Protein 6ITX (pdb70)

Nearest PDB structures (foldseek):
  6itx-assembly1_B  TM=1.005E+00  e=8.987E-48  Duck adenovirus 1
  6itx-assembly1_A  TM=9.969E-01  e=3.088E-44  Duck adenovirus 1
  6itx-assembly2_D  TM=9.999E-01  e=7.670E-43  Duck adenovirus 1
  2iun-assembly2_F  TM=9.722E-01  e=3.012E-24  Fowl aviadenovirus 1
  7x5t-assembly1_A  TM=8.815E-01  e=7.245E-15  Fowl adenovirus

B-factor: mean 46.61, std 16.12, range [13.64, 122.8]

InterPro domains:
  IPR000931 Adenovirus fibre protein [PR00307] (5-15)
  IPR000931 Adenovirus fibre protein [PR00307] (51-65)
  IPR000931 Adenovirus fibre protein [PR00307] (102-112)
  IPR000931 Adenovirus fibre protein [PR00307] (339-353)
  IPR000939 Adenoviral fibre protein, repeat/shaft region [PF00608] (43-71)
  IPR000939 Adenoviral fibre protein, repeat/shaft region [PF00608] (135-154)
  IPR000939 Adenoviral fibre protein, repeat/shaft region [PF00608] (253-282)
  IPR000939 Adenoviral fibre protein, repeat/shaft region [PF00608] (323-348)
  IPR000939 Adenoviral fibre protein, repeat/shaft region [PF00608] (381-411)
  IPR009013 Attachment protein shaft domain superfamily [SSF51225] (39-122)
  IPR009013 Attachment protein shaft domain superfamily [SSF51225] (127-189)
  IPR009013 Attachment protein shaft domain superfamily [SSF51225] (222-297)
  IPR031822 Fiber protein 1, C-terminal [PF16812] (441-636)
  IPR038486 Fiber protein, C-terminal domain superfamily [G3DSA:2.60.90.30] (437-644)

CATH classification: 2.60.90.30

Radius of gyration: 35.15 Å; Cα contacts (8 Å, |Δi|>4): 3673; chains: 6; bounding box: 73×70×126 Å

Foldseek 3Di:
DQDPHGPVVADDKWKKKWFDVVPPPDFQFWWADPPLFIFTWGKMKIWIADPQKIKIWIKIKGWLLRGAADDFLQVPDKIKHWAQQPCVVKVLRNLGDIPHMDIPDDDVCVSQQAFFDCVVQVQQAEEAESDRNRDDDLVRGSDWDKFKFAKAWDPQQAWDIKIKTKTWYDYDDIDDPTIIIMIMMRTHHPPRGDGSRHPPDDGRTMIMTDTTIDMGGTD/DPPPPPWDKWKKKWFDPVLPPPFQFWWADPPLFIFTKGKMKIWIATPQKIKIWMKIKGWLLRGAADDFCAVAPGKIKAWAQQPCVQKVLRRLRPIPHMDIPGDDPCVSQQAFFDCVVCVQQAEEAESDRNRDDDLVPGSDWDKFKFAKDWDPQAAWDIKIKTKTWYHYDVIPDPTTIIMIMMTIHHDPRHDRSNHPPDDGRTMIMTDTTIDMGRTD/DQDPPQHDVDRCPDDDKWKKKWFDPVCPPDFQFWKADPPRFIFTWGKMKIWIAHPQKIKIWMKIKGWLQRGAADDFCQVAPGKIKAWAQQVCVVWVLRRLRPIPHIDIPDDPPCSQFAFADCVVCVQQAEAAESPGNRDDDLVRGSDWDKFKFAWDWDDQQAWDIKIKTKTWYDHVPIPDPTTIIMIMMTIHHDDRGDGSRHPPDDGRTMIMTDTTIDMGRTD/DDDPVVAWDKWKKKWFDPVCPPDFQWWWFFPPLFIFTWGKMKIWIQTPQKIKIWIKIKGFLLRGAADDFCAVPNGKTKAWADQPCVQWVLRRVGDIDHMDIPGDDPVCSQQAFFDCVVCVQQAEAADSDGGGDDDLVPGSDWDKFKFAWAWDDAAAWDIKIKTKTWYDHVVIPDPTIIIMIMMTIHHDPRGDGSRHPPDDRRTMIMTDTTIDMGGTD/DDDCPVPWDKWKKKWFDPPCPPDFAWWKADPPRFTFTWGKMKIWIADPQKIKIWIKIKGWLQRGAADDFCAVPPGKIKAKAQQVCVQWVLSRQTDIPHMDIPDDDPPCSQQAFFDCVVCVQQAAEAESHDNRDDDLVPGSDWDKFKFAWDWDPQQAWDIKIKTKTWYDYPPTPDRTIIIMIMMTIHHDPRGDGSRHPPDPGRTMIMTDTTIDMGGTD/DQQDPHGCVVVWDKWKKKWFDVPCPPDQAWWKADPPRFIFTWGKMKIWIATPQKIKIWIKIKGWLLRGAADDFCAVVPDKIKAWAQQVCPLPVLSRLRDIDHIDIPGDDPCCSLQAFFDCPVCVQQAAEAESPSNRDDDPVPGSDWDKFKFAWDWDDQQAWDIKIKTKTWYDYPGPRDPTIIIMIMMTIHHDPRGDGSRHPPPPRRTMIITDTTIDMGGTD

Organism: Duck adenovirus 1 (NCBI:txid130329)

Sequence (1313 aa):
LALKVSPTQTPLTRIISMGNNLFDSGYEIFASCPQNKAAKVAGYVYLTSVGGLVHGTIQIKATAGYWFTGGNSVQEIRFGLVLCPFSARDPTANLSGWPAPVVWSGDSNTPLYFAANAISYTNNRVNLAVTGNFYKEETELPGYTRHSFCPTGTTGMNFTGGNLYVCPCTVNTGATTLNAIYMVFVITQSALGTNFFASNTPPNTFFLTPPIPFTYVGAVSPTQTPLTRIISMGNNLFDSGYEIFASCPQNKAAKVAGYVYLTSVGGLVHGTIQIKATAGYWFTGGNSVQESIRFGLVLCPFSARDPTANLSGWPAPVVWSGDSNTPLYFAANAISYTNNRVNLAVTGNFYKEETELPGYTRHSFCPTGTTGMNFTGGNLYVCPCTVNTGATTLNAIYMVFVITQSALGTNFFASNTPPNTFFLTPPIPFTYVGATENGLALKVSPTQTPLTRIISMGNNLFDSGYEIFASCPQNKAAKVAGYVYLTSVGGLVHGTIQIKATAGYWFTGGNSVQESIRFGLVLCPFSARDPTANLSGWPAPVVWGDSNTPLYFAANAISYTNNRVNLAVTGNFYKEETELPGYTRHSFCPTGTTGMNFTGGNLYVCPCTVNTGATTLNAIYMVFVITQSALGTNFFASNTPPNTFFLTPPIPFTYVGAKVSPTQTPLTRIISMGNNLFDSGYEIFASCPQNKAAKVAGYVYLTSVGGLVHGTIQIKATAGYWFTGGNSVQESIRFGLVLCPFSARDPTANLSGWPAPVVWSGDSNTPLYFAANAISYTNNRVNLAVTGNFYKEETELPGYTRHSFCPTGTTGMNFTGGNLYVCPCTVNTGATTLNAIYMVFVITQSALGTNFFASNTPPNTFFLTPPIPFTYVGAKVSPTQTPLTRIISMGNNLFDSGYEIFASCPQNKAAKVAGYVYLTSVGGLVHGTIQIKATAGYWFTGGNSVQESIRFGLVLCPFSARDPTANLSGWPAPVVWSGDSNTPLYFAANAISYTNNRVNLAVTGNFYKEETELPGYTRHSFCPTGTTGMNFTGGNLYVCPCTVNTGATTLNAIYMVFVITQSALGTNFFASNTPPNTFFLTPPIPFTYVGAGLALKVSPTQTPLTRIISMGNNLFDSGYEIFASCPQNKAAKVAGYVYLTSVGGLVHGTIQIKATAGYWFTGGNSVQESIRFGLVLCPFSARDPTANLSGWPAPVVWSGDSNTPLYFAANAISYTNNRVNLAVTGNFYKEETELPGYTRHSFCPTGTTGMNFTGGNLYVCPCTVNTGATTLNAIYMVFVITQSALGTNFFASNTPPNTFFLTPPIPFTYVGA

Secondary structure (DSSP, 8-state):
---SS-TTSSPPPEEEEEE-TT--S---EEEEETTTEEEEEEEEEEEEEETTEEEEEEEEEEESTTS--SS-TTT--EEEEEE-TTTTT-GGG-TT-PPPPEEEES-TTGGGGGSPPHHHHTTS-EEE-SSTT----GGGSSSEEEEEEE-EESGGG-EEEEEEEEEEEEETT-SSS--EEEEEEEEEE-TTS--TT-TTS-TT-EEE--PEEEEEE--/---SS----EEEEEE-TT--S---EEEEETTTEEEEEEEEEEEEEETTEEEEEEEEEEEGGGB--SS-TTTS-EEEEEEE-TTTTT-GGG-TT-PPPPEEEES-SSGGGGGSB-HHHHTTS-EEEPSSTT----GGGSSSEEEEEEE-EESGGG-EEEEEEEEEEEEETT-SSS--EEEEEEEEEE-TT---TT-SSS-TT-EEE---EEEEEEB-/---SSSS---EEEEEE-TT--S---EEEE-STT-EEEEEEEEEEEEETTEEEEEEEEEEESTTS--SS-TTTS-EEEEEEE-TTTTT-GGG-TT-PPPPEEEES-TTGGGGGS--HHHHTTS-EE--SSS-----GGGSSSEEEEEEE-EESTT--EEEEEEEEEEEE-TT-SS---EEEEEEEEEE-TT---TT-TTS-TT-EEE---EEEEEE--/---SSS-SSS-S-S---EEEEEE-TT--S-S-EEEEETTTEEEEEEEEEEEEEETTEEEEEEEEEEESTTS--SS-TTTS-EEEEEEE-TTTTT-GGG-TT-PPPPEE---TTGGGGGSBPTTTTTTS-EEEPSSS-----GGGSSSEEEEEEE-EESGGG-EEEEEEEEEEEEETT-SS--BEEEEEEEEEE-TTS--TT-TTS-TT-EEE--PEEEEEEB-/---SSSSPPPEEEEEE-TT--S-S-EEEEEGGGEEEEEEEEEEEEEETTEEEEEEEEEEEGGGS--SS-TTTS-EEEEEEE-TTTTT-GGG-TT-PPPPEEEES-TTGGGGGS--TGGGTTS-EEE-SSS-----GGGSSSEEEEEEE-EESGGG-EEEEEEEEEEEEETTSSS-PPEEEEEEEEEE-TT---TT-TTS-TT-EEE---EEEEEE--/----TT-SSSS---EEEEEE-TT--S---EEEE-GGG-EEEEEEEEEEEEETTEEEEEEEEEEEGGGB--SS-TTTS-EEEEEEE-TTTTT-GGG-TT-PPPPEEEES-TTGGGGGS--TTTTTTS-EEE-TTS-----GGGSS-EEEEEEE-EESGGG-EEEEEEEEEEEEE--SS----EEEEEEEEEE-TT---TT-TTS-TT-EEEPPPEEEEEE--

Structure (mmCIF, N/CA/C/O backbone):
data_6ITX
#
_entry.id   6ITX
#
_cell.length_a   105.515
_cell.length_b   63.236
_cell.length_c   165.806
_cell.angle_alpha   90.000
_cell.angle_beta   93.540
_cell.angle_gamma   90.000
#
_symmetry.space_group_name_H-M   'P 1 21 1'
#
loop_
_entity.id
_entity.type
_entity.pdbx_description
1 polymer 'Fiber protein'
2 non-polymer GLUTAMINE
3 non-polymer 'SULFATE ION'
4 water water
#
loop_
_atom_site.group_PDB
_atom_site.id
_atom_site.type_symbol
_atom_site.label_atom_id
_atom_site.label_alt_id
_atom_site.label_comp_id
_atom_site.label_asym_id
_atom_site.label_entity_id
_atom_site.label_seq_id
_atom_site.pdbx_PDB_ins_code
_atom_site.Cartn_x
_atom_site.Cartn_y
_atom_site.Cartn_z
_atom_site.occupancy
_atom_site.B_iso_or_equiv
_atom_site.auth_seq_id
_atom_site.auth_comp_id
_atom_site.auth_asym_id
_atom_site.auth_atom_id
_atom_site.pdbx_PDB_model_num
ATOM 1 N N . LEU A 1 82 ? -29.874 -7.437 -50.154 1.00 91.61 82 LEU A N 1
ATOM 2 C CA . LEU A 1 82 ? -29.955 -8.750 -49.522 1.00 87.55 82 LEU A CA 1
ATOM 3 C C . LEU A 1 82 ? -28.582 -9.183 -48.983 1.00 88.17 82 LEU A C 1
ATOM 4 O O . LEU A 1 82 ? -27.611 -8.408 -49.006 1.00 79.29 82 LEU A O 1
ATOM 9 N N . ALA A 1 83 ? -28.519 -10.446 -48.552 1.00 92.65 83 ALA A N 1
ATOM 10 C CA . ALA A 1 83 ? -27.475 -11.010 -47.702 1.00 92.44 83 ALA A CA 1
ATOM 11 C C . ALA A 1 83 ? -26.148 -11.191 -48.443 1.00 89.84 83 ALA A C 1
ATOM 12 O O . ALA A 1 83 ? -26.064 -11.118 -49.671 1.00 93.10 83 ALA A O 1
ATOM 14 N N . LEU A 1 84 ? -25.100 -11.455 -47.652 1.00 91.58 84 LEU A N 1
ATOM 15 C CA . LEU A 1 84 ? -23.745 -11.743 -48.121 1.00 90.20 84 LEU A CA 1
ATOM 16 C C . LEU A 1 84 ? -23.302 -13.103 -47.604 1.00 86.11 84 LEU A C 1
ATOM 17 O O . LEU A 1 84 ? -24.115 -14.026 -47.490 1.00 88.86 84 LEU A O 1
ATOM 22 N N . LYS A 1 85 ? -22.010 -13.223 -47.271 1.00 87.59 85 LYS A N 1
ATOM 23 C CA . LYS A 1 85 ? -21.524 -14.352 -46.481 1.00 92.99 85 LYS A CA 1
ATOM 24 C C . LYS A 1 85 ? -22.073 -14.327 -45.055 1.00 85.76 85 LYS A C 1
ATOM 25 O O . LYS A 1 85 ? -21.864 -15.288 -44.304 1.00 76.88 85 LYS A O 1
ATOM 31 N N . VAL A 1 86 ? -22.767 -13.245 -44.682 1.00 92.27 86 VAL A N 1
ATOM 32 C CA . VAL A 1 86 ? -23.491 -13.080 -43.423 1.00 85.72 86 VAL A CA 1
ATOM 33 C C . VAL A 1 86 ? -24.520 -11.961 -43.625 1.00 80.63 86 VAL A C 1
ATOM 34 O O . VAL A 1 86 ? -24.183 -10.859 -44.076 1.00 78.77 86 VAL A O 1
ATOM 38 N N . SER A 1 87 ? -25.788 -12.249 -43.335 1.00 78.79 87 SER A N 1
ATOM 39 C CA . SER A 1 87 ? -26.871 -11.349 -43.717 1.00 79.71 87 SER A CA 1
ATOM 40 C C . SER A 1 87 ? -26.865 -10.076 -42.867 1.00 83.02 87 SER A C 1
ATOM 41 O O . SER A 1 87 ? -26.546 -10.117 -41.675 1.00 85.82 87 SER A O 1
ATOM 44 N N . PRO A 1 88 ? -27.242 -8.935 -43.449 1.00 86.47 88 PRO A N 1
ATOM 45 C CA . PRO A 1 88 ? -27.216 -7.667 -42.706 1.00 82.19 88 PRO A CA 1
ATOM 46 C C . PRO A 1 88 ? -28.312 -7.506 -41.660 1.00 81.83 88 PRO A C 1
ATOM 47 O O . PRO A 1 88 ? -28.478 -6.396 -41.145 1.00 76.53 88 PRO A O 1
ATOM 51 N N . THR A 1 89 ? -29.079 -8.554 -41.322 1.00 82.13 89 THR A N 1
ATOM 52 C CA . THR A 1 89 ? -29.857 -8.533 -40.086 1.00 90.77 89 THR A CA 1
ATOM 53 C C . THR A 1 89 ? -29.647 -9.784 -39.235 1.00 87.53 89 THR A C 1
ATOM 54 O O . THR A 1 89 ? -30.228 -9.886 -38.147 1.00 91.59 89 THR A O 1
ATOM 58 N N . GLN A 1 90 ? -28.832 -10.730 -39.693 1.00 79.93 90 GLN A N 1
ATOM 59 C CA . GLN A 1 90 ? -28.063 -11.548 -38.764 1.00 81.72 90 GLN A CA 1
ATOM 60 C C . GLN A 1 90 ? -26.947 -10.722 -38.107 1.00 79.91 90 GLN A C 1
ATOM 61 O O . GLN A 1 90 ? -26.187 -11.251 -37.281 1.00 73.70 90 GLN A O 1
ATOM 67 N N . THR A 1 91 ? -26.837 -9.437 -38.463 1.00 73.41 91 THR A N 1
ATOM 68 C CA . THR A 1 91 ? -25.891 -8.506 -37.854 1.00 68.31 91 THR A CA 1
ATOM 69 C C . THR A 1 91 ? -26.656 -7.353 -37.207 1.00 65.60 91 THR A C 1
ATOM 70 O O . THR A 1 91 ? -27.360 -6.606 -37.913 1.00 62.90 91 THR A O 1
ATOM 74 N N . PRO A 1 92 ? -26.571 -7.174 -35.887 1.00 53.02 92 PRO A N 1
ATOM 75 C CA . PRO A 1 92 ? -27.263 -6.047 -35.245 1.00 42.60 92 PRO A CA 1
ATOM 76 C C . PRO A 1 92 ? -26.589 -4.717 -35.556 1.00 47.02 92 PRO A C 1
ATOM 77 O O . PRO A 1 92 ? -25.364 -4.585 -35.482 1.00 42.88 92 PRO A O 1
ATOM 81 N N . LEU A 1 93 ? -27.409 -3.724 -35.895 1.00 53.54 93 LEU A N 1
ATOM 82 C CA . LEU A 1 93 ? -26.930 -2.404 -36.283 1.00 47.53 93 LEU A CA 1
ATOM 83 C C . LEU A 1 93 ? -26.841 -1.491 -35.065 1.00 43.65 93 LEU A C 1
ATOM 84 O O . LEU A 1 93 ? -27.825 -1.299 -34.344 1.00 45.70 93 LEU A O 1
ATOM 89 N N . THR A 1 94 ? -25.670 -0.917 -34.841 1.00 42.39 94 THR A N 1
ATOM 90 C CA . THR A 1 94 ? -25.558 0.087 -33.791 1.00 43.45 94 THR A CA 1
ATOM 91 C C . THR A 1 94 ? -26.349 1.329 -34.192 1.00 41.72 94 THR A C 1
ATOM 92 O O . THR A 1 94 ? -26.059 1.946 -35.219 1.00 46.10 94 THR A O 1
ATOM 96 N N . ARG A 1 95 ? -27.355 1.688 -33.400 1.00 41.43 95 ARG A N 1
ATOM 97 C CA . ARG A 1 95 ? -28.181 2.858 -33.661 1.00 42.22 95 ARG A CA 1
ATOM 98 C C . ARG A 1 95 ? -27.863 3.952 -32.654 1.00 44.37 95 ARG A C 1
ATOM 99 O O . ARG A 1 95 ? -27.426 3.678 -31.531 1.00 40.86 95 ARG A O 1
ATOM 107 N N . ILE A 1 96 ? -28.087 5.197 -33.066 1.00 41.08 96 ILE A N 1
ATOM 108 C CA . ILE A 1 96 ? -27.701 6.355 -32.277 1.00 37.34 96 ILE A CA 1
ATOM 109 C C . ILE A 1 96 ? -28.815 7.388 -32.325 1.00 41.24 96 ILE A C 1
ATOM 110 O O . ILE A 1 96 ? -29.329 7.702 -33.403 1.00 42.92 96 ILE A O 1
ATOM 115 N N . ILE A 1 97 ? -29.199 7.907 -31.157 1.00 39.94 97 ILE A N 1
ATOM 116 C CA . ILE A 1 97 ? -30.045 9.087 -31.056 1.00 39.46 97 ILE A CA 1
ATOM 117 C C . ILE A 1 97 ? -29.459 9.966 -29.969 1.00 38.97 97 ILE A C 1
ATOM 118 O O . ILE A 1 97 ? -28.683 9.517 -29.126 1.00 40.76 97 ILE A O 1
ATOM 123 N N . SER A 1 98 ? -29.862 11.227 -29.983 1.00 39.56 98 SER A N 1
ATOM 124 C CA . SER A 1 98 ? -29.466 12.164 -28.952 1.00 38.86 98 SER A CA 1
ATOM 125 C C . SER A 1 98 ? -30.615 13.127 -28.680 1.00 41.81 98 SER A C 1
ATOM 126 O O . SER A 1 98 ? -31.481 13.350 -29.531 1.00 38.13 98 SER A O 1
ATOM 129 N N . MET A 1 99 ? -30.634 13.678 -27.468 1.00 41.80 99 MET A N 1
ATOM 130 C CA . MET A 1 99 ? -31.654 14.647 -27.098 1.00 40.08 99 MET A CA 1
ATOM 131 C C . MET A 1 99 ? -31.018 15.805 -26.350 1.00 36.25 99 MET A C 1
ATOM 132 O O . MET A 1 99 ? -30.016 15.639 -25.653 1.00 40.84 99 MET A O 1
ATOM 137 N N . GLY A 1 100 ? -31.606 16.980 -26.501 1.00 35.81 100 GLY A N 1
ATOM 138 C CA . GLY A 1 100 ? -31.044 18.149 -25.881 1.00 36.66 100 GLY A CA 1
ATOM 139 C C . GLY A 1 100 ? -29.923 18.730 -26.719 1.00 37.94 100 GLY A C 1
ATOM 140 O O . GLY A 1 100 ? -29.742 18.400 -27.895 1.00 39.27 100 GLY A O 1
ATOM 141 N N . ASN A 1 101 ? -29.144 19.600 -26.081 1.00 40.60 101 ASN A N 1
ATOM 142 C CA . ASN A 1 101 ? -28.190 20.470 -26.761 1.00 34.45 101 ASN A CA 1
ATOM 143 C C . ASN A 1 101 ? -26.847 20.345 -26.061 1.00 37.33 101 ASN A C 1
ATOM 144 O O . ASN A 1 101 ? -26.677 20.858 -24.946 1.00 36.12 101 ASN A O 1
ATOM 149 N N . ASN A 1 102 ? -25.884 19.692 -26.719 1.00 33.94 102 ASN A N 1
ATOM 150 C CA . ASN A 1 102 ? -24.591 19.507 -26.068 1.00 36.60 102 ASN A CA 1
ATOM 151 C C . ASN A 1 102 ? -23.810 20.805 -25.894 1.00 40.73 102 ASN A C 1
ATOM 152 O O . ASN A 1 102 ? -22.765 20.788 -25.239 1.00 44.20 102 ASN A O 1
ATOM 157 N N . LEU A 1 103 ? -24.273 21.927 -26.432 1.00 38.40 103 LEU A N 1
ATOM 158 C CA . LEU A 1 103 ? -23.492 23.141 -26.263 1.00 42.18 103 LEU A CA 1
ATOM 159 C C . LEU A 1 103 ? -23.903 23.972 -25.059 1.00 43.99 103 LEU A C 1
ATOM 160 O O . LEU A 1 103 ? -23.185 24.917 -24.724 1.00 45.27 103 LEU A O 1
ATOM 165 N N . PHE A 1 104 ? -25.014 23.630 -24.397 1.00 44.13 104 PHE A N 1
ATOM 166 C CA . PHE A 1 104 ? -25.516 24.366 -23.232 1.00 41.11 104 PHE A CA 1
ATOM 167 C C . PHE A 1 104 ? -25.468 25.873 -23.463 1.00 41.78 104 PHE A C 1
ATOM 168 O O . PHE A 1 104 ? -25.091 26.651 -22.583 1.00 52.48 104 PHE A O 1
ATOM 176 N N . ASP A 1 105 ? -25.841 26.287 -24.673 1.00 41.07 105 ASP A N 1
ATOM 177 C CA . ASP A 1 105 ? -25.934 27.696 -25.038 1.00 47.78 105 ASP A CA 1
ATOM 178 C C . ASP A 1 105 ? -27.364 28.103 -25.374 1.00 45.33 105 ASP A C 1
ATOM 179 O O . ASP A 1 105 ? -27.573 29.173 -25.947 1.00 51.29 105 ASP A O 1
ATOM 184 N N . SER A 1 106 ? -28.345 27.264 -25.044 1.00 44.93 106 SER A N 1
ATOM 185 C CA . SER A 1 106 ? -29.738 27.418 -25.443 1.00 33.28 106 SER A CA 1
ATOM 186 C C . SER A 1 106 ? -30.671 27.578 -24.244 1.00 38.08 106 SER A C 1
ATOM 187 O O . SER A 1 106 ? -31.871 27.313 -24.352 1.00 39.66 106 SER A O 1
ATOM 190 N N . GLY A 1 107 ? -30.152 28.010 -23.095 1.00 42.46 107 GLY A N 1
ATOM 191 C CA . GLY A 1 107 ? -30.993 28.253 -21.940 1.00 38.15 107 GLY A CA 1
ATOM 192 C C . GLY A 1 107 ? -31.281 26.987 -21.161 1.00 38.41 107 GLY A C 1
ATOM 193 O O . GLY A 1 107 ? -30.743 25.909 -21.425 1.00 36.24 107 GLY A O 1
ATOM 194 N N . TYR A 1 108 ? -32.168 27.131 -20.180 1.00 40.38 108 TYR A N 1
ATOM 195 C CA . TYR A 1 108 ? -32.540 26.055 -19.262 1.00 38.06 108 TYR A CA 1
ATOM 196 C C . TYR A 1 108 ? -34.047 25.844 -19.391 1.00 42.81 108 TYR A C 1
ATOM 197 O O . TYR A 1 108 ? -34.849 26.441 -18.665 1.00 41.97 108 TYR A O 1
ATOM 206 N N . GLU A 1 109 ? -34.433 24.974 -20.325 1.00 50.56 109 GLU A N 1
ATOM 207 C CA . GLU A 1 109 ? -35.836 24.749 -20.660 1.00 48.13 109 GLU A CA 1
ATOM 208 C C . GLU A 1 109 ? -36.273 23.296 -20.442 1.00 49.89 109 GLU A C 1
ATOM 209 O O . GLU A 1 109 ? -37.321 22.873 -20.958 1.00 52.06 109 GLU A O 1
ATOM 215 N N . ILE A 1 110 ? -35.491 22.526 -19.683 1.00 46.11 110 ILE A N 1
ATOM 216 C CA . ILE A 1 110 ? -35.777 21.129 -19.378 1.00 39.02 110 ILE A CA 1
ATOM 217 C C . ILE A 1 110 ? -36.335 21.079 -17.967 1.00 39.53 110 ILE A C 1
ATOM 218 O O . ILE A 1 110 ? -35.789 21.725 -17.065 1.00 39.07 110 ILE A O 1
ATOM 223 N N . PHE A 1 111 ? -37.439 20.344 -17.772 1.00 40.02 111 PHE A N 1
ATOM 224 C CA . PHE A 1 111 ? -38.177 20.389 -16.511 1.00 36.86 111 PHE A CA 1
ATOM 225 C C . PHE A 1 111 ? -37.740 19.259 -15.592 1.00 37.32 111 PHE A C 1
ATOM 226 O O . PHE A 1 111 ? -37.784 18.092 -15.981 1.00 35.72 111 PHE A O 1
ATOM 234 N N . ALA A 1 112 ? -37.344 19.611 -14.370 1.00 34.73 112 ALA A N 1
ATOM 235 C CA . ALA A 1 112 ? -36.964 18.650 -13.343 1.00 31.80 112 ALA A CA 1
ATOM 236 C C . ALA A 1 112 ? -37.889 18.811 -12.155 1.00 37.01 112 ALA A C 1
ATOM 237 O O . ALA A 1 112 ? -38.060 19.925 -11.648 1.00 38.86 112 ALA A O 1
ATOM 239 N N . SER A 1 113 ? -38.471 17.705 -11.699 1.00 39.37 113 SER A N 1
ATOM 240 C CA . SER A 1 113 ? -39.297 17.739 -10.502 1.00 41.67 113 SER A CA 1
ATOM 241 C C . SER A 1 113 ? -38.432 17.451 -9.276 1.00 34.24 113 SER A C 1
ATOM 242 O O . SER A 1 113 ? -37.519 16.625 -9.327 1.00 32.71 113 SER A O 1
ATOM 245 N N . CYS A 1 114 ? -38.715 18.147 -8.184 1.00 32.18 114 CYS A N 1
ATOM 246 C CA . CYS A 1 114 ? -37.891 18.145 -6.988 1.00 36.62 114 CYS A CA 1
ATOM 247 C C . CYS A 1 114 ? -38.711 17.773 -5.758 1.00 41.10 114 CYS A C 1
ATOM 248 O O . CYS A 1 114 ? -39.947 17.780 -5.782 1.00 38.83 114 CYS A O 1
ATOM 251 N N . PRO A 1 115 ? -38.049 17.438 -4.652 1.00 49.14 115 PRO A N 1
ATOM 252 C CA . PRO A 1 115 ? -38.783 17.034 -3.444 1.00 46.26 115 PRO A CA 1
ATOM 253 C C . PRO A 1 115 ? -39.803 18.076 -2.996 1.00 46.86 115 PRO A C 1
ATOM 254 O O . PRO A 1 115 ? -39.660 19.271 -3.241 1.00 41.72 115 PRO A O 1
ATOM 258 N N . GLN A 1 116 ? -40.834 17.602 -2.300 1.00 48.35 116 GLN A N 1
ATOM 259 C CA . GLN A 1 116 ? -41.810 18.473 -1.640 1.00 46.26 116 GLN A CA 1
ATOM 260 C C . GLN A 1 116 ? -42.428 19.474 -2.608 1.00 43.52 116 GLN A C 1
ATOM 261 O O . GLN A 1 116 ? -42.569 20.664 -2.305 1.00 36.03 116 GLN A O 1
ATOM 267 N N . ASN A 1 117 ? -42.791 18.970 -3.789 1.00 49.27 117 ASN A N 1
ATOM 268 C CA . ASN A 1 117 ? -43.616 19.711 -4.747 1.00 48.68 117 ASN A CA 1
ATOM 269 C C . ASN A 1 117 ? -42.926 20.998 -5.215 1.00 43.75 117 ASN A C 1
ATOM 270 O O . ASN A 1 117 ? -43.569 22.016 -5.471 1.00 44.70 117 ASN A O 1
ATOM 275 N N . LYS A 1 118 ? -41.598 20.957 -5.347 1.00 45.75 118 LYS A N 1
ATOM 276 C CA . LYS A 1 118 ? -40.858 22.017 -6.019 1.00 36.62 118 LYS A CA 1
ATOM 277 C C . LYS A 1 118 ? -40.353 21.514 -7.364 1.00 38.77 118 LYS A C 1
ATOM 278 O O . LYS A 1 118 ? -40.488 20.333 -7.714 1.00 38.77 118 LYS A O 1
ATOM 284 N N . ALA A 1 119 ? -39.794 22.437 -8.142 1.00 37.97 119 ALA A N 1
ATOM 285 C CA . ALA A 1 119 ? -39.341 22.099 -9.483 1.00 36.49 119 ALA A CA 1
ATOM 286 C C . ALA A 1 119 ? -38.138 22.950 -9.853 1.00 34.46 119 ALA A C 1
ATOM 287 O O . ALA A 1 119 ? -37.769 23.902 -9.154 1.00 37.78 119 ALA A O 1
ATOM 289 N N . ALA A 1 120 ? -37.532 22.593 -10.981 1.00 34.09 120 ALA A N 1
ATOM 290 C CA . ALA A 1 120 ? -36.395 23.325 -11.506 1.00 34.44 120 ALA A CA 1
ATOM 291 C C . ALA A 1 120 ? -36.396 23.205 -13.019 1.00 38.05 120 ALA A C 1
ATOM 292 O O . ALA A 1 120 ? -36.936 22.250 -13.594 1.00 39.94 120 ALA A O 1
ATOM 294 N N . LYS A 1 121 ? -35.799 24.192 -13.668 1.00 32.55 121 LYS A N 1
ATOM 295 C CA . LYS A 1 121 ? -35.548 24.090 -15.092 1.00 39.70 121 LYS A CA 1
ATOM 296 C C . LYS A 1 121 ? -34.047 24.071 -15.309 1.00 36.57 121 LYS A C 1
ATOM 297 O O . LYS A 1 121 ? -33.315 24.862 -14.704 1.00 43.18 121 LYS A O 1
ATOM 303 N N . VAL A 1 122 ? -33.594 23.118 -16.113 1.00 34.37 122 VAL A N 1
ATOM 304 C CA . VAL A 1 122 ? -32.184 22.796 -16.249 1.00 32.83 122 VAL A CA 1
ATOM 305 C C . VAL A 1 122 ? -31.877 22.595 -17.730 1.00 39.41 122 VAL A C 1
ATOM 306 O O . VAL A 1 122 ? -32.764 22.660 -18.582 1.00 38.72 122 VAL A O 1
ATOM 310 N N . ALA A 1 123 ? -30.597 22.377 -18.030 1.00 35.60 123 ALA A N 1
ATOM 311 C CA . ALA A 1 123 ? -30.147 22.108 -19.384 1.00 32.67 123 ALA A CA 1
ATOM 312 C C . ALA A 1 123 ? -29.510 20.727 -19.436 1.00 36.18 123 ALA A C 1
ATOM 313 O O . ALA A 1 123 ? -28.911 20.267 -18.455 1.00 37.34 123 ALA A O 1
ATOM 315 N N . GLY A 1 124 ? -29.645 20.057 -20.580 1.00 31.94 124 GLY A N 1
ATOM 316 C CA . GLY A 1 124 ? -29.200 18.683 -20.669 1.00 32.55 124 GLY A CA 1
ATOM 317 C C . GLY A 1 124 ? -28.827 18.245 -22.068 1.00 35.36 124 GLY A C 1
ATOM 318 O O . GLY A 1 124 ? -29.273 18.813 -23.071 1.00 33.08 124 GLY A O 1
ATOM 319 N N . TYR A 1 125 ? -28.010 17.194 -22.113 1.00 35.55 125 TYR A N 1
ATOM 320 C CA . TYR A 1 125 ? -27.644 16.507 -23.343 1.00 35.89 125 TYR A CA 1
ATOM 321 C C . TYR A 1 125 ? -27.618 15.010 -23.082 1.00 35.37 125 TYR A C 1
ATOM 322 O O . TYR A 1 125 ? -26.943 14.554 -22.158 1.00 40.66 125 TYR A O 1
ATOM 331 N N . VAL A 1 126 ? -28.332 14.241 -23.895 1.00 39.28 126 VAL A N 1
ATOM 332 C CA . VAL A 1 126 ? -28.435 12.796 -23.727 1.00 36.06 126 VAL A CA 1
ATOM 333 C C . VAL A 1 126 ? -27.981 12.121 -25.013 1.00 35.54 126 VAL A C 1
ATOM 334 O O . VAL A 1 126 ? -28.531 12.388 -26.086 1.00 34.79 126 VAL A O 1
ATOM 338 N N . TYR A 1 127 ? -27.005 11.231 -24.898 1.00 30.70 127 TYR A N 1
ATOM 339 C CA . TYR A 1 127 ? -26.470 10.483 -26.021 1.00 33.36 127 TYR A CA 1
ATOM 340 C C . TYR A 1 127 ? -26.767 9.017 -25.776 1.00 35.95 127 TYR A C 1
ATOM 341 O O . TYR A 1 127 ? -26.256 8.441 -24.815 1.00 37.92 127 TYR A O 1
ATOM 350 N N . LEU A 1 128 ? -27.581 8.413 -26.637 1.00 37.87 128 LEU A N 1
ATOM 351 C CA . LEU A 1 128 ? -27.968 7.021 -26.486 1.00 36.97 128 LEU A CA 1
ATOM 352 C C . LEU A 1 128 ? -27.540 6.216 -27.703 1.00 38.41 128 LEU A C 1
ATOM 353 O O . LEU A 1 128 ? -27.825 6.604 -28.844 1.00 36.27 128 LEU A O 1
ATOM 358 N N . THR A 1 129 ? -26.865 5.094 -27.448 1.00 32.60 129 THR A N 1
ATOM 359 C CA . THR A 1 129 ? -26.591 4.081 -28.451 1.00 33.52 129 THR A CA 1
ATOM 360 C C . THR A 1 129 ? -27.337 2.801 -28.108 1.00 33.46 129 THR A C 1
ATOM 361 O O . THR A 1 129 ? -27.399 2.396 -26.948 1.00 37.52 129 THR A O 1
ATOM 365 N N . SER A 1 130 ? -27.901 2.168 -29.117 1.00 36.95 130 SER A N 1
ATOM 366 C CA . SER A 1 130 ? -28.544 0.876 -28.968 1.00 36.09 130 SER A CA 1
ATOM 367 C C . SER A 1 130 ? -27.660 -0.143 -29.662 1.00 38.41 130 SER A C 1
ATOM 368 O O . SER A 1 130 ? -27.465 -0.062 -30.878 1.00 40.50 130 SER A O 1
ATOM 371 N N . VAL A 1 131 ? -27.119 -1.089 -28.897 1.00 31.43 131 VAL A N 1
ATOM 372 C CA . VAL A 1 131 ? -26.254 -2.113 -29.461 1.00 33.48 131 VAL A CA 1
ATOM 373 C C . VAL A 1 131 ? -26.652 -3.454 -28.872 1.00 32.53 131 VAL A C 1
ATOM 374 O O . VAL A 1 131 ? -26.596 -3.642 -27.656 1.00 41.60 131 VAL A O 1
ATOM 378 N N . GLY A 1 132 ? -27.086 -4.372 -29.734 1.00 35.39 132 GLY A N 1
ATOM 379 C CA . GLY A 1 132 ? -27.427 -5.725 -29.344 1.00 25.38 132 GLY A CA 1
ATOM 380 C C . GLY A 1 132 ? -28.644 -5.816 -28.461 1.00 35.50 132 GLY A C 1
ATOM 381 O O . GLY A 1 132 ? -28.812 -6.808 -27.745 1.00 41.03 132 GLY A O 1
ATOM 382 N N . GLY A 1 133 ? -29.506 -4.807 -28.490 1.00 34.83 133 GLY A N 1
ATOM 383 C CA . GLY A 1 133 ? -30.689 -4.804 -27.667 1.00 32.08 133 GLY A CA 1
ATOM 384 C C . GLY A 1 133 ? -30.505 -4.147 -26.327 1.00 37.62 133 GLY A C 1
ATOM 385 O O . GLY A 1 133 ? -31.488 -3.992 -25.590 1.00 40.82 133 GLY A O 1
ATOM 386 N N . LEU A 1 134 ? -29.276 -3.789 -25.974 1.00 36.17 134 LEU A N 1
ATOM 387 C CA . LEU A 1 134 ? -28.995 -3.002 -24.788 1.00 33.28 134 LEU A CA 1
ATOM 388 C C . LEU A 1 134 ? -28.816 -1.564 -25.222 1.00 33.20 134 LEU A C 1
ATOM 389 O O . LEU A 1 134 ? -28.241 -1.300 -26.280 1.00 36.50 134 LEU A O 1
ATOM 394 N N . VAL A 1 135 ? -29.319 -0.641 -24.424 1.00 34.22 135 VAL A N 1
ATOM 395 C CA . VAL A 1 135 ? -29.040 0.773 -24.632 1.00 36.10 135 VAL A CA 1
ATOM 396 C C . VAL A 1 135 ? -27.864 1.142 -23.741 1.00 33.30 135 VAL A C 1
ATOM 397 O O . VAL A 1 135 ? -27.861 0.837 -22.542 1.00 31.56 135 VAL A O 1
ATOM 401 N N . HIS A 1 136 ? -26.848 1.752 -24.329 1.00 31.03 136 HIS A N 1
ATOM 402 C CA . HIS A 1 136 ? -25.760 2.353 -23.574 1.00 34.87 136 HIS A CA 1
ATOM 403 C C . HIS A 1 136 ? -25.793 3.842 -23.868 1.00 38.78 136 HIS A C 1
ATOM 404 O O . HIS A 1 136 ? -25.686 4.251 -25.030 1.00 36.91 136 HIS A O 1
ATOM 411 N N . GLY A 1 137 ? -25.964 4.651 -22.825 1.00 34.84 137 GLY A N 1
ATOM 412 C CA . GLY A 1 137 ? -26.074 6.080 -23.005 1.00 35.96 137 GLY A CA 1
ATOM 413 C C . GLY A 1 137 ? -25.272 6.845 -21.970 1.00 40.49 137 GLY A C 1
ATOM 414 O O . GLY A 1 137 ? -24.733 6.273 -21.011 1.00 38.71 137 GLY A O 1
ATOM 415 N N . THR A 1 138 ? -25.181 8.159 -22.197 1.00 34.21 138 THR A N 1
ATOM 416 C CA . THR A 1 138 ? -24.711 9.101 -21.193 1.00 34.38 138 THR A CA 1
ATOM 417 C C . THR A 1 138 ? -25.749 10.203 -21.040 1.00 37.10 138 THR A C 1
ATOM 418 O O . THR A 1 138 ? -26.453 10.547 -21.993 1.00 40.65 138 THR A O 1
ATOM 422 N N . ILE A 1 139 ? -25.853 10.748 -19.831 1.00 33.76 139 ILE A N 1
ATOM 423 C CA . ILE A 1 139 ? -26.664 11.932 -19.581 1.00 33.42 139 ILE A CA 1
ATOM 424 C C . ILE A 1 139 ? -25.781 12.993 -18.930 1.00 30.13 139 ILE A C 1
ATOM 425 O O . ILE A 1 139 ? -24.926 12.681 -18.089 1.00 28.69 139 ILE A O 1
ATOM 430 N N . GLN A 1 140 ? -25.963 14.243 -19.353 1.00 27.26 140 GLN A N 1
ATOM 431 C CA . GLN A 1 140 ? -25.191 15.370 -18.843 1.00 29.54 140 GLN A CA 1
ATOM 432 C C . GLN A 1 140 ? -26.163 16.500 -18.563 1.00 31.35 140 GLN A C 1
ATOM 433 O O . GLN A 1 140 ? -26.923 16.889 -19.456 1.00 30.01 140 GLN A O 1
ATOM 439 N N . ILE A 1 141 ? -26.144 17.015 -17.326 1.00 28.44 141 ILE A N 1
ATOM 440 C CA . ILE A 1 141 ? -27.094 18.022 -16.861 1.00 28.03 141 ILE A CA 1
ATOM 441 C C . ILE A 1 141 ? -26.331 19.244 -16.376 1.00 34.28 141 ILE A C 1
ATOM 442 O O . ILE A 1 141 ? -25.327 19.111 -15.667 1.00 35.45 141 ILE A O 1
ATOM 447 N N . LYS A 1 142 ? -26.809 20.436 -16.752 1.00 34.95 142 LYS A N 1
ATOM 448 C CA . LYS A 1 142 ? -26.265 21.696 -16.255 1.00 34.59 142 LYS A CA 1
ATOM 449 C C . LYS A 1 142 ? -27.385 22.514 -15.636 1.00 35.37 142 LYS A C 1
ATOM 450 O O . LYS A 1 142 ? -28.459 22.637 -16.231 1.00 35.78 142 LYS A O 1
ATOM 456 N N . ALA A 1 143 ? -27.133 23.091 -14.463 1.00 30.51 143 ALA A N 1
ATOM 457 C CA . ALA A 1 143 ? -28.175 23.835 -13.772 1.00 30.19 143 ALA A CA 1
ATOM 458 C C . ALA A 1 143 ? -27.632 25.125 -13.156 1.00 34.73 143 ALA A C 1
ATOM 459 O O . ALA A 1 143 ? -26.437 25.262 -12.873 1.00 34.51 143 ALA A O 1
ATOM 461 N N . THR A 1 144 ? -28.539 26.084 -12.949 1.00 32.39 144 THR A N 1
ATOM 462 C CA . THR A 1 144 ? -28.228 27.321 -12.246 1.00 32.93 144 THR A CA 1
ATOM 463 C C . THR A 1 144 ? -29.202 27.523 -11.095 1.00 30.71 144 THR A C 1
ATOM 464 O O . THR A 1 144 ? -30.364 27.112 -11.157 1.00 33.42 144 THR A O 1
ATOM 468 N N . ALA A 1 145 ? -28.723 28.177 -10.041 1.00 32.90 145 ALA A N 1
ATOM 469 C CA . ALA A 1 145 ? -29.607 28.471 -8.916 1.00 31.97 145 ALA A CA 1
ATOM 470 C C . ALA A 1 145 ? -30.738 29.398 -9.337 1.00 33.82 145 ALA A C 1
ATOM 471 O O . ALA A 1 145 ? -31.862 29.293 -8.814 1.00 34.23 145 ALA A O 1
ATOM 473 N N . GLY A 1 146 ? -30.465 30.289 -10.297 1.00 32.82 146 GLY A N 1
ATOM 474 C CA . GLY A 1 146 ? -31.489 31.221 -10.745 1.00 33.92 146 GLY A CA 1
ATOM 475 C C . GLY A 1 146 ? -32.704 30.504 -11.285 1.00 37.76 146 GLY A C 1
ATOM 476 O O . GLY A 1 146 ? -33.842 30.906 -11.030 1.00 32.61 146 GLY A O 1
ATOM 477 N N . TYR A 1 147 ? -32.476 29.405 -12.004 1.00 39.77 147 TYR A N 1
ATOM 478 C CA . TYR A 1 147 ? -33.550 28.586 -12.527 1.00 36.80 147 TYR A CA 1
ATOM 479 C C . TYR A 1 147 ? -33.877 27.410 -11.621 1.00 35.07 147 TYR A C 1
ATOM 480 O O . TYR A 1 147 ? -34.544 26.461 -12.056 1.00 36.83 147 TYR A O 1
ATOM 489 N N . TRP A 1 148 ? -33.414 27.446 -10.385 1.00 28.66 148 TRP A N 1
ATOM 490 C CA . TRP A 1 148 ? -33.777 26.457 -9.390 1.00 32.01 148 TRP A CA 1
ATOM 491 C C . TRP A 1 148 ? -34.760 27.093 -8.429 1.00 34.75 148 TRP A C 1
ATOM 492 O O . TRP A 1 148 ? -34.871 28.315 -8.347 1.00 38.32 148 TRP A O 1
ATOM 503 N N . PHE A 1 149 ? -35.482 26.257 -7.695 1.00 35.75 149 PHE A N 1
ATOM 504 C CA . PHE A 1 149 ? -36.432 26.814 -6.758 1.00 33.41 149 PHE A CA 1
ATOM 505 C C . PHE A 1 149 ? -35.664 27.571 -5.690 1.00 32.88 149 PHE A C 1
ATOM 506 O O . PHE A 1 149 ? -34.429 27.599 -5.689 1.00 35.01 149 PHE A O 1
ATOM 514 N N . THR A 1 150 ? -36.401 28.192 -4.767 1.00 37.83 150 THR A N 1
ATOM 515 C CA . THR A 1 150 ? -35.803 28.977 -3.692 1.00 38.20 150 THR A CA 1
ATOM 516 C C . THR A 1 150 ? -36.403 28.557 -2.362 1.00 31.26 150 THR A C 1
ATOM 517 O O . THR A 1 150 ? -37.607 28.329 -2.273 1.00 38.13 150 THR A O 1
ATOM 521 N N . GLY A 1 151 ? -35.559 28.439 -1.348 1.00 33.18 151 GLY A N 1
ATOM 522 C CA . GLY A 1 151 ? -35.876 28.038 0.011 1.00 29.91 151 GLY A CA 1
ATOM 523 C C . GLY A 1 151 ? -35.349 26.641 0.335 1.00 36.05 151 GLY A C 1
ATOM 524 O O . GLY A 1 151 ? -35.218 25.772 -0.541 1.00 36.25 151 GLY A O 1
ATOM 525 N N . GLY A 1 152 ? -35.089 26.406 1.625 1.00 32.19 152 GLY A N 1
ATOM 526 C CA . GLY A 1 152 ? -34.437 25.183 2.045 1.00 29.98 152 GLY A CA 1
ATOM 527 C C . GLY A 1 152 ? -32.931 25.302 1.932 1.00 38.49 152 GLY A C 1
ATOM 528 O O . GLY A 1 152 ? -32.378 26.356 1.590 1.00 42.08 152 GLY A O 1
ATOM 529 N N . ASN A 1 153 ? -32.245 24.198 2.231 1.00 39.26 153 ASN A N 1
ATOM 530 C CA . ASN A 1 153 ? -30.783 24.188 2.249 1.00 38.43 153 ASN A CA 1
ATOM 531 C C . ASN A 1 153 ? -30.289 22.988 1.458 1.00 35.94 153 ASN A C 1
ATOM 532 O O . ASN A 1 153 ? -30.580 21.848 1.822 1.00 32.72 153 ASN A O 1
ATOM 537 N N . SER A 1 154 ? -29.544 23.250 0.378 1.00 34.39 154 SER A N 1
ATOM 538 C CA . SER A 1 154 ? -29.036 22.159 -0.452 1.00 33.31 154 SER A CA 1
ATOM 539 C C . SER A 1 154 ? -28.053 21.290 0.315 1.00 34.37 154 SER A C 1
ATOM 540 O O . SER A 1 154 ? -28.060 20.054 0.180 1.00 38.20 154 SER A O 1
ATOM 543 N N . VAL A 1 155 ? -27.200 21.923 1.115 1.00 31.15 155 VAL A N 1
ATOM 544 C CA . VAL A 1 155 ? -26.178 21.188 1.840 1.00 36.24 155 VAL A CA 1
ATOM 545 C C . VAL A 1 155 ? -26.820 20.167 2.766 1.00 39.75 155 VAL A C 1
ATOM 546 O O . VAL A 1 155 ? -26.393 19.006 2.826 1.00 37.42 155 VAL A O 1
ATOM 550 N N . GLN A 1 156 ? -27.874 20.575 3.483 1.00 38.47 156 GLN A N 1
ATOM 551 C CA . GLN A 1 156 ? -28.539 19.635 4.377 1.00 39.01 156 GLN A CA 1
ATOM 552 C C . GLN A 1 156 ? -29.486 18.727 3.613 1.00 37.01 156 GLN A C 1
ATOM 553 O O . GLN A 1 156 ? -29.553 17.524 3.883 1.00 42.57 156 GLN A O 1
ATOM 559 N N . GLU A 1 157 ? -30.202 19.279 2.646 1.00 39.75 157 GLU A N 1
ATOM 560 C CA . GLU A 1 157 ? -31.123 18.507 1.826 1.00 35.98 157 GLU A CA 1
ATOM 561 C C . GLU A 1 157 ? -30.366 17.889 0.635 1.00 37.13 157 GLU A C 1
ATOM 562 O O . GLU A 1 157 ? -30.738 16.834 0.130 1.00 39.20 157 GLU A O 1
ATOM 568 N N . ILE A 1 159 ? -29.425 18.261 -2.732 1.00 25.42 159 ILE A N 1
ATOM 569 C CA . ILE A 1 159 ? -29.847 18.583 -4.124 1.00 29.17 159 ILE A CA 1
ATOM 570 C C . ILE A 1 159 ? -30.334 17.378 -4.917 1.00 26.13 159 ILE A C 1
ATOM 571 O O . ILE A 1 159 ? -29.528 16.606 -5.424 1.00 26.87 159 ILE A O 1
ATOM 576 N N . ARG A 1 160 ? -31.652 17.246 -5.063 1.00 31.10 160 ARG A N 1
ATOM 577 C CA . ARG A 1 160 ? -32.282 16.061 -5.631 1.00 30.46 160 ARG A CA 1
ATOM 578 C C . ARG A 1 160 ? -33.273 16.481 -6.692 1.00 30.09 160 ARG A C 1
ATOM 579 O O . ARG A 1 160 ? -34.029 17.430 -6.487 1.00 38.54 160 ARG A O 1
ATOM 587 N N . PHE A 1 161 ? -33.272 15.788 -7.825 1.00 31.46 161 PHE A N 1
ATOM 588 C CA . PHE A 1 161 ? -34.221 16.139 -8.872 1.00 31.59 161 PHE A CA 1
ATOM 589 C C . PHE A 1 161 ? -34.470 14.940 -9.782 1.00 33.39 161 PHE A C 1
ATOM 590 O O . PHE A 1 161 ? -33.612 14.064 -9.937 1.00 33.54 161 PHE A O 1
ATOM 598 N N . GLY A 1 162 ? -35.665 14.901 -10.357 1.00 32.79 162 GLY A N 1
ATOM 599 C CA . GLY A 1 162 ? -36.093 13.806 -11.218 1.00 32.57 162 GLY A CA 1
ATOM 600 C C . GLY A 1 162 ? -36.355 14.305 -12.629 1.00 35.83 162 GLY A C 1
ATOM 601 O O . GLY A 1 162 ? -36.897 15.396 -12.823 1.00 39.79 162 GLY A O 1
ATOM 602 N N . LEU A 1 163 ? -35.972 13.497 -13.605 1.00 35.19 163 LEU A N 1
ATOM 603 C CA . LEU A 1 163 ? -36.143 13.816 -15.013 1.00 30.97 163 LEU A CA 1
ATOM 604 C C . LEU A 1 163 ? -36.748 12.613 -15.700 1.00 32.52 163 LEU A C 1
ATOM 605 O O . LEU A 1 163 ? -36.604 11.480 -15.247 1.00 36.02 163 LEU A O 1
ATOM 610 N N . VAL A 1 164 ? -37.402 12.849 -16.818 1.00 31.65 164 VAL A N 1
ATOM 611 C CA . VAL A 1 164 ? -37.867 11.755 -17.646 1.00 28.49 164 VAL A CA 1
ATOM 612 C C . VAL A 1 164 ? -37.226 11.906 -19.006 1.00 30.69 164 VAL A C 1
ATOM 613 O O . VAL A 1 164 ? -37.109 13.022 -19.526 1.00 31.34 164 VAL A O 1
ATOM 617 N N . LEU A 1 165 ? -36.767 10.786 -19.551 1.00 34.50 165 LEU A N 1
ATOM 618 C CA . LEU A 1 165 ? -36.318 10.695 -20.931 1.00 35.43 165 LEU A CA 1
ATOM 619 C C . LEU A 1 165 ? -37.423 10.023 -21.713 1.00 34.72 165 LEU A C 1
ATOM 620 O O . LEU A 1 165 ? -37.815 8.905 -21.379 1.00 42.47 165 LEU A O 1
ATOM 625 N N . CYS A 1 166 ? -37.908 10.682 -22.760 1.00 41.56 166 CYS A N 1
ATOM 626 C CA . CYS A 1 166 ? -38.946 10.126 -23.623 1.00 42.61 166 CYS A CA 1
ATOM 627 C C . CYS A 1 166 ? -38.435 10.098 -25.055 1.00 41.26 166 CYS A C 1
ATOM 628 O O . CYS A 1 166 ? -38.780 10.969 -25.866 1.00 42.92 166 CYS A O 1
ATOM 631 N N . PRO A 1 167 ? -37.618 9.109 -25.405 1.00 45.08 167 PRO A N 1
ATOM 632 C CA . PRO A 1 167 ? -37.123 9.026 -26.792 1.00 44.76 167 PRO A CA 1
ATOM 633 C C . PRO A 1 167 ? -38.227 8.860 -27.824 1.00 40.27 167 PRO A C 1
ATOM 634 O O . PRO A 1 167 ? -37.987 9.106 -29.012 1.00 41.38 167 PRO A O 1
ATOM 638 N N . PHE A 1 168 ? -39.429 8.459 -27.408 1.00 43.51 168 PHE A N 1
ATOM 639 C CA . PHE A 1 168 ? -40.579 8.307 -28.293 1.00 47.12 168 PHE A CA 1
ATOM 640 C C . PHE A 1 168 ? -41.601 9.424 -28.079 1.00 46.05 168 PHE A C 1
ATOM 641 O O . PHE A 1 168 ? -42.802 9.231 -28.288 1.00 49.15 168 PHE A O 1
ATOM 649 N N . SER A 1 169 ? -41.136 10.599 -27.649 1.00 42.15 169 SER A N 1
ATOM 650 C CA . SER A 1 169 ? -42.033 11.723 -27.409 1.00 44.70 169 SER A CA 1
ATOM 651 C C . SER A 1 169 ? -42.762 12.194 -28.665 1.00 48.99 169 SER A C 1
ATOM 652 O O . SER A 1 169 ? -43.740 12.941 -28.541 1.00 50.11 169 SER A O 1
ATOM 655 N N . ALA A 1 170 ? -42.316 11.805 -29.866 1.00 45.09 170 ALA A N 1
ATOM 656 C CA . ALA A 1 170 ? -43.012 12.266 -31.066 1.00 45.79 170 ALA A CA 1
ATOM 657 C C . ALA A 1 170 ? -44.345 11.540 -31.229 1.00 50.99 170 ALA A C 1
ATOM 658 O O . ALA A 1 170 ? -45.361 12.159 -31.581 1.00 51.21 170 ALA A O 1
ATOM 660 N N . ARG A 1 171 ? -44.362 10.232 -30.938 1.00 45.78 171 ARG A N 1
ATOM 661 C CA . ARG A 1 171 ? -45.588 9.441 -30.929 1.00 47.63 171 ARG A CA 1
ATOM 662 C C . ARG A 1 171 ? -46.367 9.607 -29.629 1.00 54.97 171 ARG A C 1
ATOM 663 O O . ARG A 1 171 ? -47.585 9.416 -29.609 1.00 61.43 171 ARG A O 1
ATOM 671 N N . ASP A 1 172 ? -45.702 9.971 -28.539 1.00 52.56 172 ASP A N 1
ATOM 672 C CA . ASP A 1 172 ? -46.322 9.989 -27.213 1.00 52.28 172 ASP A CA 1
ATOM 673 C C . ASP A 1 172 ? -45.973 11.279 -26.465 1.00 52.88 172 ASP A C 1
ATOM 674 O O . ASP A 1 172 ? -45.389 11.252 -25.372 1.00 47.20 172 ASP A O 1
ATOM 679 N N . PRO A 1 173 ? -46.363 12.435 -27.015 1.00 51.18 173 PRO A N 1
ATOM 680 C CA . PRO A 1 173 ? -45.967 13.718 -26.411 1.00 42.24 173 PRO A CA 1
ATOM 681 C C . PRO A 1 173 ? -46.288 13.853 -24.935 1.00 41.09 173 PRO A C 1
ATOM 682 O O . PRO A 1 173 ? -45.577 14.582 -24.240 1.00 42.97 173 PRO A O 1
ATOM 686 N N . THR A 1 174 ? -47.344 13.223 -24.424 1.00 43.29 174 THR A N 1
ATOM 687 C CA . THR A 1 174 ? -47.706 13.507 -23.038 1.00 39.73 174 THR A CA 1
ATOM 688 C C . THR A 1 174 ? -46.777 12.837 -22.040 1.00 40.22 174 THR A C 1
ATOM 689 O O . THR A 1 174 ? -46.835 13.157 -20.848 1.00 37.14 174 THR A O 1
ATOM 693 N N . ALA A 1 175 ? -45.931 11.920 -22.492 1.00 40.05 175 ALA A N 1
ATOM 694 C CA . ALA A 1 175 ? -44.953 11.317 -21.610 1.00 37.47 175 ALA A CA 1
ATOM 695 C C . ALA A 1 175 ? -43.685 12.145 -21.508 1.00 39.82 175 ALA A C 1
ATOM 696 O O . ALA A 1 175 ? -42.895 11.925 -20.588 1.00 42.42 175 ALA A O 1
ATOM 698 N N . ASN A 1 176 ? -43.482 13.101 -22.415 1.00 39.55 176 ASN A N 1
ATOM 699 C CA . ASN A 1 176 ? -42.310 13.963 -22.384 1.00 33.33 176 ASN A CA 1
ATOM 700 C C . ASN A 1 176 ? -42.411 14.936 -21.219 1.00 38.13 176 ASN A C 1
ATOM 701 O O . ASN A 1 176 ? -42.396 16.159 -21.418 1.00 36.34 176 ASN A O 1
ATOM 706 N N . LEU A 1 177 ? -42.506 14.395 -19.997 1.00 34.63 177 LEU A N 1
ATOM 707 C CA . LEU A 1 177 ? -42.715 15.230 -18.817 1.00 35.99 177 LEU A CA 1
ATOM 708 C C . LEU A 1 177 ? -41.614 16.259 -18.619 1.00 35.53 177 LEU A C 1
ATOM 709 O O . LEU A 1 177 ? -41.867 17.318 -18.041 1.00 41.71 177 LEU A O 1
ATOM 714 N N . SER A 1 178 ? -40.390 15.977 -19.059 1.00 39.97 178 SER A N 1
ATOM 715 C CA . SER A 1 178 ? -39.314 16.941 -18.852 1.00 39.66 178 SER A CA 1
ATOM 716 C C . SER A 1 178 ? -39.191 17.925 -20.000 1.00 38.31 178 SER A C 1
ATOM 717 O O . SER A 1 178 ? -38.410 18.875 -19.902 1.00 40.11 178 SER A O 1
ATOM 720 N N . GLY A 1 179 ? -39.944 17.716 -21.073 1.00 41.34 179 GLY A N 1
ATOM 721 C CA . GLY A 1 179 ? -39.963 18.620 -22.207 1.00 39.25 179 GLY A CA 1
ATOM 722 C C . GLY A 1 179 ? -38.724 18.599 -23.069 1.00 35.85 179 GLY A C 1
ATOM 723 O O . GLY A 1 179 ? -38.295 19.652 -23.536 1.00 41.20 179 GLY A O 1
ATOM 724 N N . TRP A 1 180 ? -38.124 17.435 -23.284 1.00 43.44 180 TRP A N 1
ATOM 725 C CA . TRP A 1 180 ? -36.958 17.387 -24.155 1.00 40.75 180 TRP A CA 1
ATOM 726 C C . TRP A 1 180 ? -37.400 17.707 -25.575 1.00 36.45 180 TRP A C 1
ATOM 727 O O . TRP A 1 180 ? -38.571 17.544 -25.913 1.00 37.40 180 TRP A O 1
ATOM 738 N N . PRO A 1 181 ? -36.506 18.230 -26.406 1.00 45.69 181 PRO A N 1
ATOM 739 C CA . PRO A 1 181 ? -36.819 18.340 -27.838 1.00 39.37 181 PRO A CA 1
ATOM 740 C C . PRO A 1 181 ? -36.983 16.956 -28.444 1.00 35.94 181 PRO A C 1
ATOM 741 O O . PRO A 1 181 ? -36.770 15.929 -27.794 1.00 44.74 181 PRO A O 1
ATOM 745 N N . ALA A 1 182 ? -37.392 16.930 -29.706 1.00 35.77 182 ALA A N 1
ATOM 746 C CA . ALA A 1 182 ? -37.406 15.676 -30.436 1.00 34.86 182 ALA A CA 1
ATOM 747 C C . ALA A 1 182 ? -36.014 15.050 -30.376 1.00 37.45 182 ALA A C 1
ATOM 748 O O . ALA A 1 182 ? -35.010 15.755 -30.275 1.00 38.46 182 ALA A O 1
ATOM 750 N N . PRO A 1 183 ? -35.913 13.731 -30.410 1.00 36.83 183 PRO A N 1
ATOM 751 C CA . PRO A 1 183 ? -34.589 13.137 -30.584 1.00 40.28 183 PRO A CA 1
ATOM 752 C C . PRO A 1 183 ? -34.053 13.500 -31.962 1.00 39.98 183 PRO A C 1
ATOM 753 O O . PRO A 1 183 ? -34.780 13.977 -32.837 1.00 42.75 183 PRO A O 1
ATOM 757 N N . VAL A 1 184 ? -32.753 13.304 -32.136 1.00 37.49 184 VAL A N 1
ATOM 758 C CA . VAL A 1 184 ? -32.077 13.515 -33.408 1.00 35.91 184 VAL A CA 1
ATOM 759 C C . VAL A 1 184 ? -31.421 12.188 -33.723 1.00 37.90 184 VAL A C 1
ATOM 760 O O . VAL A 1 184 ? -30.531 11.742 -32.988 1.00 40.18 184 VAL A O 1
ATOM 764 N N . VAL A 1 185 ? -31.865 11.542 -34.789 1.00 38.21 185 VAL A N 1
ATOM 765 C CA . VAL A 1 185 ? -31.361 10.220 -35.118 1.00 35.69 185 VAL A CA 1
ATOM 766 C C . VAL A 1 185 ? -30.069 10.371 -35.903 1.00 38.95 185 VAL A C 1
ATOM 767 O O . VAL A 1 185 ? -30.078 10.926 -37.005 1.00 39.62 185 VAL A O 1
ATOM 771 N N . TRP A 1 186 ? -28.956 9.877 -35.331 1.00 41.23 186 TRP A N 1
ATOM 772 C CA . TRP A 1 186 ? -27.655 9.819 -35.996 1.00 38.51 186 TRP A CA 1
ATOM 773 C C . TRP A 1 186 ? -27.348 8.472 -36.633 1.00 39.78 186 TRP A C 1
ATOM 774 O O . TRP A 1 186 ? -26.420 8.393 -37.440 1.00 44.06 186 TRP A O 1
ATOM 785 N N . SER A 1 187 ? -28.070 7.413 -36.290 1.00 41.50 187 SER A N 1
ATOM 786 C CA . SER A 1 187 ? -27.945 6.165 -37.039 1.00 40.75 187 SER A CA 1
ATOM 787 C C . SER A 1 187 ? -29.265 5.414 -36.979 1.00 45.86 187 SER A C 1
ATOM 788 O O . SER A 1 187 ? -29.755 5.129 -35.881 1.00 50.39 187 SER A O 1
ATOM 791 N N . GLY A 1 188 ? -29.842 5.122 -38.147 1.00 46.23 188 GLY A N 1
ATOM 792 C CA . GLY A 1 188 ? -31.052 4.326 -38.262 1.00 51.04 188 GLY A CA 1
ATOM 793 C C . GLY A 1 188 ? -32.204 5.085 -38.911 1.00 49.52 188 GLY A C 1
ATOM 794 O O . GLY A 1 188 ? -32.126 6.281 -39.191 1.00 45.96 188 GLY A O 1
ATOM 795 N N . ASP A 1 189 ? -33.304 4.345 -39.135 1.00 52.70 189 ASP A N 1
ATOM 796 C CA . ASP A 1 189 ? -34.541 4.857 -39.720 1.00 44.93 189 ASP A CA 1
ATOM 797 C C . ASP A 1 189 ? -35.086 6.037 -38.949 1.00 49.41 189 ASP A C 1
ATOM 798 O O . ASP A 1 189 ? -34.552 6.405 -37.901 1.00 50.45 189 ASP A O 1
ATOM 803 N N . SER A 1 190 ? -36.175 6.616 -39.450 1.00 51.28 190 SER A N 1
ATOM 804 C CA . SER A 1 190 ? -36.986 7.471 -38.599 1.00 54.13 190 SER A CA 1
ATOM 805 C C . SER A 1 190 ? -37.718 6.667 -37.532 1.00 54.33 190 SER A C 1
ATOM 806 O O . SER A 1 190 ? -38.272 7.262 -36.602 1.00 57.94 190 SER A O 1
ATOM 809 N N . ASN A 1 191 ? -37.723 5.337 -37.642 1.00 50.57 191 ASN A N 1
ATOM 810 C CA . ASN A 1 191 ? -38.273 4.478 -36.605 1.00 53.21 191 ASN A CA 1
ATOM 811 C C . ASN A 1 191 ? -37.358 4.351 -35.393 1.00 54.63 191 ASN A C 1
ATOM 812 O O . ASN A 1 191 ? -37.814 3.891 -34.336 1.00 53.52 191 ASN A O 1
ATOM 817 N N . THR A 1 192 ? -36.096 4.763 -35.522 1.00 51.13 192 THR A N 1
ATOM 818 C CA . THR A 1 192 ? -35.084 4.428 -34.524 1.00 46.87 192 THR A CA 1
ATOM 819 C C . THR A 1 192 ? -35.427 4.844 -33.098 1.00 46.81 192 THR A C 1
ATOM 820 O O . THR A 1 192 ? -35.114 4.068 -32.181 1.00 46.68 192 THR A O 1
ATOM 824 N N . PRO A 1 193 ? -36.047 6.005 -32.828 1.00 47.59 193 PRO A N 1
ATOM 825 C CA . PRO A 1 193 ? -36.390 6.324 -31.432 1.00 44.96 193 PRO A CA 1
ATOM 826 C C . PRO A 1 193 ? -37.081 5.196 -30.679 1.00 47.89 193 PRO A C 1
ATOM 827 O O . PRO A 1 193 ? -36.812 5.007 -29.482 1.00 48.90 193 PRO A O 1
ATOM 831 N N . LEU A 1 194 ? -37.933 4.419 -31.353 1.00 47.56 194 LEU A N 1
ATOM 832 C CA . LEU A 1 194 ? -38.688 3.372 -30.675 1.00 45.26 194 LEU A CA 1
ATOM 833 C C . LEU A 1 194 ? -37.794 2.273 -30.116 1.00 45.57 194 LEU A C 1
ATOM 834 O O . LEU A 1 194 ? -38.220 1.543 -29.213 1.00 46.88 194 LEU A O 1
ATOM 839 N N . TYR A 1 195 ? -36.567 2.136 -30.617 1.00 44.98 195 TYR A N 1
ATOM 840 C CA . TYR A 1 195 ? -35.681 1.099 -30.101 1.00 46.77 195 TYR A CA 1
ATOM 841 C C . TYR A 1 195 ? -35.144 1.440 -28.726 1.00 45.37 195 TYR A C 1
ATOM 842 O O . TYR A 1 195 ? -34.530 0.575 -28.088 1.00 43.41 195 TYR A O 1
ATOM 851 N N . PHE A 1 196 ? -35.363 2.673 -28.270 1.00 43.36 196 PHE A N 1
ATOM 852 C CA . PHE A 1 196 ? -34.820 3.182 -27.023 1.00 41.11 196 PHE A CA 1
ATOM 853 C C . PHE A 1 196 ? -35.893 3.373 -25.955 1.00 41.42 196 PHE A C 1
ATOM 854 O O . PHE A 1 196 ? -35.647 4.047 -24.947 1.00 39.99 196 PHE A O 1
ATOM 862 N N . ALA A 1 197 ? -37.083 2.833 -26.153 1.00 40.38 197 ALA A N 1
ATOM 863 C CA . ALA A 1 197 ? -37.961 2.640 -25.017 1.00 39.69 197 ALA A CA 1
ATOM 864 C C . ALA A 1 197 ? -37.467 1.443 -24.209 1.00 39.29 197 ALA A C 1
ATOM 865 O O . ALA A 1 197 ? -36.848 0.518 -24.747 1.00 37.96 197 ALA A O 1
ATOM 867 N N . ALA A 1 198 ? -37.730 1.465 -22.909 1.00 38.57 198 ALA A N 1
ATOM 868 C CA . ALA A 1 198 ? -37.235 0.389 -22.058 1.00 38.97 198 ALA A CA 1
ATOM 869 C C . ALA A 1 198 ? -38.007 -0.906 -22.319 1.00 37.18 198 ALA A C 1
ATOM 870 O O . ALA A 1 198 ? -39.233 -0.896 -22.473 1.00 35.85 198 ALA A O 1
ATOM 872 N N . ASN A 1 199 ? -37.277 -2.026 -22.355 1.00 35.96 199 ASN A N 1
ATOM 873 C CA . ASN A 1 199 ? -37.854 -3.310 -22.754 1.00 39.77 199 ASN A CA 1
ATOM 874 C C . ASN A 1 199 ? -39.157 -3.602 -22.022 1.00 34.92 199 ASN A C 1
ATOM 875 O O . ASN A 1 199 ? -39.249 -3.438 -20.805 1.00 35.50 199 ASN A O 1
ATOM 880 N N . ALA A 1 200 ? -40.161 -4.063 -22.769 1.00 35.82 200 ALA A N 1
ATOM 881 C CA . ALA A 1 200 ? -41.475 -4.284 -22.161 1.00 38.57 200 ALA A CA 1
ATOM 882 C C . ALA A 1 200 ? -41.477 -5.498 -21.232 1.00 36.15 200 ALA A C 1
ATOM 883 O O . ALA A 1 200 ? -41.988 -5.418 -20.109 1.00 34.29 200 ALA A O 1
ATOM 885 N N . ILE A 1 201 ? -40.912 -6.630 -21.669 1.00 37.51 201 ILE A N 1
ATOM 886 C CA . ILE A 1 201 ? -40.942 -7.820 -20.819 1.00 35.07 201 ILE A CA 1
ATOM 887 C C . ILE A 1 201 ? -40.184 -7.557 -19.521 1.00 36.68 201 ILE A C 1
ATOM 888 O O . ILE A 1 201 ? -40.721 -7.711 -18.420 1.00 34.28 201 ILE A O 1
ATOM 893 N N . SER A 1 202 ? -38.928 -7.127 -19.630 1.00 36.31 202 SER A N 1
ATOM 894 C CA . SER A 1 202 ? -38.070 -7.126 -18.448 1.00 36.01 202 SER A CA 1
ATOM 895 C C . SER A 1 202 ? -38.371 -6.008 -17.448 1.00 40.21 202 SER A C 1
ATOM 896 O O . SER A 1 202 ? -37.883 -6.086 -16.309 1.00 36.52 202 SER A O 1
ATOM 899 N N . TYR A 1 203 ? -39.167 -4.997 -17.814 1.00 32.70 203 TYR A N 1
ATOM 900 C CA . TYR A 1 203 ? -39.487 -3.915 -16.896 1.00 31.88 203 TYR A CA 1
ATOM 901 C C . TYR A 1 203 ? -40.947 -3.913 -16.463 1.00 35.40 203 TYR A C 1
ATOM 902 O O . TYR A 1 203 ? -41.355 -3.003 -15.728 1.00 32.81 203 TYR A O 1
ATOM 911 N N . THR A 1 204 ? -41.735 -4.910 -16.893 1.00 30.24 204 THR A N 1
ATOM 912 C CA . THR A 1 204 ? -43.156 -4.951 -16.549 1.00 39.45 204 THR A CA 1
ATOM 913 C C . THR A 1 204 ? -43.376 -4.671 -15.071 1.00 40.09 204 THR A C 1
ATOM 914 O O . THR A 1 204 ? -44.315 -3.958 -14.694 1.00 44.11 204 THR A O 1
ATOM 918 N N . ASN A 1 205 ? -42.524 -5.228 -14.214 1.00 34.09 205 ASN A N 1
ATOM 919 C CA . ASN A 1 205 ? -42.693 -5.075 -12.782 1.00 34.75 205 ASN A CA 1
ATOM 920 C C . ASN A 1 205 ? -41.558 -4.291 -12.125 1.00 37.99 205 ASN A C 1
ATOM 921 O O . ASN A 1 205 ? -41.430 -4.319 -10.898 1.00 45.96 205 ASN A O 1
ATOM 926 N N . ASN A 1 206 ? -40.755 -3.565 -12.909 1.00 35.64 206 ASN A N 1
ATOM 927 C CA . ASN A 1 206 ? -39.704 -2.666 -12.419 1.00 31.71 206 ASN A CA 1
ATOM 928 C C . ASN A 1 206 ? -39.825 -1.308 -13.094 1.00 34.43 206 ASN A C 1
ATOM 929 O O . ASN A 1 206 ? -38.862 -0.781 -13.655 1.00 39.22 206 ASN A O 1
ATOM 934 N N . ARG A 1 207 ? -41.019 -0.734 -13.092 1.00 32.28 207 ARG A N 1
ATOM 935 C CA . ARG A 1 207 ? -41.217 0.581 -13.675 1.00 33.14 207 ARG A CA 1
ATOM 936 C C . ARG A 1 207 ? -42.207 1.341 -12.815 1.00 32.94 207 ARG A C 1
ATOM 937 O O . ARG A 1 207 ? -43.191 0.770 -12.343 1.00 36.06 207 ARG A O 1
ATOM 945 N N . VAL A 1 208 ? -41.956 2.614 -12.625 1.00 33.50 208 VAL A N 1
ATOM 946 C CA . VAL A 1 208 ? -42.799 3.432 -11.769 1.00 34.91 208 VAL A CA 1
ATOM 947 C C . VAL A 1 208 ? -43.836 4.158 -12.628 1.00 42.54 208 VAL A C 1
ATOM 948 O O . VAL A 1 208 ? -43.550 4.590 -13.752 1.00 36.92 208 VAL A O 1
ATOM 952 N N . ASN A 1 209 ? -45.065 4.238 -12.117 1.00 49.60 209 ASN A N 1
ATOM 953 C CA . ASN A 1 209 ? -46.102 5.089 -12.686 1.00 47.08 209 ASN A CA 1
ATOM 954 C C . ASN A 1 209 ? -45.895 6.513 -12.177 1.00 44.81 209 ASN A C 1
ATOM 955 O O . ASN A 1 209 ? -45.731 6.719 -10.970 1.00 48.28 209 ASN A O 1
ATOM 960 N N . LEU A 1 210 ? -45.891 7.493 -13.077 1.00 42.36 210 LEU A N 1
ATOM 961 C CA . LEU A 1 210 ? -45.654 8.887 -12.701 1.00 44.39 210 LEU A CA 1
ATOM 962 C C . LEU A 1 210 ? -46.906 9.734 -12.880 1.00 45.84 210 LEU A C 1
ATOM 963 O O . LEU A 1 210 ? -47.672 9.549 -13.832 1.00 49.38 210 LEU A O 1
ATOM 968 N N . ALA A 1 211 ? -47.085 10.693 -11.980 1.00 50.59 211 ALA A N 1
ATOM 969 C CA . ALA A 1 211 ? -48.137 11.681 -12.150 1.00 52.64 211 ALA A CA 1
ATOM 970 C C . ALA A 1 211 ? -47.835 12.566 -13.361 1.00 50.84 211 ALA A C 1
ATOM 971 O O . ALA A 1 211 ? -46.678 12.754 -13.756 1.00 46.90 211 ALA A O 1
ATOM 973 N N . VAL A 1 212 ? -48.895 13.125 -13.956 1.00 56.45 212 VAL A N 1
ATOM 974 C CA . VAL A 1 212 ? -48.709 14.070 -15.066 1.00 58.79 212 VAL A CA 1
ATOM 975 C C . VAL A 1 212 ? -48.460 15.505 -14.598 1.00 54.69 212 VAL A C 1
ATOM 976 O O . VAL A 1 212 ? -48.102 16.364 -15.420 1.00 53.79 212 VAL A O 1
ATOM 980 N N . THR A 1 213 ? -48.593 15.785 -13.301 1.00 53.94 213 THR A N 1
ATOM 981 C CA . THR A 1 213 ? -48.391 17.123 -12.769 1.00 52.28 213 THR A CA 1
ATOM 982 C C . THR A 1 213 ? -46.945 17.338 -12.308 1.00 55.05 213 THR A C 1
ATOM 983 O O . THR A 1 213 ? -46.096 16.435 -12.322 1.00 47.10 213 THR A O 1
ATOM 987 N N . GLY A 1 214 ? -46.673 18.566 -11.860 1.00 52.72 214 GLY A N 1
ATOM 988 C CA . GLY A 1 214 ? -45.320 19.004 -11.576 1.00 52.83 214 GLY A CA 1
ATOM 989 C C . GLY A 1 214 ? -44.686 18.417 -10.338 1.00 53.34 214 GLY A C 1
ATOM 990 O O . GLY A 1 214 ? -43.525 18.725 -10.056 1.00 54.85 214 GLY A O 1
ATOM 991 N N . ASN A 1 215 ? -45.405 17.610 -9.567 1.00 48.72 215 ASN A N 1
ATOM 992 C CA . ASN A 1 215 ? -44.799 16.916 -8.444 1.00 49.34 215 ASN A CA 1
ATOM 993 C C . ASN A 1 215 ? -44.613 15.432 -8.756 1.00 46.50 215 ASN A C 1
ATOM 994 O O . ASN A 1 215 ? -44.745 14.581 -7.877 1.00 52.93 215 ASN A O 1
ATOM 999 N N . PHE A 1 216 ? -44.288 15.112 -9.991 1.00 40.93 216 PHE A N 1
ATOM 1000 C CA . PHE A 1 216 ? -44.041 13.703 -10.282 1.00 46.67 216 PHE A CA 1
ATOM 1001 C C . PHE A 1 216 ? -42.736 13.189 -9.691 1.00 45.73 216 PHE A C 1
ATOM 1002 O O . PHE A 1 216 ? -42.304 12.066 -10.008 1.00 43.04 216 PHE A O 1
ATOM 1010 N N . TYR A 1 217 ? -42.062 13.981 -8.873 1.00 42.68 217 TYR A N 1
ATOM 1011 C CA . TYR A 1 217 ? -40.790 13.553 -8.329 1.00 43.31 217 TYR A CA 1
ATOM 1012 C C . TYR A 1 217 ? -40.987 12.298 -7.483 1.00 41.38 217 TYR A C 1
ATOM 1013 O O . TYR A 1 217 ? -41.901 12.236 -6.659 1.00 37.75 217 TYR A O 1
ATOM 1022 N N . LYS A 1 218 ? -40.136 11.294 -7.710 1.00 38.86 218 LYS A N 1
ATOM 1023 C CA . LYS A 1 218 ? -40.112 10.057 -6.934 1.00 39.04 218 LYS A CA 1
ATOM 1024 C C . LYS A 1 218 ? -38.715 9.897 -6.347 1.00 38.44 218 LYS A C 1
ATOM 1025 O O . LYS A 1 218 ? -37.735 9.873 -7.096 1.00 34.51 218 LYS A O 1
ATOM 1031 N N . GLU A 1 219 ? -38.624 9.822 -5.015 1.00 41.54 219 GLU A N 1
ATOM 1032 C CA . GLU A 1 219 ? -37.351 9.535 -4.365 1.00 37.92 219 GLU A CA 1
ATOM 1033 C C . GLU A 1 219 ? -36.912 8.130 -4.758 1.00 35.15 219 GLU A C 1
ATOM 1034 O O . GLU A 1 219 ? -37.734 7.255 -5.019 1.00 39.46 219 GLU A O 1
ATOM 1040 N N . GLU A 1 220 ? -35.602 7.916 -4.835 1.00 37.33 220 GLU A N 1
ATOM 1041 C CA . GLU A 1 220 ? -35.123 6.609 -5.278 1.00 39.59 220 GLU A CA 1
ATOM 1042 C C . GLU A 1 220 ? -35.551 5.461 -4.357 1.00 38.60 220 GLU A C 1
ATOM 1043 O O . GLU A 1 220 ? -35.546 4.305 -4.795 1.00 39.03 220 GLU A O 1
ATOM 1049 N N . THR A 1 221 ? -35.950 5.739 -3.116 1.00 37.68 221 THR A N 1
ATOM 1050 C CA . THR A 1 221 ? -36.458 4.677 -2.257 1.00 35.12 221 THR A CA 1
ATOM 1051 C C . THR A 1 221 ? -37.883 4.278 -2.586 1.00 37.63 221 THR A C 1
ATOM 1052 O O . THR A 1 221 ? -38.411 3.356 -1.950 1.00 43.59 221 THR A O 1
ATOM 1056 N N . GLU A 1 222 ? -38.523 4.954 -3.533 1.00 40.31 222 GLU A N 1
ATOM 1057 C CA . GLU A 1 222 ? -39.890 4.649 -3.930 1.00 37.04 222 GLU A CA 1
ATOM 1058 C C . GLU A 1 222 ? -39.938 3.997 -5.297 1.00 41.69 222 GLU A C 1
ATOM 1059 O O . GLU A 1 222 ? -41.021 3.614 -5.760 1.00 43.96 222 GLU A O 1
ATOM 1065 N N . LEU A 1 223 ? -38.796 3.863 -5.954 1.00 40.13 223 LEU A N 1
ATOM 1066 C CA . LEU A 1 223 ? -38.770 3.221 -7.255 1.00 40.84 223 LEU A CA 1
ATOM 1067 C C . LEU A 1 223 ? -38.918 1.706 -7.105 1.00 39.06 223 LEU A C 1
ATOM 1068 O O . LEU A 1 223 ? -38.413 1.117 -6.140 1.00 41.71 223 LEU A O 1
ATOM 1073 N N . PRO A 1 224 ? -39.609 1.052 -8.018 1.00 36.95 224 PRO A N 1
ATOM 1074 C CA . PRO A 1 224 ? -39.646 -0.424 -8.009 1.00 37.35 224 PRO A CA 1
ATOM 1075 C C . PRO A 1 224 ? -38.358 -1.032 -8.554 1.00 30.87 224 PRO A C 1
ATOM 1076 O O . PRO A 1 224 ? -38.358 -1.816 -9.494 1.00 36.07 224 PRO A O 1
ATOM 1080 N N . GLY A 1 225 ? -37.244 -0.666 -7.960 1.00 28.68 225 GLY A N 1
ATOM 1081 C CA . GLY A 1 225 ? -36.002 -1.169 -8.505 1.00 33.88 225 GLY A CA 1
ATOM 1082 C C . GLY A 1 225 ? -35.287 -0.066 -9.261 1.00 33.20 225 GLY A C 1
ATOM 1083 O O . GLY A 1 225 ? -35.915 0.810 -9.869 1.00 32.14 225 GLY A O 1
ATOM 1084 N N . TYR A 1 226 ? -33.959 -0.099 -9.209 1.00 29.34 226 TYR A N 1
ATOM 1085 C CA . TYR A 1 226 ? -33.144 0.860 -9.935 1.00 29.83 226 TYR A CA 1
ATOM 1086 C C . TYR A 1 226 ? -31.734 0.313 -10.026 1.00 29.44 226 TYR A C 1
ATOM 1087 O O . TYR A 1 226 ? -31.340 -0.583 -9.275 1.00 30.70 226 TYR A O 1
ATOM 1096 N N . THR A 1 227 ? -30.985 0.879 -10.953 1.00 30.05 227 THR A N 1
ATOM 1097 C CA . THR A 1 227 ? -29.547 0.728 -11.037 1.00 27.10 227 THR A CA 1
ATOM 1098 C C . THR A 1 227 ? -28.937 2.056 -10.639 1.00 32.15 227 THR A C 1
ATOM 1099 O O . THR A 1 227 ? -29.557 3.114 -10.814 1.00 34.27 227 THR A O 1
ATOM 1103 N N . ARG A 1 228 ? -27.748 2.009 -10.063 1.00 30.28 228 ARG A N 1
ATOM 1104 C CA . ARG A 1 228 ? -27.148 3.216 -9.530 1.00 32.37 228 ARG A CA 1
ATOM 1105 C C . ARG A 1 228 ? -25.833 3.488 -10.228 1.00 29.40 228 ARG A C 1
ATOM 1106 O O . ARG A 1 228 ? -25.065 2.566 -10.514 1.00 29.09 228 ARG A O 1
ATOM 1114 N N . HIS A 1 229 ? -25.578 4.762 -10.490 1.00 29.60 229 HIS A N 1
ATOM 1115 C CA . HIS A 1 229 ? -24.379 5.171 -11.201 1.00 33.29 229 HIS A CA 1
ATOM 1116 C C . HIS A 1 229 ? -23.753 6.341 -10.462 1.00 35.24 229 HIS A C 1
ATOM 1117 O O . HIS A 1 229 ? -24.403 7.372 -10.262 1.00 30.55 229 HIS A O 1
ATOM 1124 N N . SER A 1 230 ? -22.512 6.157 -10.009 1.00 32.84 230 SER A N 1
ATOM 1125 C CA . SER A 1 230 ? -21.865 7.127 -9.141 1.00 32.41 230 SER A CA 1
ATOM 1126 C C . SER A 1 230 ? -20.990 8.077 -9.943 1.00 32.41 230 SER A C 1
ATOM 1127 O O . SER A 1 230 ? -20.297 7.666 -10.881 1.00 30.20 230 SER A O 1
ATOM 1130 N N . PHE A 1 231 ? -21.010 9.344 -9.539 1.00 29.85 231 PHE A N 1
ATOM 1131 C CA . PHE A 1 231 ? -20.362 10.419 -10.270 1.00 33.93 231 PHE A CA 1
ATOM 1132 C C . PHE A 1 231 ? -20.143 11.569 -9.297 1.00 38.88 231 PHE A C 1
ATOM 1133 O O . PHE A 1 231 ? -20.470 11.468 -8.108 1.00 31.79 231 PHE A O 1
ATOM 1141 N N . CYS A 1 232 ? -19.593 12.677 -9.825 1.00 33.61 232 CYS A N 1
ATOM 1142 C CA . CYS A 1 232 ? -19.502 13.928 -9.100 1.00 33.30 232 CYS A CA 1
ATOM 1143 C C . CYS A 1 232 ? -19.542 15.094 -10.083 1.00 34.80 232 CYS A C 1
ATOM 1144 O O . CYS A 1 232 ? -18.817 15.063 -11.091 1.00 32.21 232 CYS A O 1
ATOM 1147 N N . PRO A 1 233 ? -20.360 16.114 -9.829 1.00 33.52 233 PRO A N 1
ATOM 1148 C CA . PRO A 1 233 ? -20.433 17.263 -10.730 1.00 34.95 233 PRO A CA 1
ATOM 1149 C C . PRO A 1 233 ? -19.337 18.267 -10.396 1.00 28.87 233 PRO A C 1
ATOM 1150 O O . PRO A 1 233 ? -18.634 18.147 -9.397 1.00 34.42 233 PRO A O 1
ATOM 1154 N N . THR A 1 234 ? -19.205 19.259 -11.254 1.00 27.51 234 THR A N 1
ATOM 1155 C CA . THR A 1 234 ? -18.468 20.458 -10.901 1.00 31.16 234 THR A CA 1
ATOM 1156 C C . THR A 1 234 ? -19.413 21.657 -10.909 1.00 34.86 234 THR A C 1
ATOM 1157 O O . THR A 1 234 ? -20.615 21.532 -11.180 1.00 34.86 234 THR A O 1
ATOM 1161 N N . GLY A 1 235 ? -18.868 22.832 -10.611 1.00 31.78 235 GLY A N 1
ATOM 1162 C CA . GLY A 1 235 ? -19.697 24.022 -10.591 1.00 31.22 235 GLY A CA 1
ATOM 1163 C C . GLY A 1 235 ? -18.960 25.200 -9.987 1.00 31.34 235 GLY A C 1
ATOM 1164 O O . GLY A 1 235 ? -17.733 25.186 -9.869 1.00 33.20 235 GLY A O 1
ATOM 1165 N N . THR A 1 236 ? -19.739 26.219 -9.614 1.00 27.06 236 THR A N 1
ATOM 1166 C CA . THR A 1 236 ? -19.187 27.425 -9.014 1.00 29.51 236 THR A CA 1
ATOM 1167 C C . THR A 1 236 ? -18.331 27.080 -7.798 1.00 28.07 236 THR A C 1
ATOM 1168 O O . THR A 1 236 ? -18.543 26.070 -7.131 1.00 32.25 236 THR A O 1
ATOM 1172 N N . THR A 1 237 ? -17.372 27.956 -7.496 1.00 32.37 237 THR A N 1
ATOM 1173 C CA . THR A 1 237 ? -16.286 27.621 -6.580 1.00 34.27 237 THR A CA 1
ATOM 1174 C C . THR A 1 237 ? -16.786 27.276 -5.178 1.00 40.18 237 THR A C 1
ATOM 1175 O O . THR A 1 237 ? -16.332 26.289 -4.575 1.00 52.82 237 THR A O 1
ATOM 1179 N N . GLY A 1 238 ? -17.710 28.032 -4.637 1.00 27.30 238 GLY A N 1
ATOM 1180 C CA . GLY A 1 238 ? -17.927 27.468 -3.313 1.00 25.92 238 GLY A CA 1
ATOM 1181 C C . GLY A 1 238 ? -18.920 26.320 -3.172 1.00 30.91 238 GLY A C 1
ATOM 1182 O O . GLY A 1 238 ? -19.391 26.101 -2.054 1.00 32.00 238 GLY A O 1
ATOM 1183 N N . MET A 1 239 ? -19.269 25.573 -4.228 1.00 27.33 239 MET A N 1
ATOM 1184 C CA . MET A 1 239 ? -20.311 24.551 -4.070 1.00 31.06 239 MET A CA 1
ATOM 1185 C C . MET A 1 239 ? -19.852 23.384 -3.177 1.00 32.43 239 MET A C 1
ATOM 1186 O O . MET A 1 239 ? -20.653 22.842 -2.405 1.00 29.49 239 MET A O 1
ATOM 1191 N N . ASN A 1 240 ? -18.568 22.989 -3.266 1.00 31.05 240 ASN A N 1
ATOM 1192 C CA . ASN A 1 240 ? -17.947 21.955 -2.422 1.00 25.38 240 ASN A CA 1
ATOM 1193 C C . ASN A 1 240 ? -18.658 20.615 -2.550 1.00 32.97 240 ASN A C 1
ATOM 1194 O O . ASN A 1 240 ? -19.030 19.990 -1.549 1.00 34.78 240 ASN A O 1
ATOM 1199 N N . PHE A 1 241 ? -18.844 20.163 -3.789 1.00 31.17 241 PHE A N 1
ATOM 1200 C CA . PHE A 1 241 ? -19.507 18.882 -4.003 1.00 31.83 241 PHE A CA 1
ATOM 1201 C C . PHE A 1 241 ? -18.662 17.729 -3.472 1.00 32.76 241 PHE A C 1
ATOM 1202 O O . PHE A 1 241 ? -17.430 17.736 -3.564 1.00 32.45 241 PHE A O 1
ATOM 1210 N N . THR A 1 242 ? -19.342 16.717 -2.931 1.00 35.39 242 THR A N 1
ATOM 1211 C CA . THR A 1 242 ? -18.681 15.536 -2.405 1.00 33.14 242 THR A CA 1
ATOM 1212 C C . THR A 1 242 ? -19.064 14.257 -3.116 1.00 32.58 242 THR A C 1
ATOM 1213 O O . THR A 1 242 ? -18.363 13.256 -2.948 1.00 37.49 242 THR A O 1
ATOM 1217 N N . GLY A 1 243 ? -20.124 14.255 -3.910 1.00 32.61 243 GLY A N 1
ATOM 1218 C CA . GLY A 1 243 ? -20.487 13.056 -4.639 1.00 33.43 243 GLY A CA 1
ATOM 1219 C C . GLY A 1 243 ? -21.851 13.186 -5.286 1.00 34.84 243 GLY A C 1
ATOM 1220 O O . GLY A 1 243 ? -22.565 14.180 -5.127 1.00 33.11 243 GLY A O 1
ATOM 1221 N N . GLY A 1 244 ? -22.204 12.148 -6.025 1.00 37.02 244 GLY A N 1
ATOM 1222 C CA . GLY A 1 244 ? -23.434 12.171 -6.786 1.00 32.12 244 GLY A CA 1
ATOM 1223 C C . GLY A 1 244 ? -23.844 10.774 -7.173 1.00 33.64 244 GLY A C 1
ATOM 1224 O O . GLY A 1 244 ? -23.003 9.888 -7.370 1.00 30.28 244 GLY A O 1
ATOM 1225 N N . ASN A 1 245 ? -25.150 10.573 -7.275 1.00 34.70 245 ASN A N 1
ATOM 1226 C CA . ASN A 1 245 ? -25.659 9.283 -7.692 1.00 37.41 245 ASN A CA 1
ATOM 1227 C C . ASN A 1 245 ? -26.827 9.478 -8.645 1.00 33.44 245 ASN A C 1
ATOM 1228 O O . ASN A 1 245 ? -27.662 10.365 -8.456 1.00 34.06 245 ASN A O 1
ATOM 1233 N N . LEU A 1 246 ? -26.825 8.686 -9.707 1.00 31.55 246 LEU A N 1
ATOM 1234 C CA . LEU A 1 246 ? -27.896 8.657 -10.684 1.00 32.10 246 LEU A CA 1
ATOM 1235 C C . LEU A 1 246 ? -28.624 7.339 -10.500 1.00 30.39 246 LEU A C 1
ATOM 1236 O O . LEU A 1 246 ? -27.980 6.292 -10.398 1.00 33.37 246 LEU A O 1
ATOM 1241 N N . TYR A 1 247 ? -29.950 7.391 -10.418 1.00 30.44 247 TYR A N 1
ATOM 1242 C CA . TYR A 1 247 ? -30.768 6.197 -10.233 1.00 33.48 247 TYR A CA 1
ATOM 1243 C C . TYR A 1 247 ? -31.670 6.069 -11.447 1.00 34.56 247 TYR A C 1
ATOM 1244 O O . TYR A 1 247 ? -32.492 6.957 -11.706 1.00 35.06 247 TYR A O 1
ATOM 1253 N N . VAL A 1 248 ? -31.503 4.984 -12.200 1.00 30.84 248 VAL A N 1
ATOM 1254 C CA . VAL A 1 248 ? -32.257 4.776 -13.425 1.00 29.88 248 VAL A CA 1
ATOM 1255 C C . VAL A 1 248 ? -33.345 3.761 -13.146 1.00 35.82 248 VAL A C 1
ATOM 1256 O O . VAL A 1 248 ? -33.096 2.709 -12.543 1.00 36.01 248 VAL A O 1
ATOM 1260 N N . CYS A 1 249 ? -34.536 4.072 -13.584 1.00 35.44 249 CYS A N 1
ATOM 1261 C CA . CYS A 1 249 ? -35.680 3.209 -13.416 1.00 32.90 249 CYS A CA 1
ATOM 1262 C C . CYS A 1 249 ? -36.678 3.576 -14.498 1.00 38.45 249 CYS A C 1
ATOM 1263 O O . CYS A 1 249 ? -37.088 4.747 -14.590 1.00 34.22 249 CYS A O 1
ATOM 1266 N N . PRO A 1 250 ? -37.070 2.629 -15.346 1.00 33.65 250 PRO A N 1
ATOM 1267 C CA . PRO A 1 250 ? -38.075 2.937 -16.362 1.00 37.85 250 PRO A CA 1
ATOM 1268 C C . PRO A 1 250 ? -39.394 3.370 -15.731 1.00 35.50 250 PRO A C 1
ATOM 1269 O O . PRO A 1 250 ? -39.688 3.088 -14.568 1.00 35.60 250 PRO A O 1
ATOM 1273 N N . CYS A 1 251 ? -40.184 4.098 -16.515 1.00 36.02 251 CYS A N 1
ATOM 1274 C CA . CYS A 1 251 ? -41.407 4.694 -16.001 1.00 37.67 251 CYS A CA 1
ATOM 1275 C C . CYS A 1 251 ? -42.490 4.707 -17.069 1.00 37.37 251 CYS A C 1
ATOM 1276 O O . CYS A 1 251 ? -42.227 4.578 -18.273 1.00 34.08 251 CYS A O 1
ATOM 1279 N N . THR A 1 252 ? -43.715 4.891 -16.593 1.00 39.50 252 THR A N 1
ATOM 1280 C CA . THR A 1 252 ? -44.893 5.091 -17.416 1.00 44.59 252 THR A CA 1
ATOM 1281 C C . THR A 1 252 ? -45.693 6.243 -16.829 1.00 46.89 252 THR A C 1
ATOM 1282 O O . THR A 1 252 ? -45.746 6.420 -15.604 1.00 46.91 252 THR A O 1
ATOM 1286 N N . VAL A 1 253 ? -46.295 7.045 -17.691 1.00 50.79 253 VAL A N 1
ATOM 1287 C CA . VAL A 1 253 ? -47.046 8.200 -17.215 1.00 53.48 253 VAL A CA 1
ATOM 1288 C C . VAL A 1 253 ? -48.536 7.897 -17.302 1.00 58.79 253 VAL A C 1
ATOM 1289 O O . VAL A 1 253 ? -49.015 7.334 -18.296 1.00 52.81 253 VAL A O 1
ATOM 1293 N N . ASN A 1 254 ? -49.271 8.327 -16.267 1.00 70.99 254 ASN A N 1
ATOM 1294 C CA . ASN A 1 254 ? -50.598 7.791 -15.960 1.00 77.16 254 ASN A CA 1
ATOM 1295 C C . ASN A 1 254 ? -51.520 7.775 -17.170 1.00 81.12 254 ASN A C 1
ATOM 1296 O O . ASN A 1 254 ? -52.280 6.812 -17.358 1.00 82.93 254 ASN A O 1
ATOM 1301 N N . THR A 1 255 ? -51.448 8.804 -18.019 1.00 74.44 255 THR A N 1
ATOM 1302 C CA . THR A 1 255 ? -52.466 9.035 -19.045 1.00 78.83 255 THR A CA 1
ATOM 1303 C C . THR A 1 255 ? -51.826 9.179 -20.436 1.00 80.35 255 THR A C 1
ATOM 1304 O O . THR A 1 255 ? -51.994 10.180 -21.130 1.00 81.36 255 THR A O 1
ATOM 1308 N N . GLY A 1 256 ? -51.108 8.139 -20.867 1.00 75.49 256 GLY A N 1
ATOM 1309 C CA . GLY A 1 256 ? -50.404 8.158 -22.130 1.00 68.10 256 GLY A CA 1
ATOM 1310 C C . GLY A 1 256 ? -51.232 7.602 -23.283 1.00 82.73 256 GLY A C 1
ATOM 1311 O O . GLY A 1 256 ? -52.344 7.097 -23.123 1.00 78.29 256 GLY A O 1
ATOM 1312 N N . ALA A 1 257 ? -50.642 7.708 -24.479 1.00 85.89 257 ALA A N 1
ATOM 1313 C CA . ALA A 1 257 ? -51.261 7.255 -25.715 1.00 82.06 257 ALA A CA 1
ATOM 1314 C C . ALA A 1 257 ? -50.677 5.952 -26.246 1.00 81.39 257 ALA A C 1
ATOM 1315 O O . ALA A 1 257 ? -51.255 5.365 -27.170 1.00 80.49 257 ALA A O 1
ATOM 1317 N N . THR A 1 258 ? -49.552 5.490 -25.698 1.00 76.79 258 THR A N 1
ATOM 1318 C CA . THR A 1 258 ? -48.936 4.246 -26.140 1.00 76.04 258 THR A CA 1
ATOM 1319 C C . THR A 1 258 ? -48.446 3.443 -24.935 1.00 70.16 258 THR A C 1
ATOM 1320 O O . THR A 1 258 ? -48.242 3.974 -23.840 1.00 66.45 258 THR A O 1
ATOM 1324 N N . THR A 1 259 ? -48.273 2.137 -25.170 1.00 74.99 259 THR A N 1
ATOM 1325 C CA . THR A 1 259 ? -47.867 1.110 -24.208 1.00 68.32 259 THR A CA 1
ATOM 1326 C C . THR A 1 259 ? -46.384 1.216 -23.765 1.00 63.75 259 THR A C 1
ATOM 1327 O O . THR A 1 259 ? -45.910 0.338 -23.029 1.00 55.79 259 THR A O 1
ATOM 1331 N N . LEU A 1 260 ? -45.661 2.263 -24.173 1.00 55.59 260 LEU A N 1
ATOM 1332 C CA . LEU A 1 260 ? -44.205 2.269 -24.139 1.00 45.90 260 LEU A CA 1
ATOM 1333 C C . LEU A 1 260 ? -43.655 2.771 -22.807 1.00 47.51 260 LEU A C 1
ATOM 1334 O O . LEU A 1 260 ? -44.296 3.555 -22.099 1.00 48.06 260 LEU A O 1
ATOM 1339 N N . ASN A 1 261 ? -42.428 2.338 -22.495 1.00 43.56 261 ASN A N 1
ATOM 1340 C CA . ASN A 1 261 ? -41.746 2.672 -21.246 1.00 44.37 261 ASN A CA 1
ATOM 1341 C C . ASN A 1 261 ? -40.774 3.823 -21.483 1.00 43.47 261 ASN A C 1
ATOM 1342 O O . ASN A 1 261 ? -39.894 3.729 -22.347 1.00 40.69 261 ASN A O 1
ATOM 1347 N N . ALA A 1 262 ? -40.909 4.890 -20.701 1.00 39.97 262 ALA A N 1
ATOM 1348 C CA . ALA A 1 262 ? -39.898 5.932 -20.706 1.00 36.25 262 ALA A CA 1
ATOM 1349 C C . ALA A 1 262 ? -38.880 5.594 -19.622 1.00 39.53 262 ALA A C 1
ATOM 1350 O O . ALA A 1 262 ? -38.985 4.555 -18.967 1.00 40.52 262 ALA A O 1
ATOM 1352 N N . ILE A 1 263 ? -37.883 6.462 -19.420 1.00 35.84 263 ILE A N 1
ATOM 1353 C CA . ILE A 1 263 ? -36.867 6.252 -18.390 1.00 36.34 263 ILE A CA 1
ATOM 1354 C C . ILE A 1 263 ? -36.918 7.402 -17.391 1.00 36.39 263 ILE A C 1
ATOM 1355 O O . ILE A 1 263 ? -36.779 8.570 -17.777 1.00 34.42 263 ILE A O 1
ATOM 1360 N N . TYR A 1 264 ? -37.117 7.066 -16.110 1.00 34.12 264 TYR A N 1
ATOM 1361 C CA . TYR A 1 264 ? -37.032 8.021 -15.011 1.00 32.32 264 TYR A CA 1
ATOM 1362 C C . TYR A 1 264 ? -35.620 8.026 -14.444 1.00 33.19 264 TYR A C 1
ATOM 1363 O O . TYR A 1 264 ? -34.975 6.981 -14.320 1.00 34.60 264 TYR A O 1
ATOM 1372 N N . MET A 1 265 ? -35.137 9.210 -14.107 1.00 33.33 265 MET A N 1
ATOM 1373 C CA . MET A 1 265 ? -33.784 9.371 -13.605 1.00 31.63 265 MET A CA 1
ATOM 1374 C C . MET A 1 265 ? -33.832 10.361 -12.468 1.00 33.67 265 MET A C 1
ATOM 1375 O O . MET A 1 265 ? -34.195 11.519 -12.683 1.00 35.19 265 MET A O 1
ATOM 1380 N N . VAL A 1 266 ? -33.505 9.916 -11.262 1.00 32.34 266 VAL A N 1
ATOM 1381 C CA . VAL A 1 266 ? -33.418 10.820 -10.126 1.00 37.11 266 VAL A CA 1
ATOM 1382 C C . VAL A 1 266 ? -31.949 10.978 -9.764 1.00 32.71 266 VAL A C 1
ATOM 1383 O O . VAL A 1 266 ? -31.206 9.989 -9.700 1.00 31.08 266 VAL A O 1
ATOM 1387 N N . PHE A 1 267 ? -31.524 12.228 -9.602 1.00 33.74 267 PHE A N 1
ATOM 1388 C CA . PHE A 1 267 ? -30.149 12.593 -9.280 1.00 31.03 267 PHE A CA 1
ATOM 1389 C C . PHE A 1 267 ? -30.099 13.050 -7.835 1.00 31.65 267 PHE A C 1
ATOM 1390 O O . PHE A 1 267 ? -30.927 13.869 -7.418 1.00 33.82 267 PHE A O 1
ATOM 1398 N N . VAL A 1 268 ? -29.136 12.538 -7.076 1.00 32.23 268 VAL A N 1
ATOM 1399 C CA . VAL A 1 268 ? -28.857 13.028 -5.727 1.00 33.53 268 VAL A CA 1
ATOM 1400 C C . VAL A 1 268 ? -27.400 13.467 -5.697 1.00 33.35 268 VAL A C 1
ATOM 1401 O O . VAL A 1 268 ? -26.503 12.689 -6.050 1.00 35.45 268 VAL A O 1
ATOM 1405 N N . ILE A 1 269 ? -27.170 14.709 -5.291 1.00 30.77 269 ILE A N 1
ATOM 1406 C CA . ILE A 1 269 ? -25.863 15.351 -5.350 1.00 29.96 269 ILE A CA 1
ATOM 1407 C C . ILE A 1 269 ? -25.612 15.943 -3.973 1.00 30.09 269 ILE A C 1
ATOM 1408 O O . ILE A 1 269 ? -26.512 16.575 -3.404 1.00 35.04 269 ILE A O 1
ATOM 1413 N N . THR A 1 270 ? -24.418 15.725 -3.423 1.00 24.62 270 THR A N 1
ATOM 1414 C CA . THR A 1 270 ? -24.139 16.131 -2.049 1.00 29.44 270 THR A CA 1
ATOM 1415 C C . THR A 1 270 ? -22.984 17.130 -1.962 1.00 33.03 270 THR A C 1
ATOM 1416 O O . THR A 1 270 ? -22.124 17.213 -2.840 1.00 33.52 270 THR A O 1
ATOM 1420 N N . GLN A 1 271 ? -22.978 17.886 -0.871 1.00 33.67 271 GLN A N 1
ATOM 1421 C CA . GLN A 1 271 ? -21.993 18.922 -0.610 1.00 31.45 271 GLN A CA 1
ATOM 1422 C C . GLN A 1 271 ? -21.480 18.774 0.820 1.00 33.78 271 GLN A C 1
ATOM 1423 O O . GLN A 1 271 ? -22.199 18.311 1.715 1.00 26.47 271 GLN A O 1
ATOM 1429 N N . SER A 1 272 ? -20.235 19.195 1.035 1.00 36.07 272 SER A N 1
ATOM 1430 C CA . SER A 1 272 ? -19.693 19.215 2.383 1.00 30.91 272 SER A CA 1
ATOM 1431 C C . SER A 1 272 ? -20.315 20.375 3.156 1.00 32.99 272 SER A C 1
ATOM 1432 O O . SER A 1 272 ? -21.089 21.171 2.617 1.00 36.72 272 SER A O 1
ATOM 1435 N N . ALA A 1 273 ? -19.970 20.481 4.441 1.00 31.40 273 ALA A N 1
ATOM 1436 C CA . ALA A 1 273 ? -20.715 21.367 5.335 1.00 34.53 273 ALA A CA 1
ATOM 1437 C C . ALA A 1 273 ? -20.641 22.838 4.928 1.00 37.95 273 ALA A C 1
ATOM 1438 O O . ALA A 1 273 ? -21.560 23.603 5.239 1.00 46.04 273 ALA A O 1
ATOM 1440 N N . LEU A 1 274 ? -19.583 23.265 4.239 1.00 35.64 274 LEU A N 1
ATOM 1441 C CA . LEU A 1 274 ? -19.416 24.689 3.950 1.00 41.39 274 LEU A CA 1
ATOM 1442 C C . LEU A 1 274 ? -19.731 25.074 2.500 1.00 39.57 274 LEU A C 1
ATOM 1443 O O . LEU A 1 274 ? -19.356 26.169 2.065 1.00 38.49 274 LEU A O 1
ATOM 1448 N N . GLY A 1 275 ? -20.380 24.209 1.732 1.00 33.08 275 GLY A N 1
ATOM 1449 C CA . GLY A 1 275 ? -20.749 24.587 0.390 1.00 35.56 275 GLY A CA 1
ATOM 1450 C C . GLY A 1 275 ? -21.871 25.611 0.387 1.00 39.98 275 GLY A C 1
ATOM 1451 O O . GLY A 1 275 ? -22.641 25.733 1.340 1.00 38.20 275 GLY A O 1
ATOM 1452 N N . THR A 1 276 ? -21.967 26.368 -0.704 1.00 32.28 276 THR A N 1
ATOM 1453 C CA . THR A 1 276 ? -22.977 27.406 -0.748 1.00 35.76 276 THR A CA 1
ATOM 1454 C C . THR A 1 276 ? -24.354 26.777 -0.922 1.00 37.04 276 THR A C 1
ATOM 1455 O O . THR A 1 276 ? -24.512 25.733 -1.567 1.00 39.99 276 THR A O 1
ATOM 1459 N N . ASN A 1 277 ? -25.353 27.411 -0.310 1.00 36.64 277 ASN A N 1
ATOM 1460 C CA . ASN A 1 277 ? -26.741 26.945 -0.352 1.00 33.64 277 ASN A CA 1
ATOM 1461 C C . ASN A 1 277 ? -27.323 27.281 -1.716 1.00 35.47 277 ASN A C 1
ATOM 1462 O O . ASN A 1 277 ? -27.808 28.393 -1.940 1.00 35.59 277 ASN A O 1
ATOM 1467 N N . PHE A 1 278 ? -27.270 26.312 -2.636 1.00 32.82 278 PHE A N 1
ATOM 1468 C CA . PHE A 1 278 ? -27.880 26.475 -3.953 1.00 33.48 278 PHE A CA 1
ATOM 1469 C C . PHE A 1 278 ? -29.315 27.004 -3.884 1.00 34.96 278 PHE A C 1
ATOM 1470 O O . PHE A 1 278 ? -29.771 27.679 -4.809 1.00 37.29 278 PHE A O 1
ATOM 1478 N N . PHE A 1 279 ? -30.054 26.695 -2.828 1.00 34.25 279 PHE A N 1
ATOM 1479 C CA . PHE A 1 279 ? -31.461 27.071 -2.805 1.00 35.22 279 PHE A CA 1
ATOM 1480 C C . PHE A 1 279 ? -31.692 28.430 -2.157 1.00 36.28 279 PHE A C 1
ATOM 1481 O O . PHE A 1 279 ? -32.835 28.906 -2.141 1.00 37.26 279 PHE A O 1
ATOM 1489 N N . ALA A 1 280 ? -30.647 29.063 -1.629 1.00 32.92 280 ALA A N 1
ATOM 1490 C CA . ALA A 1 280 ? -30.824 30.300 -0.887 1.00 31.36 280 ALA A CA 1
ATOM 1491 C C . ALA A 1 280 ? -31.108 31.459 -1.838 1.00 35.36 280 ALA A C 1
ATOM 1492 O O . ALA A 1 280 ? -30.780 31.422 -3.029 1.00 36.02 280 ALA A O 1
ATOM 1494 N N . SER A 1 281 ? -31.741 32.501 -1.288 1.00 31.17 281 SER A N 1
ATOM 1495 C CA . SER A 1 281 ? -32.088 33.690 -2.051 1.00 33.35 281 SER A CA 1
ATOM 1496 C C . SER A 1 281 ? -30.931 34.675 -2.144 1.00 37.52 281 SER A C 1
ATOM 1497 O O . SER A 1 281 ? -30.975 35.595 -2.974 1.00 38.63 281 SER A O 1
ATOM 1500 N N . ASN A 1 282 ? -29.912 34.513 -1.304 1.00 31.53 282 ASN A N 1
ATOM 1501 C CA . ASN A 1 282 ? -28.705 35.313 -1.376 1.00 33.88 282 ASN A CA 1
ATOM 1502 C C . ASN A 1 282 ? -27.618 34.616 -2.182 1.00 37.14 282 ASN A C 1
ATOM 1503 O O . ASN A 1 282 ? -26.436 34.962 -2.052 1.00 37.39 282 ASN A O 1
ATOM 1508 N N . THR A 1 283 ? -28.002 33.628 -3.006 1.00 38.74 283 THR A N 1
ATOM 1509 C CA . THR A 1 283 ? -27.093 32.960 -3.936 1.00 38.73 283 THR A CA 1
ATOM 1510 C C . THR A 1 283 ? -27.269 33.557 -5.319 1.00 34.64 283 THR A C 1
ATOM 1511 O O . THR A 1 283 ? -28.384 33.518 -5.848 1.00 35.67 283 THR A O 1
ATOM 1515 N N . PRO A 1 284 ? -26.233 34.108 -5.945 1.00 38.36 284 PRO A N 1
ATOM 1516 C CA . PRO A 1 284 ? -26.431 34.749 -7.244 1.00 39.91 284 PRO A CA 1
ATOM 1517 C C . PRO A 1 284 ? -26.925 33.751 -8.272 1.00 36.56 284 PRO A C 1
ATOM 1518 O O . PRO A 1 284 ? -26.612 32.547 -8.199 1.00 37.59 284 PRO A O 1
ATOM 1522 N N . PRO A 1 285 ? -27.712 34.201 -9.250 1.00 33.82 285 PRO A N 1
ATOM 1523 C CA . PRO A 1 285 ? -28.374 33.240 -10.142 1.00 32.78 285 PRO A CA 1
ATOM 1524 C C . PRO A 1 285 ? -27.423 32.495 -11.039 1.00 31.80 285 PRO A C 1
ATOM 1525 O O . PRO A 1 285 ? -27.748 31.380 -11.448 1.00 35.82 285 PRO A O 1
ATOM 1529 N N . ASN A 1 286 ? -26.265 33.063 -11.354 1.00 36.39 286 ASN A N 1
ATOM 1530 C CA . ASN A 1 286 ? -25.289 32.452 -12.251 1.00 36.47 286 ASN A CA 1
ATOM 1531 C C . ASN A 1 286 ? -24.478 31.335 -11.589 1.00 37.53 286 ASN A C 1
ATOM 1532 O O . ASN A 1 286 ? -23.651 30.699 -12.263 1.00 36.68 286 ASN A O 1
ATOM 1537 N N . THR A 1 287 ? -24.657 31.115 -10.287 1.00 34.23 287 THR A N 1
ATOM 1538 C CA . THR A 1 287 ? -24.121 29.918 -9.663 1.00 34.56 287 THR A CA 1
ATOM 1539 C C . THR A 1 287 ? -24.668 28.688 -10.377 1.00 39.52 287 THR A C 1
ATOM 1540 O O . THR A 1 287 ? -25.866 28.611 -10.686 1.00 31.65 287 THR A O 1
ATOM 1544 N N . PHE A 1 288 ? -23.778 27.725 -10.642 1.00 38.49 288 PHE A N 1
ATOM 1545 C CA . PHE A 1 288 ? -24.103 26.603 -11.506 1.00 34.09 288 PHE A CA 1
ATOM 1546 C C . PHE A 1 288 ? -23.449 25.320 -11.012 1.00 40.08 288 PHE A C 1
ATOM 1547 O O . PHE A 1 288 ? -22.439 25.334 -10.293 1.00 39.12 288 PHE A O 1
ATOM 1555 N N . PHE A 1 289 ? -24.045 24.200 -11.421 1.00 36.65 289 PHE A N 1
ATOM 1556 C CA . PHE A 1 289 ? -23.391 22.906 -11.386 1.00 31.82 289 PHE A CA 1
ATOM 1557 C C . PHE A 1 289 ? -23.537 22.265 -12.761 1.00 32.60 289 PHE A C 1
ATOM 1558 O O . PHE A 1 289 ? -24.425 22.620 -13.554 1.00 28.02 289 PHE A O 1
ATOM 1566 N N . LEU A 1 290 ? -22.613 21.347 -13.051 1.00 31.63 290 LEU A N 1
ATOM 1567 C CA . LEU A 1 290 ? -22.525 20.725 -14.370 1.00 28.15 290 LEU A CA 1
ATOM 1568 C C . LEU A 1 290 ? -21.948 19.329 -14.181 1.00 30.89 290 LEU A C 1
ATOM 1569 O O . LEU A 1 290 ? -20.773 19.172 -13.822 1.00 33.43 290 LEU A O 1
ATOM 1574 N N . THR A 1 291 ? -22.785 18.321 -14.375 1.00 29.44 291 THR A N 1
ATOM 1575 C CA . THR A 1 291 ? -22.314 16.949 -14.318 1.00 30.79 291 THR A CA 1
ATOM 1576 C C . THR A 1 291 ? -21.441 16.651 -15.542 1.00 32.70 291 THR A C 1
ATOM 1577 O O . THR A 1 291 ? -21.632 17.242 -16.614 1.00 28.17 291 THR A O 1
ATOM 1581 N N . PRO A 1 292 ? -20.500 15.721 -15.425 1.00 31.23 292 PRO A N 1
ATOM 1582 C CA . PRO A 1 292 ? -19.903 15.163 -16.617 1.00 29.09 292 PRO A CA 1
ATOM 1583 C C . PRO A 1 292 ? -20.985 14.414 -17.364 1.00 32.68 292 PRO A C 1
ATOM 1584 O O . PRO A 1 292 ? -22.142 14.386 -16.914 1.00 28.87 292 PRO A O 1
ATOM 1588 N N . PRO A 1 293 ? -20.676 13.815 -18.507 1.00 32.61 293 PRO A N 1
ATOM 1589 C CA . PRO A 1 293 ? -21.590 12.803 -19.042 1.00 30.35 293 PRO A CA 1
ATOM 1590 C C . PRO A 1 293 ? -21.547 11.598 -18.117 1.00 31.17 293 PRO A C 1
ATOM 1591 O O . PRO A 1 293 ? -20.466 11.086 -17.812 1.00 29.74 293 PRO A O 1
ATOM 1595 N N . ILE A 1 294 ? -22.715 11.169 -17.642 1.00 25.97 294 ILE A N 1
ATOM 1596 C CA . ILE A 1 294 ? -22.811 10.022 -16.746 1.00 27.91 294 ILE A CA 1
ATOM 1597 C C . ILE A 1 294 ? -23.234 8.809 -17.579 1.00 30.18 294 ILE A C 1
ATOM 1598 O O . ILE A 1 294 ? -24.353 8.804 -18.116 1.00 33.37 294 ILE A O 1
ATOM 1603 N N . PRO A 1 295 ? -22.406 7.779 -17.687 1.00 34.78 295 PRO A N 1
ATOM 1604 C CA . PRO A 1 295 ? -22.819 6.594 -18.459 1.00 33.81 295 PRO A CA 1
ATOM 1605 C C . PRO A 1 295 ? -23.727 5.675 -17.660 1.00 31.68 295 PRO A C 1
ATOM 1606 O O . PRO A 1 295 ? -23.541 5.482 -16.456 1.00 36.90 295 PRO A O 1
ATOM 1610 N N . PHE A 1 296 ? -24.723 5.114 -18.348 1.00 30.29 296 PHE A N 1
ATOM 1611 C CA . PHE A 1 296 ? -25.661 4.160 -17.769 1.00 27.82 296 PHE A CA 1
ATOM 1612 C C . PHE A 1 296 ? -26.135 3.217 -18.864 1.00 30.91 296 PHE A C 1
ATOM 1613 O O . PHE A 1 296 ? -26.025 3.519 -20.057 1.00 31.75 296 PHE A O 1
ATOM 1621 N N . THR A 1 297 ? -26.698 2.080 -18.448 1.00 34.49 297 THR A N 1
ATOM 1622 C CA . THR A 1 297 ? -27.171 1.053 -19.371 1.00 30.29 297 THR A CA 1
ATOM 1623 C C . THR A 1 297 ? -28.535 0.533 -18.934 1.00 31.98 297 THR A C 1
ATOM 1624 O O . THR A 1 297 ? -28.766 0.302 -17.747 1.00 36.20 297 THR A O 1
ATOM 1628 N N . TYR A 1 298 ? -29.444 0.347 -19.888 1.00 35.38 298 TYR A N 1
ATOM 1629 C CA . TYR A 1 298 ? -30.683 -0.382 -19.624 1.00 33.25 298 TYR A CA 1
ATOM 1630 C C . TYR A 1 298 ? -31.039 -1.213 -20.848 1.00 35.70 298 TYR A C 1
ATOM 1631 O O . TYR A 1 298 ? -30.483 -1.019 -21.941 1.00 35.19 298 TYR A O 1
ATOM 1640 N N . VAL A 1 299 ? -31.993 -2.130 -20.656 1.00 33.83 299 VAL A N 1
ATOM 1641 C CA . VAL A 1 299 ? -32.456 -2.991 -21.742 1.00 33.76 299 VAL A CA 1
ATOM 1642 C C . VAL A 1 299 ? -33.353 -2.192 -22.679 1.00 35.75 299 VAL A C 1
ATOM 1643 O O . VAL A 1 299 ? -34.373 -1.629 -22.264 1.00 34.36 299 VAL A O 1
ATOM 1647 N N . GLY A 1 300 ? -32.982 -2.153 -23.957 1.00 36.82 300 GLY A N 1
ATOM 1648 C CA . GLY A 1 300 ? -33.800 -1.522 -24.971 1.00 37.19 300 GLY A CA 1
ATOM 1649 C C . GLY A 1 300 ? -34.981 -2.385 -25.386 1.00 41.10 300 GLY A C 1
ATOM 1650 O O . GLY A 1 300 ? -35.172 -3.512 -24.923 1.00 39.22 300 GLY A O 1
ATOM 1651 N N . ALA A 1 301 ? -35.794 -1.834 -26.285 1.00 45.11 301 ALA A N 1
ATOM 1652 C CA . ALA A 1 301 ? -37.021 -2.512 -26.715 1.00 41.60 301 ALA A CA 1
ATOM 1653 C C . ALA A 1 301 ? -36.727 -3.779 -27.506 1.00 45.24 301 ALA A C 1
ATOM 1654 O O . ALA A 1 301 ? -35.741 -3.884 -28.255 1.00 43.99 301 ALA A O 1
ATOM 1657 N N . VAL B 1 86 ? -15.044 -5.461 -51.387 1.00 98.42 86 VAL B N 1
ATOM 1658 C CA . VAL B 1 86 ? -15.220 -5.943 -50.019 1.00 91.35 86 VAL B CA 1
ATOM 1659 C C . VAL B 1 86 ? -13.978 -5.640 -49.167 1.00 87.42 86 VAL B C 1
ATOM 1660 O O . VAL B 1 86 ? -12.848 -5.986 -49.520 1.00 81.13 86 VAL B O 1
ATOM 1664 N N . SER B 1 87 ? -14.210 -4.961 -48.044 1.00 97.79 87 SER B N 1
ATOM 1665 C CA . SER B 1 87 ? -13.198 -4.647 -47.037 1.00 96.77 87 SER B CA 1
ATOM 1666 C C . SER B 1 87 ? -13.499 -5.165 -45.622 1.00 92.77 87 SER B C 1
ATOM 1667 O O . SER B 1 87 ? -12.582 -5.176 -44.786 1.00 89.50 87 SER B O 1
ATOM 1670 N N . PRO B 1 88 ? -14.767 -5.586 -45.271 1.00 93.09 88 PRO B N 1
ATOM 1671 C CA . PRO B 1 88 ? -14.989 -5.968 -43.849 1.00 92.92 88 PRO B CA 1
ATOM 1672 C C . PRO B 1 88 ? -14.503 -7.369 -43.483 1.00 90.09 88 PRO B C 1
ATOM 1673 O O . PRO B 1 88 ? -15.277 -8.295 -43.196 1.00 90.04 88 PRO B O 1
ATOM 1677 N N . THR B 1 89 ? -13.184 -7.555 -43.458 1.00 85.41 89 THR B N 1
ATOM 1678 C CA . THR B 1 89 ? -12.645 -8.797 -42.914 1.00 85.10 89 THR B CA 1
ATOM 1679 C C . THR B 1 89 ? -12.910 -8.879 -41.410 1.00 88.65 89 THR B C 1
ATOM 1680 O O . THR B 1 89 ? -13.552 -9.821 -40.926 1.00 86.88 89 THR B O 1
ATOM 1684 N N . GLN B 1 90 ? -12.454 -7.879 -40.663 1.00 83.74 90 GLN B N 1
ATOM 1685 C CA . GLN B 1 90 ? -12.682 -7.774 -39.229 1.00 73.54 90 GLN B CA 1
ATOM 1686 C C . GLN B 1 90 ? -13.446 -6.480 -38.958 1.00 70.52 90 GLN B C 1
ATOM 1687 O O . GLN B 1 90 ? -12.876 -5.512 -38.436 1.00 64.06 90 GLN B O 1
ATOM 1693 N N . THR B 1 91 ? -14.725 -6.447 -39.352 1.00 69.71 91 THR B N 1
ATOM 1694 C CA . THR B 1 91 ? -15.672 -5.507 -38.763 1.00 61.04 91 THR B CA 1
ATOM 1695 C C . THR B 1 91 ? -16.317 -6.251 -37.611 1.00 57.71 91 THR B C 1
ATOM 1696 O O . THR B 1 91 ? -17.064 -7.210 -37.857 1.00 55.90 91 THR B O 1
ATOM 1700 N N . PRO B 1 92 ? -16.040 -5.883 -36.358 1.00 56.65 92 PRO B N 1
ATOM 1701 C CA . PRO B 1 92 ? -16.486 -6.706 -35.229 1.00 44.45 92 PRO B CA 1
ATOM 1702 C C . PRO B 1 92 ? -17.995 -6.877 -35.230 1.00 46.81 92 PRO B C 1
ATOM 1703 O O . PRO B 1 92 ? -18.752 -5.912 -35.353 1.00 48.95 92 PRO B O 1
ATOM 1707 N N . LEU B 1 93 ? -18.425 -8.127 -35.121 1.00 49.03 93 LEU B N 1
ATOM 1708 C CA . LEU B 1 93 ? -19.838 -8.472 -35.129 1.00 44.88 93 LEU B CA 1
ATOM 1709 C C . LEU B 1 93 ? -20.386 -8.467 -33.705 1.00 42.77 93 LEU B C 1
ATOM 1710 O O . LEU B 1 93 ? -19.856 -9.150 -32.819 1.00 40.40 93 LEU B O 1
ATOM 1715 N N . THR B 1 94 ? -21.447 -7.700 -33.487 1.00 41.37 94 THR B N 1
ATOM 1716 C CA . THR B 1 94 ? -22.143 -7.752 -32.205 1.00 42.62 94 THR B CA 1
ATOM 1717 C C . THR B 1 94 ? -22.901 -9.074 -32.068 1.00 40.65 94 THR B C 1
ATOM 1718 O O . THR B 1 94 ? -23.923 -9.281 -32.727 1.00 41.41 94 THR B O 1
ATOM 1722 N N . ARG B 1 95 ? -22.406 -9.971 -31.212 1.00 43.25 95 ARG B N 1
ATOM 1723 C CA . ARG B 1 95 ? -23.055 -11.255 -30.975 1.00 45.73 95 ARG B CA 1
ATOM 1724 C C . ARG B 1 95 ? -23.865 -11.214 -29.691 1.00 40.07 95 ARG B C 1
ATOM 1725 O O . ARG B 1 95 ? -23.584 -10.419 -28.790 1.00 37.44 95 ARG B O 1
ATOM 1733 N N . ILE B 1 96 ? -24.907 -12.054 -29.643 1.00 38.99 96 ILE B N 1
ATOM 1734 C CA . ILE B 1 96 ? -25.936 -11.996 -28.600 1.00 39.63 96 ILE B CA 1
ATOM 1735 C C . ILE B 1 96 ? -26.301 -13.412 -28.164 1.00 40.78 96 ILE B C 1
ATOM 1736 O O . ILE B 1 96 ? -26.704 -14.240 -28.990 1.00 38.59 96 ILE B O 1
ATOM 1741 N N . ILE B 1 97 ? -26.186 -13.684 -26.863 1.00 42.02 97 ILE B N 1
ATOM 1742 C CA . ILE B 1 97 ? -26.780 -14.873 -26.268 1.00 42.24 97 ILE B CA 1
ATOM 1743 C C . ILE B 1 97 ? -27.612 -14.462 -25.061 1.00 41.32 97 ILE B C 1
ATOM 1744 O O . ILE B 1 97 ? -27.487 -13.350 -24.536 1.00 39.01 97 ILE B O 1
ATOM 1749 N N . SER B 1 98 ? -28.487 -15.376 -24.636 1.00 35.56 98 SER B N 1
ATOM 1750 C CA . SER B 1 98 ? -29.349 -15.120 -23.496 1.00 39.15 98 SER B CA 1
ATOM 1751 C C . SER B 1 98 ? -29.531 -16.407 -22.718 1.00 42.98 98 SER B C 1
ATOM 1752 O O . SER B 1 98 ? -29.524 -17.496 -23.303 1.00 38.77 98 SER B O 1
ATOM 1755 N N . MET B 1 99 ? -29.671 -16.268 -21.382 1.00 40.72 99 MET B N 1
ATOM 1756 C CA . MET B 1 99 ? -29.842 -17.400 -20.476 1.00 32.29 99 MET B CA 1
ATOM 1757 C C . MET B 1 99 ? -31.051 -17.175 -19.588 1.00 33.98 99 MET B C 1
ATOM 1758 O O . MET B 1 99 ? -31.313 -16.050 -19.152 1.00 38.47 99 MET B O 1
ATOM 1763 N N . GLY B 1 100 ? -31.805 -18.242 -19.353 1.00 33.67 100 GLY B N 1
ATOM 1764 C CA . GLY B 1 100 ? -32.978 -18.165 -18.500 1.00 33.61 100 GLY B CA 1
ATOM 1765 C C . GLY B 1 100 ? -34.241 -17.779 -19.250 1.00 33.13 100 GLY B C 1
ATOM 1766 O O . GLY B 1 100 ? -34.315 -17.847 -20.480 1.00 36.90 100 GLY B O 1
ATOM 1767 N N . ASN B 1 101 ? -35.248 -17.343 -18.489 1.00 29.90 101 ASN B N 1
ATOM 1768 C CA . ASN B 1 101 ? -36.577 -17.084 -19.039 1.00 35.65 101 ASN B CA 1
ATOM 1769 C C . ASN B 1 101 ? -37.051 -15.697 -18.621 1.00 37.41 101 ASN B C 1
ATOM 1770 O O . ASN B 1 101 ? -37.449 -15.497 -17.464 1.00 38.91 101 ASN B O 1
ATOM 1775 N N . ASN B 1 102 ? -37.052 -14.750 -19.571 1.00 31.19 102 ASN B N 1
ATOM 1776 C CA . ASN B 1 102 ? -37.344 -13.369 -19.211 1.00 31.60 102 ASN B CA 1
ATOM 1777 C C . ASN B 1 102 ? -38.789 -13.157 -18.773 1.00 38.65 102 ASN B C 1
ATOM 1778 O O . ASN B 1 102 ? -39.108 -12.085 -18.245 1.00 39.77 102 ASN B O 1
ATOM 1783 N N . LEU B 1 103 ? -39.667 -14.139 -18.960 1.00 38.47 103 LEU B N 1
ATOM 1784 C CA . LEU B 1 103 ? -41.047 -14.001 -18.522 1.00 38.00 103 LEU B CA 1
ATOM 1785 C C . LEU B 1 103 ? -41.263 -14.407 -17.073 1.00 38.69 103 LEU B C 1
ATOM 1786 O O . LEU B 1 103 ? -42.335 -14.126 -16.531 1.00 39.58 103 LEU B O 1
ATOM 1791 N N . PHE B 1 104 ? -40.281 -15.053 -16.437 1.00 40.44 104 PHE B N 1
ATOM 1792 C CA . PHE B 1 104 ? -40.365 -15.443 -15.022 1.00 38.74 104 PHE B CA 1
ATOM 1793 C C . PHE B 1 104 ? -41.635 -16.251 -14.745 1.00 36.54 104 PHE B C 1
ATOM 1794 O O . PHE B 1 104 ? -42.296 -16.090 -13.714 1.00 33.47 104 PHE B O 1
ATOM 1802 N N . ASP B 1 105 ? -41.968 -17.145 -15.685 1.00 40.07 105 ASP B N 1
ATOM 1803 C CA . ASP B 1 105 ? -43.156 -17.994 -15.617 1.00 38.97 105 ASP B CA 1
ATOM 1804 C C . ASP B 1 105 ? -42.808 -19.487 -15.624 1.00 38.74 105 ASP B C 1
ATOM 1805 O O . ASP B 1 105 ? -43.615 -20.305 -16.055 1.00 43.35 105 ASP B O 1
ATOM 1810 N N . SER B 1 106 ? -41.617 -19.865 -15.143 1.00 42.18 106 SER B N 1
ATOM 1811 C CA . SER B 1 106 ? -41.175 -21.259 -15.107 1.00 35.43 106 SER B CA 1
ATOM 1812 C C . SER B 1 106 ? -40.789 -21.716 -13.702 1.00 38.63 106 SER B C 1
ATOM 1813 O O . SER B 1 106 ? -39.952 -22.607 -13.549 1.00 40.46 106 SER B O 1
ATOM 1816 N N . GLY B 1 107 ? -41.356 -21.095 -12.666 1.00 41.34 107 GLY B N 1
ATOM 1817 C CA . GLY B 1 107 ? -40.903 -21.412 -11.324 1.00 38.43 107 GLY B CA 1
ATOM 1818 C C . GLY B 1 107 ? -39.450 -21.005 -11.091 1.00 38.56 107 GLY B C 1
ATOM 1819 O O . GLY B 1 107 ? -38.844 -20.226 -11.847 1.00 30.66 107 GLY B O 1
ATOM 1820 N N . TYR B 1 108 ? -38.878 -21.581 -10.036 1.00 37.76 108 TYR B N 1
ATOM 1821 C CA . TYR B 1 108 ? -37.573 -21.179 -9.514 1.00 34.23 108 TYR B CA 1
ATOM 1822 C C . TYR B 1 108 ? -36.619 -22.374 -9.492 1.00 35.11 108 TYR B C 1
ATOM 1823 O O . TYR B 1 108 ? -36.544 -23.103 -8.501 1.00 42.94 108 TYR B O 1
ATOM 1832 N N . GLU B 1 109 ? -35.876 -22.578 -10.580 1.00 36.01 109 GLU B N 1
ATOM 1833 C CA . GLU B 1 109 ? -34.988 -23.732 -10.693 1.00 36.02 109 GLU B CA 1
ATOM 1834 C C . GLU B 1 109 ? -33.525 -23.361 -10.893 1.00 39.84 109 GLU B C 1
ATOM 1835 O O . GLU B 1 109 ? -32.720 -24.228 -11.251 1.00 41.81 109 GLU B O 1
ATOM 1841 N N . ILE B 1 110 ? -33.165 -22.112 -10.696 1.00 37.30 110 ILE B N 1
ATOM 1842 C CA . ILE B 1 110 ? -31.783 -21.682 -10.737 1.00 30.09 110 ILE B CA 1
ATOM 1843 C C . ILE B 1 110 ? -31.214 -21.845 -9.342 1.00 35.83 110 ILE B C 1
ATOM 1844 O O . ILE B 1 110 ? -31.857 -21.479 -8.348 1.00 36.96 110 ILE B O 1
ATOM 1849 N N . PHE B 1 111 ? -30.010 -22.405 -9.262 1.00 35.55 111 PHE B N 1
ATOM 1850 C CA . PHE B 1 111 ? -29.389 -22.772 -7.997 1.00 33.80 111 PHE B CA 1
ATOM 1851 C C . PHE B 1 111 ? -28.416 -21.683 -7.554 1.00 35.71 111 PHE B C 1
ATOM 1852 O O . PHE B 1 111 ? -27.520 -21.298 -8.309 1.00 33.70 111 PHE B O 1
ATOM 1860 N N . ALA B 1 112 ? -28.573 -21.226 -6.313 1.00 36.24 112 ALA B N 1
ATOM 1861 C CA . ALA B 1 112 ? -27.781 -20.156 -5.728 1.00 30.51 112 ALA B CA 1
ATOM 1862 C C . ALA B 1 112 ? -27.184 -20.640 -4.413 1.00 37.13 112 ALA B C 1
ATOM 1863 O O . ALA B 1 112 ? -27.912 -21.115 -3.534 1.00 35.05 112 ALA B O 1
ATOM 1865 N N . SER B 1 113 ? -25.865 -20.511 -4.266 1.00 37.59 113 SER B N 1
ATOM 1866 C CA . SER B 1 113 ? -25.227 -20.862 -3.003 1.00 36.15 113 SER B CA 1
ATOM 1867 C C . SER B 1 113 ? -25.264 -19.677 -2.041 1.00 33.03 113 SER B C 1
ATOM 1868 O O . SER B 1 113 ? -25.229 -18.512 -2.461 1.00 32.03 113 SER B O 1
ATOM 1871 N N . CYS B 1 114 ? -25.334 -19.980 -0.748 1.00 31.22 114 CYS B N 1
ATOM 1872 C CA . CYS B 1 114 ? -25.577 -18.978 0.281 1.00 34.32 114 CYS B CA 1
ATOM 1873 C C . CYS B 1 114 ? -24.655 -19.231 1.460 1.00 31.75 114 CYS B C 1
ATOM 1874 O O . CYS B 1 114 ? -24.133 -20.337 1.618 1.00 30.52 114 CYS B O 1
ATOM 1877 N N . PRO B 1 115 ? -24.462 -18.235 2.327 1.00 37.47 115 PRO B N 1
ATOM 1878 C CA . PRO B 1 115 ? -23.592 -18.426 3.493 1.00 32.88 115 PRO B CA 1
ATOM 1879 C C . PRO B 1 115 ? -24.033 -19.607 4.343 1.00 35.14 115 PRO B C 1
ATOM 1880 O O . PRO B 1 115 ? -25.169 -20.074 4.270 1.00 41.85 115 PRO B O 1
ATOM 1884 N N . GLN B 1 116 ? -23.105 -20.072 5.175 1.00 40.16 116 GLN B N 1
ATOM 1885 C CA . GLN B 1 116 ? -23.324 -21.153 6.148 1.00 42.01 116 GLN B CA 1
ATOM 1886 C C . GLN B 1 116 ? -23.773 -22.470 5.511 1.00 41.64 116 GLN B C 1
ATOM 1887 O O . GLN B 1 116 ? -24.509 -23.238 6.140 1.00 40.48 116 GLN B O 1
ATOM 1893 N N . ASN B 1 117 ? -23.312 -22.763 4.287 1.00 36.49 117 ASN B N 1
ATOM 1894 C CA . ASN B 1 117 ? -23.641 -24.013 3.603 1.00 36.14 117 ASN B CA 1
ATOM 1895 C C . ASN B 1 117 ? -25.162 -24.148 3.455 1.00 36.48 117 ASN B C 1
ATOM 1896 O O . ASN B 1 117 ? -25.798 -25.120 3.879 1.00 36.83 117 ASN B O 1
ATOM 1901 N N . LYS B 1 118 ? -25.743 -23.128 2.839 1.00 35.24 118 LYS B N 1
ATOM 1902 C CA . LYS B 1 118 ? -27.169 -23.085 2.580 1.00 36.60 118 LYS B CA 1
ATOM 1903 C C . LYS B 1 118 ? -27.406 -22.772 1.102 1.00 40.01 118 LYS B C 1
ATOM 1904 O O . LYS B 1 118 ? -26.495 -22.390 0.358 1.00 35.69 118 LYS B O 1
ATOM 1910 N N . ALA B 1 119 ? -28.646 -22.948 0.660 1.00 35.36 119 ALA B N 1
ATOM 1911 C CA . ALA B 1 119 ? -28.941 -22.722 -0.738 1.00 34.14 119 ALA B CA 1
ATOM 1912 C C . ALA B 1 119 ? -30.295 -22.048 -0.876 1.00 39.17 119 ALA B C 1
ATOM 1913 O O . ALA B 1 119 ? -31.078 -21.941 0.077 1.00 37.51 119 ALA B O 1
ATOM 1915 N N . ALA B 1 120 ? -30.542 -21.569 -2.091 1.00 35.07 120 ALA B N 1
ATOM 1916 C CA . ALA B 1 120 ? -31.819 -21.011 -2.471 1.00 36.91 120 ALA B CA 1
ATOM 1917 C C . ALA B 1 120 ? -32.068 -21.379 -3.916 1.00 35.72 120 ALA B C 1
ATOM 1918 O O . ALA B 1 120 ? -31.143 -21.696 -4.665 1.00 34.53 120 ALA B O 1
ATOM 1920 N N . LYS B 1 121 ? -33.330 -21.326 -4.306 1.00 34.69 121 LYS B N 1
ATOM 1921 C CA . LYS B 1 121 ? -33.695 -21.557 -5.692 1.00 40.43 121 LYS B CA 1
ATOM 1922 C C . LYS B 1 121 ? -34.387 -20.300 -6.192 1.00 33.98 121 LYS B C 1
ATOM 1923 O O . LYS B 1 121 ? -35.420 -19.893 -5.651 1.00 36.16 121 LYS B O 1
ATOM 1929 N N . VAL B 1 122 ? -33.781 -19.662 -7.185 1.00 31.06 122 VAL B N 1
ATOM 1930 C CA . VAL B 1 122 ? -34.317 -18.429 -7.731 1.00 30.19 122 VAL B CA 1
ATOM 1931 C C . VAL B 1 122 ? -34.694 -18.650 -9.183 1.00 30.06 122 VAL B C 1
ATOM 1932 O O . VAL B 1 122 ? -34.594 -19.765 -9.714 1.00 26.25 122 VAL B O 1
ATOM 1936 N N . ALA B 1 123 ? -35.170 -17.581 -9.803 1.00 29.66 123 ALA B N 1
ATOM 1937 C CA . ALA B 1 123 ? -35.446 -17.482 -11.220 1.00 26.90 123 ALA B CA 1
ATOM 1938 C C . ALA B 1 123 ? -34.528 -16.398 -11.743 1.00 27.45 123 ALA B C 1
ATOM 1939 O O . ALA B 1 123 ? -34.044 -15.567 -10.969 1.00 34.54 123 ALA B O 1
ATOM 1941 N N . GLY B 1 124 ? -34.250 -16.405 -13.040 1.00 25.56 124 GLY B N 1
ATOM 1942 C CA . GLY B 1 124 ? -33.367 -15.381 -13.564 1.00 28.12 124 GLY B CA 1
ATOM 1943 C C . GLY B 1 124 ? -33.374 -15.322 -15.071 1.00 33.74 124 GLY B C 1
ATOM 1944 O O . GLY B 1 124 ? -33.775 -16.275 -15.753 1.00 29.82 124 GLY B O 1
ATOM 1945 N N . TYR B 1 125 ? -32.913 -14.176 -15.583 1.00 34.55 125 TYR B N 1
ATOM 1946 C CA . TYR B 1 125 ? -32.756 -13.938 -17.011 1.00 31.47 125 TYR B CA 1
ATOM 1947 C C . TYR B 1 125 ? -31.461 -13.184 -17.225 1.00 35.19 125 TYR B C 1
ATOM 1948 O O . TYR B 1 125 ? -31.277 -12.103 -16.654 1.00 39.71 125 TYR B O 1
ATOM 1957 N N . VAL B 1 126 ? -30.587 -13.733 -18.063 1.00 32.15 126 VAL B N 1
ATOM 1958 C CA . VAL B 1 126 ? -29.329 -13.100 -18.431 1.00 36.38 126 VAL B CA 1
ATOM 1959 C C . VAL B 1 126 ? -29.363 -12.750 -19.912 1.00 37.77 126 VAL B C 1
ATOM 1960 O O . VAL B 1 126 ? -29.796 -13.561 -20.744 1.00 35.69 126 VAL B O 1
ATOM 1964 N N . TYR B 1 127 ? -28.867 -11.553 -20.236 1.00 33.73 127 TYR B N 1
ATOM 1965 C CA . TYR B 1 127 ? -28.813 -11.038 -21.601 1.00 33.37 127 TYR B CA 1
ATOM 1966 C C . TYR B 1 127 ? -27.396 -10.539 -21.847 1.00 33.10 127 TYR B C 1
ATOM 1967 O O . TYR B 1 127 ? -26.967 -9.556 -21.238 1.00 32.65 127 TYR B O 1
ATOM 1976 N N . LEU B 1 128 ? -26.664 -11.216 -22.724 1.00 37.25 128 LEU B N 1
ATOM 1977 C CA . LEU B 1 128 ? -25.230 -11.005 -22.868 1.00 35.46 128 LEU B CA 1
ATOM 1978 C C . LEU B 1 128 ? -24.911 -10.556 -24.284 1.00 39.80 128 LEU B C 1
ATOM 1979 O O . LEU B 1 128 ? -25.288 -11.225 -25.260 1.00 39.47 128 LEU B O 1
ATOM 1984 N N . THR B 1 129 ? -24.220 -9.429 -24.393 1.00 32.67 129 THR B N 1
ATOM 1985 C CA . THR B 1 129 ? -23.761 -8.941 -25.679 1.00 35.31 129 THR B CA 1
ATOM 1986 C C . THR B 1 129 ? -22.240 -8.944 -25.683 1.00 34.62 129 THR B C 1
ATOM 1987 O O . THR B 1 129 ? -21.605 -8.620 -24.677 1.00 33.96 129 THR B O 1
ATOM 1991 N N . SER B 1 130 ? -21.667 -9.360 -26.806 1.00 36.03 130 SER B N 1
ATOM 1992 C CA . SER B 1 130 ? -20.236 -9.282 -27.059 1.00 36.13 130 SER B CA 1
ATOM 1993 C C . SER B 1 130 ? -20.007 -8.267 -28.178 1.00 40.46 130 SER B C 1
ATOM 1994 O O . SER B 1 130 ? -20.538 -8.439 -29.284 1.00 36.30 130 SER B O 1
ATOM 1997 N N . VAL B 1 131 ? -19.265 -7.185 -27.878 1.00 40.24 131 VAL B N 1
ATOM 1998 C CA . VAL B 1 131 ? -18.863 -6.199 -28.883 1.00 38.24 131 VAL B CA 1
ATOM 1999 C C . VAL B 1 131 ? -17.374 -5.919 -28.707 1.00 39.19 131 VAL B C 1
ATOM 2000 O O . VAL B 1 131 ? -16.906 -5.663 -27.590 1.00 43.05 131 VAL B O 1
ATOM 2004 N N . GLY B 1 132 ? -16.623 -6.029 -29.801 1.00 40.05 132 GLY B N 1
ATOM 2005 C CA . GLY B 1 132 ? -15.213 -5.696 -29.806 1.00 33.70 132 GLY B CA 1
ATOM 2006 C C . GLY B 1 132 ? -14.381 -6.408 -28.760 1.00 36.76 132 GLY B C 1
ATOM 2007 O O . GLY B 1 132 ? -13.309 -5.932 -28.375 1.00 41.17 132 GLY B O 1
ATOM 2008 N N . GLY B 1 133 ? -14.862 -7.544 -28.280 1.00 35.45 133 GLY B N 1
ATOM 2009 C CA . GLY B 1 133 ? -14.130 -8.334 -27.313 1.00 38.06 133 GLY B CA 1
ATOM 2010 C C . GLY B 1 133 ? -14.566 -8.154 -25.877 1.00 38.32 133 GLY B C 1
ATOM 2011 O O . GLY B 1 133 ? -14.092 -8.902 -25.012 1.00 37.00 133 GLY B O 1
ATOM 2012 N N . LEU B 1 134 ? -15.437 -7.180 -25.599 1.00 36.84 134 LEU B N 1
ATOM 2013 C CA . LEU B 1 134 ? -15.996 -6.949 -24.274 1.00 33.34 134 LEU B CA 1
ATOM 2014 C C . LEU B 1 134 ? -17.426 -7.451 -24.230 1.00 37.09 134 LEU B C 1
ATOM 2015 O O . LEU B 1 134 ? -18.190 -7.278 -25.189 1.00 36.43 134 LEU B O 1
ATOM 2020 N N . VAL B 1 135 ? -17.803 -8.054 -23.112 1.00 37.25 135 VAL B N 1
ATOM 2021 C CA . VAL B 1 135 ? -19.170 -8.510 -22.940 1.00 32.42 135 VAL B CA 1
ATOM 2022 C C . VAL B 1 135 ? -19.897 -7.477 -22.097 1.00 33.01 135 VAL B C 1
ATOM 2023 O O . VAL B 1 135 ? -19.440 -7.105 -21.009 1.00 30.40 135 VAL B O 1
ATOM 2027 N N . HIS B 1 136 ? -21.006 -6.983 -22.624 1.00 35.65 136 HIS B N 1
ATOM 2028 C CA . HIS B 1 136 ? -21.912 -6.118 -21.893 1.00 32.72 136 HIS B CA 1
ATOM 2029 C C . HIS B 1 136 ? -23.205 -6.886 -21.711 1.00 32.90 136 HIS B C 1
ATOM 2030 O O . HIS B 1 136 ? -23.867 -7.227 -22.694 1.00 32.74 136 HIS B O 1
ATOM 2037 N N . GLY B 1 137 ? -23.558 -7.167 -20.460 1.00 32.00 137 GLY B N 1
ATOM 2038 C CA . GLY B 1 137 ? -24.735 -7.948 -20.168 1.00 33.76 137 GLY B CA 1
ATOM 2039 C C . GLY B 1 137 ? -25.575 -7.311 -19.074 1.00 36.07 137 GLY B C 1
ATOM 2040 O O . GLY B 1 137 ? -25.151 -6.361 -18.391 1.00 29.45 137 GLY B O 1
ATOM 2041 N N . THR B 1 138 ? -26.790 -7.847 -18.929 1.00 30.43 138 THR B N 1
ATOM 2042 C CA . THR B 1 138 ? -27.598 -7.586 -17.751 1.00 34.45 138 THR B CA 1
ATOM 2043 C C . THR B 1 138 ? -28.071 -8.907 -17.155 1.00 32.41 138 THR B C 1
ATOM 2044 O O . THR B 1 138 ? -28.197 -9.921 -17.851 1.00 32.75 138 THR B O 1
ATOM 2048 N N . ILE B 1 139 ? -28.318 -8.889 -15.850 1.00 29.94 139 ILE B N 1
ATOM 2049 C CA . ILE B 1 139 ? -28.879 -10.040 -15.163 1.00 32.23 139 ILE B CA 1
ATOM 2050 C C . ILE B 1 139 ? -30.017 -9.562 -14.272 1.00 33.79 139 ILE B C 1
ATOM 2051 O O . ILE B 1 139 ? -29.937 -8.490 -13.650 1.00 26.31 139 ILE B O 1
ATOM 2056 N N . GLN B 1 140 ? -31.083 -10.364 -14.230 1.00 29.21 140 GLN B N 1
ATOM 2057 C CA . GLN B 1 140 ? -32.267 -10.055 -13.449 1.00 30.03 140 GLN B CA 1
ATOM 2058 C C . GLN B 1 140 ? -32.672 -11.309 -12.687 1.00 30.10 140 GLN B C 1
ATOM 2059 O O . GLN B 1 140 ? -32.785 -12.384 -13.288 1.00 29.01 140 GLN B O 1
ATOM 2065 N N . ILE B 1 141 ? -32.856 -11.180 -11.368 1.00 28.64 141 ILE B N 1
ATOM 2066 C CA . ILE B 1 141 ? -33.172 -12.309 -10.491 1.00 29.14 141 ILE B CA 1
ATOM 2067 C C . ILE B 1 141 ? -34.502 -12.057 -9.792 1.00 31.39 141 ILE B C 1
ATOM 2068 O O . ILE B 1 141 ? -34.721 -10.981 -9.212 1.00 29.58 141 ILE B O 1
ATOM 2073 N N . LYS B 1 142 ? -35.368 -13.062 -9.816 1.00 30.71 142 LYS B N 1
ATOM 2074 C CA . LYS B 1 142 ? -36.542 -13.123 -8.958 1.00 32.62 142 LYS B CA 1
ATOM 2075 C C . LYS B 1 142 ? -36.366 -14.273 -7.982 1.00 29.52 142 LYS B C 1
ATOM 2076 O O . LYS B 1 142 ? -35.815 -15.316 -8.342 1.00 25.05 142 LYS B O 1
ATOM 2082 N N . ALA B 1 143 ? -36.812 -14.063 -6.741 1.00 36.96 143 ALA B N 1
ATOM 2083 C CA . ALA B 1 143 ? -36.739 -15.082 -5.699 1.00 35.52 143 ALA B CA 1
ATOM 2084 C C . ALA B 1 143 ? -37.929 -14.912 -4.773 1.00 30.46 143 ALA B C 1
ATOM 2085 O O . ALA B 1 143 ? -38.468 -13.813 -4.656 1.00 33.73 143 ALA B O 1
ATOM 2087 N N . THR B 1 144 ? -38.344 -16.007 -4.135 1.00 29.46 144 THR B N 1
ATOM 2088 C CA . THR B 1 144 ? -39.409 -15.994 -3.137 1.00 32.12 144 THR B CA 1
ATOM 2089 C C . THR B 1 144 ? -38.906 -16.543 -1.816 1.00 33.43 144 THR B C 1
ATOM 2090 O O . THR B 1 144 ? -38.008 -17.390 -1.783 1.00 38.69 144 THR B O 1
ATOM 2094 N N . ALA B 1 145 ? -39.518 -16.081 -0.726 1.00 32.63 145 ALA B N 1
ATOM 2095 C CA . ALA B 1 145 ? -39.104 -16.552 0.594 1.00 34.78 145 ALA B CA 1
ATOM 2096 C C . ALA B 1 145 ? -39.319 -18.052 0.749 1.00 31.47 145 ALA B C 1
ATOM 2097 O O . ALA B 1 145 ? -38.531 -18.729 1.420 1.00 27.38 145 ALA B O 1
ATOM 2099 N N . GLY B 1 146 ? -40.382 -18.583 0.138 1.00 33.10 146 GLY B N 1
ATOM 2100 C CA . GLY B 1 146 ? -40.666 -20.000 0.261 1.00 37.73 146 GLY B CA 1
ATOM 2101 C C . GLY B 1 146 ? -39.631 -20.868 -0.425 1.00 35.21 146 GLY B C 1
ATOM 2102 O O . GLY B 1 146 ? -39.399 -22.012 -0.024 1.00 37.41 146 GLY B O 1
ATOM 2103 N N . TYR B 1 147 ? -39.000 -20.346 -1.460 1.00 33.77 147 TYR B N 1
ATOM 2104 C CA . TYR B 1 147 ? -37.939 -21.055 -2.145 1.00 35.92 147 TYR B CA 1
ATOM 2105 C C . TYR B 1 147 ? -36.561 -20.643 -1.648 1.00 37.11 147 TYR B C 1
ATOM 2106 O O . TYR B 1 147 ? -35.553 -21.006 -2.263 1.00 38.30 147 TYR B O 1
ATOM 2115 N N . TRP B 1 148 ? -36.507 -19.874 -0.569 1.00 31.02 148 TRP B N 1
ATOM 2116 C CA . TRP B 1 148 ? -35.289 -19.556 0.151 1.00 33.32 148 TRP B CA 1
ATOM 2117 C C . TRP B 1 148 ? -35.210 -20.444 1.386 1.00 37.51 148 TRP B C 1
ATOM 2118 O O . TRP B 1 148 ? -36.228 -20.908 1.903 1.00 43.69 148 TRP B O 1
ATOM 2129 N N . PHE B 1 149 ? -33.990 -20.651 1.875 1.00 39.21 149 PHE B N 1
ATOM 2130 C CA . PHE B 1 149 ? -33.790 -21.409 3.097 1.00 35.77 149 PHE B CA 1
ATOM 2131 C C . PHE B 1 149 ? -34.532 -20.73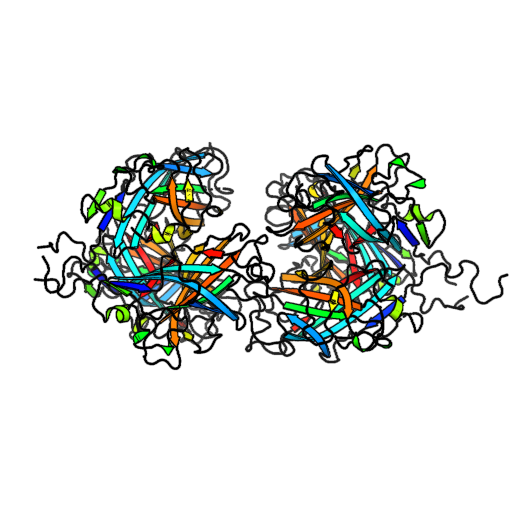0 4.254 1.00 41.61 149 PHE B C 1
ATOM 2132 O O . PHE B 1 149 ? -34.984 -19.587 4.151 1.00 39.98 149 PHE B O 1
ATOM 2140 N N . THR B 1 150 ? -34.659 -21.458 5.367 1.00 42.16 150 THR B N 1
ATOM 2141 C CA . THR B 1 150 ? -35.403 -21.010 6.538 1.00 40.19 150 THR B CA 1
ATOM 2142 C C . THR B 1 150 ? -34.445 -20.964 7.710 1.00 38.02 150 THR B C 1
ATOM 2143 O O . THR B 1 150 ? -33.649 -21.885 7.886 1.00 48.51 150 THR B O 1
ATOM 2147 N N . GLY B 1 151 ? -34.506 -19.895 8.496 1.00 37.56 151 GLY B N 1
ATOM 2148 C CA . GLY B 1 151 ? -33.569 -19.723 9.591 1.00 33.61 151 GLY B CA 1
ATOM 2149 C C . GLY B 1 151 ? -32.758 -18.445 9.499 1.00 40.05 151 GLY B C 1
ATOM 2150 O O . GLY B 1 151 ? -32.401 -18.000 8.403 1.00 41.38 151 GLY B O 1
ATOM 2151 N N . GLY B 1 152 ? -32.459 -17.840 10.634 1.00 37.27 152 GLY B N 1
ATOM 2152 C CA . GLY B 1 152 ? -31.675 -16.641 10.619 1.00 28.61 152 GLY B CA 1
ATOM 2153 C C . GLY B 1 152 ? -32.550 -15.422 10.488 1.00 36.91 152 GLY B C 1
ATOM 2154 O O . GLY B 1 152 ? -33.775 -15.466 10.620 1.00 39.52 152 GLY B O 1
ATOM 2155 N N . ASN B 1 153 ? -31.896 -14.298 10.217 1.00 40.07 153 ASN B N 1
ATOM 2156 C CA . ASN B 1 153 ? -32.595 -13.024 10.135 1.00 40.05 153 ASN B CA 1
ATOM 2157 C C . ASN B 1 153 ? -32.034 -12.258 8.954 1.00 38.04 153 ASN B C 1
ATOM 2158 O O . ASN B 1 153 ? -30.891 -11.793 8.997 1.00 37.85 153 ASN B O 1
ATOM 2163 N N . SER B 1 154 ? -32.861 -12.093 7.923 1.00 40.29 154 SER B N 1
ATOM 2164 C CA . SER B 1 154 ? -32.406 -11.499 6.675 1.00 39.99 154 SER B CA 1
ATOM 2165 C C . SER B 1 154 ? -32.158 -9.999 6.785 1.00 36.25 154 SER B C 1
ATOM 2166 O O . SER B 1 154 ? -31.604 -9.421 5.852 1.00 37.04 154 SER B O 1
ATOM 2169 N N . VAL B 1 155 ? -32.509 -9.356 7.893 1.00 38.58 155 VAL B N 1
ATOM 2170 C CA . VAL B 1 155 ? -32.139 -7.953 8.065 1.00 36.20 155 VAL B CA 1
ATOM 2171 C C . VAL B 1 155 ? -30.768 -7.801 8.710 1.00 41.82 155 VAL B C 1
ATOM 2172 O O . VAL B 1 155 ? -30.003 -6.902 8.332 1.00 37.00 155 VAL B O 1
ATOM 2176 N N . GLN B 1 156 ? -30.430 -8.649 9.695 1.00 41.79 156 GLN B N 1
ATOM 2177 C CA . GLN B 1 156 ? -29.110 -8.538 10.312 1.00 44.33 156 GLN B CA 1
ATOM 2178 C C . GLN B 1 156 ? -28.073 -9.020 9.309 1.00 37.29 156 GLN B C 1
ATOM 2179 O O . GLN B 1 156 ? -27.266 -8.226 8.821 1.00 34.54 156 GLN B O 1
ATOM 2185 N N . GLU B 1 157 ? -28.078 -10.314 8.997 1.00 40.08 157 GLU B N 1
ATOM 2186 C CA . GLU B 1 157 ? -27.470 -10.753 7.749 1.00 41.91 157 GLU B CA 1
ATOM 2187 C C . GLU B 1 157 ? -28.166 -10.005 6.630 1.00 42.27 157 GLU B C 1
ATOM 2188 O O . GLU B 1 157 ? -29.336 -9.646 6.744 1.00 50.12 157 GLU B O 1
ATOM 2194 N N . SER B 1 158 ? -27.489 -9.752 5.548 1.00 34.49 158 SER B N 1
ATOM 2195 C CA . SER B 1 158 ? -28.317 -9.260 4.462 1.00 35.38 158 SER B CA 1
ATOM 2196 C C . SER B 1 158 ? -28.843 -10.486 3.715 1.00 36.12 158 SER B C 1
ATOM 2197 O O . SER B 1 158 ? -28.768 -11.619 4.206 1.00 34.12 158 SER B O 1
ATOM 2200 N N . ILE B 1 159 ? -29.389 -10.293 2.528 1.00 35.46 159 ILE B N 1
ATOM 2201 C CA . ILE B 1 159 ? -29.634 -11.414 1.634 1.00 32.55 159 ILE B CA 1
ATOM 2202 C C . ILE B 1 159 ? -28.443 -11.517 0.702 1.00 29.75 159 ILE B C 1
ATOM 2203 O O . ILE B 1 159 ? -28.135 -10.568 -0.028 1.00 32.80 159 ILE B O 1
ATOM 2208 N N . ARG B 1 160 ? -27.752 -12.655 0.765 1.00 33.00 160 ARG B N 1
ATOM 2209 C CA . ARG B 1 160 ? -26.499 -12.891 0.056 1.00 31.62 160 ARG B CA 1
ATOM 2210 C C . ARG B 1 160 ? -26.606 -14.224 -0.652 1.00 31.52 160 ARG B C 1
ATOM 2211 O O . ARG B 1 160 ? -26.992 -15.220 -0.036 1.00 34.75 160 ARG B O 1
ATOM 2219 N N . PHE B 1 161 ? -26.283 -14.245 -1.941 1.00 35.33 161 PHE B N 1
ATOM 2220 C CA . PHE B 1 161 ? -26.324 -15.491 -2.689 1.00 35.90 161 PHE B CA 1
ATOM 2221 C C . PHE B 1 161 ? -25.331 -15.415 -3.830 1.00 33.15 161 PHE B C 1
ATOM 2222 O O . PHE B 1 161 ? -24.974 -14.324 -4.279 1.00 30.26 161 PHE B O 1
ATOM 2230 N N . GLY B 1 162 ? -24.873 -16.581 -4.276 1.00 33.59 162 GLY B N 1
ATOM 2231 C CA . GLY B 1 162 ? -23.922 -16.674 -5.378 1.00 36.45 162 GLY B CA 1
ATOM 2232 C C . GLY B 1 162 ? -24.465 -17.465 -6.552 1.00 33.61 162 GLY B C 1
ATOM 2233 O O . GLY B 1 162 ? -25.119 -18.493 -6.367 1.00 37.62 162 GLY B O 1
ATOM 2234 N N . LEU B 1 163 ? -24.161 -16.994 -7.760 1.00 31.81 163 LEU B N 1
ATOM 2235 C CA . LEU B 1 163 ? -24.571 -17.628 -9.009 1.00 35.42 163 LEU B CA 1
ATOM 2236 C C . LEU B 1 163 ? -23.361 -17.845 -9.911 1.00 37.07 163 LEU B C 1
ATOM 2237 O O . LEU B 1 163 ? -22.417 -17.043 -9.912 1.00 33.98 163 LEU B O 1
ATOM 2242 N N . VAL B 1 164 ? -23.419 -18.901 -10.724 1.00 31.86 164 VAL B N 1
ATOM 2243 C CA . VAL B 1 164 ? -22.424 -19.143 -11.763 1.00 31.43 164 VAL B CA 1
ATOM 2244 C C . VAL B 1 164 ? -23.121 -19.024 -13.099 1.00 31.62 164 VAL B C 1
ATOM 2245 O O . VAL B 1 164 ? -24.098 -19.733 -13.353 1.00 33.74 164 VAL B O 1
ATOM 2249 N N . LEU B 1 165 ? -22.623 -18.133 -13.951 1.00 32.97 165 LEU B N 1
ATOM 2250 C CA . LEU B 1 165 ? -22.999 -18.111 -15.357 1.00 33.91 165 LEU B CA 1
ATOM 2251 C C . LEU B 1 165 ? -21.975 -18.930 -16.127 1.00 37.74 165 LEU B C 1
ATOM 2252 O O . LEU B 1 165 ? -20.784 -18.604 -16.106 1.00 37.07 165 LEU B O 1
ATOM 2257 N N . CYS B 1 166 ? -22.434 -19.979 -16.816 1.00 37.34 166 CYS B N 1
ATOM 2258 C CA . CYS B 1 166 ? -21.572 -20.836 -17.625 1.00 32.93 166 CYS B CA 1
ATOM 2259 C C . CYS B 1 166 ? -22.121 -20.875 -19.035 1.00 36.06 166 CYS B C 1
ATOM 2260 O O . CYS B 1 166 ? -22.834 -21.819 -19.395 1.00 44.37 166 CYS B O 1
ATOM 2263 N N . PRO B 1 167 ? -21.807 -19.882 -19.869 1.00 36.91 167 PRO B N 1
ATOM 2264 C CA . PRO B 1 167 ? -22.337 -19.899 -21.238 1.00 36.51 167 PRO B CA 1
ATOM 2265 C C . PRO B 1 167 ? -21.843 -21.070 -22.053 1.00 35.12 167 PRO B C 1
ATOM 2266 O O . PRO B 1 167 ? -22.444 -21.359 -23.092 1.00 43.79 167 PRO B O 1
ATOM 2270 N N . PHE B 1 168 ? -20.786 -21.755 -21.623 1.00 34.41 168 PHE B N 1
ATOM 2271 C CA . PHE B 1 168 ? -20.265 -22.946 -22.295 1.00 36.96 168 PHE B CA 1
ATOM 2272 C C . PHE B 1 168 ? -20.714 -24.220 -21.587 1.00 41.26 168 PHE B C 1
ATOM 2273 O O . PHE B 1 168 ? -19.942 -25.169 -21.437 1.00 42.58 168 PHE B O 1
ATOM 2281 N N . SER B 1 169 ? -21.971 -24.281 -21.155 1.00 39.37 169 SER B N 1
ATOM 2282 C CA . SER B 1 169 ? -22.389 -25.393 -20.314 1.00 43.89 169 SER B CA 1
ATOM 2283 C C . SER B 1 169 ? -22.701 -26.652 -21.109 1.00 47.52 169 SER B C 1
ATOM 2284 O O . SER B 1 169 ? -22.728 -27.741 -20.523 1.00 50.82 169 SER B O 1
ATOM 2287 N N . ALA B 1 170 ? -22.939 -26.537 -22.417 1.00 45.36 170 ALA B N 1
ATOM 2288 C CA . ALA B 1 170 ? -23.165 -27.737 -23.216 1.00 46.65 170 ALA B CA 1
ATOM 2289 C C . ALA B 1 170 ? -21.892 -28.567 -23.314 1.00 51.64 170 ALA B C 1
ATOM 2290 O O . ALA B 1 170 ? -21.929 -29.798 -23.186 1.00 58.95 170 ALA B O 1
ATOM 2292 N N . ARG B 1 171 ? -20.754 -27.900 -23.510 1.00 47.52 171 ARG B N 1
ATOM 2293 C CA . ARG B 1 171 ? -19.467 -28.572 -23.586 1.00 49.69 171 ARG B CA 1
ATOM 2294 C C . ARG B 1 171 ? -18.902 -28.878 -22.202 1.00 50.51 171 ARG B C 1
ATOM 2295 O O . ARG B 1 171 ? -18.015 -29.727 -22.073 1.00 50.22 171 ARG B O 1
ATOM 2303 N N . ASP B 1 172 ? -19.426 -28.241 -21.158 1.00 52.38 172 ASP B N 1
ATOM 2304 C CA . ASP B 1 172 ? -18.849 -28.313 -19.814 1.00 51.27 172 ASP B CA 1
ATOM 2305 C C . ASP B 1 172 ? -19.967 -28.299 -18.777 1.00 54.97 172 ASP B C 1
ATOM 2306 O O . ASP B 1 172 ? -20.183 -27.299 -18.075 1.00 50.69 172 ASP B O 1
ATOM 2311 N N . PRO B 1 173 ? -20.690 -29.416 -18.632 1.00 55.86 173 PRO B N 1
ATOM 2312 C CA . PRO B 1 173 ? -21.853 -29.425 -17.731 1.00 43.65 173 PRO B CA 1
ATOM 2313 C C . PRO B 1 173 ? -21.490 -29.341 -16.259 1.00 46.45 173 PRO B C 1
ATOM 2314 O O . PRO B 1 173 ? -22.285 -28.814 -15.473 1.00 46.76 173 PRO B O 1
ATOM 2318 N N . THR B 1 174 ? -20.330 -29.856 -15.839 1.00 48.22 174 THR B N 1
ATOM 2319 C CA . THR B 1 174 ? -20.044 -29.837 -14.410 1.00 45.01 174 THR B CA 1
ATOM 2320 C C . THR B 1 174 ? -19.826 -28.424 -13.895 1.00 45.73 174 THR B C 1
ATOM 2321 O O . THR B 1 174 ? -19.900 -28.216 -12.681 1.00 47.40 174 THR B O 1
ATOM 2325 N N . ALA B 1 175 ? -19.563 -27.458 -14.787 1.00 41.87 175 ALA B N 1
ATOM 2326 C CA . ALA B 1 175 ? -19.321 -26.065 -14.435 1.00 39.79 175 ALA B CA 1
ATOM 2327 C C . ALA B 1 175 ? -20.603 -25.234 -14.362 1.00 41.15 175 ALA B C 1
ATOM 2328 O O . ALA B 1 175 ? -20.578 -24.096 -13.870 1.00 33.24 175 ALA B O 1
ATOM 2330 N N . ASN B 1 176 ? -21.718 -25.778 -14.843 1.00 38.62 176 ASN B N 1
ATOM 2331 C CA . ASN B 1 176 ? -23.033 -25.164 -14.714 1.00 32.46 176 ASN B CA 1
ATOM 2332 C C . ASN B 1 176 ? -23.594 -25.470 -13.321 1.00 35.42 176 ASN B C 1
ATOM 2333 O O . ASN B 1 176 ? -24.577 -26.191 -13.145 1.00 31.47 176 ASN B O 1
ATOM 2338 N N . LEU B 1 177 ? -22.929 -24.898 -12.309 1.00 40.48 177 LEU B N 1
ATOM 2339 C CA . LEU B 1 177 ? -23.313 -25.146 -10.921 1.00 35.15 177 LEU B CA 1
ATOM 2340 C C . LEU B 1 177 ? -24.696 -24.604 -10.604 1.00 32.98 177 LEU B C 1
ATOM 2341 O O . LEU B 1 177 ? -25.396 -25.178 -9.767 1.00 35.29 177 LEU B O 1
ATOM 2346 N N . SER B 1 178 ? -25.120 -23.509 -11.243 1.00 30.21 178 SER B N 1
ATOM 2347 C CA . SER B 1 178 ? -26.477 -23.031 -10.974 1.00 31.82 178 SER B CA 1
ATOM 2348 C C . SER B 1 178 ? -27.540 -23.786 -11.768 1.00 34.47 178 SER B C 1
ATOM 2349 O O . SER B 1 178 ? -28.722 -23.684 -11.429 1.00 34.11 178 SER B O 1
ATOM 2352 N N . GLY B 1 179 ? -27.157 -24.530 -12.809 1.00 35.45 179 GLY B N 1
ATOM 2353 C CA . GLY B 1 179 ? -28.117 -25.296 -13.583 1.00 30.39 179 GLY B CA 1
ATOM 2354 C C . GLY B 1 179 ? -28.922 -24.474 -14.560 1.00 31.05 179 GLY B C 1
ATOM 2355 O O . GLY B 1 179 ? -30.120 -24.722 -14.740 1.00 32.19 179 GLY B O 1
ATOM 2356 N N . TRP B 1 180 ? -28.310 -23.471 -15.167 1.00 31.87 180 TRP B N 1
ATOM 2357 C CA . TRP B 1 180 ? -29.001 -22.707 -16.187 1.00 36.35 180 TRP B CA 1
ATOM 2358 C C . TRP B 1 180 ? -29.292 -23.596 -17.397 1.00 39.26 180 TRP B C 1
ATOM 2359 O O . TRP B 1 180 ? -28.483 -24.458 -17.759 1.00 39.69 180 TRP B O 1
ATOM 2370 N N . PRO B 1 181 ? -30.418 -23.386 -18.072 1.00 39.43 181 PRO B N 1
ATOM 2371 C CA . PRO B 1 181 ? -30.597 -24.022 -19.380 1.00 37.13 181 PRO B CA 1
ATOM 2372 C C . PRO B 1 181 ? -29.491 -23.571 -20.325 1.00 39.98 181 PRO B C 1
ATOM 2373 O O . PRO B 1 181 ? -28.881 -22.513 -20.146 1.00 39.11 181 PRO B O 1
ATOM 2377 N N . ALA B 1 182 ? -29.232 -24.395 -21.335 1.00 40.86 182 ALA B N 1
ATOM 2378 C CA . ALA B 1 182 ? -28.351 -23.993 -22.423 1.00 39.75 182 ALA B CA 1
ATOM 2379 C C . ALA B 1 182 ? -28.727 -22.594 -22.911 1.00 37.35 182 ALA B C 1
ATOM 2380 O O . ALA B 1 182 ? -29.918 -22.263 -23.000 1.00 39.77 182 ALA B O 1
ATOM 2382 N N . PRO B 1 183 ? -27.760 -21.751 -23.228 1.00 35.68 183 PRO B N 1
ATOM 2383 C CA . PRO B 1 183 ? -28.093 -20.424 -23.744 1.00 37.48 183 PRO B CA 1
ATOM 2384 C C . PRO B 1 183 ? -28.764 -20.512 -25.108 1.00 40.77 183 PRO B C 1
ATOM 2385 O O . PRO B 1 183 ? -28.690 -21.517 -25.818 1.00 41.96 183 PRO B O 1
ATOM 2389 N N . VAL B 1 184 ? -29.448 -19.428 -25.450 1.00 39.67 184 VAL B N 1
ATOM 2390 C CA . VAL B 1 184 ? -30.050 -19.223 -26.758 1.00 39.68 184 VAL B CA 1
ATOM 2391 C C . VAL B 1 184 ? -29.196 -18.212 -27.507 1.00 42.66 184 VAL B C 1
ATOM 2392 O O . VAL B 1 184 ? -28.894 -17.139 -26.968 1.00 40.09 184 VAL B O 1
ATOM 2396 N N . VAL B 1 185 ? -28.842 -18.523 -28.753 1.00 38.25 185 VAL B N 1
ATOM 2397 C CA . VAL B 1 185 ? -28.071 -17.594 -29.572 1.00 37.37 185 VAL B CA 1
ATOM 2398 C C . VAL B 1 185 ? -29.037 -16.724 -30.367 1.00 39.63 185 VAL B C 1
ATOM 2399 O O . VAL B 1 185 ? -29.776 -17.217 -31.219 1.00 44.24 185 VAL B O 1
ATOM 2403 N N . TRP B 1 186 ? -29.022 -15.419 -30.089 1.00 43.76 186 TRP B N 1
ATOM 2404 C CA . TRP B 1 186 ? -29.818 -14.454 -30.829 1.00 40.38 186 TRP B CA 1
ATOM 2405 C C . TRP B 1 186 ? -29.058 -13.832 -31.981 1.00 43.81 186 TRP B C 1
ATOM 2406 O O . TRP B 1 186 ? -29.687 -13.329 -32.918 1.00 51.05 186 TRP B O 1
ATOM 2417 N N . SER B 1 187 ? -27.729 -13.856 -31.939 1.00 42.57 187 SER B N 1
ATOM 2418 C CA . SER B 1 187 ? -26.918 -13.334 -33.032 1.00 43.96 187 SER B CA 1
ATOM 2419 C C . SER B 1 187 ? -25.572 -14.047 -33.020 1.00 51.64 187 SER B C 1
ATOM 2420 O O . SER B 1 187 ? -24.827 -13.943 -32.038 1.00 48.62 187 SER B O 1
ATOM 2423 N N . GLY B 1 188 ? -25.275 -14.783 -34.093 1.00 58.32 188 GLY B N 1
ATOM 2424 C CA . GLY B 1 188 ? -24.008 -15.463 -34.277 1.00 51.20 188 GLY B CA 1
ATOM 2425 C C . GLY B 1 188 ? -24.188 -16.909 -34.695 1.00 54.48 188 GLY B C 1
ATOM 2426 O O . GLY B 1 188 ? -25.298 -17.420 -34.826 1.00 53.44 188 GLY B O 1
ATOM 2427 N N . ASP B 1 189 ? -23.049 -17.575 -34.901 1.00 63.83 189 ASP B N 1
ATOM 2428 C CA . ASP B 1 189 ? -22.967 -18.994 -35.233 1.00 54.56 189 ASP B CA 1
ATOM 2429 C C . ASP B 1 189 ? -23.440 -19.836 -34.067 1.00 54.69 189 ASP B C 1
ATOM 2430 O O . ASP B 1 189 ? -24.055 -19.327 -33.133 1.00 56.36 189 ASP B O 1
ATOM 2435 N N . SER B 1 190 ? -23.130 -21.119 -34.085 1.00 58.94 190 SER B N 1
ATOM 2436 C CA . SER B 1 190 ? -23.434 -21.947 -32.932 1.00 51.68 190 SER B CA 1
ATOM 2437 C C . SER B 1 190 ? -22.297 -21.952 -31.912 1.00 54.88 190 SER B C 1
ATOM 2438 O O . SER B 1 190 ? -22.534 -22.298 -30.743 1.00 49.42 190 SER B O 1
ATOM 2441 N N . ASN B 1 191 ? -21.079 -21.568 -32.330 1.00 51.45 191 ASN B N 1
ATOM 2442 C CA . ASN B 1 191 ? -19.943 -21.401 -31.426 1.00 54.76 191 ASN B CA 1
ATOM 2443 C C . ASN B 1 191 ? -20.067 -20.175 -30.528 1.00 52.61 191 ASN B C 1
ATOM 2444 O O . ASN B 1 191 ? -19.233 -19.999 -29.635 1.00 45.00 191 ASN B O 1
ATOM 2449 N N . THR B 1 192 ? -21.058 -19.319 -30.766 1.00 48.98 192 THR B N 1
ATOM 2450 C CA . THR B 1 192 ? -21.113 -18.020 -30.108 1.00 42.97 192 THR B CA 1
ATOM 2451 C C . THR B 1 192 ? -21.031 -18.073 -28.588 1.00 45.25 192 THR B C 1
ATOM 2452 O O . THR B 1 192 ? -20.354 -17.204 -28.012 1.00 45.26 192 THR B O 1
ATOM 2456 N N . PRO B 1 193 ? -21.656 -19.025 -27.886 1.00 44.14 193 PRO B N 1
ATOM 2457 C CA . PRO B 1 193 ? -21.471 -19.078 -26.428 1.00 42.83 193 PRO B CA 1
ATOM 2458 C C . PRO B 1 193 ? -20.016 -19.091 -25.986 1.00 42.05 193 PRO B C 1
ATOM 2459 O O . PRO B 1 193 ? -19.711 -18.545 -24.914 1.00 44.36 193 PRO B O 1
ATOM 2463 N N . LEU B 1 194 ? -19.105 -19.666 -26.779 1.00 38.53 194 LEU B N 1
ATOM 2464 C CA . LEU B 1 194 ? -17.690 -19.654 -26.409 1.00 37.13 194 LEU B CA 1
ATOM 2465 C C . LEU B 1 194 ? -17.121 -18.241 -26.315 1.00 39.19 194 LEU B C 1
ATOM 2466 O O . LEU B 1 194 ? -16.143 -18.022 -25.587 1.00 40.35 194 LEU B O 1
ATOM 2471 N N . TYR B 1 195 ? -17.702 -17.273 -27.036 1.00 40.27 195 TYR B N 1
ATOM 2472 C CA . TYR B 1 195 ? -17.243 -15.890 -26.911 1.00 43.04 195 TYR B CA 1
ATOM 2473 C C . TYR B 1 195 ? -17.482 -15.335 -25.510 1.00 43.15 195 TYR B C 1
ATOM 2474 O O . TYR B 1 195 ? -16.774 -14.418 -25.070 1.00 41.65 195 TYR B O 1
ATOM 2483 N N . PHE B 1 196 ? -18.477 -15.855 -24.802 1.00 40.44 196 PHE B N 1
ATOM 2484 C CA . PHE B 1 196 ? -18.871 -15.266 -23.535 1.00 40.73 196 PHE B CA 1
ATOM 2485 C C . PHE B 1 196 ? -18.152 -15.887 -22.356 1.00 37.79 196 PHE B C 1
ATOM 2486 O O . PHE B 1 196 ? -18.398 -15.485 -21.217 1.00 39.96 196 PHE B O 1
ATOM 2494 N N . ALA B 1 197 ? -17.257 -16.833 -22.611 1.00 36.23 197 ALA B N 1
ATOM 2495 C CA . ALA B 1 197 ? -16.288 -17.226 -21.607 1.00 31.66 197 ALA B CA 1
ATOM 2496 C C . ALA B 1 197 ? -15.378 -16.044 -21.303 1.00 38.78 197 ALA B C 1
ATOM 2497 O O . ALA B 1 197 ? -15.035 -15.260 -22.194 1.00 41.81 197 ALA B O 1
ATOM 2499 N N . ALA B 1 198 ? -14.995 -15.906 -20.036 1.00 35.46 198 ALA B N 1
ATOM 2500 C CA . ALA B 1 198 ? -14.252 -14.734 -19.609 1.00 36.36 198 ALA B CA 1
ATOM 2501 C C . ALA B 1 198 ? -12.802 -14.870 -20.047 1.00 32.84 198 ALA B C 1
ATOM 2502 O O . ALA B 1 198 ? -12.184 -15.915 -19.848 1.00 29.75 198 ALA B O 1
ATOM 2504 N N . ASN B 1 199 ? -12.276 -13.804 -20.644 1.00 36.73 199 ASN B N 1
ATOM 2505 C CA . ASN B 1 199 ? -10.979 -13.771 -21.314 1.00 37.41 199 ASN B CA 1
ATOM 2506 C C . ASN B 1 199 ? -9.887 -14.513 -20.553 1.00 36.63 199 ASN B C 1
ATOM 2507 O O . ASN B 1 199 ? -9.578 -14.171 -19.400 1.00 35.58 199 ASN B O 1
ATOM 2512 N N . ALA B 1 200 ? -9.266 -15.501 -21.224 1.00 32.26 200 ALA B N 1
ATOM 2513 C CA . ALA B 1 200 ? -8.304 -16.382 -20.554 1.00 32.58 200 ALA B CA 1
ATOM 2514 C C . ALA B 1 200 ? -7.101 -15.611 -20.025 1.00 35.47 200 ALA B C 1
ATOM 2515 O O . ALA B 1 200 ? -6.737 -15.746 -18.849 1.00 33.67 200 ALA B O 1
ATOM 2517 N N . ILE B 1 201 ? -6.469 -14.791 -20.873 1.00 32.74 201 ILE B N 1
ATOM 2518 C CA . ILE B 1 201 ? -5.281 -14.060 -20.432 1.00 32.98 201 ILE B CA 1
ATOM 2519 C C . ILE B 1 201 ? -5.633 -13.081 -19.309 1.00 40.03 201 ILE B C 1
ATOM 2520 O O . ILE B 1 201 ? -4.957 -13.029 -18.273 1.00 36.37 201 ILE B O 1
ATOM 2525 N N . SER B 1 202 ? -6.710 -12.302 -19.484 1.00 34.49 202 SER B N 1
ATOM 2526 C CA . SER B 1 202 ? -6.952 -11.191 -18.566 1.00 32.20 202 SER B CA 1
ATOM 2527 C C . SER B 1 202 ? -7.445 -11.622 -17.185 1.00 38.83 202 SER B C 1
ATOM 2528 O O . SER B 1 202 ? -7.312 -10.838 -16.234 1.00 39.68 202 SER B O 1
ATOM 2531 N N . TYR B 1 203 ? -8.008 -12.824 -17.017 1.00 34.94 203 TYR B N 1
ATOM 2532 C CA . TYR B 1 203 ? -8.363 -13.240 -15.662 1.00 33.69 203 TYR B CA 1
ATOM 2533 C C . TYR B 1 203 ? -7.507 -14.381 -15.125 1.00 36.93 203 TYR B C 1
ATOM 2534 O O . TYR B 1 203 ? -7.866 -14.953 -14.094 1.00 37.95 203 TYR B O 1
ATOM 2543 N N . THR B 1 204 ? -6.370 -14.692 -15.756 1.00 33.13 204 THR B N 1
ATOM 2544 C CA . THR B 1 204 ? -5.504 -15.772 -15.282 1.00 37.10 204 THR B CA 1
ATOM 2545 C C . THR B 1 204 ? -5.316 -15.737 -13.770 1.00 38.64 204 THR B C 1
ATOM 2546 O O . THR B 1 204 ? -5.359 -16.782 -13.103 1.00 37.98 204 THR B O 1
ATOM 2550 N N . ASN B 1 205 ? -5.117 -14.536 -13.216 1.00 37.65 205 ASN B N 1
ATOM 2551 C CA . ASN B 1 205 ? -4.896 -14.381 -11.785 1.00 33.22 205 ASN B CA 1
ATOM 2552 C C . ASN B 1 205 ? -5.999 -13.575 -11.127 1.00 34.19 205 ASN B C 1
ATOM 2553 O O . ASN B 1 205 ? -5.843 -13.131 -9.984 1.00 35.35 205 ASN B O 1
ATOM 2558 N N . ASN B 1 206 ? -7.127 -13.416 -11.809 1.00 30.42 206 ASN B N 1
ATOM 2559 C CA . ASN B 1 206 ? -8.284 -12.731 -11.255 1.00 36.58 206 ASN B CA 1
ATOM 2560 C C . ASN B 1 206 ? -9.541 -13.578 -11.422 1.00 36.43 206 ASN B C 1
ATOM 2561 O O . ASN B 1 206 ? -10.581 -13.093 -11.879 1.00 33.83 206 ASN B O 1
ATOM 2566 N N . ARG B 1 207 ? -9.454 -14.859 -11.039 1.00 30.84 207 ARG B N 1
ATOM 2567 C CA . ARG B 1 207 ? -10.571 -15.794 -11.107 1.00 32.52 207 ARG B CA 1
ATOM 2568 C C . ARG B 1 207 ? -10.516 -16.735 -9.908 1.00 35.33 207 ARG B C 1
ATOM 2569 O O . ARG B 1 207 ? -9.434 -17.140 -9.473 1.00 35.02 207 ARG B O 1
ATOM 2577 N N . VAL B 1 208 ? -11.688 -17.100 -9.392 1.00 34.31 208 VAL B N 1
ATOM 2578 C CA . VAL B 1 208 ? -11.810 -17.955 -8.217 1.00 30.29 208 VAL B CA 1
ATOM 2579 C C . VAL B 1 208 ? -12.057 -19.391 -8.662 1.00 31.50 208 VAL B C 1
ATOM 2580 O O . VAL B 1 208 ? -12.747 -19.640 -9.655 1.00 30.44 208 VAL B O 1
ATOM 2584 N N . ASN B 1 209 ? -11.474 -20.342 -7.948 1.00 35.32 209 ASN B N 1
ATOM 2585 C CA . ASN B 1 209 ? -11.732 -21.745 -8.215 1.00 40.01 209 ASN B CA 1
ATOM 2586 C C . ASN B 1 209 ? -12.848 -22.197 -7.283 1.00 38.00 209 ASN B C 1
ATOM 2587 O O . ASN B 1 209 ? -12.705 -22.108 -6.061 1.00 47.15 209 ASN B O 1
ATOM 2592 N N . LEU B 1 210 ? -13.970 -22.637 -7.844 1.00 35.25 210 LEU B N 1
ATOM 2593 C CA . LEU B 1 210 ? -15.133 -22.924 -7.014 1.00 38.04 210 LEU B CA 1
ATOM 2594 C C . LEU B 1 210 ? -15.268 -24.413 -6.740 1.00 42.69 210 LEU B C 1
ATOM 2595 O O . LEU B 1 210 ? -14.881 -25.266 -7.548 1.00 41.45 210 LEU B O 1
ATOM 2600 N N . ALA B 1 211 ? -15.827 -24.709 -5.573 1.00 43.25 211 ALA B N 1
ATOM 2601 C CA . ALA B 1 211 ? -16.152 -26.078 -5.222 1.00 42.49 211 ALA B CA 1
ATOM 2602 C C . ALA B 1 211 ? -17.233 -26.614 -6.154 1.00 45.04 211 ALA B C 1
ATOM 2603 O O . ALA B 1 211 ? -18.084 -25.869 -6.649 1.00 38.42 211 ALA B O 1
ATOM 2605 N N . VAL B 1 212 ? -17.190 -27.929 -6.395 1.00 48.05 212 VAL B N 1
ATOM 2606 C CA . VAL B 1 212 ? -18.241 -28.599 -7.158 1.00 45.29 212 VAL B CA 1
ATOM 2607 C C . VAL B 1 212 ? -19.451 -28.959 -6.305 1.00 47.55 212 VAL B C 1
ATOM 2608 O O . VAL B 1 212 ? -20.422 -29.533 -6.822 1.00 43.48 212 VAL B O 1
ATOM 2612 N N . THR B 1 213 ? -19.441 -28.596 -5.028 1.00 49.08 213 THR B N 1
ATOM 2613 C CA . THR B 1 213 ? -20.390 -29.047 -4.021 1.00 45.94 213 THR B CA 1
ATOM 2614 C C . THR B 1 213 ? -21.335 -27.901 -3.621 1.00 47.42 213 THR B C 1
ATOM 2615 O O . THR B 1 213 ? -21.248 -26.769 -4.120 1.00 43.58 213 THR B O 1
ATOM 2619 N N . GLY B 1 214 ? -22.267 -28.209 -2.712 1.00 51.28 214 GLY B N 1
ATOM 2620 C CA . GLY B 1 214 ? -23.397 -27.319 -2.480 1.00 48.98 214 GLY B CA 1
ATOM 2621 C C . GLY B 1 214 ? -23.024 -25.982 -1.868 1.00 47.64 214 GLY B C 1
ATOM 2622 O O . GLY B 1 214 ? -23.727 -24.981 -2.062 1.00 44.76 214 GLY B O 1
ATOM 2623 N N . ASN B 1 215 ? -21.938 -25.940 -1.106 1.00 47.50 215 ASN B N 1
ATOM 2624 C CA . ASN B 1 215 ? -21.531 -24.700 -0.460 1.00 46.63 215 ASN B CA 1
ATOM 2625 C C . ASN B 1 215 ? -20.484 -23.983 -1.288 1.00 43.46 215 ASN B C 1
ATOM 2626 O O . ASN B 1 215 ? -19.504 -23.461 -0.744 1.00 48.36 215 ASN B O 1
ATOM 2631 N N . PHE B 1 216 ? -20.666 -23.940 -2.611 1.00 38.54 216 PHE B N 1
ATOM 2632 C CA . PHE B 1 216 ? -19.691 -23.222 -3.420 1.00 38.76 216 PHE B CA 1
ATOM 2633 C C . PHE B 1 216 ? -19.683 -21.718 -3.144 1.00 37.46 216 PHE B C 1
ATOM 2634 O O . PHE B 1 216 ? -18.736 -21.039 -3.561 1.00 36.82 216 PHE B O 1
ATOM 2642 N N . TYR B 1 217 ? -20.673 -21.195 -2.417 1.00 39.13 217 TYR B N 1
ATOM 2643 C CA . TYR B 1 217 ? -20.711 -19.773 -2.085 1.00 39.01 217 TYR B CA 1
ATOM 2644 C C . TYR B 1 217 ? -19.339 -19.265 -1.648 1.00 35.49 217 TYR B C 1
ATOM 2645 O O . TYR B 1 217 ? -18.656 -19.889 -0.832 1.00 36.16 217 TYR B O 1
ATOM 2654 N N . LYS B 1 218 ? -18.928 -18.144 -2.232 1.00 31.82 218 LYS B N 1
ATOM 2655 C CA . LYS B 1 218 ? -17.729 -17.430 -1.816 1.00 37.47 218 LYS B CA 1
ATOM 2656 C C . LYS B 1 218 ? -18.131 -15.978 -1.600 1.00 31.94 218 LYS B C 1
ATOM 2657 O O . LYS B 1 218 ? -18.769 -15.379 -2.463 1.00 32.85 218 LYS B O 1
ATOM 2663 N N . GLU B 1 219 ? -17.812 -15.438 -0.437 1.00 37.90 219 GLU B N 1
ATOM 2664 C CA . GLU B 1 219 ? -18.114 -14.046 -0.168 1.00 33.16 219 GLU B CA 1
ATOM 2665 C C . GLU B 1 219 ? -17.224 -13.161 -1.028 1.00 35.45 219 GLU B C 1
ATOM 2666 O O . GLU B 1 219 ? -16.099 -13.526 -1.386 1.00 31.75 219 GLU B O 1
ATOM 2672 N N . GLU B 1 220 ? -17.738 -11.986 -1.374 1.00 33.09 220 GLU B N 1
ATOM 2673 C CA . GLU B 1 220 ? -16.964 -11.126 -2.248 1.00 31.67 220 GLU B CA 1
ATOM 2674 C C . GLU B 1 220 ? -15.644 -10.692 -1.615 1.00 32.07 220 GLU B C 1
ATOM 2675 O O . GLU B 1 220 ? -14.693 -10.396 -2.345 1.00 31.10 220 GLU B O 1
ATOM 2681 N N . THR B 1 221 ? -15.539 -10.685 -0.283 1.00 32.83 221 THR B N 1
ATOM 2682 C CA . THR B 1 221 ? -14.251 -10.372 0.321 1.00 30.09 221 THR B CA 1
ATOM 2683 C C . THR B 1 221 ? -13.188 -11.429 0.036 1.00 30.91 221 THR B C 1
ATOM 2684 O O . THR B 1 221 ? -12.005 -11.169 0.256 1.00 42.37 221 THR B O 1
ATOM 2688 N N . GLU B 1 222 ? -13.563 -12.610 -0.440 1.00 35.61 222 GLU B N 1
ATOM 2689 C CA . GLU B 1 222 ? -12.594 -13.634 -0.798 1.00 34.68 222 GLU B CA 1
ATOM 2690 C C . GLU B 1 222 ? -12.475 -13.797 -2.305 1.00 35.82 222 GLU B C 1
ATOM 2691 O O . GLU B 1 222 ? -11.978 -14.828 -2.782 1.00 31.33 222 GLU B O 1
ATOM 2697 N N . LEU B 1 223 ? -12.930 -12.799 -3.062 1.00 32.55 223 LEU B N 1
ATOM 2698 C CA . LEU B 1 223 ? -12.701 -13.061 -4.470 1.00 32.44 223 LEU B CA 1
ATOM 2699 C C . LEU B 1 223 ? -11.370 -12.457 -4.905 1.00 31.91 223 LEU B C 1
ATOM 2700 O O . LEU B 1 223 ? -11.007 -11.364 -4.459 1.00 35.89 223 LEU B O 1
ATOM 2705 N N . PRO B 1 224 ? -10.636 -13.146 -5.752 1.00 30.36 224 PRO B N 1
ATOM 2706 C CA . PRO B 1 224 ? -9.374 -12.587 -6.258 1.00 31.14 224 PRO B CA 1
ATOM 2707 C C . PRO B 1 224 ? -9.621 -11.463 -7.255 1.00 33.83 224 PRO B C 1
ATOM 2708 O O . PRO B 1 224 ? -9.268 -11.571 -8.441 1.00 31.36 224 PRO B O 1
ATOM 2712 N N . GLY B 1 225 ? -10.229 -10.380 -6.775 1.00 27.40 225 GLY B N 1
ATOM 2713 C CA . GLY B 1 225 ? -10.621 -9.286 -7.641 1.00 32.36 225 GLY B CA 1
ATOM 2714 C C . GLY B 1 225 ? -12.100 -9.290 -7.976 1.00 31.41 225 GLY B C 1
ATOM 2715 O O . GLY B 1 225 ? -12.709 -10.355 -8.113 1.00 31.95 225 GLY B O 1
ATOM 2716 N N . TYR B 1 226 ? -12.699 -8.109 -8.092 1.00 34.87 226 TYR B N 1
ATOM 2717 C CA . TYR B 1 226 ? -14.085 -8.027 -8.540 1.00 36.73 226 TYR B CA 1
ATOM 2718 C C . TYR B 1 226 ? -14.389 -6.625 -9.044 1.00 33.06 226 TYR B C 1
ATOM 2719 O O . TYR B 1 226 ? -13.689 -5.655 -8.737 1.00 34.08 226 TYR B O 1
ATOM 2728 N N . THR B 1 227 ? -15.467 -6.539 -9.795 1.00 31.08 227 THR B N 1
ATOM 2729 C CA . THR B 1 227 ? -16.102 -5.274 -10.104 1.00 36.12 227 THR B CA 1
ATOM 2730 C C . THR B 1 227 ? -17.428 -5.227 -9.358 1.00 33.70 227 THR B C 1
ATOM 2731 O O . THR B 1 227 ? -18.004 -6.266 -9.004 1.00 29.40 227 THR B O 1
ATOM 2735 N N . ARG B 1 228 ? -17.900 -4.014 -9.099 1.00 30.56 228 ARG B N 1
ATOM 2736 C CA . ARG B 1 228 ? -19.108 -3.829 -8.318 1.00 29.25 228 ARG B CA 1
ATOM 2737 C C . ARG B 1 228 ? -20.130 -3.008 -9.085 1.00 27.65 228 ARG B C 1
ATOM 2738 O O . ARG B 1 228 ? -19.793 -2.011 -9.728 1.00 30.39 228 ARG B O 1
ATOM 2746 N N . HIS B 1 229 ? -21.388 -3.419 -8.988 1.00 27.92 229 HIS B N 1
ATOM 2747 C CA . HIS B 1 229 ? -22.469 -2.768 -9.712 1.00 30.51 229 HIS B CA 1
ATOM 2748 C C . HIS B 1 229 ? -23.644 -2.616 -8.766 1.00 31.01 229 HIS B C 1
ATOM 2749 O O . HIS B 1 229 ? -24.162 -3.610 -8.254 1.00 31.73 229 HIS B O 1
ATOM 2756 N N . SER B 1 230 ? -24.021 -1.373 -8.495 1.00 31.82 230 SER B N 1
ATOM 2757 C CA . SER B 1 230 ? -24.991 -1.071 -7.460 1.00 30.65 230 SER B CA 1
ATOM 2758 C C . SER B 1 230 ? -26.378 -0.976 -8.073 1.00 34.10 230 SER B C 1
ATOM 2759 O O . SER B 1 230 ? -26.538 -0.553 -9.223 1.00 33.93 230 SER B O 1
ATOM 2762 N N . PHE B 1 231 ? -27.376 -1.360 -7.280 1.00 28.68 231 PHE B N 1
ATOM 2763 C CA . PHE B 1 231 ? -28.756 -1.469 -7.728 1.00 32.37 231 PHE B CA 1
ATOM 2764 C C . PHE B 1 231 ? -29.642 -1.549 -6.491 1.00 33.85 231 PHE B C 1
ATOM 2765 O O . PHE B 1 231 ? -29.161 -1.508 -5.358 1.00 33.80 231 PHE B O 1
ATOM 2773 N N . CYS B 1 232 ? -30.950 -1.666 -6.715 1.00 32.58 232 CYS B N 1
ATOM 2774 C CA . CYS B 1 232 ? -31.844 -1.975 -5.629 1.00 31.06 232 CYS B CA 1
ATOM 2775 C C . CYS B 1 232 ? -32.957 -2.810 -6.225 1.00 30.93 232 CYS B C 1
ATOM 2776 O O . CYS B 1 232 ? -33.412 -2.509 -7.338 1.00 33.62 232 CYS B O 1
ATOM 2779 N N . PRO B 1 233 ? -33.391 -3.863 -5.544 1.00 31.28 233 PRO B N 1
ATOM 2780 C CA . PRO B 1 233 ? -34.539 -4.627 -6.024 1.00 34.53 233 PRO B CA 1
ATOM 2781 C C . PRO B 1 233 ? -35.839 -4.052 -5.487 1.00 30.89 233 PRO B C 1
ATOM 2782 O O . PRO B 1 233 ? -35.884 -3.355 -4.471 1.00 29.43 233 PRO B O 1
ATOM 2786 N N . THR B 1 234 ? -36.906 -4.379 -6.187 1.00 33.39 234 THR B N 1
ATOM 2787 C CA . THR B 1 234 ? -38.232 -4.228 -5.622 1.00 35.78 234 THR B CA 1
ATOM 2788 C C . THR B 1 234 ? -38.686 -5.547 -5.003 1.00 35.43 234 THR B C 1
ATOM 2789 O O . THR B 1 234 ? -37.995 -6.573 -5.083 1.00 33.75 234 THR B O 1
ATOM 2793 N N . GLY B 1 235 ? -39.869 -5.530 -4.398 1.00 31.90 235 GLY B N 1
ATOM 2794 C CA . GLY B 1 235 ? -40.400 -6.745 -3.814 1.00 31.44 235 GLY B CA 1
ATOM 2795 C C . GLY B 1 235 ? -41.708 -6.520 -3.091 1.00 36.56 235 GLY B C 1
ATOM 2796 O O . GLY B 1 235 ? -42.409 -5.532 -3.319 1.00 38.20 235 GLY B O 1
ATOM 2797 N N . THR B 1 236 ? -42.036 -7.479 -2.229 1.00 34.02 236 THR B N 1
ATOM 2798 C CA . THR B 1 236 ? -43.222 -7.393 -1.404 1.00 33.27 236 THR B CA 1
ATOM 2799 C C . THR B 1 236 ? -43.084 -6.211 -0.450 1.00 40.88 236 THR B C 1
ATOM 2800 O O . THR B 1 236 ? -41.975 -5.810 -0.097 1.00 41.13 236 THR B O 1
ATOM 2804 N N . THR B 1 237 ? -44.238 -5.662 -0.029 1.00 41.02 237 THR B N 1
ATOM 2805 C CA . THR B 1 237 ? -44.307 -4.322 0.552 1.00 37.59 237 THR B CA 1
ATOM 2806 C C . THR B 1 237 ? -43.542 -4.207 1.875 1.00 40.59 237 THR B C 1
ATOM 2807 O O . THR B 1 237 ? -42.813 -3.227 2.092 1.00 44.92 237 THR B O 1
ATOM 2811 N N . GLY B 1 238 ? -43.651 -5.180 2.759 1.00 35.33 238 GLY B N 1
ATOM 2812 C CA . GLY B 1 238 ? -42.817 -4.901 3.921 1.00 37.64 238 GLY B CA 1
ATOM 2813 C C . GLY B 1 238 ? -41.307 -5.115 3.812 1.00 36.77 238 GLY B C 1
ATOM 2814 O O . GLY B 1 238 ? -40.630 -5.071 4.842 1.00 38.93 238 GLY B O 1
ATOM 2815 N N . MET B 1 239 ? -40.731 -5.328 2.621 1.00 36.37 239 MET B N 1
ATOM 2816 C CA . MET B 1 239 ? -39.318 -5.732 2.548 1.00 38.45 239 MET B CA 1
ATOM 2817 C C . MET B 1 239 ? -38.357 -4.605 2.928 1.00 34.58 239 MET B C 1
ATOM 2818 O O . MET B 1 239 ? -37.300 -4.865 3.511 1.00 33.99 239 MET B O 1
ATOM 2823 N N . ASN B 1 240 ? -38.696 -3.361 2.598 1.00 39.71 240 ASN B N 1
ATOM 2824 C CA . ASN B 1 240 ? -37.896 -2.190 2.964 1.00 37.77 240 ASN B CA 1
ATOM 2825 C C . ASN B 1 240 ? -36.460 -2.309 2.470 1.00 37.62 240 ASN B C 1
ATOM 2826 O O . ASN B 1 240 ? -35.511 -2.124 3.231 1.00 44.90 240 ASN B O 1
ATOM 2831 N N . PHE B 1 241 ? -36.296 -2.626 1.192 1.00 35.48 241 PHE B N 1
ATOM 2832 C CA . PHE B 1 241 ? -34.950 -2.755 0.658 1.00 32.24 241 PHE B CA 1
ATOM 2833 C C . PHE B 1 241 ? -34.261 -1.396 0.681 1.00 31.71 241 PHE B C 1
ATOM 2834 O O . PHE B 1 241 ? -34.897 -0.360 0.507 1.00 35.66 241 PHE B O 1
ATOM 2842 N N . THR B 1 242 ? -32.951 -1.399 0.929 1.00 34.69 242 THR B N 1
ATOM 2843 C CA . THR B 1 242 ? -32.179 -0.164 0.971 1.00 31.77 242 THR B CA 1
ATOM 2844 C C . THR B 1 242 ? -31.009 -0.148 0.006 1.00 34.61 242 THR B C 1
ATOM 2845 O O . THR B 1 242 ? -30.393 0.907 -0.177 1.00 33.91 242 THR B O 1
ATOM 2849 N N . GLY B 1 243 ? -30.668 -1.274 -0.603 1.00 45.97 243 GLY B N 1
ATOM 2850 C CA . GLY B 1 243 ? -29.652 -1.267 -1.640 1.00 39.37 243 GLY B CA 1
ATOM 2851 C C . GLY B 1 243 ? -29.274 -2.674 -2.032 1.00 33.61 243 GLY B C 1
ATOM 2852 O O . GLY B 1 243 ? -29.619 -3.654 -1.365 1.00 37.73 243 GLY B O 1
ATOM 2853 N N . GLY B 1 244 ? -28.550 -2.753 -3.142 1.00 29.83 244 GLY B N 1
ATOM 2854 C CA . GLY B 1 244 ? -27.979 -4.003 -3.591 1.00 26.91 244 GLY B CA 1
ATOM 2855 C C . GLY B 1 244 ? -26.617 -3.751 -4.202 1.00 29.31 244 GLY B C 1
ATOM 2856 O O . GLY B 1 244 ? -26.261 -2.610 -4.527 1.00 29.98 244 GLY B O 1
ATOM 2857 N N . ASN B 1 245 ? -25.838 -4.837 -4.319 1.00 31.00 245 ASN B N 1
ATOM 2858 C CA . ASN B 1 245 ? -24.579 -4.823 -5.062 1.00 28.80 245 ASN B CA 1
ATOM 2859 C C . ASN B 1 245 ? -24.337 -6.177 -5.709 1.00 31.23 245 ASN B C 1
ATOM 2860 O O . ASN B 1 245 ? -24.390 -7.211 -5.032 1.00 30.85 245 ASN B O 1
ATOM 2865 N N . LEU B 1 246 ? -24.071 -6.156 -7.017 1.00 29.25 246 LEU B N 1
ATOM 2866 C CA . LEU B 1 246 ? -23.556 -7.301 -7.755 1.00 29.21 246 LEU B CA 1
ATOM 2867 C C . LEU B 1 246 ? -22.023 -7.243 -7.784 1.00 31.86 246 LEU B C 1
ATOM 2868 O O . LEU B 1 246 ? -21.445 -6.198 -8.109 1.00 31.19 246 LEU B O 1
ATOM 2873 N N . TYR B 1 247 ? -21.370 -8.354 -7.409 1.00 31.36 247 TYR B N 1
ATOM 2874 C CA . TYR B 1 247 ? -19.914 -8.502 -7.465 1.00 29.68 247 TYR B CA 1
ATOM 2875 C C . TYR B 1 247 ? -19.562 -9.582 -8.483 1.00 31.92 247 TYR B C 1
ATOM 2876 O O . TYR B 1 247 ? -19.954 -10.749 -8.324 1.00 31.00 247 TYR B O 1
ATOM 2885 N N . VAL B 1 248 ? -18.792 -9.197 -9.497 1.00 32.66 248 VAL B N 1
ATOM 2886 C CA . VAL B 1 248 ? -18.543 -10.005 -10.684 1.00 29.07 248 VAL B CA 1
ATOM 2887 C C . VAL B 1 248 ? -17.078 -10.427 -10.681 1.00 31.92 248 VAL B C 1
ATOM 2888 O O . VAL B 1 248 ? -16.173 -9.587 -10.588 1.00 33.11 248 VAL B O 1
ATOM 2892 N N . CYS B 1 249 ? -16.846 -11.705 -10.785 1.00 28.32 249 CYS B N 1
ATOM 2893 C CA . CYS B 1 249 ? -15.483 -12.186 -10.835 1.00 27.85 249 CYS B CA 1
ATOM 2894 C C . CYS B 1 249 ? -15.501 -13.553 -11.483 1.00 34.79 249 CYS B C 1
ATOM 2895 O O . CYS B 1 249 ? -16.175 -14.464 -10.979 1.00 34.01 249 CYS B O 1
ATOM 2898 N N . PRO B 1 250 ? -14.806 -13.728 -12.606 1.00 31.56 250 PRO B N 1
ATOM 2899 C CA . PRO B 1 250 ? -14.851 -15.012 -13.300 1.00 32.52 250 PRO B CA 1
ATOM 2900 C C . PRO B 1 250 ? -14.326 -16.117 -12.400 1.00 35.15 250 PRO B C 1
ATOM 2901 O O . PRO B 1 250 ? -13.718 -15.886 -11.346 1.00 31.04 250 PRO B O 1
ATOM 2905 N N . CYS B 1 251 ? -14.599 -17.347 -12.816 1.00 33.65 251 CYS B N 1
ATOM 2906 C CA . CYS B 1 251 ? -14.386 -18.465 -11.922 1.00 32.64 251 CYS B CA 1
ATOM 2907 C C . CYS B 1 251 ? -14.104 -19.716 -12.724 1.00 35.93 251 CYS B C 1
ATOM 2908 O O . CYS B 1 251 ? -14.193 -19.736 -13.955 1.00 36.05 251 CYS B O 1
ATOM 2911 N N . THR B 1 252 ? -13.778 -20.773 -11.994 1.00 41.07 252 THR B N 1
ATOM 2912 C CA . THR B 1 252 ? -13.411 -22.045 -12.584 1.00 44.29 252 THR B CA 1
ATOM 2913 C C . THR B 1 252 ? -13.864 -23.133 -11.628 1.00 43.34 252 THR B C 1
ATOM 2914 O O . THR B 1 252 ? -13.877 -22.938 -10.410 1.00 43.85 252 THR B O 1
ATOM 2918 N N . VAL B 1 253 ? -14.267 -24.270 -12.185 1.00 45.43 253 VAL B N 1
ATOM 2919 C CA . VAL B 1 253 ? -14.696 -25.417 -11.398 1.00 43.36 253 VAL B CA 1
ATOM 2920 C C . VAL B 1 253 ? -13.624 -26.494 -11.496 1.00 54.77 253 VAL B C 1
ATOM 2921 O O . VAL B 1 253 ? -13.101 -26.761 -12.585 1.00 63.65 253 VAL B O 1
ATOM 2925 N N . ASN B 1 254 ? -13.275 -27.083 -10.347 1.00 52.51 254 ASN B N 1
ATOM 2926 C CA . ASN B 1 254 ? -12.187 -28.053 -10.233 1.00 63.87 254 ASN B CA 1
ATOM 2927 C C . ASN B 1 254 ? -12.291 -29.167 -11.277 1.00 74.53 254 ASN B C 1
ATOM 2928 O O . ASN B 1 254 ? -11.420 -29.299 -12.148 1.00 79.33 254 ASN B O 1
ATOM 2933 N N . THR B 1 255 ? -13.357 -29.970 -11.205 1.00 67.63 255 THR B N 1
ATOM 2934 C CA . THR B 1 255 ? -13.465 -31.175 -12.025 1.00 77.48 255 THR B CA 1
ATOM 2935 C C . THR B 1 255 ? -14.076 -30.852 -13.391 1.00 71.45 255 THR B C 1
ATOM 2936 O O . THR B 1 255 ? -14.727 -31.701 -14.011 1.00 68.11 255 THR B O 1
ATOM 2940 N N . GLY B 1 256 ? -13.835 -29.633 -13.879 1.00 67.97 256 GLY B N 1
ATOM 2941 C CA . GLY B 1 256 ? -14.415 -29.206 -15.133 1.00 69.58 256 GLY B CA 1
ATOM 2942 C C . GLY B 1 256 ? -13.809 -29.916 -16.329 1.00 78.54 256 GLY B C 1
ATOM 2943 O O . GLY B 1 256 ? -12.725 -30.510 -16.270 1.00 81.15 256 GLY B O 1
ATOM 2944 N N . ALA B 1 257 ? -14.549 -29.853 -17.440 1.00 74.57 257 ALA B N 1
ATOM 2945 C CA . ALA B 1 257 ? -14.184 -30.505 -18.692 1.00 71.00 257 ALA B CA 1
ATOM 2946 C C . ALA B 1 257 ? -13.475 -29.563 -19.659 1.00 75.35 257 ALA B C 1
ATOM 2947 O O . ALA B 1 257 ? -13.237 -29.943 -20.814 1.00 76.23 257 ALA B O 1
ATOM 2949 N N . THR B 1 258 ? -13.168 -28.336 -19.224 1.00 71.55 258 THR B N 1
ATOM 2950 C CA . THR B 1 258 ? -12.486 -27.341 -20.045 1.00 69.42 258 THR B CA 1
ATOM 2951 C C . THR B 1 258 ? -11.575 -26.512 -19.147 1.00 72.75 258 THR B C 1
ATOM 2952 O O . THR B 1 258 ? -11.635 -26.595 -17.915 1.00 75.96 258 THR B O 1
ATOM 2956 N N . THR B 1 259 ? -10.730 -25.699 -19.785 1.00 66.26 259 THR B N 1
ATOM 2957 C CA . THR B 1 259 ? -9.954 -24.666 -19.109 1.00 65.73 259 THR B CA 1
ATOM 2958 C C . THR B 1 259 ? -10.668 -23.308 -19.115 1.00 64.49 259 THR B C 1
ATOM 2959 O O . THR B 1 259 ? -10.067 -22.294 -18.726 1.00 55.96 259 THR B O 1
ATOM 2963 N N . LEU B 1 260 ? -11.936 -23.272 -19.533 1.00 54.15 260 LEU B N 1
ATOM 2964 C CA . LEU B 1 260 ? -12.632 -22.016 -19.752 1.00 48.08 260 LEU B CA 1
ATOM 2965 C C . LEU B 1 260 ? -13.089 -21.396 -18.439 1.00 41.46 260 LEU B C 1
ATOM 2966 O O . LEU B 1 260 ? -13.189 -22.063 -17.409 1.00 47.65 260 LEU B O 1
ATOM 2971 N N . ASN B 1 261 ? -13.377 -20.093 -18.499 1.00 39.11 261 ASN B N 1
ATOM 2972 C CA . ASN B 1 261 ? -13.730 -19.283 -17.335 1.00 37.35 261 ASN B CA 1
ATOM 2973 C C . ASN B 1 261 ? -15.226 -18.999 -17.368 1.00 34.36 261 ASN B C 1
ATOM 2974 O O . ASN B 1 261 ? -15.700 -18.231 -18.206 1.00 32.25 261 ASN B O 1
ATOM 2979 N N . ALA B 1 262 ? -15.968 -19.579 -16.448 1.00 31.11 262 ALA B N 1
ATOM 2980 C CA . ALA B 1 262 ? -17.346 -19.155 -16.278 1.00 33.72 262 ALA B CA 1
ATOM 2981 C C . ALA B 1 262 ? -17.320 -17.807 -15.554 1.00 37.08 262 ALA B C 1
ATOM 2982 O O . ALA B 1 262 ? -16.257 -17.217 -15.340 1.00 37.16 262 ALA B O 1
ATOM 2984 N N . ILE B 1 263 ? -18.483 -17.296 -15.156 1.00 35.24 263 ILE B N 1
ATOM 2985 C CA . ILE B 1 263 ? -18.574 -16.034 -14.430 1.00 38.41 263 ILE B CA 1
ATOM 2986 C C . ILE B 1 263 ? -19.276 -16.290 -13.100 1.00 37.79 263 ILE B C 1
ATOM 2987 O O . ILE B 1 263 ? -20.394 -16.820 -13.069 1.00 36.56 263 ILE B O 1
ATOM 2992 N N . TYR B 1 264 ? -18.627 -15.911 -12.005 1.00 35.67 264 TYR B N 1
ATOM 2993 C CA . TYR B 1 264 ? -19.243 -15.999 -10.693 1.00 33.00 264 TYR B CA 1
ATOM 2994 C C . TYR B 1 264 ? -19.790 -14.635 -10.294 1.00 33.08 264 TYR B C 1
ATOM 2995 O O . TYR B 1 264 ? -19.157 -13.604 -10.533 1.00 32.35 264 TYR B O 1
ATOM 3004 N N . MET B 1 265 ? -20.969 -14.644 -9.678 1.00 32.64 265 MET B N 1
ATOM 3005 C CA . MET B 1 265 ? -21.675 -13.427 -9.310 1.00 32.81 265 MET B CA 1
ATOM 3006 C C . MET B 1 265 ? -22.236 -13.599 -7.917 1.00 33.91 265 MET B C 1
ATOM 3007 O O . MET B 1 265 ? -22.986 -14.551 -7.674 1.00 36.98 265 MET B O 1
ATOM 3012 N N . VAL B 1 266 ? -21.883 -12.699 -7.002 1.00 31.14 266 VAL B N 1
ATOM 3013 C CA . VAL B 1 266 ? -22.455 -12.710 -5.657 1.00 33.15 266 VAL B CA 1
ATOM 3014 C C . VAL B 1 266 ? -23.278 -11.440 -5.463 1.00 30.68 266 VAL B C 1
ATOM 3015 O O . VAL B 1 266 ? -22.809 -10.327 -5.741 1.00 33.96 266 VAL B O 1
ATOM 3019 N N . PHE B 1 267 ? -24.520 -11.615 -5.045 1.00 26.36 267 PHE B N 1
ATOM 3020 C CA . PHE B 1 267 ? -25.431 -10.513 -4.801 1.00 30.05 267 PHE B CA 1
ATOM 3021 C C . PHE B 1 267 ? -25.508 -10.273 -3.303 1.00 34.07 267 PHE B C 1
ATOM 3022 O O . PHE B 1 267 ? -25.456 -11.209 -2.503 1.00 36.60 267 PHE B O 1
ATOM 3030 N N . VAL B 1 268 ? -25.639 -9.013 -2.922 1.00 33.59 268 VAL B N 1
ATOM 3031 C CA . VAL B 1 268 ? -25.854 -8.650 -1.531 1.00 30.82 268 VAL B CA 1
ATOM 3032 C C . VAL B 1 268 ? -26.967 -7.611 -1.540 1.00 33.53 268 VAL B C 1
ATOM 3033 O O . VAL B 1 268 ? -26.796 -6.519 -2.101 1.00 32.18 268 VAL B O 1
ATOM 3037 N N . ILE B 1 269 ? -28.124 -7.968 -0.980 1.00 37.27 269 ILE B N 1
ATOM 3038 C CA . ILE B 1 269 ? -29.293 -7.089 -0.919 1.00 36.56 269 ILE B CA 1
ATOM 3039 C C . ILE B 1 269 ? -29.555 -6.769 0.548 1.00 39.53 269 ILE B C 1
ATOM 3040 O O . ILE B 1 269 ? -29.666 -7.685 1.372 1.00 40.33 269 ILE B O 1
ATOM 3045 N N . THR B 1 270 ? -29.673 -5.482 0.869 1.00 33.93 270 THR B N 1
ATOM 3046 C CA . THR B 1 270 ? -29.756 -4.997 2.244 1.00 37.31 270 THR B CA 1
ATOM 3047 C C . THR B 1 270 ? -31.132 -4.405 2.554 1.00 36.45 270 THR B C 1
ATOM 3048 O O . THR B 1 270 ? -31.789 -3.829 1.685 1.00 38.44 270 THR B O 1
ATOM 3052 N N . GLN B 1 271 ? -31.569 -4.527 3.809 1.00 38.06 271 GLN B N 1
ATOM 3053 C CA . GLN B 1 271 ? -32.856 -3.962 4.204 1.00 36.91 271 GLN B CA 1
ATOM 3054 C C . GLN B 1 271 ? -32.719 -3.142 5.477 1.00 36.57 271 GLN B C 1
ATOM 3055 O O . GLN B 1 271 ? -31.792 -3.330 6.271 1.00 40.15 271 GLN B O 1
ATOM 3061 N N . SER B 1 272 ? -33.683 -2.245 5.673 1.00 34.33 272 SER B N 1
ATOM 3062 C CA . SER B 1 272 ? -33.719 -1.390 6.845 1.00 34.09 272 SER B CA 1
ATOM 3063 C C . SER B 1 272 ? -34.215 -2.170 8.067 1.00 34.83 272 SER B C 1
ATOM 3064 O O . SER B 1 272 ? -34.689 -3.312 7.975 1.00 35.72 272 SER B O 1
ATOM 3067 N N . ALA B 1 273 ? -34.102 -1.540 9.236 1.00 35.02 273 ALA B N 1
ATOM 3068 C CA . ALA B 1 273 ? -34.356 -2.270 10.472 1.00 35.07 273 ALA B CA 1
ATOM 3069 C C . ALA B 1 273 ? -35.796 -2.750 10.559 1.00 38.95 273 ALA B C 1
ATOM 3070 O O . ALA B 1 273 ? -36.080 -3.688 11.308 1.00 38.38 273 ALA B O 1
ATOM 3072 N N . LEU B 1 274 ? -36.697 -2.150 9.783 1.00 37.88 274 LEU B N 1
ATOM 3073 C CA . LEU B 1 274 ? -38.118 -2.468 9.795 1.00 39.84 274 LEU B CA 1
ATOM 3074 C C . LEU B 1 274 ? -38.525 -3.517 8.760 1.00 38.36 274 LEU B C 1
ATOM 3075 O O . LEU B 1 274 ? -39.726 -3.738 8.576 1.00 40.58 274 LEU B O 1
ATOM 3080 N N . GLY B 1 275 ? -37.568 -4.161 8.077 1.00 34.44 275 GLY B N 1
ATOM 3081 C CA . GLY B 1 275 ? -37.912 -5.005 6.955 1.00 30.97 275 GLY B CA 1
ATOM 3082 C C . GLY B 1 275 ? -38.285 -6.428 7.353 1.00 37.47 275 GLY B C 1
ATOM 3083 O O . GLY B 1 275 ? -37.905 -6.960 8.396 1.00 38.82 275 GLY B O 1
ATOM 3084 N N . THR B 1 276 ? -39.048 -7.072 6.480 1.00 40.04 276 THR B N 1
ATOM 3085 C CA . THR B 1 276 ? -39.496 -8.429 6.750 1.00 37.54 276 THR B CA 1
ATOM 3086 C C . THR B 1 276 ? -38.310 -9.379 6.812 1.00 37.38 276 THR B C 1
ATOM 3087 O O . THR B 1 276 ? -37.384 -9.285 6.003 1.00 43.32 276 THR B O 1
ATOM 3091 N N . ASN B 1 277 ? -38.335 -10.306 7.767 1.00 37.25 277 ASN B N 1
ATOM 3092 C CA . ASN B 1 277 ? -37.358 -11.396 7.762 1.00 36.20 277 ASN B CA 1
ATOM 3093 C C . ASN B 1 277 ? -37.672 -12.346 6.608 1.00 36.34 277 ASN B C 1
ATOM 3094 O O . ASN B 1 277 ? -38.550 -13.205 6.703 1.00 38.44 277 ASN B O 1
ATOM 3099 N N . PHE B 1 278 ? -36.946 -12.194 5.507 1.00 33.85 278 PHE B N 1
ATOM 3100 C CA . PHE B 1 278 ? -37.128 -13.076 4.361 1.00 36.39 278 PHE B CA 1
ATOM 3101 C C . PHE B 1 278 ? -36.872 -14.533 4.727 1.00 42.02 278 PHE B C 1
ATOM 3102 O O . PHE B 1 278 ? -37.408 -15.437 4.074 1.00 40.45 278 PHE B O 1
ATOM 3110 N N . PHE B 1 279 ? -36.062 -14.780 5.763 1.00 37.00 279 PHE B N 1
ATOM 3111 C CA . PHE B 1 279 ? -35.656 -16.128 6.140 1.00 38.54 279 PHE B CA 1
ATOM 3112 C C . PHE B 1 279 ? -36.568 -16.767 7.184 1.00 37.77 279 PHE B C 1
ATOM 3113 O O . PHE B 1 279 ? -36.269 -17.872 7.658 1.00 30.64 279 PHE B O 1
ATOM 3121 N N . ALA B 1 280 ? -37.655 -16.107 7.569 1.00 34.10 280 ALA B N 1
ATOM 3122 C CA . ALA B 1 280 ? -38.452 -16.626 8.663 1.00 34.10 280 ALA B CA 1
ATOM 3123 C C . ALA B 1 280 ? -39.403 -17.697 8.155 1.00 36.12 280 ALA B C 1
ATOM 3124 O O . ALA B 1 280 ? -39.838 -17.670 7.001 1.00 40.69 280 ALA B O 1
ATOM 3126 N N . SER B 1 281 ? -39.694 -18.675 9.017 1.00 38.37 281 SER B N 1
ATOM 3127 C CA . SER B 1 281 ? -40.636 -19.720 8.633 1.00 35.41 281 SER B CA 1
ATOM 3128 C C . SER B 1 281 ? -42.066 -19.194 8.601 1.00 38.88 281 SER B C 1
ATOM 3129 O O . SER B 1 281 ? -42.904 -19.731 7.861 1.00 35.50 281 SER B O 1
ATOM 3132 N N . ASN B 1 282 ? -42.362 -18.141 9.374 1.00 38.53 282 ASN B N 1
ATOM 3133 C CA . ASN B 1 282 ? -43.685 -17.522 9.345 1.00 34.60 282 ASN B CA 1
ATOM 3134 C C . ASN B 1 282 ? -43.833 -16.441 8.271 1.00 34.91 282 ASN B C 1
ATOM 3135 O O . ASN B 1 282 ? -44.942 -15.929 8.078 1.00 37.32 282 ASN B O 1
ATOM 3140 N N . THR B 1 283 ? -42.778 -16.092 7.548 1.00 33.65 283 THR B N 1
ATOM 3141 C CA . THR B 1 283 ? -42.956 -15.221 6.387 1.00 36.37 283 THR B CA 1
ATOM 3142 C C . THR B 1 283 ? -43.840 -15.923 5.355 1.00 35.70 283 THR B C 1
ATOM 3143 O O . THR B 1 283 ? -43.627 -17.111 5.076 1.00 38.46 283 THR B O 1
ATOM 3147 N N . PRO B 1 284 ? -44.858 -15.257 4.809 1.00 33.98 284 PRO B N 1
ATOM 3148 C CA . PRO B 1 284 ? -45.642 -15.845 3.697 1.00 34.57 284 PRO B CA 1
ATOM 3149 C C . PRO B 1 284 ? -44.735 -16.314 2.576 1.00 35.50 284 PRO B C 1
ATOM 3150 O O . PRO B 1 284 ? -43.805 -15.595 2.182 1.00 36.33 284 PRO B O 1
ATOM 3154 N N . PRO B 1 285 ? -44.964 -17.518 2.041 1.00 36.14 285 PRO B N 1
ATOM 3155 C CA . PRO B 1 285 ? -44.003 -18.085 1.081 1.00 36.54 285 PRO B CA 1
ATOM 3156 C C . PRO B 1 285 ? -43.934 -17.350 -0.247 1.00 34.06 285 PRO B C 1
ATOM 3157 O O . PRO B 1 285 ? -42.941 -17.530 -0.964 1.00 35.62 285 PRO B O 1
ATOM 3161 N N . ASN B 1 286 ? -44.934 -16.534 -0.604 1.00 32.73 286 ASN B N 1
ATOM 3162 C CA . ASN B 1 286 ? -44.907 -15.856 -1.899 1.00 33.80 286 ASN B CA 1
ATOM 3163 C C . ASN B 1 286 ? -44.298 -14.462 -1.834 1.00 35.37 286 ASN B C 1
ATOM 3164 O O . ASN B 1 286 ? -44.161 -13.822 -2.887 1.00 36.72 286 ASN B O 1
ATOM 3169 N N . THR B 1 287 ? -43.958 -13.984 -0.630 1.00 28.59 287 THR B N 1
ATOM 3170 C CA . THR B 1 287 ? -43.051 -12.862 -0.432 1.00 32.81 287 THR B CA 1
ATOM 3171 C C . THR B 1 287 ? -41.855 -12.978 -1.368 1.00 34.62 287 THR B C 1
ATOM 3172 O O . THR B 1 287 ? -41.148 -13.996 -1.363 1.00 34.55 287 THR B O 1
ATOM 3176 N N . PHE B 1 288 ? -41.604 -11.930 -2.158 1.00 31.50 288 PHE B N 1
ATOM 3177 C CA . PHE B 1 288 ? -40.643 -12.035 -3.246 1.00 33.30 288 PHE B CA 1
ATOM 3178 C C . PHE B 1 288 ? -39.782 -10.783 -3.345 1.00 35.55 288 PHE B C 1
ATOM 3179 O O . PHE B 1 288 ? -40.207 -9.687 -2.961 1.00 33.37 288 PHE B O 1
ATOM 3187 N N . PHE B 1 289 ? -38.571 -10.946 -3.890 1.00 30.70 289 PHE B N 1
ATOM 3188 C CA . PHE B 1 289 ? -37.846 -9.814 -4.448 1.00 29.07 289 PHE B CA 1
ATOM 3189 C C . PHE B 1 289 ? -37.600 -10.048 -5.930 1.00 30.96 289 PHE B C 1
ATOM 3190 O O . PHE B 1 289 ? -37.567 -11.192 -6.407 1.00 34.01 289 PHE B O 1
ATOM 3198 N N . LEU B 1 290 ? -37.461 -8.943 -6.657 1.00 29.47 290 LEU B N 1
ATOM 3199 C CA . LEU B 1 290 ? -37.158 -8.976 -8.084 1.00 32.00 290 LEU B CA 1
ATOM 3200 C C . LEU B 1 290 ? -36.212 -7.823 -8.392 1.00 30.68 290 LEU B C 1
ATOM 3201 O O . LEU B 1 290 ? -36.592 -6.658 -8.260 1.00 33.82 290 LEU B O 1
ATOM 3206 N N . THR B 1 291 ? -34.972 -8.141 -8.755 1.00 32.27 291 THR B N 1
ATOM 3207 C CA . THR B 1 291 ? -34.044 -7.110 -9.183 1.00 29.44 291 THR B CA 1
ATOM 3208 C C . THR B 1 291 ? -34.520 -6.547 -10.514 1.00 31.09 291 THR B C 1
ATOM 3209 O O . THR B 1 291 ? -35.250 -7.213 -11.254 1.00 33.52 291 THR B O 1
ATOM 3213 N N . PRO B 1 292 ? -34.137 -5.324 -10.848 1.00 32.15 292 PRO B N 1
ATOM 3214 C CA . PRO B 1 292 ? -34.221 -4.901 -12.237 1.00 31.35 292 PRO B CA 1
ATOM 3215 C C . PRO B 1 292 ? -33.158 -5.642 -13.017 1.00 28.61 292 PRO B C 1
ATOM 3216 O O . PRO B 1 292 ? -32.360 -6.374 -12.413 1.00 29.94 292 PRO B O 1
ATOM 3220 N N . PRO B 1 293 ? -33.074 -5.466 -14.333 1.00 27.68 293 PRO B N 1
ATOM 3221 C CA . PRO B 1 293 ? -31.888 -5.965 -15.038 1.00 31.74 293 PRO B CA 1
ATOM 3222 C C . PRO B 1 293 ? -30.681 -5.161 -14.580 1.00 28.98 293 PRO B C 1
ATOM 3223 O O . PRO B 1 293 ? -30.680 -3.938 -14.688 1.00 30.43 293 PRO B O 1
ATOM 3227 N N . ILE B 1 294 ? -29.666 -5.846 -14.054 1.00 29.31 294 ILE B N 1
ATOM 3228 C CA . ILE B 1 294 ? -28.471 -5.205 -13.512 1.00 32.02 294 ILE B CA 1
ATOM 3229 C C . ILE B 1 294 ? -27.381 -5.242 -14.585 1.00 30.59 294 ILE B C 1
ATOM 3230 O O . ILE B 1 294 ? -26.880 -6.332 -14.902 1.00 29.80 294 ILE B O 1
ATOM 3235 N N . PRO B 1 295 ? -26.973 -4.103 -15.138 1.00 36.26 295 PRO B N 1
ATOM 3236 C CA . PRO B 1 295 ? -25.939 -4.122 -16.189 1.00 33.18 295 PRO B CA 1
ATOM 3237 C C . PRO B 1 295 ? -24.530 -4.267 -15.627 1.00 29.39 295 PRO B C 1
ATOM 3238 O O . PRO B 1 295 ? -24.184 -3.662 -14.610 1.00 31.71 295 PRO B O 1
ATOM 3242 N N . PHE B 1 296 ? -23.721 -5.081 -16.315 1.00 28.62 296 PHE B N 1
ATOM 3243 C CA . PHE B 1 296 ? -22.321 -5.342 -15.987 1.00 28.01 296 PHE B CA 1
ATOM 3244 C C . PHE B 1 296 ? -21.546 -5.639 -17.260 1.00 31.92 296 PHE B C 1
ATOM 3245 O O . PHE B 1 296 ? -22.117 -6.015 -18.291 1.00 31.19 296 PHE B O 1
ATOM 3253 N N . THR B 1 297 ? -20.222 -5.519 -17.153 1.00 34.68 297 THR B N 1
ATOM 3254 C CA . THR B 1 297 ? -19.305 -5.700 -18.267 1.00 28.66 297 THR B CA 1
ATOM 3255 C C . THR B 1 297 ? -18.093 -6.490 -17.788 1.00 34.63 297 THR B C 1
ATOM 3256 O O . THR B 1 297 ? -17.586 -6.258 -16.680 1.00 32.04 297 THR B O 1
ATOM 3260 N N . TYR B 1 298 ? -17.640 -7.431 -18.613 1.00 27.20 298 TYR B N 1
ATOM 3261 C CA . TYR B 1 298 ? -16.385 -8.116 -18.345 1.00 28.36 298 TYR B CA 1
ATOM 3262 C C . TYR B 1 298 ? -15.683 -8.349 -19.674 1.00 33.52 298 TYR B C 1
ATOM 3263 O O . TYR B 1 298 ? -16.285 -8.223 -20.748 1.00 35.50 298 TYR B O 1
ATOM 3272 N N . VAL B 1 299 ? -14.396 -8.672 -19.603 1.00 30.85 299 VAL B N 1
ATOM 3273 C CA . VAL B 1 299 ? -13.633 -8.889 -20.823 1.00 31.15 299 VAL B CA 1
ATOM 3274 C C . VAL B 1 299 ? -13.976 -10.273 -21.343 1.00 35.31 299 VAL B C 1
ATOM 3275 O O . VAL B 1 299 ? -13.793 -11.276 -20.641 1.00 34.57 299 VAL B O 1
ATOM 3279 N N . GLY B 1 300 ? -14.495 -10.323 -22.569 1.00 34.25 300 GLY B N 1
ATOM 3280 C CA . GLY B 1 300 ? -14.924 -11.565 -23.168 1.00 38.32 300 GLY B CA 1
ATOM 3281 C C . GLY B 1 300 ? -13.790 -12.299 -23.837 1.00 35.07 300 GLY B C 1
ATOM 3282 O O . GLY B 1 300 ? -12.652 -11.840 -23.880 1.00 33.72 300 GLY B O 1
ATOM 3283 N N . ALA B 1 301 ? -14.131 -13.454 -24.396 1.00 38.06 301 ALA B N 1
ATOM 3284 C CA . ALA B 1 301 ? -13.136 -14.390 -24.904 1.00 43.58 301 ALA B CA 1
ATOM 3285 C C . ALA B 1 301 ? -12.385 -13.829 -26.113 1.00 49.77 301 ALA B C 1
ATOM 3286 O O . ALA B 1 301 ? -12.926 -13.126 -26.990 1.00 44.82 301 ALA B O 1
ATOM 3289 N N . THR C 1 78 ? -45.502 -13.683 75.373 1.00 89.89 78 THR D N 1
ATOM 3290 C CA . THR C 1 78 ? -44.545 -14.720 75.751 1.00 101.04 78 THR D CA 1
ATOM 3291 C C . THR C 1 78 ? -43.233 -14.555 74.958 1.00 108.43 78 THR D C 1
ATOM 3292 O O . THR C 1 78 ? -43.219 -14.640 73.725 1.00 105.28 78 THR D O 1
ATOM 3296 N N . GLU C 1 79 ? -42.130 -14.313 75.678 1.00 109.46 79 GLU D N 1
ATOM 3297 C CA . GLU C 1 79 ? -40.884 -13.841 75.078 1.00 110.22 79 GLU D CA 1
ATOM 3298 C C . GLU C 1 79 ? -39.678 -14.695 75.468 1.00 112.03 79 GLU D C 1
ATOM 3299 O O . GLU C 1 79 ? -38.561 -14.184 75.592 1.00 104.00 79 GLU D O 1
ATOM 3305 N N . ASN C 1 80 ? -39.888 -16.002 75.637 1.00 113.39 80 ASN D N 1
ATOM 3306 C CA . ASN C 1 80 ? -38.819 -16.927 75.989 1.00 115.93 80 ASN D CA 1
ATOM 3307 C C . ASN C 1 80 ? -38.557 -17.992 74.927 1.00 113.76 80 ASN D C 1
ATOM 3308 O O . ASN C 1 80 ? -37.587 -18.751 75.068 1.00 109.82 80 ASN D O 1
ATOM 3313 N N . GLY C 1 81 ? -39.390 -18.083 73.888 1.00 113.72 81 GLY D N 1
ATOM 3314 C CA . GLY C 1 81 ? -39.170 -19.036 72.804 1.00 114.05 81 GLY D CA 1
ATOM 3315 C C . GLY C 1 81 ? -38.265 -18.442 71.736 1.00 112.42 81 GLY D C 1
ATOM 3316 O O . GLY C 1 81 ? -38.471 -17.315 71.291 1.00 111.74 81 GLY D O 1
ATOM 3317 N N . LEU C 1 82 ? -37.278 -19.240 71.302 1.00 104.80 82 LEU D N 1
ATOM 3318 C CA . LEU C 1 82 ? -36.062 -18.720 70.668 1.00 105.80 82 LEU D CA 1
ATOM 3319 C C . LEU C 1 82 ? -36.320 -17.848 69.438 1.00 110.85 82 LEU D C 1
ATOM 3320 O O . LEU C 1 82 ? -35.368 -17.251 68.918 1.00 109.11 82 LEU D O 1
ATOM 3325 N N . ALA C 1 83 ? -37.560 -17.749 68.965 1.00 115.41 83 ALA D N 1
ATOM 3326 C CA . ALA C 1 83 ? -37.893 -16.731 67.981 1.00 119.43 83 ALA D CA 1
ATOM 3327 C C . ALA C 1 83 ? -37.804 -15.344 68.609 1.00 119.07 83 ALA D C 1
ATOM 3328 O O . ALA C 1 83 ? -38.029 -15.162 69.811 1.00 122.80 83 ALA D O 1
ATOM 3330 N N . LEU C 1 84 ? -37.468 -14.358 67.783 1.00 116.51 84 LEU D N 1
ATOM 3331 C CA . LEU C 1 84 ? -37.313 -12.999 68.282 1.00 118.66 84 LEU D CA 1
ATOM 3332 C C . LEU C 1 84 ? -38.676 -12.320 68.334 1.00 117.88 84 LEU D C 1
ATOM 3333 O O . LEU C 1 84 ? -39.616 -12.697 67.621 1.00 116.85 84 LEU D O 1
ATOM 3338 N N . LYS C 1 85 ? -38.790 -11.330 69.206 1.00 118.05 85 LYS D N 1
ATOM 3339 C CA . LYS C 1 85 ? -40.083 -10.759 69.489 1.00 116.41 85 LYS D CA 1
ATOM 3340 C C . LYS C 1 85 ? -40.224 -9.314 69.046 1.00 114.45 85 LYS D C 1
ATOM 3341 O O . LYS C 1 85 ? -41.354 -8.851 68.858 1.00 115.38 85 LYS D O 1
ATOM 3347 N N . VAL C 1 86 ? -39.120 -8.585 68.857 1.00 112.66 86 VAL D N 1
ATOM 3348 C CA . VAL C 1 86 ? -39.202 -7.225 68.328 1.00 115.04 86 VAL D CA 1
ATOM 3349 C C . VAL C 1 86 ? -39.811 -7.268 66.931 1.00 116.89 86 VAL D C 1
ATOM 3350 O O . VAL C 1 86 ? -40.745 -6.528 66.623 1.00 114.18 86 VAL D O 1
ATOM 3354 N N . SER C 1 87 ? -39.314 -8.173 66.073 1.00 119.93 87 SER D N 1
ATOM 3355 C CA . SER C 1 87 ? -39.898 -8.477 64.761 1.00 115.25 87 SER D CA 1
ATOM 3356 C C . SER C 1 87 ? -39.703 -9.959 64.470 1.00 115.98 87 SER D C 1
ATOM 3357 O O . SER C 1 87 ? -38.562 -10.443 64.460 1.00 112.33 87 SER D O 1
ATOM 3360 N N . PRO C 1 88 ? -40.783 -10.710 64.216 1.00 117.01 88 PRO D N 1
ATOM 3361 C CA . PRO C 1 88 ? -40.669 -12.177 64.207 1.00 115.03 88 PRO D CA 1
ATOM 3362 C C . PRO C 1 88 ? -40.168 -12.763 62.886 1.00 112.23 88 PRO D C 1
ATOM 3363 O O . PRO C 1 88 ? -40.736 -13.755 62.415 1.00 112.48 88 PRO D O 1
ATOM 3367 N N . THR C 1 89 ? -39.099 -12.203 62.300 1.00 105.71 89 THR D N 1
ATOM 3368 C CA . THR C 1 89 ? -38.728 -12.447 60.901 1.00 103.57 89 THR D CA 1
ATOM 3369 C C . THR C 1 89 ? -39.947 -12.485 59.971 1.00 101.29 89 THR D C 1
ATOM 3370 O O . THR C 1 89 ? -39.996 -13.265 59.015 1.00 96.22 89 THR D O 1
ATOM 3374 N N . GLN C 1 90 ? -40.949 -11.649 60.256 1.00 100.97 90 GLN D N 1
ATOM 3375 C CA . GLN C 1 90 ? -41.886 -11.169 59.244 1.00 94.57 90 GLN D CA 1
ATOM 3376 C C . GLN C 1 90 ? -41.235 -10.132 58.344 1.00 90.87 90 GLN D C 1
ATOM 3377 O O . GLN C 1 90 ? -41.921 -9.318 57.704 1.00 85.14 90 GLN D O 1
ATOM 3383 N N . THR C 1 91 ? -39.897 -10.154 58.337 1.00 87.24 91 THR D N 1
ATOM 3384 C CA . THR C 1 91 ? -38.978 -9.372 57.529 1.00 88.25 91 THR D CA 1
ATOM 3385 C C . THR C 1 91 ? -38.324 -10.274 56.495 1.00 89.61 91 THR D C 1
ATOM 3386 O O . THR C 1 91 ? -37.801 -11.341 56.857 1.00 85.76 91 THR D O 1
ATOM 3390 N N . PRO C 1 92 ? -38.327 -9.888 55.218 1.00 85.81 92 PRO D N 1
ATOM 3391 C CA . PRO C 1 92 ? -37.755 -10.756 54.179 1.00 81.80 92 PRO D CA 1
ATOM 3392 C C . PRO C 1 92 ? -36.240 -10.876 54.303 1.00 75.56 92 PRO D C 1
ATOM 3393 O O . PRO C 1 92 ? -35.530 -9.891 54.517 1.00 65.21 92 PRO D O 1
ATOM 3397 N N . LEU C 1 93 ? -35.756 -12.105 54.168 1.00 77.88 93 LEU D N 1
ATOM 3398 C CA . LEU C 1 93 ? -34.333 -12.397 54.201 1.00 73.82 93 LEU D CA 1
ATOM 3399 C C . LEU C 1 93 ? -33.756 -12.337 52.790 1.00 71.41 93 LEU D C 1
ATOM 3400 O O . LEU C 1 93 ? -34.412 -12.724 51.818 1.00 72.32 93 LEU D O 1
ATOM 3405 N N . THR C 1 94 ? -32.529 -11.837 52.680 1.00 70.07 94 THR D N 1
ATOM 3406 C CA . THR C 1 94 ? -31.847 -11.735 51.390 1.00 65.06 94 THR D CA 1
ATOM 3407 C C . THR C 1 94 ? -31.017 -13.005 51.175 1.00 67.55 94 THR D C 1
ATOM 3408 O O . THR C 1 94 ? -29.915 -13.145 51.713 1.00 58.11 94 THR D O 1
ATOM 3412 N N . ARG C 1 95 ? -31.564 -13.944 50.396 1.00 64.15 95 ARG D N 1
ATOM 3413 C CA . ARG C 1 95 ? -30.884 -15.189 50.070 1.00 57.15 95 ARG D CA 1
ATOM 3414 C C . ARG C 1 95 ? -29.895 -14.981 48.927 1.00 59.49 95 ARG D C 1
ATOM 3415 O O . ARG C 1 95 ? -30.058 -14.084 48.093 1.00 58.39 95 ARG D O 1
ATOM 3423 N N . ILE C 1 96 ? -28.866 -15.831 48.887 1.00 51.79 96 ILE D N 1
ATOM 3424 C CA . ILE C 1 96 ? -27.794 -15.728 47.901 1.00 52.16 96 ILE D CA 1
ATOM 3425 C C . ILE C 1 96 ? -27.401 -17.126 47.441 1.00 52.44 96 ILE D C 1
ATOM 3426 O O . ILE C 1 96 ? -27.121 -17.998 48.268 1.00 54.30 96 ILE D O 1
ATOM 3431 N N . ILE C 1 97 ? -27.373 -17.347 46.125 1.00 54.19 97 ILE D N 1
ATOM 3432 C CA . ILE C 1 97 ? -26.761 -18.551 45.569 1.00 53.77 97 ILE D CA 1
ATOM 3433 C C . ILE C 1 97 ? -25.900 -18.160 44.381 1.00 48.48 97 ILE D C 1
ATOM 3434 O O . ILE C 1 97 ? -26.129 -17.140 43.723 1.00 47.86 97 ILE D O 1
ATOM 3439 N N . SER C 1 98 ? -24.884 -18.970 44.132 1.00 47.93 98 SER D N 1
ATOM 3440 C CA . SER C 1 98 ? -24.025 -18.818 42.974 1.00 49.07 98 SER D CA 1
ATOM 3441 C C . SER C 1 98 ? -23.960 -20.148 42.235 1.00 50.64 98 SER D C 1
ATOM 3442 O O . SER C 1 98 ? -24.016 -21.216 42.858 1.00 46.49 98 SER D O 1
ATOM 3445 N N . MET C 1 99 ? -23.884 -20.081 40.904 1.00 47.39 99 MET D N 1
ATOM 3446 C CA . MET C 1 99 ? -23.633 -21.252 40.071 1.00 47.69 99 MET D CA 1
ATOM 3447 C C . MET C 1 99 ? -22.454 -20.952 39.164 1.00 44.98 99 MET D C 1
ATOM 3448 O O . MET C 1 99 ? -22.305 -19.821 38.692 1.00 44.09 99 MET D O 1
ATOM 3453 N N . GLY C 1 100 ? -21.625 -21.967 38.922 1.00 41.73 100 GLY D N 1
ATOM 3454 C CA . GLY C 1 100 ? -20.439 -21.807 38.109 1.00 40.45 100 GLY D CA 1
ATOM 3455 C C . GLY C 1 100 ? -19.207 -21.438 38.914 1.00 43.27 100 GLY D C 1
ATOM 3456 O O . GLY C 1 100 ? -19.178 -21.494 40.146 1.00 52.32 100 GLY D O 1
ATOM 3457 N N . ASN C 1 101 ? -18.176 -21.014 38.186 1.00 40.76 101 ASN D N 1
ATOM 3458 C CA . ASN C 1 101 ? -16.850 -20.781 38.745 1.00 42.79 101 ASN D CA 1
ATOM 3459 C C . ASN C 1 101 ? -16.366 -19.396 38.320 1.00 46.29 101 ASN D C 1
ATOM 3460 O O . ASN C 1 101 ? -15.964 -19.199 37.166 1.00 44.16 101 ASN D O 1
ATOM 3465 N N . ASN C 1 102 ? -16.362 -18.448 39.265 1.00 44.87 102 ASN D N 1
ATOM 3466 C CA . ASN C 1 102 ? -16.068 -17.058 38.923 1.00 45.13 102 ASN D CA 1
ATOM 3467 C C . ASN C 1 102 ? -14.602 -16.824 38.580 1.00 46.72 102 ASN D C 1
ATOM 3468 O O . ASN C 1 102 ? -14.256 -15.723 38.139 1.00 49.14 102 ASN D O 1
ATOM 3473 N N . LEU C 1 103 ? -13.742 -17.828 38.738 1.00 47.45 103 LEU D N 1
ATOM 3474 C CA . LEU C 1 103 ? -12.336 -17.678 38.385 1.00 46.73 103 LEU D CA 1
ATOM 3475 C C . LEU C 1 103 ? -12.045 -18.059 36.946 1.00 50.25 103 LEU D C 1
ATOM 3476 O O . LEU C 1 103 ? -11.007 -17.659 36.415 1.00 50.95 103 LEU D O 1
ATOM 3481 N N . PHE C 1 104 ? -12.932 -18.826 36.308 1.00 54.07 104 PHE D N 1
ATOM 3482 C CA . PHE C 1 104 ? -12.744 -19.257 34.925 1.00 51.17 104 PHE D CA 1
ATOM 3483 C C . PHE C 1 104 ? -11.435 -20.020 34.759 1.00 55.11 104 PHE D C 1
ATOM 3484 O O . PHE C 1 104 ? -10.816 -19.989 33.693 1.00 59.71 104 PHE D O 1
ATOM 3492 N N . ASP C 1 105 ? -11.018 -20.709 35.833 1.00 58.75 105 ASP D N 1
ATOM 3493 C CA . ASP C 1 105 ? -9.862 -21.603 35.847 1.00 58.58 105 ASP D CA 1
ATOM 3494 C C . ASP C 1 105 ? -10.245 -23.076 35.732 1.00 54.15 105 ASP D C 1
ATOM 3495 O O . ASP C 1 105 ? -9.353 -23.926 35.676 1.00 58.77 105 ASP D O 1
ATOM 3500 N N . SER C 1 106 ? -11.538 -23.401 35.744 1.00 52.19 106 SER D N 1
ATOM 3501 C CA . SER C 1 106 ? -11.996 -24.694 35.255 1.00 43.68 106 SER D CA 1
ATOM 3502 C C . SER C 1 106 ? -11.870 -24.652 33.739 1.00 51.89 106 SER D C 1
ATOM 3503 O O . SER C 1 106 ? -11.123 -23.823 33.199 1.00 62.00 106 SER D O 1
ATOM 3506 N N . GLY C 1 107 ? -12.591 -25.494 33.022 1.00 36.34 107 GLY D N 1
ATOM 3507 C CA . GLY C 1 107 ? -12.450 -25.370 31.580 1.00 51.91 107 GLY D CA 1
ATOM 3508 C C . GLY C 1 107 ? -13.572 -24.621 30.879 1.00 49.29 107 GLY D C 1
ATOM 3509 O O . GLY C 1 107 ? -13.997 -23.546 31.316 1.00 42.02 107 GLY D O 1
ATOM 3510 N N . TYR C 1 108 ? -14.069 -25.192 29.787 1.00 41.20 108 TYR D N 1
ATOM 3511 C CA . TYR C 1 108 ? -15.301 -24.732 29.162 1.00 43.12 108 TYR D CA 1
ATOM 3512 C C . TYR C 1 108 ? -16.256 -25.922 29.149 1.00 43.66 108 TYR D C 1
ATOM 3513 O O . TYR C 1 108 ? -16.172 -26.791 28.271 1.00 46.53 108 TYR D O 1
ATOM 3522 N N . GLU C 1 109 ? -17.161 -25.976 30.130 1.00 40.99 109 GLU D N 1
ATOM 3523 C CA . GLU C 1 109 ? -18.011 -27.151 30.289 1.00 45.49 109 GLU D CA 1
ATOM 3524 C C . GLU C 1 109 ? -19.487 -26.832 30.488 1.00 38.46 109 GLU D C 1
ATOM 3525 O O . GLU C 1 109 ? -20.251 -27.732 30.830 1.00 42.85 109 GLU D O 1
ATOM 3531 N N . ILE C 1 110 ? -19.910 -25.604 30.281 1.00 42.69 110 ILE D N 1
ATOM 3532 C CA . ILE C 1 110 ? -21.327 -25.257 30.242 1.00 40.19 110 ILE D CA 1
ATOM 3533 C C . ILE C 1 110 ? -21.815 -25.439 28.811 1.00 39.05 110 ILE D C 1
ATOM 3534 O O . ILE C 1 110 ? -21.121 -25.077 27.853 1.00 37.78 110 ILE D O 1
ATOM 3539 N N . PHE C 1 111 ? -22.998 -26.020 28.648 1.00 42.03 111 PHE D N 1
ATOM 3540 C CA . PHE C 1 111 ? -23.484 -26.405 27.330 1.00 38.82 111 PHE D CA 1
ATOM 3541 C C . PHE C 1 111 ? -24.417 -25.324 26.798 1.00 41.86 111 PHE D C 1
ATOM 3542 O O . PHE C 1 111 ? -25.462 -25.051 27.393 1.00 38.67 111 PHE D O 1
ATOM 3550 N N . ALA C 1 112 ? -24.044 -24.734 25.666 1.00 45.04 112 ALA D N 1
ATOM 3551 C CA . ALA C 1 112 ? -24.808 -23.681 25.015 1.00 40.60 112 ALA D CA 1
ATOM 3552 C C . ALA C 1 112 ? -25.413 -24.205 23.719 1.00 45.33 112 ALA D C 1
ATOM 3553 O O . ALA C 1 112 ? -24.731 -24.876 22.935 1.00 45.30 112 ALA D O 1
ATOM 3555 N N . SER C 1 113 ? -26.687 -23.893 23.497 1.00 44.40 113 SER D N 1
ATOM 3556 C CA . SER C 1 113 ? -27.346 -24.181 22.230 1.00 42.21 113 SER D CA 1
ATOM 3557 C C . SER C 1 113 ? -27.230 -22.969 21.303 1.00 40.62 113 SER D C 1
ATOM 3558 O O . SER C 1 113 ? -27.258 -21.816 21.746 1.00 36.11 113 SER D O 1
ATOM 3561 N N . CYS C 1 114 ? -27.094 -23.233 20.018 1.00 38.31 114 CYS D N 1
ATOM 3562 C CA . CYS C 1 114 ? -26.821 -22.205 19.030 1.00 41.13 114 CYS D CA 1
ATOM 3563 C C . CYS C 1 114 ? -27.768 -22.395 17.860 1.00 43.67 114 CYS D C 1
ATOM 3564 O O . CYS C 1 114 ? -28.353 -23.470 17.701 1.00 42.33 114 CYS D O 1
ATOM 3567 N N . PRO C 1 115 ? -27.926 -21.381 17.007 1.00 48.06 115 PRO D N 1
ATOM 3568 C CA . PRO C 1 115 ? -28.891 -21.504 15.911 1.00 46.27 115 PRO D CA 1
ATOM 3569 C C . PRO C 1 115 ? -28.606 -22.727 15.062 1.00 45.42 115 PRO D C 1
ATOM 3570 O O . PRO C 1 115 ? -27.459 -23.150 14.929 1.00 39.07 115 PRO D O 1
ATOM 3574 N N . GLN C 1 116 ? -29.687 -23.325 14.538 1.00 50.65 116 GLN D N 1
ATOM 3575 C CA . GLN C 1 116 ? -29.613 -24.294 13.434 1.00 54.03 116 GLN D CA 1
ATOM 3576 C C . GLN C 1 116 ? -28.932 -25.600 13.862 1.00 50.91 116 GLN D C 1
ATOM 3577 O O . GLN C 1 116 ? -28.046 -26.114 13.176 1.00 44.83 116 GLN D O 1
ATOM 3583 N N . ASN C 1 117 ? -29.390 -26.146 14.998 1.00 52.58 117 ASN D N 1
ATOM 3584 C CA . ASN C 1 117 ? -28.855 -27.366 15.615 1.00 50.12 117 ASN D CA 1
ATOM 3585 C C . ASN C 1 117 ? -27.328 -27.315 15.738 1.00 49.26 117 ASN D C 1
ATOM 3586 O O . ASN C 1 117 ? -26.626 -28.298 15.497 1.00 59.26 117 ASN D O 1
ATOM 3591 N N . LYS C 1 118 ? -26.798 -26.159 16.110 1.00 46.61 118 LYS D N 1
ATOM 3592 C CA . LYS C 1 118 ? -25.389 -26.078 16.452 1.00 41.32 118 LYS D CA 1
ATOM 3593 C C . LYS C 1 118 ? -25.256 -25.920 17.961 1.00 41.93 118 LYS D C 1
ATOM 3594 O O . LYS C 1 118 ? -26.220 -25.607 18.666 1.00 46.50 118 LYS D O 1
ATOM 3600 N N . ALA C 1 119 ? -24.063 -26.183 18.471 1.00 40.23 119 ALA D N 1
ATOM 3601 C CA . ALA C 1 119 ? -23.842 -26.024 19.896 1.00 38.86 119 ALA D CA 1
ATOM 3602 C C . ALA C 1 119 ? -22.451 -25.453 20.136 1.00 40.79 119 ALA D C 1
ATOM 3603 O O . ALA C 1 119 ? -21.612 -25.357 19.228 1.00 36.84 119 ALA D O 1
ATOM 3605 N N . ALA C 1 120 ? -22.234 -25.059 21.387 1.00 36.03 120 ALA D N 1
ATOM 3606 C CA . ALA C 1 120 ? -20.970 -24.503 21.824 1.00 36.23 120 ALA D CA 1
ATOM 3607 C C . ALA C 1 120 ? -20.788 -24.819 23.298 1.00 39.07 120 ALA D C 1
ATOM 3608 O O . ALA C 1 120 ? -21.760 -24.939 24.044 1.00 43.42 120 ALA D O 1
ATOM 3610 N N . LYS C 1 121 ? -19.536 -24.963 23.707 1.00 40.69 121 LYS D N 1
ATOM 3611 C CA . LYS C 1 121 ? -19.183 -25.098 25.112 1.00 44.19 121 LYS D CA 1
ATOM 3612 C C . LYS C 1 121 ? -18.633 -23.763 25.595 1.00 40.02 121 LYS D C 1
ATOM 3613 O O . LYS C 1 121 ? -17.781 -23.169 24.927 1.00 41.40 121 LYS D O 1
ATOM 3619 N N . VAL C 1 122 ? -19.116 -23.295 26.749 1.00 38.82 122 VAL D N 1
ATOM 3620 C CA . VAL C 1 122 ? -18.671 -22.036 27.338 1.00 40.92 122 VAL D CA 1
ATOM 3621 C C . VAL C 1 122 ? -18.333 -22.242 28.813 1.00 38.30 122 VAL D C 1
ATOM 3622 O O . VAL C 1 122 ? -18.525 -23.316 29.381 1.00 37.41 122 VAL D O 1
ATOM 3626 N N . ALA C 1 123 ? -17.813 -21.174 29.421 1.00 40.06 123 ALA D N 1
ATOM 3627 C CA . ALA C 1 123 ? -17.631 -21.040 30.861 1.00 35.89 123 ALA D CA 1
ATOM 3628 C C . ALA C 1 123 ? -18.494 -19.894 31.370 1.00 36.56 123 ALA D C 1
ATOM 3629 O O . ALA C 1 123 ? -18.708 -18.895 30.667 1.00 40.44 123 ALA D O 1
ATOM 3631 N N . GLY C 1 124 ? -18.997 -20.039 32.590 1.00 33.97 124 GLY D N 1
ATOM 3632 C CA . GLY C 1 124 ? -19.893 -19.037 33.131 1.00 37.47 124 GLY D CA 1
ATOM 3633 C C . GLY C 1 124 ? -19.899 -18.999 34.646 1.00 41.29 124 GLY D C 1
ATOM 3634 O O . GLY C 1 124 ? -19.486 -19.948 35.329 1.00 36.42 124 GLY D O 1
ATOM 3635 N N . TYR C 1 125 ? -20.382 -17.871 35.163 1.00 42.12 125 TYR D N 1
ATOM 3636 C CA . TYR C 1 125 ? -20.569 -17.673 36.596 1.00 43.40 125 TYR D CA 1
ATOM 3637 C C . TYR C 1 125 ? -21.849 -16.888 36.810 1.00 44.19 125 TYR D C 1
ATOM 3638 O O . TYR C 1 125 ? -21.997 -15.781 36.276 1.00 48.51 125 TYR D O 1
ATOM 3647 N N . VAL C 1 126 ? -22.766 -17.455 37.586 1.00 44.69 126 VAL D N 1
ATOM 3648 C CA . VAL C 1 126 ? -24.057 -16.843 37.867 1.00 44.06 126 VAL D CA 1
ATOM 3649 C C . VAL C 1 126 ? -24.139 -16.566 39.358 1.00 46.66 126 VAL D C 1
ATOM 3650 O O . VAL C 1 126 ? -23.958 -17.480 40.169 1.00 49.25 126 VAL D O 1
ATOM 3654 N N . TYR C 1 127 ? -24.429 -15.317 39.711 1.00 48.34 127 TYR D N 1
ATOM 3655 C CA . TYR C 1 127 ? -24.547 -14.869 41.096 1.00 45.41 127 TYR D CA 1
ATOM 3656 C C . TYR C 1 127 ? -25.952 -14.316 41.304 1.00 42.68 127 TYR D C 1
ATOM 3657 O O . TYR C 1 127 ? -26.295 -13.263 40.754 1.00 43.81 127 TYR D O 1
ATOM 3666 N N . LEU C 1 128 ? -26.762 -15.022 42.086 1.00 43.22 128 LEU D N 1
ATOM 3667 C CA . LEU C 1 128 ? -28.189 -14.731 42.212 1.00 48.27 128 LEU D CA 1
ATOM 3668 C C . LEU C 1 128 ? -28.535 -14.372 43.647 1.00 52.61 128 LEU D C 1
ATOM 3669 O O . LEU C 1 128 ? -28.250 -15.147 44.571 1.00 54.06 128 LEU D O 1
ATOM 3674 N N . THR C 1 129 ? -29.168 -13.213 43.826 1.00 47.00 129 THR D N 1
ATOM 3675 C CA . THR C 1 129 ? -29.679 -12.790 45.122 1.00 49.49 129 THR D CA 1
ATOM 3676 C C . THR C 1 129 ? -31.197 -12.735 45.062 1.00 47.08 129 THR D C 1
ATOM 3677 O O . THR C 1 129 ? -31.771 -12.403 44.021 1.00 48.47 129 THR D O 1
ATOM 3681 N N . SER C 1 130 ? -31.841 -13.086 46.174 1.00 52.19 130 SER D N 1
ATOM 3682 C CA . SER C 1 130 ? -33.298 -13.101 46.279 1.00 53.40 130 SER D CA 1
ATOM 3683 C C . SER C 1 130 ? -33.730 -12.126 47.367 1.00 54.45 130 SER D C 1
ATOM 3684 O O . SER C 1 130 ? -33.422 -12.329 48.543 1.00 61.99 130 SER D O 1
ATOM 3687 N N . VAL C 1 131 ? -34.463 -11.086 46.976 1.00 49.93 131 VAL D N 1
ATOM 3688 C CA . VAL C 1 131 ? -34.775 -9.940 47.830 1.00 49.53 131 VAL D CA 1
ATOM 3689 C C . VAL C 1 131 ? -36.251 -9.588 47.689 1.00 52.60 131 VAL D C 1
ATOM 3690 O O . VAL C 1 131 ? -36.641 -8.928 46.723 1.00 55.08 131 VAL D O 1
ATOM 3694 N N . GLY C 1 132 ? -37.056 -9.951 48.678 1.00 54.42 132 GLY D N 1
ATOM 3695 C CA . GLY C 1 132 ? -38.442 -9.509 48.694 1.00 51.18 132 GLY D CA 1
ATOM 3696 C C . GLY C 1 132 ? -39.313 -10.161 47.644 1.00 51.79 132 GLY D C 1
ATOM 3697 O O . GLY C 1 132 ? -40.360 -9.612 47.283 1.00 51.57 132 GLY D O 1
ATOM 3698 N N . GLY C 1 133 ? -38.916 -11.329 47.146 1.00 49.44 133 GLY D N 1
ATOM 3699 C CA . GLY C 1 133 ? -39.642 -12.003 46.091 1.00 54.95 133 GLY D CA 1
ATOM 3700 C C . GLY C 1 133 ? -39.076 -11.796 44.698 1.00 54.95 133 GLY D C 1
ATOM 3701 O O . GLY C 1 133 ? -39.591 -12.389 43.742 1.00 52.48 133 GLY D O 1
ATOM 3702 N N . LEU C 1 134 ? -38.035 -10.985 44.557 1.00 50.73 134 LEU D N 1
ATOM 3703 C CA . LEU C 1 134 ? -37.423 -10.697 43.272 1.00 50.18 134 LEU D CA 1
ATOM 3704 C C . LEU C 1 134 ? -35.994 -11.222 43.262 1.00 52.90 134 LEU D C 1
ATOM 3705 O O . LEU C 1 134 ? -35.254 -11.039 44.233 1.00 51.22 134 LEU D O 1
ATOM 3710 N N . VAL C 1 135 ? -35.596 -11.863 42.166 1.00 49.02 135 VAL D N 1
ATOM 3711 C CA . VAL C 1 135 ? -34.211 -12.296 42.007 1.00 46.97 135 VAL D CA 1
ATOM 3712 C C . VAL C 1 135 ? -33.442 -11.221 41.254 1.00 45.31 135 VAL D C 1
ATOM 3713 O O . VAL C 1 135 ? -33.814 -10.843 40.139 1.00 41.89 135 VAL D O 1
ATOM 3717 N N . HIS C 1 136 ? -32.374 -10.726 41.868 1.00 45.52 136 HIS D N 1
ATOM 3718 C CA . HIS C 1 136 ? -31.445 -9.806 41.232 1.00 42.17 136 HIS D CA 1
ATOM 3719 C C . HIS C 1 136 ? -30.148 -10.561 41.026 1.00 46.08 136 HIS D C 1
ATOM 3720 O O . HIS C 1 136 ? -29.514 -10.975 42.002 1.00 47.97 136 HIS D O 1
ATOM 3727 N N . GLY C 1 137 ? -29.771 -10.773 39.757 1.00 43.03 137 GLY D N 1
ATOM 3728 C CA . GLY C 1 137 ? -28.648 -11.623 39.436 1.00 43.76 137 GLY D CA 1
ATOM 3729 C C . GLY C 1 137 ? -27.662 -10.933 38.508 1.00 41.55 137 GLY D C 1
ATOM 3730 O O . GLY C 1 137 ? -27.943 -9.880 37.938 1.00 33.11 137 GLY D O 1
ATOM 3731 N N . THR C 1 138 ? -26.483 -11.547 38.389 1.00 41.64 138 THR D N 1
ATOM 3732 C CA . THR C 1 138 ? -25.551 -11.249 37.311 1.00 43.30 138 THR D CA 1
ATOM 3733 C C . THR C 1 138 ? -25.116 -12.546 36.636 1.00 42.59 138 THR D C 1
ATOM 3734 O O . THR C 1 138 ? -25.020 -13.596 37.280 1.00 41.82 138 THR D O 1
ATOM 3738 N N . ILE C 1 139 ? -24.859 -12.473 35.326 1.00 37.87 139 ILE D N 1
ATOM 3739 C CA . ILE C 1 139 ? -24.307 -13.612 34.601 1.00 41.03 139 ILE D CA 1
ATOM 3740 C C . ILE C 1 139 ? -23.096 -13.150 33.804 1.00 41.03 139 ILE D C 1
ATOM 3741 O O . ILE C 1 139 ? -23.104 -12.068 33.203 1.00 34.83 139 ILE D O 1
ATOM 3746 N N . GLN C 1 140 ? -22.042 -13.967 33.827 1.00 38.07 140 GLN D N 1
ATOM 3747 C CA . GLN C 1 140 ? -20.821 -13.681 33.093 1.00 40.76 140 GLN D CA 1
ATOM 3748 C C . GLN C 1 140 ? -20.433 -14.915 32.294 1.00 41.06 140 GLN D C 1
ATOM 3749 O O . GLN C 1 140 ? -20.392 -16.023 32.843 1.00 37.38 140 GLN D O 1
ATOM 3755 N N . ILE C 1 141 ? -20.158 -14.721 31.002 1.00 37.50 141 ILE D N 1
ATOM 3756 C CA . ILE C 1 141 ? -19.887 -15.823 30.087 1.00 36.45 141 ILE D CA 1
ATOM 3757 C C . ILE C 1 141 ? -18.559 -15.577 29.383 1.00 37.60 141 ILE D C 1
ATOM 3758 O O . ILE C 1 141 ? -18.314 -14.472 28.872 1.00 36.18 141 ILE D O 1
ATOM 3763 N N . LYS C 1 142 ? -17.706 -16.609 29.361 1.00 33.49 142 LYS D N 1
ATOM 3764 C CA . LYS C 1 142 ? -16.466 -16.605 28.596 1.00 37.79 142 LYS D CA 1
ATOM 3765 C C . LYS C 1 142 ? -16.522 -17.738 27.582 1.00 37.52 142 LYS D C 1
ATOM 3766 O O . LYS C 1 142 ? -17.009 -18.833 27.884 1.00 34.66 142 LYS D O 1
ATOM 3772 N N . ALA C 1 143 ? -16.055 -17.459 26.369 1.00 33.44 143 ALA D N 1
ATOM 3773 C CA . ALA C 1 143 ? -16.088 -18.452 25.313 1.00 39.36 143 ALA D CA 1
ATOM 3774 C C . ALA C 1 143 ? -14.855 -18.292 24.432 1.00 38.33 143 ALA D C 1
ATOM 3775 O O . ALA C 1 143 ? -14.170 -17.269 24.477 1.00 36.04 143 ALA D O 1
ATOM 3777 N N . THR C 1 144 ? -14.554 -19.339 23.659 1.00 36.57 144 THR D N 1
ATOM 3778 C CA . THR C 1 144 ? -13.463 -19.292 22.693 1.00 40.05 144 THR D CA 1
ATOM 3779 C C . THR C 1 144 ? -13.899 -19.881 21.363 1.00 36.18 144 THR D C 1
ATOM 3780 O O . THR C 1 144 ? -14.832 -20.679 21.281 1.00 40.94 144 THR D O 1
ATOM 3784 N N . ALA C 1 145 ? -13.178 -19.498 20.316 1.00 37.32 145 ALA D N 1
ATOM 3785 C CA . ALA C 1 145 ? -13.525 -19.964 18.973 1.00 40.75 145 ALA D CA 1
ATOM 3786 C C . ALA C 1 145 ? -13.369 -21.482 18.839 1.00 36.69 145 ALA D C 1
ATOM 3787 O O . ALA C 1 145 ? -14.145 -22.128 18.130 1.00 33.11 145 ALA D O 1
ATOM 3789 N N . GLY C 1 146 ? -12.378 -22.067 19.523 1.00 39.66 146 GLY D N 1
ATOM 3790 C CA . GLY C 1 146 ? -12.134 -23.496 19.392 1.00 32.03 146 GLY D CA 1
ATOM 3791 C C . GLY C 1 146 ? -13.264 -24.351 19.933 1.00 34.93 146 GLY D C 1
ATOM 3792 O O . GLY C 1 146 ? -13.572 -25.413 19.382 1.00 38.01 146 GLY D O 1
ATOM 3793 N N . TYR C 1 147 ? -13.895 -23.915 21.016 1.00 36.60 147 TYR D N 1
ATOM 3794 C CA . TYR C 1 147 ? -15.037 -24.641 21.544 1.00 38.79 147 TYR D CA 1
ATOM 3795 C C . TYR C 1 147 ? -16.362 -24.146 20.953 1.00 40.60 147 TYR D C 1
ATOM 3796 O O . TYR C 1 147 ? -17.431 -24.584 21.393 1.00 40.73 147 TYR D O 1
ATOM 3805 N N . TRP C 1 148 ? -16.317 -23.257 19.965 1.00 35.43 148 TRP D N 1
ATOM 3806 C CA . TRP C 1 148 ? -17.497 -22.858 19.211 1.00 34.42 148 TRP D CA 1
ATOM 3807 C C . TRP C 1 148 ? -17.562 -23.648 17.908 1.00 38.39 148 TRP D C 1
ATOM 3808 O O . TRP C 1 148 ? -16.544 -24.117 17.391 1.00 38.71 148 TRP D O 1
ATOM 3819 N N . PHE C 1 149 ? -18.775 -23.777 17.367 1.00 40.06 149 PHE D N 1
ATOM 3820 C CA . PHE C 1 149 ? -18.930 -24.458 16.089 1.00 39.06 149 PHE D CA 1
ATOM 3821 C C . PHE C 1 149 ? -18.132 -23.729 15.012 1.00 35.80 149 PHE D C 1
ATOM 3822 O O . PHE C 1 149 ? -17.604 -22.645 15.224 1.00 37.01 149 PHE D O 1
ATOM 3830 N N . THR C 1 150 ? -18.030 -24.355 13.844 1.00 40.72 150 THR D N 1
ATOM 3831 C CA . THR C 1 150 ? -17.257 -23.804 12.738 1.00 42.58 150 THR D CA 1
ATOM 3832 C C . THR C 1 150 ? -18.146 -23.727 11.518 1.00 38.22 150 THR D C 1
ATOM 3833 O O . THR C 1 150 ? -18.920 -24.650 11.258 1.00 44.12 150 THR D O 1
ATOM 3837 N N . GLY C 1 151 ? -18.020 -22.633 10.774 1.00 39.25 151 GLY D N 1
ATOM 3838 C CA . GLY C 1 151 ? -18.803 -22.382 9.562 1.00 42.26 151 GLY D CA 1
ATOM 3839 C C . GLY C 1 151 ? -19.675 -21.153 9.726 1.00 41.97 151 GLY D C 1
ATOM 3840 O O . GLY C 1 151 ? -20.338 -20.959 10.741 1.00 38.42 151 GLY D O 1
ATOM 3841 N N . GLY C 1 152 ? -19.670 -20.305 8.705 1.00 40.71 152 GLY D N 1
ATOM 3842 C CA . GLY C 1 152 ? -20.451 -19.103 8.725 1.00 38.34 152 GLY D CA 1
ATOM 3843 C C . GLY C 1 152 ? -19.639 -17.843 8.957 1.00 40.82 152 GLY D C 1
ATOM 3844 O O . GLY C 1 152 ? -18.406 -17.802 8.857 1.00 38.00 152 GLY D O 1
ATOM 3845 N N . ASN C 1 153 ? -20.371 -16.776 9.263 1.00 38.16 153 ASN D N 1
ATOM 3846 C CA . ASN C 1 153 ? -19.773 -15.456 9.382 1.00 37.36 153 ASN D CA 1
ATOM 3847 C C . ASN C 1 153 ? -20.343 -14.778 10.616 1.00 38.35 153 ASN D C 1
ATOM 3848 O O . ASN C 1 153 ? -21.505 -14.350 10.610 1.00 39.59 153 ASN D O 1
ATOM 3853 N N . SER C 1 154 ? -19.516 -14.655 11.659 1.00 37.43 154 SER D N 1
ATOM 3854 C CA . SER C 1 154 ? -20.003 -14.158 12.947 1.00 38.90 154 SER D CA 1
ATOM 3855 C C . SER C 1 154 ? -20.382 -12.694 12.882 1.00 34.51 154 SER D C 1
ATOM 3856 O O . SER C 1 154 ? -21.173 -12.225 13.702 1.00 37.30 154 SER D O 1
ATOM 3859 N N . VAL C 1 155 ? -19.810 -11.952 11.945 1.00 32.31 155 VAL D N 1
ATOM 3860 C CA . VAL C 1 155 ? -20.184 -10.554 11.812 1.00 34.06 155 VAL D CA 1
ATOM 3861 C C . VAL C 1 155 ? -21.570 -10.432 11.183 1.00 34.32 155 VAL D C 1
ATOM 3862 O O . VAL C 1 155 ? -22.376 -9.585 11.582 1.00 32.39 155 VAL D O 1
ATOM 3866 N N . GLN C 1 156 ? -21.880 -11.292 10.208 1.00 42.33 156 GLN D N 1
ATOM 3867 C CA . GLN C 1 156 ? -23.127 -11.174 9.453 1.00 38.93 156 GLN D CA 1
ATOM 3868 C C . GLN C 1 156 ? -24.299 -11.786 10.209 1.00 35.33 156 GLN D C 1
ATOM 3869 O O . GLN C 1 156 ? -25.304 -11.119 10.474 1.00 32.42 156 GLN D O 1
ATOM 3875 N N . GLU C 1 157 ? -24.198 -13.072 10.537 1.00 40.11 157 GLU D N 1
ATOM 3876 C CA . GLU C 1 157 ? -24.996 -13.617 11.618 1.00 36.87 157 GLU D CA 1
ATOM 3877 C C . GLU C 1 157 ? -24.574 -12.898 12.880 1.00 41.44 157 GLU D C 1
ATOM 3878 O O . GLU C 1 157 ? -23.622 -12.119 12.871 1.00 49.72 157 GLU D O 1
ATOM 3884 N N . SER C 1 158 ? -25.222 -13.135 13.998 1.00 34.15 158 SER D N 1
ATOM 3885 C CA . SER C 1 158 ? -24.416 -12.591 15.089 1.00 36.20 158 SER D CA 1
ATOM 3886 C C . SER C 1 158 ? -23.762 -13.738 15.846 1.00 34.03 158 SER D C 1
ATOM 3887 O O . SER C 1 158 ? -23.686 -14.861 15.329 1.00 36.80 158 SER D O 1
ATOM 3890 N N . ILE C 1 159 ? -23.279 -13.462 17.059 1.00 35.48 159 ILE D N 1
ATOM 3891 C CA . ILE C 1 159 ? -22.889 -14.520 17.984 1.00 32.72 159 ILE D CA 1
ATOM 3892 C C . ILE C 1 159 ? -24.077 -14.765 18.906 1.00 32.83 159 ILE D C 1
ATOM 3893 O O . ILE C 1 159 ? -24.385 -13.944 19.774 1.00 35.79 159 ILE D O 1
ATOM 3898 N N . ARG C 1 160 ? -24.759 -15.886 18.702 1.00 33.76 160 ARG D N 1
ATOM 3899 C CA . ARG C 1 160 ? -26.031 -16.174 19.356 1.00 33.67 160 ARG D CA 1
ATOM 3900 C C . ARG C 1 160 ? -25.946 -17.518 20.060 1.00 32.86 160 ARG D C 1
ATOM 3901 O O . ARG C 1 160 ? -25.549 -18.518 19.456 1.00 36.20 160 ARG D O 1
ATOM 3909 N N . PHE C 1 161 ? -26.301 -17.540 21.338 1.00 35.43 161 PHE D N 1
ATOM 3910 C CA . PHE C 1 161 ? -26.286 -18.788 22.075 1.00 33.10 161 PHE D CA 1
ATOM 3911 C C . PHE C 1 161 ? -27.301 -18.686 23.193 1.00 37.43 161 PHE D C 1
ATOM 3912 O O . PHE C 1 161 ? -27.578 -17.590 23.694 1.00 36.91 161 PHE D O 1
ATOM 3920 N N . GLY C 1 162 ? -27.897 -19.834 23.530 1.00 39.46 162 GLY D N 1
ATOM 3921 C CA . GLY C 1 162 ? -28.801 -19.938 24.660 1.00 37.97 162 GLY D CA 1
ATOM 3922 C C . GLY C 1 162 ? -28.271 -20.852 25.753 1.00 38.48 162 GLY D C 1
ATOM 3923 O O . GLY C 1 162 ? -27.580 -21.840 25.484 1.00 39.84 162 GLY D O 1
ATOM 3924 N N . LEU C 1 163 ? -28.620 -20.516 26.999 1.00 36.28 163 LEU D N 1
ATOM 3925 C CA . LEU C 1 163 ? -28.355 -21.339 28.173 1.00 38.02 163 LEU D CA 1
ATOM 3926 C C . LEU C 1 163 ? -29.603 -21.456 29.034 1.00 36.69 163 LEU D C 1
ATOM 3927 O O . LEU C 1 163 ? -30.482 -20.592 29.027 1.00 36.27 163 LEU D O 1
ATOM 3932 N N . VAL C 1 164 ? -29.643 -22.527 29.815 1.00 37.00 164 VAL D N 1
ATOM 3933 C CA . VAL C 1 164 ? -30.668 -22.731 30.826 1.00 40.47 164 VAL D CA 1
ATOM 3934 C C . VAL C 1 164 ? -30.004 -22.593 32.185 1.00 38.39 164 VAL D C 1
ATOM 3935 O O . VAL C 1 164 ? -28.941 -23.178 32.420 1.00 37.85 164 VAL D O 1
ATOM 3939 N N . LEU C 1 165 ? -30.601 -21.790 33.060 1.00 35.40 165 LEU D N 1
ATOM 3940 C CA . LEU C 1 165 ? -30.212 -21.751 34.462 1.00 42.22 165 LEU D CA 1
ATOM 3941 C C . LEU C 1 165 ? -31.197 -22.610 35.233 1.00 41.19 165 LEU D C 1
ATOM 3942 O O . LEU C 1 165 ? -32.410 -22.402 35.127 1.00 39.78 165 LEU D O 1
ATOM 3947 N N . CYS C 1 166 ? -30.674 -23.577 35.989 1.00 43.73 166 CYS D N 1
ATOM 3948 C CA . CYS C 1 166 ? -31.481 -24.456 36.835 1.00 44.97 166 CYS D CA 1
ATOM 3949 C C . CYS C 1 166 ? -30.955 -24.450 38.265 1.00 50.37 166 CYS D C 1
ATOM 3950 O O . CYS C 1 166 ? -30.164 -25.321 38.655 1.00 54.43 166 CYS D O 1
ATOM 3953 N N . PRO C 1 167 ? -31.369 -23.481 39.080 1.00 50.04 167 PRO D N 1
ATOM 3954 C CA . PRO C 1 167 ? -30.926 -23.486 40.481 1.00 53.86 167 PRO D CA 1
ATOM 3955 C C . PRO C 1 167 ? -31.402 -24.711 41.248 1.00 54.61 167 PRO D C 1
ATOM 3956 O O . PRO C 1 167 ? -30.679 -25.210 42.121 1.00 56.26 167 PRO D O 1
ATOM 3960 N N . PHE C 1 168 ? -32.580 -25.230 40.931 1.00 51.20 168 PHE D N 1
ATOM 3961 C CA . PHE C 1 168 ? -33.036 -26.512 41.467 1.00 54.59 168 PHE D CA 1
ATOM 3962 C C . PHE C 1 168 ? -32.525 -27.713 40.664 1.00 57.72 168 PHE D C 1
ATOM 3963 O O . PHE C 1 168 ? -33.244 -28.703 40.478 1.00 53.79 168 PHE D O 1
ATOM 3971 N N . SER C 1 169 ? -31.279 -27.655 40.179 1.00 55.68 169 SER D N 1
ATOM 3972 C CA . SER C 1 169 ? -30.739 -28.773 39.412 1.00 54.73 169 SER D CA 1
ATOM 3973 C C . SER C 1 169 ? -30.619 -30.041 40.256 1.00 57.68 169 SER D C 1
ATOM 3974 O O . SER C 1 169 ? -30.754 -31.150 39.721 1.00 54.93 169 SER D O 1
ATOM 3977 N N . ALA C 1 170 ? -30.385 -29.900 41.567 1.00 56.64 170 ALA D N 1
ATOM 3978 C CA . ALA C 1 170 ? -30.281 -31.067 42.444 1.00 55.45 170 ALA D CA 1
ATOM 3979 C C . ALA C 1 170 ? -31.570 -31.886 42.444 1.00 58.94 170 ALA D C 1
ATOM 3980 O O . ALA C 1 170 ? -31.542 -33.108 42.256 1.00 59.95 170 ALA D O 1
ATOM 3982 N N . ARG C 1 171 ? -32.715 -31.220 42.635 1.00 58.37 171 ARG D N 1
ATOM 3983 C CA . ARG C 1 171 ? -34.013 -31.880 42.717 1.00 55.89 171 ARG D CA 1
ATOM 3984 C C . ARG C 1 171 ? -34.573 -32.265 41.348 1.00 60.51 171 ARG D C 1
ATOM 3985 O O . ARG C 1 171 ? -35.403 -33.178 41.267 1.00 63.52 171 ARG D O 1
ATOM 3993 N N . ASP C 1 172 ? -34.127 -31.622 40.268 1.00 64.40 172 ASP D N 1
ATOM 3994 C CA . ASP C 1 172 ? -34.642 -31.894 38.921 1.00 61.46 172 ASP D CA 1
ATOM 3995 C C . ASP C 1 172 ? -33.497 -31.904 37.911 1.00 64.50 172 ASP D C 1
ATOM 3996 O O . ASP C 1 172 ? -33.366 -30.994 37.080 1.00 58.38 172 ASP D O 1
ATOM 4001 N N . PRO C 1 173 ? -32.674 -32.962 37.917 1.00 62.00 173 PRO D N 1
ATOM 4002 C CA . PRO C 1 173 ? -31.447 -32.929 37.102 1.00 59.74 173 PRO D CA 1
ATOM 4003 C C . PRO C 1 173 ? -31.697 -32.946 35.598 1.00 54.52 173 PRO D C 1
ATOM 4004 O O . PRO C 1 173 ? -30.849 -32.463 34.839 1.00 52.08 173 PRO D O 1
ATOM 4008 N N . THR C 1 174 ? -32.819 -33.498 35.136 1.00 51.44 174 THR D N 1
ATOM 4009 C CA . THR C 1 174 ? -33.053 -33.549 33.701 1.00 52.96 174 THR D CA 1
ATOM 4010 C C . THR C 1 174 ? -33.258 -32.156 33.103 1.00 56.57 174 THR D C 1
ATOM 4011 O O . THR C 1 174 ? -33.095 -31.989 31.887 1.00 52.33 174 THR D O 1
ATOM 4015 N N . ALA C 1 175 ? -33.577 -31.150 33.928 1.00 52.21 175 ALA D N 1
ATOM 4016 C CA . ALA C 1 175 ? -33.796 -29.790 33.443 1.00 52.12 175 ALA D CA 1
ATOM 4017 C C . ALA C 1 175 ? -32.516 -28.952 33.345 1.00 51.06 175 ALA D C 1
ATOM 4018 O O . ALA C 1 175 ? -32.542 -27.879 32.727 1.00 45.51 175 ALA D O 1
ATOM 4020 N N . ASN C 1 176 ? -31.404 -29.408 33.930 1.00 48.80 176 ASN D N 1
ATOM 4021 C CA . ASN C 1 176 ? -30.118 -28.720 33.820 1.00 42.39 176 ASN D CA 1
ATOM 4022 C C . ASN C 1 176 ? -29.471 -29.064 32.471 1.00 45.66 176 ASN D C 1
ATOM 4023 O O . ASN C 1 176 ? -28.481 -29.795 32.363 1.00 41.67 176 ASN D O 1
ATOM 4028 N N . LEU C 1 177 ? -30.063 -28.502 31.416 1.00 42.74 177 LEU D N 1
ATOM 4029 C CA . LEU C 1 177 ? -29.628 -28.765 30.052 1.00 40.88 177 LEU D CA 1
ATOM 4030 C C . LEU C 1 177 ? -28.234 -28.214 29.746 1.00 46.92 177 LEU D C 1
ATOM 4031 O O . LEU C 1 177 ? -27.568 -28.725 28.836 1.00 45.84 177 LEU D O 1
ATOM 4036 N N . SER C 1 178 ? -27.778 -27.185 30.462 1.00 44.05 178 SER D N 1
ATOM 4037 C CA . SER C 1 178 ? -26.452 -26.625 30.233 1.00 38.27 178 SER D CA 1
ATOM 4038 C C . SER C 1 178 ? -25.383 -27.252 31.116 1.00 42.51 178 SER D C 1
ATOM 4039 O O . SER C 1 178 ? -24.208 -26.871 31.006 1.00 41.75 178 SER D O 1
ATOM 4042 N N . GLY C 1 179 ? -25.762 -28.175 31.996 1.00 42.00 179 GLY D N 1
ATOM 4043 C CA . GLY C 1 179 ? -24.824 -28.882 32.852 1.00 39.92 179 GLY D CA 1
ATOM 4044 C C . GLY C 1 179 ? -24.080 -28.037 33.867 1.00 42.93 179 GLY D C 1
ATOM 4045 O O . GLY C 1 179 ? -22.885 -28.277 34.106 1.00 41.38 179 GLY D O 1
ATOM 4046 N N . TRP C 1 180 ? -24.743 -27.047 34.468 1.00 39.29 180 TRP D N 1
ATOM 4047 C CA . TRP C 1 180 ? -24.098 -26.299 35.536 1.00 43.94 180 TRP D CA 1
ATOM 4048 C C . TRP C 1 180 ? -23.892 -27.211 36.746 1.00 47.44 180 TRP D C 1
ATOM 4049 O O . TRP C 1 180 ? -24.730 -28.071 37.026 1.00 47.68 180 TRP D O 1
ATOM 4060 N N . PRO C 1 181 ? -22.806 -27.027 37.501 1.00 48.41 181 PRO D N 1
ATOM 4061 C CA . PRO C 1 181 ? -22.682 -27.749 38.773 1.00 41.24 181 PRO D CA 1
ATOM 4062 C C . PRO C 1 181 ? -23.778 -27.293 39.722 1.00 47.23 181 PRO D C 1
ATOM 4063 O O . PRO C 1 181 ? -24.556 -26.378 39.426 1.00 44.86 181 PRO D O 1
ATOM 4067 N N . ALA C 1 182 ? -23.861 -27.969 40.868 1.00 52.05 182 ALA D N 1
ATOM 4068 C CA . ALA C 1 182 ? -24.880 -27.620 41.846 1.00 47.27 182 ALA D CA 1
ATOM 4069 C C . ALA C 1 182 ? -24.628 -26.202 42.365 1.00 40.96 182 ALA D C 1
ATOM 4070 O O . ALA C 1 182 ? -23.486 -25.735 42.404 1.00 43.79 182 ALA D O 1
ATOM 4072 N N . PRO C 1 183 ? -25.681 -25.477 42.739 1.00 39.05 183 PRO D N 1
ATOM 4073 C CA . PRO C 1 183 ? -25.496 -24.095 43.202 1.00 42.55 183 PRO D CA 1
ATOM 4074 C C . PRO C 1 183 ? -24.943 -24.072 44.618 1.00 49.65 183 PRO D C 1
ATOM 4075 O O . PRO C 1 183 ? -25.542 -24.629 45.539 1.00 54.99 183 PRO D O 1
ATOM 4079 N N . VAL C 1 184 ? -23.777 -23.453 44.782 1.00 45.38 184 VAL D N 1
ATOM 4080 C CA . VAL C 1 184 ? -23.326 -23.094 46.112 1.00 47.08 184 VAL D CA 1
ATOM 4081 C C . VAL C 1 184 ? -24.294 -22.081 46.702 1.00 55.35 184 VAL D C 1
ATOM 4082 O O . VAL C 1 184 ? -24.624 -21.070 46.065 1.00 54.15 184 VAL D O 1
ATOM 4086 N N . VAL C 1 185 ? -24.772 -22.357 47.917 1.00 50.45 185 VAL D N 1
ATOM 4087 C CA . VAL C 1 185 ? -25.570 -21.399 48.666 1.00 52.31 185 VAL D CA 1
ATOM 4088 C C . VAL C 1 185 ? -24.627 -20.529 49.478 1.00 54.57 185 VAL D C 1
ATOM 4089 O O . VAL C 1 185 ? -23.704 -21.036 50.119 1.00 58.22 185 VAL D O 1
ATOM 4093 N N . TRP C 1 186 ? -24.838 -19.221 49.429 1.00 57.40 186 TRP D N 1
ATOM 4094 C CA . TRP C 1 186 ? -24.135 -18.289 50.300 1.00 57.98 186 TRP D CA 1
ATOM 4095 C C . TRP C 1 186 ? -25.190 -17.626 51.200 1.00 58.37 186 TRP D C 1
ATOM 4096 O O . TRP C 1 186 ? -24.891 -17.130 52.278 1.00 58.71 186 TRP D O 1
ATOM 4107 N N . GLY C 1 188 ? -28.375 -18.541 52.789 1.00 64.37 188 GLY D N 1
ATOM 4108 C CA . GLY C 1 188 ? -29.569 -19.083 53.427 1.00 69.85 188 GLY D CA 1
ATOM 4109 C C . GLY C 1 188 ? -29.626 -20.579 53.755 1.00 69.89 188 GLY D C 1
ATOM 4110 O O . GLY C 1 188 ? -28.598 -21.253 53.845 1.00 65.42 188 GLY D O 1
ATOM 4111 N N . ASP C 1 189 ? -30.851 -21.085 53.942 1.00 74.11 189 ASP D N 1
ATOM 4112 C CA . ASP C 1 189 ? -31.118 -22.480 54.292 1.00 71.44 189 ASP D CA 1
ATOM 4113 C C . ASP C 1 189 ? -30.806 -23.402 53.103 1.00 75.91 189 ASP D C 1
ATOM 4114 O O . ASP C 1 189 ? -30.783 -22.981 51.943 1.00 75.13 189 ASP D O 1
ATOM 4119 N N . SER C 1 190 ? -30.555 -24.679 53.406 1.00 75.96 190 SER D N 1
ATOM 4120 C CA . SER C 1 190 ? -30.266 -25.695 52.395 1.00 72.68 190 SER D CA 1
ATOM 4121 C C . SER C 1 190 ? -31.307 -25.784 51.281 1.00 76.27 190 SER D C 1
ATOM 4122 O O . SER C 1 190 ? -31.032 -26.431 50.260 1.00 71.16 190 SER D O 1
ATOM 4125 N N . ASN C 1 191 ? -32.482 -25.173 51.443 1.00 72.85 191 ASN D N 1
ATOM 4126 C CA . ASN C 1 191 ? -33.534 -25.258 50.443 1.00 74.80 191 ASN D CA 1
ATOM 4127 C C . ASN C 1 191 ? -33.661 -23.988 49.607 1.00 72.06 191 ASN D C 1
ATOM 4128 O O . ASN C 1 191 ? -34.591 -23.892 48.795 1.00 65.61 191 ASN D O 1
ATOM 4133 N N . THR C 1 192 ? -32.729 -23.038 49.754 1.00 69.22 192 THR D N 1
ATOM 4134 C CA . THR C 1 192 ? -32.869 -21.752 49.074 1.00 67.35 192 THR D CA 1
ATOM 4135 C C . THR C 1 192 ? -32.922 -21.853 47.554 1.00 64.42 192 THR D C 1
ATOM 4136 O O . THR C 1 192 ? -33.699 -21.090 46.955 1.00 63.24 192 THR D O 1
ATOM 4140 N N . PRO C 1 193 ? -32.152 -22.740 46.864 1.00 64.28 193 PRO D N 1
ATOM 4141 C CA . PRO C 1 193 ? -32.277 -22.830 45.399 1.00 60.29 193 PRO D CA 1
ATOM 4142 C C . PRO C 1 193 ? -33.711 -22.871 44.894 1.00 58.37 193 PRO D C 1
ATOM 4143 O O . PRO C 1 193 ? -33.986 -22.375 43.797 1.00 60.93 193 PRO D O 1
ATOM 4147 N N . LEU C 1 194 ? -34.630 -23.427 45.689 1.00 58.67 194 LEU D N 1
ATOM 4148 C CA . LEU C 1 194 ? -36.038 -23.452 45.297 1.00 59.13 194 LEU D CA 1
ATOM 4149 C C . LEU C 1 194 ? -36.608 -22.046 45.157 1.00 58.33 194 LEU D C 1
ATOM 4150 O O . LEU C 1 194 ? -37.519 -21.810 44.353 1.00 55.49 194 LEU D O 1
ATOM 4155 N N . TYR C 1 195 ? -36.103 -21.103 45.938 1.00 59.08 195 TYR D N 1
ATOM 4156 C CA . TYR C 1 195 ? -36.572 -19.731 45.823 1.00 59.21 195 TYR D CA 1
ATOM 4157 C C . TYR C 1 195 ? -36.203 -19.091 44.500 1.00 57.82 195 TYR D C 1
ATOM 4158 O O . TYR C 1 195 ? -36.800 -18.070 44.137 1.00 64.29 195 TYR D O 1
ATOM 4167 N N . PHE C 1 196 ? -35.224 -19.640 43.797 1.00 54.65 196 PHE D N 1
ATOM 4168 C CA . PHE C 1 196 ? -34.716 -19.011 42.598 1.00 54.43 196 PHE D CA 1
ATOM 4169 C C . PHE C 1 196 ? -35.363 -19.545 41.334 1.00 51.53 196 PHE D C 1
ATOM 4170 O O . PHE C 1 196 ? -35.114 -18.991 40.258 1.00 45.99 196 PHE D O 1
ATOM 4178 N N . ALA C 1 197 ? -36.190 -20.585 41.440 1.00 49.46 197 ALA D N 1
ATOM 4179 C CA . ALA C 1 197 ? -37.115 -20.902 40.365 1.00 48.58 197 ALA D CA 1
ATOM 4180 C C . ALA C 1 197 ? -38.007 -19.697 40.090 1.00 51.95 197 ALA D C 1
ATOM 4181 O O . ALA C 1 197 ? -38.327 -18.915 40.989 1.00 52.62 197 ALA D O 1
ATOM 4183 N N . ALA C 1 198 ? -38.382 -19.529 38.826 1.00 49.33 198 ALA D N 1
ATOM 4184 C CA . ALA C 1 198 ? -39.170 -18.373 38.432 1.00 48.64 198 ALA D CA 1
ATOM 4185 C C . ALA C 1 198 ? -40.610 -18.536 38.897 1.00 52.03 198 ALA D C 1
ATOM 4186 O O . ALA C 1 198 ? -41.143 -19.651 38.966 1.00 51.78 198 ALA D O 1
ATOM 4188 N N . ASN C 1 199 ? -41.232 -17.405 39.220 1.00 45.52 199 ASN D N 1
ATOM 4189 C CA . ASN C 1 199 ? -42.565 -17.395 39.803 1.00 50.70 199 ASN D CA 1
ATOM 4190 C C . ASN C 1 199 ? -43.545 -18.207 38.971 1.00 48.98 199 ASN D C 1
ATOM 4191 O O . ASN C 1 199 ? -43.782 -17.905 37.798 1.00 50.22 199 ASN D O 1
ATOM 4196 N N . ALA C 1 200 ? -44.117 -19.242 39.587 1.00 51.07 200 ALA D N 1
ATOM 4197 C CA . ALA C 1 200 ? -45.074 -20.085 38.881 1.00 51.62 200 ALA D CA 1
ATOM 4198 C C . ALA C 1 200 ? -46.198 -19.248 38.286 1.00 53.40 200 ALA D C 1
ATOM 4199 O O . ALA C 1 200 ? -46.496 -19.336 37.086 1.00 49.11 200 ALA D O 1
ATOM 4201 N N . ILE C 1 201 ? -46.803 -18.396 39.111 1.00 54.15 201 ILE D N 1
ATOM 4202 C CA . ILE C 1 201 ? -47.994 -17.660 38.697 1.00 55.12 201 ILE D CA 1
ATOM 4203 C C . ILE C 1 201 ? -47.661 -16.677 37.581 1.00 52.96 201 ILE D C 1
ATOM 4204 O O . ILE C 1 201 ? -48.268 -16.702 36.504 1.00 52.54 201 ILE D O 1
ATOM 4209 N N . SER C 1 202 ? -46.694 -15.789 37.828 1.00 52.32 202 SER D N 1
ATOM 4210 C CA . SER C 1 202 ? -46.446 -14.691 36.899 1.00 49.42 202 SER D CA 1
ATOM 4211 C C . SER C 1 202 ? -45.854 -15.159 35.576 1.00 48.90 202 SER D C 1
ATOM 4212 O O . SER C 1 202 ? -45.929 -14.422 34.583 1.00 42.15 202 SER D O 1
ATOM 4215 N N . TYR C 1 203 ? -45.278 -16.362 35.530 1.00 45.64 203 TYR D N 1
ATOM 4216 C CA . TYR C 1 203 ? -44.737 -16.887 34.286 1.00 44.84 203 TYR D CA 1
ATOM 4217 C C . TYR C 1 203 ? -45.582 -18.018 33.706 1.00 46.27 203 TYR D C 1
ATOM 4218 O O . TYR C 1 203 ? -45.160 -18.652 32.734 1.00 44.00 203 TYR D O 1
ATOM 4227 N N . THR C 1 204 ? -46.773 -18.266 34.267 1.00 46.03 204 THR D N 1
ATOM 4228 C CA . THR C 1 204 ? -47.639 -19.336 33.773 1.00 49.69 204 THR D CA 1
ATOM 4229 C C . THR C 1 204 ? -47.760 -19.299 32.260 1.00 50.86 204 THR D C 1
ATOM 4230 O O . THR C 1 204 ? -47.741 -20.342 31.598 1.00 48.58 204 THR D O 1
ATOM 4234 N N . ASN C 1 205 ? -47.874 -18.093 31.705 1.00 46.49 205 ASN D N 1
ATOM 4235 C CA . ASN C 1 205 ? -48.118 -17.867 30.290 1.00 43.31 205 ASN D CA 1
ATOM 4236 C C . ASN C 1 205 ? -46.985 -17.091 29.634 1.00 37.86 205 ASN D C 1
ATOM 4237 O O . ASN C 1 205 ? -47.156 -16.565 28.536 1.00 38.48 205 ASN D O 1
ATOM 4242 N N . ASN C 1 206 ? -45.837 -16.998 30.288 1.00 38.00 206 ASN D N 1
ATOM 4243 C CA . ASN C 1 206 ? -44.648 -16.347 29.748 1.00 39.38 206 ASN D CA 1
ATOM 4244 C C . ASN C 1 206 ? -43.439 -17.250 29.934 1.00 41.20 206 ASN D C 1
ATOM 4245 O O . ASN C 1 206 ? -42.425 -16.852 30.516 1.00 39.16 206 ASN D O 1
ATOM 4250 N N . ARG C 1 207 ? -43.544 -18.500 29.475 1.00 39.11 207 ARG D N 1
ATOM 4251 C CA . ARG C 1 207 ? -42.477 -19.469 29.679 1.00 40.65 207 ARG D CA 1
ATOM 4252 C C . ARG C 1 207 ? -42.392 -20.416 28.490 1.00 41.24 207 ARG D C 1
ATOM 4253 O O . ARG C 1 207 ? -43.406 -20.894 27.976 1.00 37.15 207 ARG D O 1
ATOM 4261 N N . VAL C 1 208 ? -41.175 -20.691 28.060 1.00 44.44 208 VAL D N 1
ATOM 4262 C CA . VAL C 1 208 ? -40.946 -21.456 26.847 1.00 39.49 208 VAL D CA 1
ATOM 4263 C C . VAL C 1 208 ? -40.731 -22.912 27.233 1.00 44.86 208 VAL D C 1
ATOM 4264 O O . VAL C 1 208 ? -39.910 -23.229 28.106 1.00 42.58 208 VAL D O 1
ATOM 4268 N N . ASN C 1 209 ? -41.514 -23.791 26.624 1.00 47.53 209 ASN D N 1
ATOM 4269 C CA . ASN C 1 209 ? -41.268 -25.214 26.742 1.00 47.73 209 ASN D CA 1
ATOM 4270 C C . ASN C 1 209 ? -40.034 -25.573 25.918 1.00 48.73 209 ASN D C 1
ATOM 4271 O O . ASN C 1 209 ? -40.006 -25.359 24.702 1.00 52.26 209 ASN D O 1
ATOM 4276 N N . LEU C 1 210 ? -39.009 -26.102 26.569 1.00 47.16 210 LEU D N 1
ATOM 4277 C CA . LEU C 1 210 ? -37.761 -26.420 25.891 1.00 52.55 210 LEU D CA 1
ATOM 4278 C C . LEU C 1 210 ? -37.654 -27.910 25.586 1.00 54.22 210 LEU D C 1
ATOM 4279 O O . LEU C 1 210 ? -38.053 -28.756 26.392 1.00 53.24 210 LEU D O 1
ATOM 4284 N N . ALA C 1 211 ? -37.093 -28.220 24.420 1.00 62.00 211 ALA D N 1
ATOM 4285 C CA . ALA C 1 211 ? -36.808 -29.605 24.067 1.00 71.80 211 ALA D CA 1
ATOM 4286 C C . ALA C 1 211 ? -35.762 -30.185 25.014 1.00 66.16 211 ALA D C 1
ATOM 4287 O O . ALA C 1 211 ? -34.773 -29.519 25.337 1.00 58.33 211 ALA D O 1
ATOM 4289 N N . VAL C 1 212 ? -35.988 -31.434 25.464 1.00 68.56 212 VAL D N 1
ATOM 4290 C CA . VAL C 1 212 ? -35.031 -32.121 26.343 1.00 68.30 212 VAL D CA 1
ATOM 4291 C C . VAL C 1 212 ? -33.876 -32.754 25.579 1.00 66.62 212 VAL D C 1
ATOM 4292 O O . VAL C 1 212 ? -32.922 -33.234 26.205 1.00 68.12 212 VAL D O 1
ATOM 4296 N N . THR C 1 213 ? -33.919 -32.758 24.248 1.00 67.03 213 THR D N 1
ATOM 4297 C CA . THR C 1 213 ? -32.752 -33.111 23.451 1.00 68.68 213 THR D CA 1
ATOM 4298 C C . THR C 1 213 ? -31.774 -31.932 23.433 1.00 71.26 213 THR D C 1
ATOM 4299 O O . THR C 1 213 ? -31.894 -30.971 24.202 1.00 65.52 213 THR D O 1
ATOM 4303 N N . GLY C 1 214 ? -30.777 -32.002 22.541 1.00 78.41 214 GLY D N 1
ATOM 4304 C CA . GLY C 1 214 ? -29.909 -30.871 22.248 1.00 70.74 214 GLY D CA 1
ATOM 4305 C C . GLY C 1 214 ? -30.697 -29.817 21.502 1.00 67.39 214 GLY D C 1
ATOM 4306 O O . GLY C 1 214 ? -31.913 -29.741 21.678 1.00 69.58 214 GLY D O 1
ATOM 4307 N N . ASN C 1 215 ? -30.038 -29.013 20.663 1.00 63.28 215 ASN D N 1
ATOM 4308 C CA . ASN C 1 215 ? -30.681 -27.957 19.875 1.00 63.22 215 ASN D CA 1
ATOM 4309 C C . ASN C 1 215 ? -31.963 -27.394 20.529 1.00 58.52 215 ASN D C 1
ATOM 4310 O O . ASN C 1 215 ? -32.993 -27.205 19.875 1.00 55.80 215 ASN D O 1
ATOM 4315 N N . PHE C 1 216 ? -31.895 -27.084 21.830 1.00 48.61 216 PHE D N 1
ATOM 4316 C CA . PHE C 1 216 ? -32.959 -26.348 22.499 1.00 48.69 216 PHE D CA 1
ATOM 4317 C C . PHE C 1 216 ? -32.897 -24.845 22.238 1.00 50.18 216 PHE D C 1
ATOM 4318 O O . PHE C 1 216 ? -33.690 -24.107 22.838 1.00 48.01 216 PHE D O 1
ATOM 4326 N N . TYR C 1 217 ? -31.990 -24.361 21.382 1.00 46.29 217 TYR D N 1
ATOM 4327 C CA . TYR C 1 217 ? -31.878 -22.919 21.183 1.00 43.67 217 TYR D CA 1
ATOM 4328 C C . TYR C 1 217 ? -33.200 -22.357 20.684 1.00 39.10 217 TYR D C 1
ATOM 4329 O O . TYR C 1 217 ? -33.886 -22.980 19.870 1.00 40.15 217 TYR D O 1
ATOM 4338 N N . LYS C 1 218 ? -33.571 -21.185 21.199 1.00 40.89 218 LYS D N 1
ATOM 4339 C CA . LYS C 1 218 ? -34.725 -20.435 20.708 1.00 43.02 218 LYS D CA 1
ATOM 4340 C C . LYS C 1 218 ? -34.280 -19.008 20.440 1.00 42.70 218 LYS D C 1
ATOM 4341 O O . LYS C 1 218 ? -33.755 -18.350 21.344 1.00 40.91 218 LYS D O 1
ATOM 4347 N N . GLU C 1 219 ? -34.454 -18.542 19.198 1.00 45.87 219 GLU D N 1
ATOM 4348 C CA . GLU C 1 219 ? -34.314 -17.113 18.918 1.00 47.64 219 GLU D CA 1
ATOM 4349 C C . GLU C 1 219 ? -35.215 -16.333 19.871 1.00 45.06 219 GLU D C 1
ATOM 4350 O O . GLU C 1 219 ? -36.306 -16.786 20.230 1.00 44.95 219 GLU D O 1
ATOM 4356 N N . GLU C 1 220 ? -34.744 -15.174 20.328 1.00 43.63 220 GLU D N 1
ATOM 4357 C CA . GLU C 1 220 ? -35.608 -14.351 21.171 1.00 45.15 220 GLU D CA 1
ATOM 4358 C C . GLU C 1 220 ? -36.926 -13.997 20.477 1.00 42.33 220 GLU D C 1
ATOM 4359 O O . GLU C 1 220 ? -37.926 -13.729 21.150 1.00 36.35 220 GLU D O 1
ATOM 4365 N N . THR C 1 221 ? -36.964 -14.008 19.144 1.00 52.51 221 THR D N 1
ATOM 4366 C CA . THR C 1 221 ? -38.235 -13.845 18.437 1.00 47.42 221 THR D CA 1
ATOM 4367 C C . THR C 1 221 ? -39.225 -14.975 18.727 1.00 45.89 221 THR D C 1
ATOM 4368 O O . THR C 1 221 ? -40.434 -14.796 18.524 1.00 46.78 221 THR D O 1
ATOM 4372 N N . GLU C 1 222 ? -38.759 -16.113 19.235 1.00 48.46 222 GLU D N 1
ATOM 4373 C CA . GLU C 1 222 ? -39.635 -17.250 19.463 1.00 44.30 222 GLU D CA 1
ATOM 4374 C C . GLU C 1 222 ? -40.035 -17.403 20.922 1.00 39.05 222 GLU D C 1
ATOM 4375 O O . GLU C 1 222 ? -40.761 -18.345 21.252 1.00 45.03 222 GLU D O 1
ATOM 4381 N N . LEU C 1 223 ? -39.597 -16.497 21.800 1.00 38.74 223 LEU D N 1
ATOM 4382 C CA . LEU C 1 223 ? -39.893 -16.609 23.231 1.00 40.95 223 LEU D CA 1
ATOM 4383 C C . LEU C 1 223 ? -41.220 -15.924 23.572 1.00 42.56 223 LEU D C 1
ATOM 4384 O O . LEU C 1 223 ? -41.483 -14.809 23.108 1.00 46.79 223 LEU D O 1
ATOM 4389 N N . PRO C 1 224 ? -42.067 -16.538 24.395 1.00 40.81 224 PRO D N 1
ATOM 4390 C CA . PRO C 1 224 ? -43.353 -15.899 24.735 1.00 38.91 224 PRO D CA 1
ATOM 4391 C C . PRO C 1 224 ? -43.143 -14.779 25.755 1.00 42.67 224 PRO D C 1
ATOM 4392 O O . PRO C 1 224 ? -43.435 -14.891 26.953 1.00 38.87 224 PRO D O 1
ATOM 4396 N N . GLY C 1 225 ? -42.613 -13.665 25.269 1.00 41.72 225 GLY D N 1
ATOM 4397 C CA . GLY C 1 225 ? -42.173 -12.589 26.146 1.00 42.98 225 GLY D CA 1
ATOM 4398 C C . GLY C 1 225 ? -40.744 -12.770 26.626 1.00 42.11 225 GLY D C 1
ATOM 4399 O O . GLY C 1 225 ? -40.248 -13.883 26.803 1.00 42.92 225 GLY D O 1
ATOM 4400 N N . TYR C 1 226 ? -40.063 -11.641 26.821 1.00 38.68 226 TYR D N 1
ATOM 4401 C CA . TYR C 1 226 ? -38.739 -11.620 27.428 1.00 40.35 226 TYR D CA 1
ATOM 4402 C C . TYR C 1 226 ? -38.504 -10.253 28.052 1.00 43.81 226 TYR D C 1
ATOM 4403 O O . TYR C 1 226 ? -39.247 -9.298 27.807 1.00 41.46 226 TYR D O 1
ATOM 4412 N N . THR C 1 227 ? -37.441 -10.159 28.845 1.00 35.94 227 THR D N 1
ATOM 4413 C CA . THR C 1 227 ? -36.881 -8.866 29.194 1.00 38.20 227 THR D CA 1
ATOM 4414 C C . THR C 1 227 ? -35.475 -8.774 28.620 1.00 39.29 227 THR D C 1
ATOM 4415 O O . THR C 1 227 ? -34.774 -9.784 28.500 1.00 37.78 227 THR D O 1
ATOM 4419 N N . ARG C 1 228 ? -35.068 -7.563 28.245 1.00 34.61 228 ARG D N 1
ATOM 4420 C CA . ARG C 1 228 ? -33.784 -7.359 27.593 1.00 34.64 228 ARG D CA 1
ATOM 4421 C C . ARG C 1 228 ? -32.826 -6.604 28.498 1.00 33.79 228 ARG D C 1
ATOM 4422 O O . ARG C 1 228 ? -33.233 -5.702 29.232 1.00 38.63 228 ARG D O 1
ATOM 4430 N N . HIS C 1 229 ? -31.543 -6.952 28.421 1.00 28.86 229 HIS D N 1
ATOM 4431 C CA . HIS C 1 229 ? -30.526 -6.289 29.223 1.00 30.23 229 HIS D CA 1
ATOM 4432 C C . HIS C 1 229 ? -29.272 -6.110 28.380 1.00 33.54 229 HIS D C 1
ATOM 4433 O O . HIS C 1 229 ? -28.615 -7.090 28.004 1.00 33.57 229 HIS D O 1
ATOM 4440 N N . SER C 1 230 ? -28.955 -4.851 28.086 1.00 35.90 230 SER D N 1
ATOM 4441 C CA . SER C 1 230 ? -27.928 -4.515 27.115 1.00 33.52 230 SER D CA 1
ATOM 4442 C C . SER C 1 230 ? -26.555 -4.486 27.758 1.00 33.53 230 SER D C 1
ATOM 4443 O O . SER C 1 230 ? -26.407 -4.164 28.942 1.00 34.10 230 SER D O 1
ATOM 4446 N N . PHE C 1 231 ? -25.549 -4.826 26.961 1.00 34.18 231 PHE D N 1
ATOM 4447 C CA . PHE C 1 231 ? -24.164 -4.923 27.418 1.00 37.79 231 PHE D CA 1
ATOM 4448 C C . PHE C 1 231 ? -23.256 -4.967 26.194 1.00 39.89 231 PHE D C 1
ATOM 4449 O O . PHE C 1 231 ? -23.706 -4.805 25.054 1.00 38.45 231 PHE D O 1
ATOM 4457 N N . CYS C 1 232 ? -21.964 -5.181 26.436 1.00 37.14 232 CYS D N 1
ATOM 4458 C CA . CYS C 1 232 ? -21.034 -5.430 25.360 1.00 37.14 232 CYS D CA 1
ATOM 4459 C C . CYS C 1 232 ? -19.890 -6.187 25.998 1.00 37.46 232 CYS D C 1
ATOM 4460 O O . CYS C 1 232 ? -19.498 -5.842 27.118 1.00 38.72 232 CYS D O 1
ATOM 4463 N N . PRO C 1 233 ? -19.369 -7.234 25.364 1.00 40.13 233 PRO D N 1
ATOM 4464 C CA . PRO C 1 233 ? -18.288 -8.005 25.975 1.00 38.64 233 PRO D CA 1
ATOM 4465 C C . PRO C 1 233 ? -16.937 -7.469 25.516 1.00 35.17 233 PRO D C 1
ATOM 4466 O O . PRO C 1 233 ? -16.843 -6.588 24.656 1.00 36.96 233 PRO D O 1
ATOM 4470 N N . THR C 1 234 ? -15.892 -8.016 26.121 1.00 36.04 234 THR D N 1
ATOM 4471 C CA . THR C 1 234 ? -14.522 -7.852 25.671 1.00 38.04 234 THR D CA 1
ATOM 4472 C C . THR C 1 234 ? -14.081 -9.155 24.986 1.00 38.74 234 THR D C 1
ATOM 4473 O O . THR C 1 234 ? -14.833 -10.134 24.925 1.00 37.12 234 THR D O 1
ATOM 4477 N N . GLY C 1 235 ? -12.861 -9.162 24.457 1.00 39.40 235 GLY D N 1
ATOM 4478 C CA . GLY C 1 235 ? -12.350 -10.332 23.760 1.00 37.03 235 GLY D CA 1
ATOM 4479 C C . GLY C 1 235 ? -11.016 -10.024 23.114 1.00 36.49 235 GLY D C 1
ATOM 4480 O O . GLY C 1 235 ? -10.428 -8.975 23.368 1.00 38.10 235 GLY D O 1
ATOM 4481 N N . THR C 1 236 ? -10.534 -10.935 22.259 1.00 35.52 236 THR D N 1
ATOM 4482 C CA . THR C 1 236 ? -9.243 -10.657 21.644 1.00 39.64 236 THR D CA 1
ATOM 4483 C C . THR C 1 236 ? -9.392 -9.537 20.614 1.00 41.03 236 THR D C 1
ATOM 4484 O O . THR C 1 236 ? -10.486 -9.268 20.103 1.00 36.49 236 THR D O 1
ATOM 4488 N N . THR C 1 237 ? -8.239 -8.945 20.266 1.00 41.17 237 THR D N 1
ATOM 4489 C CA . THR C 1 237 ? -8.156 -7.554 19.819 1.00 37.93 237 THR D CA 1
ATOM 4490 C C . THR C 1 237 ? -9.033 -7.269 18.602 1.00 48.75 237 THR D C 1
ATOM 4491 O O . THR C 1 237 ? -9.679 -6.209 18.527 1.00 56.06 237 THR D O 1
ATOM 4495 N N . GLY C 1 238 ? -9.085 -8.181 17.641 1.00 40.95 238 GLY D N 1
ATOM 4496 C CA . GLY C 1 238 ? -9.812 -7.747 16.462 1.00 38.93 238 GLY D CA 1
ATOM 4497 C C . GLY C 1 238 ? -11.318 -7.940 16.468 1.00 39.41 238 GLY D C 1
ATOM 4498 O O . GLY C 1 238 ? -11.960 -7.639 15.456 1.00 42.27 238 GLY D O 1
ATOM 4499 N N . MET C 1 239 ? -11.907 -8.423 17.571 1.00 40.16 239 MET D N 1
ATOM 4500 C CA . MET C 1 239 ? -13.309 -8.841 17.544 1.00 39.67 239 MET D CA 1
ATOM 4501 C C . MET C 1 239 ? -14.233 -7.716 17.098 1.00 37.15 239 MET D C 1
ATOM 4502 O O . MET C 1 239 ? -15.156 -7.948 16.308 1.00 38.90 239 MET D O 1
ATOM 4507 N N . ASN C 1 240 ? -13.991 -6.493 17.573 1.00 34.20 240 ASN D N 1
ATOM 4508 C CA . ASN C 1 240 ? -14.755 -5.318 17.163 1.00 32.54 240 ASN D CA 1
ATOM 4509 C C . ASN C 1 240 ? -16.227 -5.468 17.562 1.00 36.89 240 ASN D C 1
ATOM 4510 O O . ASN C 1 240 ? -17.137 -5.407 16.732 1.00 38.11 240 ASN D O 1
ATOM 4515 N N . PHE C 1 241 ? -16.448 -5.689 18.849 1.00 34.59 241 PHE D N 1
ATOM 4516 C CA . PHE C 1 241 ? -17.806 -5.797 19.353 1.00 32.73 241 PHE D CA 1
ATOM 4517 C C . PHE C 1 241 ? -18.491 -4.443 19.291 1.00 33.18 241 PHE D C 1
ATOM 4518 O O . PHE C 1 241 ? -17.864 -3.403 19.504 1.00 36.20 241 PHE D O 1
ATOM 4526 N N . THR C 1 242 ? -19.786 -4.447 18.987 1.00 35.43 242 THR D N 1
ATOM 4527 C CA . THR C 1 242 ? -20.551 -3.208 18.963 1.00 35.09 242 THR D CA 1
ATOM 4528 C C . THR C 1 242 ? -21.777 -3.259 19.857 1.00 33.92 242 THR D C 1
ATOM 4529 O O . THR C 1 242 ? -22.584 -2.326 19.834 1.00 37.88 242 THR D O 1
ATOM 4533 N N . GLY C 1 243 ? -21.946 -4.310 20.640 1.00 36.85 243 GLY D N 1
ATOM 4534 C CA . GLY C 1 243 ? -23.171 -4.448 21.399 1.00 36.95 243 GLY D CA 1
ATOM 4535 C C . GLY C 1 243 ? -23.491 -5.890 21.737 1.00 39.10 243 GLY D C 1
ATOM 4536 O O . GLY C 1 243 ? -23.157 -6.820 20.996 1.00 36.96 243 GLY D O 1
ATOM 4537 N N . GLY C 1 244 ? -24.097 -6.080 22.908 1.00 42.05 244 GLY D N 1
ATOM 4538 C CA . GLY C 1 244 ? -24.653 -7.355 23.288 1.00 36.25 244 GLY D CA 1
ATOM 4539 C C . GLY C 1 244 ? -26.065 -7.126 23.787 1.00 31.96 244 GLY D C 1
ATOM 4540 O O . GLY C 1 244 ? -26.476 -5.996 24.033 1.00 36.43 244 GLY D O 1
ATOM 4541 N N . ASN C 1 245 ? -26.803 -8.215 23.923 1.00 35.36 245 ASN D N 1
ATOM 4542 C CA . ASN C 1 245 ? -28.133 -8.124 24.512 1.00 35.19 245 ASN D CA 1
ATOM 4543 C C . ASN C 1 245 ? -28.472 -9.466 25.135 1.00 36.01 245 ASN D C 1
ATOM 4544 O O . ASN C 1 245 ? -28.439 -10.493 24.447 1.00 34.50 245 ASN D O 1
ATOM 4549 N N . LEU C 1 246 ? -28.745 -9.455 26.443 1.00 34.60 246 LEU D N 1
ATOM 4550 C CA . LEU C 1 246 ? -29.273 -10.612 27.150 1.00 34.28 246 LEU D CA 1
ATOM 4551 C C . LEU C 1 246 ? -30.795 -10.604 27.086 1.00 35.33 246 LEU D C 1
ATOM 4552 O O . LEU C 1 246 ? -31.431 -9.585 27.391 1.00 34.84 246 LEU D O 1
ATOM 4557 N N . TYR C 1 247 ? -31.376 -11.734 26.687 1.00 35.17 247 TYR D N 1
ATOM 4558 C CA . TYR C 1 247 ? -32.827 -11.908 26.666 1.00 33.71 247 TYR D CA 1
ATOM 4559 C C . TYR C 1 247 ? -33.209 -12.984 27.671 1.00 36.19 247 TYR D C 1
ATOM 4560 O O . TYR C 1 247 ? -32.779 -14.142 27.552 1.00 37.70 247 TYR D O 1
ATOM 4569 N N . VAL C 1 248 ? -34.016 -12.605 28.651 1.00 33.56 248 VAL D N 1
ATOM 4570 C CA . VAL C 1 248 ? -34.390 -13.480 29.747 1.00 33.12 248 VAL D CA 1
ATOM 4571 C C . VAL C 1 248 ? -35.842 -13.877 29.585 1.00 39.31 248 VAL D C 1
ATOM 4572 O O . VAL C 1 248 ? -36.714 -13.010 29.416 1.00 41.14 248 VAL D O 1
ATOM 4576 N N . CYS C 1 249 ? -36.105 -15.183 29.670 1.00 39.15 249 CYS D N 1
ATOM 4577 C CA . CYS C 1 249 ? -37.462 -15.716 29.649 1.00 38.77 249 CYS D CA 1
ATOM 4578 C C . CYS C 1 249 ? -37.485 -17.087 30.313 1.00 43.25 249 CYS D C 1
ATOM 4579 O O . CYS C 1 249 ? -36.801 -18.007 29.849 1.00 47.13 249 CYS D O 1
ATOM 4582 N N . PRO C 1 250 ? -38.246 -17.268 31.391 1.00 41.30 250 PRO D N 1
ATOM 4583 C CA . PRO C 1 250 ? -38.256 -18.562 32.077 1.00 37.42 250 PRO D CA 1
ATOM 4584 C C . PRO C 1 250 ? -38.703 -19.707 31.178 1.00 42.58 250 PRO D C 1
ATOM 4585 O O . PRO C 1 250 ? -39.314 -19.519 30.119 1.00 41.14 250 PRO D O 1
ATOM 4589 N N . CYS C 1 251 ? -38.405 -20.924 31.635 1.00 41.31 251 CYS D N 1
ATOM 4590 C CA . CYS C 1 251 ? -38.616 -22.096 30.808 1.00 42.50 251 CYS D CA 1
ATOM 4591 C C . CYS C 1 251 ? -38.970 -23.311 31.658 1.00 47.46 251 CYS D C 1
ATOM 4592 O O . CYS C 1 251 ? -38.633 -23.383 32.845 1.00 46.34 251 CYS D O 1
ATOM 4595 N N . THR C 1 252 ? -39.660 -24.261 31.025 1.00 49.11 252 THR D N 1
ATOM 4596 C CA . THR C 1 252 ? -39.779 -25.635 31.497 1.00 53.33 252 THR D CA 1
ATOM 4597 C C . THR C 1 252 ? -39.154 -26.554 30.460 1.00 54.02 252 THR D C 1
ATOM 4598 O O . THR C 1 252 ? -39.181 -26.267 29.259 1.00 54.87 252 THR D O 1
ATOM 4602 N N . VAL C 1 253 ? -38.595 -27.664 30.919 1.00 57.05 253 VAL D N 1
ATOM 4603 C CA . VAL C 1 253 ? -38.107 -28.707 30.027 1.00 60.30 253 VAL D CA 1
ATOM 4604 C C . VAL C 1 253 ? -39.116 -29.842 30.098 1.00 62.47 253 VAL D C 1
ATOM 4605 O O . VAL C 1 253 ? -39.418 -30.336 31.192 1.00 61.16 253 VAL D O 1
ATOM 4609 N N . ASN C 1 254 ? -39.675 -30.236 28.924 1.00 65.45 254 ASN D N 1
ATOM 4610 C CA . ASN C 1 254 ? -40.973 -30.959 28.901 1.00 78.29 254 ASN D CA 1
ATOM 4611 C C . ASN C 1 254 ? -40.926 -32.376 29.514 1.00 80.84 254 ASN D C 1
ATOM 4612 O O . ASN C 1 254 ? -42.001 -33.005 29.403 1.00 76.74 254 ASN D O 1
ATOM 4617 N N . THR C 1 255 ? -39.814 -32.848 30.109 1.00 77.16 255 THR D N 1
ATOM 4618 C CA . THR C 1 255 ? -39.744 -34.155 30.757 1.00 77.40 255 THR D CA 1
ATOM 4619 C C . THR C 1 255 ? -39.229 -34.035 32.191 1.00 73.10 255 THR D C 1
ATOM 4620 O O . THR C 1 255 ? -38.848 -35.041 32.800 1.00 71.69 255 THR D O 1
ATOM 4624 N N . GLY C 1 256 ? -39.239 -32.828 32.751 1.00 72.64 256 GLY D N 1
ATOM 4625 C CA . GLY C 1 256 ? -38.762 -32.645 34.108 1.00 73.24 256 GLY D CA 1
ATOM 4626 C C . GLY C 1 256 ? -39.617 -33.364 35.139 1.00 82.91 256 GLY D C 1
ATOM 4627 O O . GLY C 1 256 ? -40.836 -33.516 34.997 1.00 81.07 256 GLY D O 1
ATOM 4628 N N . ALA C 1 257 ? -38.943 -33.801 36.210 1.00 83.22 257 ALA D N 1
ATOM 4629 C CA . ALA C 1 257 ? -39.573 -34.406 37.377 1.00 81.11 257 ALA D CA 1
ATOM 4630 C C . ALA C 1 257 ? -40.441 -33.426 38.165 1.00 85.76 257 ALA D C 1
ATOM 4631 O O . ALA C 1 257 ? -41.208 -33.867 39.031 1.00 89.62 257 ALA D O 1
ATOM 4633 N N . THR C 1 258 ? -40.337 -32.121 37.903 1.00 79.21 258 THR D N 1
ATOM 4634 C CA . THR C 1 258 ? -41.046 -31.098 38.658 1.00 77.71 258 THR D CA 1
ATOM 4635 C C . THR C 1 258 ? -41.800 -30.162 37.705 1.00 76.20 258 THR D C 1
ATOM 4636 O O . THR C 1 258 ? -41.717 -30.273 36.475 1.00 73.80 258 THR D O 1
ATOM 4640 N N . THR C 1 259 ? -42.563 -29.243 38.305 1.00 78.50 259 THR D N 1
ATOM 4641 C CA . THR C 1 259 ? -43.278 -28.174 37.615 1.00 74.73 259 THR D CA 1
ATOM 4642 C C . THR C 1 259 ? -42.522 -26.852 37.648 1.00 67.11 259 THR D C 1
ATOM 4643 O O . THR C 1 259 ? -43.054 -25.833 37.189 1.00 64.72 259 THR D O 1
ATOM 4647 N N . LEU C 1 260 ? -41.306 -26.844 38.182 1.00 61.41 260 LEU D N 1
ATOM 4648 C CA . LEU C 1 260 ? -40.620 -25.594 38.459 1.00 61.10 260 LEU D CA 1
ATOM 4649 C C . LEU C 1 260 ? -40.125 -24.930 37.177 1.00 58.81 260 LEU D C 1
ATOM 4650 O O . LEU C 1 260 ? -39.801 -25.589 36.185 1.00 64.77 260 LEU D O 1
ATOM 4655 N N . ASN C 1 261 ? -40.072 -23.603 37.206 1.00 51.83 261 ASN D N 1
ATOM 4656 C CA . ASN C 1 261 ? -39.627 -22.809 36.073 1.00 48.16 261 ASN D CA 1
ATOM 4657 C C . ASN C 1 261 ? -38.145 -22.492 36.247 1.00 50.99 261 ASN D C 1
ATOM 4658 O O . ASN C 1 261 ? -37.758 -21.804 37.201 1.00 45.75 261 ASN D O 1
ATOM 4663 N N . ALA C 1 262 ? -37.316 -23.016 35.348 1.00 46.98 262 ALA D N 1
ATOM 4664 C CA . ALA C 1 262 ? -35.923 -22.598 35.288 1.00 46.40 262 ALA D CA 1
ATOM 4665 C C . ALA C 1 262 ? -35.869 -21.311 34.462 1.00 42.95 262 ALA D C 1
ATOM 4666 O O . ALA C 1 262 ? -36.907 -20.734 34.113 1.00 41.23 262 ALA D O 1
ATOM 4668 N N . ILE C 1 263 ? -34.672 -20.824 34.142 1.00 38.44 263 ILE D N 1
ATOM 4669 C CA . ILE C 1 263 ? -34.538 -19.573 33.397 1.00 44.66 263 ILE D CA 1
ATOM 4670 C C . ILE C 1 263 ? -33.777 -19.833 32.102 1.00 39.93 263 ILE D C 1
ATOM 4671 O O . ILE C 1 263 ? -32.669 -20.386 32.124 1.00 39.75 263 ILE D O 1
ATOM 4676 N N . TYR C 1 264 ? -34.363 -19.422 30.983 1.00 34.45 264 TYR D N 1
ATOM 4677 C CA . TYR C 1 264 ? -33.682 -19.481 29.698 1.00 41.49 264 TYR D CA 1
ATOM 4678 C C . TYR C 1 264 ? -33.136 -18.109 29.328 1.00 39.90 264 TYR D C 1
ATOM 4679 O O . TYR C 1 264 ? -33.818 -17.089 29.487 1.00 38.39 264 TYR D O 1
ATOM 4688 N N . MET C 1 265 ? -31.906 -18.092 28.824 1.00 36.66 265 MET D N 1
ATOM 4689 C CA . MET C 1 265 ? -31.247 -16.850 28.453 1.00 40.25 265 MET D CA 1
ATOM 4690 C C . MET C 1 265 ? -30.627 -17.023 27.082 1.00 40.89 265 MET D C 1
ATOM 4691 O O . MET C 1 265 ? -29.812 -17.929 26.889 1.00 40.53 265 MET D O 1
ATOM 4696 N N . VAL C 1 266 ? -31.004 -16.166 26.134 1.00 38.17 266 VAL D N 1
ATOM 4697 C CA . VAL C 1 266 ? -30.311 -16.095 24.853 1.00 40.65 266 VAL D CA 1
ATOM 4698 C C . VAL C 1 266 ? -29.503 -14.802 24.794 1.00 37.40 266 VAL D C 1
ATOM 4699 O O . VAL C 1 266 ? -29.984 -13.724 25.171 1.00 35.68 266 VAL D O 1
ATOM 4703 N N . PHE C 1 267 ? -28.259 -14.930 24.343 1.00 40.54 267 PHE D N 1
ATOM 4704 C CA . PHE C 1 267 ? -27.316 -13.833 24.197 1.00 34.70 267 PHE D CA 1
ATOM 4705 C C . PHE C 1 267 ? -27.159 -13.519 22.719 1.00 35.51 267 PHE D C 1
ATOM 4706 O O . PHE C 1 267 ? -27.111 -14.436 21.894 1.00 39.39 267 PHE D O 1
ATOM 4714 N N . VAL C 1 268 ? -27.088 -12.239 22.365 1.00 34.36 268 VAL D N 1
ATOM 4715 C CA . VAL C 1 268 ? -26.797 -11.844 20.985 1.00 36.90 268 VAL D CA 1
ATOM 4716 C C . VAL C 1 268 ? -25.718 -10.770 21.025 1.00 35.96 268 VAL D C 1
ATOM 4717 O O . VAL C 1 268 ? -25.989 -9.619 21.372 1.00 34.80 268 VAL D O 1
ATOM 4721 N N . ILE C 1 269 ? -24.503 -11.140 20.647 1.00 41.21 269 ILE D N 1
ATOM 4722 C CA . ILE C 1 269 ? -23.360 -10.237 20.572 1.00 34.23 269 ILE D CA 1
ATOM 4723 C C . ILE C 1 269 ? -23.129 -9.868 19.114 1.00 35.21 269 ILE D C 1
ATOM 4724 O O . ILE C 1 269 ? -23.188 -10.732 18.234 1.00 41.13 269 ILE D O 1
ATOM 4729 N N . THR C 1 270 ? -22.877 -8.590 18.847 1.00 32.85 270 THR D N 1
ATOM 4730 C CA . THR C 1 270 ? -22.745 -8.083 17.491 1.00 30.23 270 THR D CA 1
ATOM 4731 C C . THR C 1 270 ? -21.386 -7.428 17.282 1.00 34.93 270 THR D C 1
ATOM 4732 O O . THR C 1 270 ? -20.791 -6.882 18.221 1.00 37.83 270 THR D O 1
ATOM 4736 N N . GLN C 1 271 ? -20.929 -7.432 16.022 1.00 37.73 271 GLN D N 1
ATOM 4737 C CA . GLN C 1 271 ? -19.632 -6.892 15.626 1.00 35.77 271 GLN D CA 1
ATOM 4738 C C . GLN C 1 271 ? -19.763 -5.926 14.457 1.00 33.30 271 GLN D C 1
ATOM 4739 O O . GLN C 1 271 ? -20.713 -5.981 13.674 1.00 29.63 271 GLN D O 1
ATOM 4745 N N . SER C 1 272 ? -18.758 -5.062 14.321 1.00 34.99 272 SER D N 1
ATOM 4746 C CA . SER C 1 272 ? -18.712 -4.197 13.160 1.00 31.94 272 SER D CA 1
ATOM 4747 C C . SER C 1 272 ? -18.222 -4.993 11.954 1.00 31.16 272 SER D C 1
ATOM 4748 O O . SER C 1 272 ? -17.834 -6.156 12.070 1.00 31.61 272 SER D O 1
ATOM 4751 N N . ALA C 1 273 ? -18.218 -4.340 10.786 1.00 35.86 273 ALA D N 1
ATOM 4752 C CA . ALA C 1 273 ? -18.058 -5.046 9.512 1.00 35.57 273 ALA D CA 1
ATOM 4753 C C . ALA C 1 273 ? -16.696 -5.726 9.365 1.00 36.46 273 ALA D C 1
ATOM 4754 O O . ALA C 1 273 ? -16.590 -6.747 8.677 1.00 36.98 273 ALA D O 1
ATOM 4756 N N . LEU C 1 274 ? -15.648 -5.199 9.991 1.00 38.07 274 LEU D N 1
ATOM 4757 C CA . LEU C 1 274 ? -14.314 -5.761 9.807 1.00 46.29 274 LEU D CA 1
ATOM 4758 C C . LEU C 1 274 ? -13.840 -6.600 10.997 1.00 41.32 274 LEU D C 1
ATOM 4759 O O . LEU C 1 274 ? -12.642 -6.881 11.104 1.00 42.08 274 LEU D O 1
ATOM 4764 N N . GLY C 1 275 ? -14.746 -7.020 11.878 1.00 35.44 275 GLY D N 1
ATOM 4765 C CA . GLY C 1 275 ? -14.357 -7.841 13.006 1.00 34.13 275 GLY D CA 1
ATOM 4766 C C . GLY C 1 275 ? -13.988 -9.265 12.608 1.00 38.63 275 GLY D C 1
ATOM 4767 O O . GLY C 1 275 ? -14.280 -9.761 11.514 1.00 32.37 275 GLY D O 1
ATOM 4768 N N . THR C 1 276 ? -13.319 -9.934 13.543 1.00 36.70 276 THR D N 1
ATOM 4769 C CA . THR C 1 276 ? -12.862 -11.294 13.319 1.00 33.03 276 THR D CA 1
ATOM 4770 C C . THR C 1 276 ? -14.051 -12.242 13.216 1.00 36.92 276 THR D C 1
ATOM 4771 O O . THR C 1 276 ? -14.988 -12.179 14.014 1.00 37.42 276 THR D O 1
ATOM 4775 N N . ASN C 1 277 ? -14.011 -13.131 12.232 1.00 37.73 277 ASN D N 1
ATOM 4776 C CA . ASN C 1 277 ? -15.074 -14.114 12.048 1.00 36.19 277 ASN D CA 1
ATOM 4777 C C . ASN C 1 277 ? -14.902 -15.199 13.116 1.00 38.91 277 ASN D C 1
ATOM 4778 O O . ASN C 1 277 ? -14.037 -16.077 13.010 1.00 36.00 277 ASN D O 1
ATOM 4783 N N . PHE C 1 278 ? -15.728 -15.143 14.166 1.00 36.11 278 PHE D N 1
ATOM 4784 C CA . PHE C 1 278 ? -15.573 -16.096 15.269 1.00 36.25 278 PHE D CA 1
ATOM 4785 C C . PHE C 1 278 ? -15.793 -17.545 14.840 1.00 38.10 278 PHE D C 1
ATOM 4786 O O . PHE C 1 278 ? -15.470 -18.466 15.607 1.00 34.18 278 PHE D O 1
ATOM 4794 N N . PHE C 1 279 ? -16.329 -17.768 13.639 1.00 35.75 279 PHE D N 1
ATOM 4795 C CA . PHE C 1 279 ? -16.729 -19.091 13.200 1.00 33.11 279 PHE D CA 1
ATOM 4796 C C . PHE C 1 279 ? -15.763 -19.692 12.185 1.00 35.37 279 PHE D C 1
ATOM 4797 O O . PHE C 1 279 ? -15.940 -20.852 11.789 1.00 34.01 279 PHE D O 1
ATOM 4805 N N . ALA C 1 280 ? -14.743 -18.942 11.767 1.00 33.87 280 ALA D N 1
ATOM 4806 C CA . ALA C 1 280 ? -13.930 -19.318 10.617 1.00 35.07 280 ALA D CA 1
ATOM 4807 C C . ALA C 1 280 ? -12.920 -20.392 10.989 1.00 37.29 280 ALA D C 1
ATOM 4808 O O . ALA C 1 280 ? -12.384 -20.403 12.099 1.00 37.36 280 ALA D O 1
ATOM 4810 N N . SER C 1 281 ? -12.673 -21.307 10.045 1.00 39.78 281 SER D N 1
ATOM 4811 C CA . SER C 1 281 ? -11.676 -22.353 10.219 1.00 38.08 281 SER D CA 1
ATOM 4812 C C . SER C 1 281 ? -10.254 -21.808 10.266 1.00 40.27 281 SER D C 1
ATOM 4813 O O . SER C 1 281 ? -9.355 -22.529 10.706 1.00 41.13 281 SER D O 1
ATOM 4816 N N . ASN C 1 282 ? -10.018 -20.566 9.834 1.00 36.97 282 ASN D N 1
ATOM 4817 C CA . ASN C 1 282 ? -8.712 -19.946 10.013 1.00 33.78 282 ASN D CA 1
ATOM 4818 C C . ASN C 1 282 ? -8.684 -18.990 11.204 1.00 38.08 282 ASN D C 1
ATOM 4819 O O . ASN C 1 282 ? -7.784 -18.149 11.301 1.00 40.38 282 ASN D O 1
ATOM 4824 N N . THR C 1 283 ? -9.633 -19.110 12.127 1.00 37.07 283 THR D N 1
ATOM 4825 C CA . THR C 1 283 ? -9.578 -18.316 13.346 1.00 39.57 283 THR D CA 1
ATOM 4826 C C . THR C 1 283 ? -8.911 -19.119 14.454 1.00 34.94 283 THR D C 1
ATOM 4827 O O . THR C 1 283 ? -9.374 -20.222 14.767 1.00 35.18 283 THR D O 1
ATOM 4831 N N . PRO C 1 284 ? -7.839 -18.618 15.058 1.00 37.41 284 PRO D N 1
ATOM 4832 C CA . PRO C 1 284 ? -7.164 -19.339 16.168 1.00 40.28 284 PRO D CA 1
ATOM 4833 C C . PRO C 1 284 ? -8.132 -19.749 17.268 1.00 38.21 284 PRO D C 1
ATOM 4834 O O . PRO C 1 284 ? -9.024 -18.974 17.646 1.00 34.33 284 PRO D O 1
ATOM 4838 N N . PRO C 1 285 ? -7.971 -20.960 17.820 1.00 36.14 285 PRO D N 1
ATOM 4839 C CA . PRO C 1 285 ? -8.940 -21.463 18.812 1.00 37.78 285 PRO D CA 1
ATOM 4840 C C . PRO C 1 285 ? -8.936 -20.709 20.120 1.00 38.30 285 PRO D C 1
ATOM 4841 O O . PRO C 1 285 ? -9.945 -20.750 20.839 1.00 39.60 285 PRO D O 1
ATOM 4845 N N . ASN C 1 286 ? -7.843 -20.044 20.469 1.00 39.36 286 ASN D N 1
ATOM 4846 C CA . ASN C 1 286 ? -7.801 -19.287 21.714 1.00 39.89 286 ASN D CA 1
ATOM 4847 C C . ASN C 1 286 ? -8.417 -17.900 21.577 1.00 34.16 286 ASN D C 1
ATOM 4848 O O . ASN C 1 286 ? -8.404 -17.138 22.548 1.00 39.95 286 ASN D O 1
ATOM 4853 N N . THR C 1 287 ? -8.904 -17.541 20.392 1.00 32.34 287 THR D N 1
ATOM 4854 C CA . THR C 1 287 ? -9.726 -16.349 20.252 1.00 37.46 287 THR D CA 1
ATOM 4855 C C . THR C 1 287 ? -10.900 -16.462 21.203 1.00 37.97 287 THR D C 1
ATOM 4856 O O . THR C 1 287 ? -11.493 -17.533 21.326 1.00 42.43 287 THR D O 1
ATOM 4860 N N . PHE C 1 288 ? -11.241 -15.368 21.884 1.00 35.17 288 PHE D N 1
ATOM 4861 C CA . PHE C 1 288 ? -12.198 -15.470 22.977 1.00 38.65 288 PHE D CA 1
ATOM 4862 C C . PHE C 1 288 ? -13.071 -14.220 23.066 1.00 33.75 288 PHE D C 1
ATOM 4863 O O . PHE C 1 288 ? -12.721 -13.159 22.549 1.00 34.39 288 PHE D O 1
ATOM 4871 N N . PHE C 1 289 ? -14.231 -14.368 23.716 1.00 32.10 289 PHE D N 1
ATOM 4872 C CA . PHE C 1 289 ? -14.978 -13.237 24.266 1.00 34.38 289 PHE D CA 1
ATOM 4873 C C . PHE C 1 289 ? -15.303 -13.508 25.740 1.00 35.98 289 PHE D C 1
ATOM 4874 O O . PHE C 1 289 ? -15.310 -14.657 26.207 1.00 32.72 289 PHE D O 1
ATOM 4882 N N . LEU C 1 290 ? -15.535 -12.420 26.481 1.00 34.21 290 LEU D N 1
ATOM 4883 C CA . LEU C 1 290 ? -15.806 -12.487 27.918 1.00 35.23 290 LEU D CA 1
ATOM 4884 C C . LEU C 1 290 ? -16.731 -11.328 28.253 1.00 36.78 290 LEU D C 1
ATOM 4885 O O . LEU C 1 290 ? -16.337 -10.165 28.130 1.00 35.61 290 LEU D O 1
ATOM 4890 N N . THR C 1 291 ? -17.946 -11.636 28.663 1.00 35.00 291 THR D N 1
ATOM 4891 C CA . THR C 1 291 ? -18.863 -10.577 29.032 1.00 34.99 291 THR D CA 1
ATOM 4892 C C . THR C 1 291 ? -18.494 -10.012 30.402 1.00 41.76 291 THR D C 1
ATOM 4893 O O . THR C 1 291 ? -17.844 -10.679 31.215 1.00 38.62 291 THR D O 1
ATOM 4897 N N . PRO C 1 292 ? -18.902 -8.782 30.693 1.00 43.46 292 PRO D N 1
ATOM 4898 C CA . PRO C 1 292 ? -18.904 -8.332 32.075 1.00 35.74 292 PRO D CA 1
ATOM 4899 C C . PRO C 1 292 ? -19.929 -9.138 32.843 1.00 37.70 292 PRO D C 1
ATOM 4900 O O . PRO C 1 292 ? -20.640 -9.954 32.236 1.00 39.36 292 PRO D O 1
ATOM 4904 N N . PRO C 1 293 ? -20.041 -8.958 34.161 1.00 39.69 293 PRO D N 1
ATOM 4905 C CA . PRO C 1 293 ? -21.260 -9.416 34.848 1.00 35.03 293 PRO D CA 1
ATOM 4906 C C . PRO C 1 293 ? -22.441 -8.602 34.338 1.00 37.19 293 PRO D C 1
ATOM 4907 O O . PRO C 1 293 ? -22.452 -7.374 34.443 1.00 37.83 293 PRO D O 1
ATOM 4911 N N . ILE C 1 294 ? -23.398 -9.279 33.720 1.00 35.30 294 ILE D N 1
ATOM 4912 C CA . ILE C 1 294 ? -24.580 -8.636 33.157 1.00 37.60 294 ILE D CA 1
ATOM 4913 C C . ILE C 1 294 ? -25.690 -8.743 34.190 1.00 41.50 294 ILE D C 1
ATOM 4914 O O . ILE C 1 294 ? -26.120 -9.867 34.503 1.00 36.05 294 ILE D O 1
ATOM 4919 N N . PRO C 1 295 ? -26.182 -7.628 34.720 1.00 45.21 295 PRO D N 1
ATOM 4920 C CA . PRO C 1 295 ? -27.289 -7.675 35.670 1.00 35.97 295 PRO D CA 1
ATOM 4921 C C . PRO C 1 295 ? -28.606 -7.925 34.976 1.00 36.95 295 PRO D C 1
ATOM 4922 O O . PRO C 1 295 ? -28.814 -7.537 33.825 1.00 47.36 295 PRO D O 1
ATOM 4926 N N . PHE C 1 296 ? -29.506 -8.566 35.715 1.00 41.53 296 PHE D N 1
ATOM 4927 C CA . PHE C 1 296 ? -30.869 -8.841 35.280 1.00 40.86 296 PHE D CA 1
ATOM 4928 C C . PHE C 1 296 ? -31.702 -9.168 36.506 1.00 42.48 296 PHE D C 1
ATOM 4929 O O . PHE C 1 296 ? -31.171 -9.566 37.551 1.00 41.45 296 PHE D O 1
ATOM 4937 N N . THR C 1 297 ? -33.020 -9.035 36.344 1.00 44.67 297 THR D N 1
ATOM 4938 C CA . THR C 1 297 ? -33.989 -9.254 37.413 1.00 44.89 297 THR D CA 1
ATOM 4939 C C . THR C 1 297 ? -35.173 -10.028 36.847 1.00 37.77 297 THR D C 1
ATOM 4940 O O . THR C 1 297 ? -35.702 -9.671 35.795 1.00 45.33 297 THR D O 1
ATOM 4944 N N . TYR C 1 298 ? -35.584 -11.083 37.529 1.00 39.04 298 TYR D N 1
ATOM 4945 C CA . TYR C 1 298 ? -36.855 -11.729 37.233 1.00 43.74 298 TYR D CA 1
ATOM 4946 C C . TYR C 1 298 ? -37.629 -11.912 38.533 1.00 45.09 298 TYR D C 1
ATOM 4947 O O . TYR C 1 298 ? -37.106 -11.692 39.634 1.00 45.50 298 TYR D O 1
ATOM 4956 N N . VAL C 1 299 ? -38.892 -12.304 38.402 1.00 41.70 299 VAL D N 1
ATOM 4957 C CA . VAL C 1 299 ? -39.734 -12.517 39.574 1.00 45.54 299 VAL D CA 1
ATOM 4958 C C . VAL C 1 299 ? -39.441 -13.903 40.133 1.00 48.95 299 VAL D C 1
ATOM 4959 O O . VAL C 1 299 ? -39.596 -14.907 39.431 1.00 49.19 299 VAL D O 1
ATOM 4963 N N . GLY C 1 300 ? -39.014 -13.957 41.402 1.00 49.14 300 GLY D N 1
ATOM 4964 C CA . GLY C 1 300 ? -38.609 -15.196 42.030 1.00 49.01 300 GLY D CA 1
ATOM 4965 C C . GLY C 1 300 ? -39.772 -16.057 42.508 1.00 55.00 300 GLY D C 1
ATOM 4966 O O . GLY C 1 300 ? -40.950 -15.705 42.401 1.00 52.59 300 GLY D O 1
ATOM 4967 N N . ALA C 1 301 ? -39.407 -17.211 43.071 1.00 54.55 301 ALA D N 1
ATOM 4968 C CA . ALA C 1 301 ? -40.362 -18.245 43.469 1.00 54.96 301 ALA D CA 1
ATOM 4969 C C . ALA C 1 301 ? -41.393 -17.740 44.462 1.00 64.28 301 ALA D C 1
ATOM 4970 O O . ALA C 1 301 ? -41.069 -17.156 45.507 1.00 69.00 301 ALA D O 1
ATOM 4973 N N . LYS D 1 85 ? -24.845 -3.039 -50.857 1.00 77.48 85 LYS C N 1
ATOM 4974 C CA . LYS D 1 85 ? -26.237 -3.255 -50.452 1.00 92.07 85 LYS C CA 1
ATOM 4975 C C . LYS D 1 85 ? -26.592 -2.489 -49.177 1.00 95.55 85 LYS C C 1
ATOM 4976 O O . LYS D 1 85 ? -27.494 -1.648 -49.160 1.00 91.40 85 LYS C O 1
ATOM 4982 N N . VAL D 1 86 ? -25.908 -2.817 -48.089 1.00 98.73 86 VAL C N 1
ATOM 4983 C CA . VAL D 1 86 ? -25.899 -1.994 -46.887 1.00 95.95 86 VAL C CA 1
ATOM 4984 C C . VAL D 1 86 ? -24.490 -1.417 -46.787 1.00 96.79 86 VAL C C 1
ATOM 4985 O O . VAL D 1 86 ? -23.493 -2.154 -46.756 1.00 95.57 86 VAL C O 1
ATOM 4989 N N . SER D 1 87 ? -24.426 -0.098 -46.838 1.00 92.89 87 SER C N 1
ATOM 4990 C CA . SER D 1 87 ? -23.167 0.616 -46.927 1.00 91.75 87 SER C CA 1
ATOM 4991 C C . SER D 1 87 ? -22.362 0.469 -45.637 1.00 93.75 87 SER C C 1
ATOM 4992 O O . SER D 1 87 ? -22.930 0.588 -44.542 1.00 93.91 87 SER C O 1
ATOM 4995 N N . PRO D 1 88 ? -21.058 0.172 -45.718 1.00 93.33 88 PRO C N 1
ATOM 4996 C CA . PRO D 1 88 ? -20.212 0.198 -44.507 1.00 90.39 88 PRO C CA 1
ATOM 4997 C C . PRO D 1 88 ? -19.948 1.611 -44.005 1.00 85.33 88 PRO C C 1
ATOM 4998 O O . PRO D 1 88 ? -19.348 1.789 -42.934 1.00 81.19 88 PRO C O 1
ATOM 5002 N N . THR D 1 89 ? -20.379 2.614 -44.759 1.00 84.54 89 THR C N 1
ATOM 5003 C CA . THR D 1 89 ? -20.347 4.004 -44.342 1.00 81.98 89 THR C CA 1
ATOM 5004 C C . THR D 1 89 ? -21.551 4.373 -43.475 1.00 80.56 89 THR C C 1
ATOM 5005 O O . THR D 1 89 ? -21.409 5.070 -42.471 1.00 80.42 89 THR C O 1
ATOM 5009 N N . GLN D 1 90 ? -22.742 3.927 -43.835 1.00 82.88 90 GLN C N 1
ATOM 5010 C CA . GLN D 1 90 ? -23.970 4.269 -43.135 1.00 84.90 90 GLN C CA 1
ATOM 5011 C C . GLN D 1 90 ? -24.166 3.469 -41.856 1.00 75.31 90 GLN C C 1
ATOM 5012 O O . GLN D 1 90 ? -25.252 3.539 -41.248 1.00 74.42 90 GLN C O 1
ATOM 5018 N N . THR D 1 91 ? -23.162 2.692 -41.449 1.00 72.54 91 THR C N 1
ATOM 5019 C CA . THR D 1 91 ? -23.292 1.849 -40.291 1.00 60.87 91 THR C CA 1
ATOM 5020 C C . THR D 1 91 ? -22.083 2.080 -39.391 1.00 61.46 91 THR C C 1
ATOM 5021 O O . THR D 1 91 ? -20.929 1.994 -39.856 1.00 59.40 91 THR C O 1
ATOM 5025 N N . PRO D 1 92 ? -22.300 2.407 -38.112 1.00 54.92 92 PRO C N 1
ATOM 5026 C CA . PRO D 1 92 ? -21.169 2.700 -37.222 1.00 43.78 92 PRO C CA 1
ATOM 5027 C C . PRO D 1 92 ? -20.403 1.428 -36.899 1.00 47.34 92 PRO C C 1
ATOM 5028 O O . PRO D 1 92 ? -20.980 0.446 -36.432 1.00 49.01 92 PRO C O 1
ATOM 5032 N N . LEU D 1 93 ? -19.098 1.449 -37.160 1.00 49.63 93 LEU C N 1
ATOM 5033 C CA . LEU D 1 93 ? -18.253 0.285 -36.955 1.00 40.61 93 LEU C CA 1
ATOM 5034 C C . LEU D 1 93 ? -17.641 0.323 -35.568 1.00 44.73 93 LEU C C 1
ATOM 5035 O O . LEU D 1 93 ? -17.282 1.386 -35.057 1.00 44.90 93 LEU C O 1
ATOM 5040 N N . THR D 1 94 ? -17.543 -0.847 -34.955 1.00 48.70 94 THR C N 1
ATOM 5041 C CA . THR D 1 94 ? -16.902 -0.991 -33.658 1.00 39.14 94 THR C CA 1
ATOM 5042 C C . THR D 1 94 ? -15.390 -0.954 -33.839 1.00 41.39 94 THR C C 1
ATOM 5043 O O . THR D 1 94 ? -14.814 -1.829 -34.492 1.00 39.76 94 THR C O 1
ATOM 5047 N N . ARG D 1 95 ? -14.747 0.066 -33.287 1.00 39.58 95 ARG C N 1
ATOM 5048 C CA . ARG D 1 95 ? -13.305 0.187 -33.380 1.00 38.66 95 ARG C CA 1
ATOM 5049 C C . ARG D 1 95 ? -12.673 -0.171 -32.034 1.00 41.18 95 ARG C C 1
ATOM 5050 O O . ARG D 1 95 ? -13.271 0.031 -30.970 1.00 41.66 95 ARG C O 1
ATOM 5058 N N . ILE D 1 96 ? -11.478 -0.761 -32.098 1.00 34.08 96 ILE C N 1
ATOM 5059 C CA . ILE D 1 96 ? -10.806 -1.349 -30.948 1.00 32.89 96 ILE C CA 1
ATOM 5060 C C . ILE D 1 96 ? -9.351 -0.923 -30.980 1.00 39.24 96 ILE C C 1
ATOM 5061 O O . ILE D 1 96 ? -8.643 -1.215 -31.953 1.00 38.08 96 ILE C O 1
ATOM 5066 N N . ILE D 1 97 ? -8.887 -0.264 -29.916 1.00 38.92 97 ILE C N 1
ATOM 5067 C CA . ILE D 1 97 ? -7.459 -0.078 -29.700 1.00 41.26 97 ILE C CA 1
ATOM 5068 C C . ILE D 1 97 ? -7.104 -0.622 -28.323 1.00 36.18 97 ILE C C 1
ATOM 5069 O O . ILE D 1 97 ? -7.968 -0.913 -27.502 1.00 37.31 97 ILE C O 1
ATOM 5074 N N . SER D 1 98 ? -5.809 -0.776 -28.086 1.00 36.00 98 SER C N 1
ATOM 5075 C CA . SER D 1 98 ? -5.355 -1.237 -26.789 1.00 35.22 98 SER C CA 1
ATOM 5076 C C . SER D 1 98 ? -3.983 -0.641 -26.501 1.00 33.11 98 SER C C 1
ATOM 5077 O O . SER D 1 98 ? -3.220 -0.346 -27.421 1.00 31.72 98 SER C O 1
ATOM 5080 N N . MET D 1 99 ? -3.699 -0.423 -25.211 1.00 35.26 99 MET C N 1
ATOM 5081 C CA . MET D 1 99 ? -2.417 0.087 -24.745 1.00 32.41 99 MET C CA 1
ATOM 5082 C C . MET D 1 99 ? -1.884 -0.798 -23.629 1.00 34.44 99 MET C C 1
ATOM 5083 O O . MET D 1 99 ? -2.652 -1.371 -22.851 1.00 37.35 99 MET C O 1
ATOM 5088 N N . GLY D 1 100 ? -0.558 -0.915 -23.564 1.00 31.68 100 GLY C N 1
ATOM 5089 C CA . GLY D 1 100 ? 0.072 -1.732 -22.553 1.00 27.39 100 GLY C CA 1
ATOM 5090 C C . GLY D 1 100 ? 0.145 -3.185 -22.961 1.00 26.59 100 GLY C C 1
ATOM 5091 O O . GLY D 1 100 ? -0.054 -3.552 -24.114 1.00 37.60 100 GLY C O 1
ATOM 5092 N N . ASN D 1 101 ? 0.414 -4.034 -21.983 1.00 28.11 101 ASN C N 1
ATOM 5093 C CA . ASN D 1 101 ? 0.747 -5.425 -22.266 1.00 36.12 101 ASN C CA 1
ATOM 5094 C C . ASN D 1 101 ? -0.113 -6.316 -21.375 1.00 36.86 101 ASN C C 1
ATOM 5095 O O . ASN D 1 101 ? -0.009 -6.269 -20.141 1.00 38.30 101 ASN C O 1
ATOM 5100 N N . ASN D 1 102 ? -0.960 -7.129 -22.002 1.00 33.11 102 ASN C N 1
ATOM 5101 C CA . ASN D 1 102 ? -1.965 -7.878 -21.260 1.00 33.73 102 ASN C CA 1
ATOM 5102 C C . ASN D 1 102 ? -1.403 -9.124 -20.579 1.00 36.25 102 ASN C C 1
ATOM 5103 O O . ASN D 1 102 ? -2.143 -9.823 -19.877 1.00 34.50 102 ASN C O 1
ATOM 5108 N N . LEU D 1 103 ? -0.115 -9.410 -20.764 1.00 40.13 103 LEU C N 1
ATOM 5109 C CA . LEU D 1 103 ? 0.553 -10.528 -20.120 1.00 36.93 103 LEU C CA 1
ATOM 5110 C C . LEU D 1 103 ? 1.331 -10.117 -18.887 1.00 41.77 103 LEU C C 1
ATOM 5111 O O . LEU D 1 103 ? 1.666 -10.989 -18.075 1.00 42.43 103 LEU C O 1
ATOM 5116 N N . PHE D 1 104 ? 1.654 -8.825 -18.747 1.00 35.76 104 PHE C N 1
ATOM 5117 C CA . PHE D 1 104 ? 2.449 -8.335 -17.624 1.00 37.80 104 PHE C CA 1
ATOM 5118 C C . PHE D 1 104 ? 3.766 -9.102 -17.524 1.00 44.00 104 PHE C C 1
ATOM 5119 O O . PHE D 1 104 ? 4.180 -9.544 -16.449 1.00 45.68 104 PHE C O 1
ATOM 5127 N N . ASP D 1 105 ? 4.425 -9.267 -18.681 1.00 43.62 105 ASP C N 1
ATOM 5128 C CA . ASP D 1 105 ? 5.752 -9.869 -18.758 1.00 42.97 105 ASP C CA 1
ATOM 5129 C C . ASP D 1 105 ? 6.768 -8.918 -19.395 1.00 44.29 105 ASP C C 1
ATOM 5130 O O . ASP D 1 105 ? 7.806 -9.363 -19.889 1.00 47.05 105 ASP C O 1
ATOM 5135 N N . SER D 1 106 ? 6.496 -7.611 -19.376 1.00 43.65 106 SER C N 1
ATOM 5136 C CA . SER D 1 106 ? 7.433 -6.609 -19.864 1.00 36.96 106 SER C CA 1
ATOM 5137 C C . SER D 1 106 ? 7.825 -5.598 -18.781 1.00 37.58 106 SER C C 1
ATOM 5138 O O . SER D 1 106 ? 8.241 -4.480 -19.091 1.00 41.29 106 SER C O 1
ATOM 5141 N N . GLY D 1 107 ? 7.704 -5.961 -17.518 1.00 39.14 107 GLY C N 1
ATOM 5142 C CA . GLY D 1 107 ? 8.102 -5.054 -16.465 1.00 31.25 107 GLY C CA 1
ATOM 5143 C C . GLY D 1 107 ? 7.046 -4.021 -16.108 1.00 38.32 107 GLY C C 1
ATOM 5144 O O . GLY D 1 107 ? 5.863 -4.106 -16.453 1.00 41.75 107 GLY C O 1
ATOM 5145 N N . TYR D 1 108 ? 7.512 -3.008 -15.393 1.00 45.36 108 TYR C N 1
ATOM 5146 C CA . TYR D 1 108 ? 6.689 -1.940 -14.844 1.00 31.44 108 TYR C CA 1
ATOM 5147 C C . TYR D 1 108 ? 7.270 -0.628 -15.345 1.00 34.70 108 TYR C C 1
ATOM 5148 O O . TYR D 1 108 ? 8.021 0.037 -14.640 1.00 34.09 108 TYR C O 1
ATOM 5157 N N . GLU D 1 109 ? 6.932 -0.252 -16.578 1.00 41.19 109 GLU C N 1
ATOM 5158 C CA . GLU D 1 109 ? 7.482 0.967 -17.162 1.00 42.96 109 GLU C CA 1
ATOM 5159 C C . GLU D 1 109 ? 6.477 2.118 -17.256 1.00 41.38 109 GLU C C 1
ATOM 5160 O O . GLU D 1 109 ? 6.782 3.129 -17.895 1.00 41.16 109 GLU C O 1
ATOM 5166 N N . ILE D 1 110 ? 5.298 2.002 -16.635 1.00 40.59 110 ILE C N 1
ATOM 5167 C CA . ILE D 1 110 ? 4.239 3.007 -16.735 1.00 30.43 110 ILE C CA 1
ATOM 5168 C C . ILE D 1 110 ? 4.310 3.912 -15.521 1.00 32.61 110 ILE C C 1
ATOM 5169 O O . ILE D 1 110 ? 4.391 3.430 -14.383 1.00 34.48 110 ILE C O 1
ATOM 5174 N N . PHE D 1 111 ? 4.258 5.222 -15.760 1.00 34.66 111 PHE C N 1
ATOM 5175 C CA . PHE D 1 111 ? 4.430 6.235 -14.721 1.00 33.46 111 PHE C CA 1
ATOM 5176 C C . PHE D 1 111 ? 3.084 6.562 -14.086 1.00 33.59 111 PHE C C 1
ATOM 5177 O O . PHE D 1 111 ? 2.160 6.995 -14.780 1.00 28.95 111 PHE C O 1
ATOM 5185 N N . ALA D 1 112 ? 2.988 6.377 -12.768 1.00 35.57 112 ALA C N 1
ATOM 5186 C CA . ALA D 1 112 ? 1.775 6.644 -12.005 1.00 31.09 112 ALA C CA 1
ATOM 5187 C C . ALA D 1 112 ? 2.073 7.723 -10.983 1.00 35.69 112 ALA C C 1
ATOM 5188 O O . ALA D 1 112 ? 2.928 7.539 -10.108 1.00 31.24 112 ALA C O 1
ATOM 5190 N N . SER D 1 113 ? 1.362 8.841 -11.101 1.00 42.16 113 SER C N 1
ATOM 5191 C CA . SER D 1 113 ? 1.519 9.956 -10.185 1.00 32.19 113 SER C CA 1
ATOM 5192 C C . SER D 1 113 ? 0.844 9.604 -8.873 1.00 28.30 113 SER C C 1
ATOM 5193 O O . SER D 1 113 ? -0.174 8.917 -8.854 1.00 32.44 113 SER C O 1
ATOM 5196 N N . CYS D 1 114 ? 1.413 10.065 -7.772 1.00 30.77 114 CYS C N 1
ATOM 5197 C CA . CYS D 1 114 ? 0.964 9.652 -6.452 1.00 32.92 114 CYS C CA 1
ATOM 5198 C C . CYS D 1 114 ? 0.842 10.875 -5.559 1.00 35.64 114 CYS C C 1
ATOM 5199 O O . CYS D 1 114 ? 1.400 11.930 -5.876 1.00 36.65 114 CYS C O 1
ATOM 5202 N N . PRO D 1 115 ? 0.107 10.765 -4.434 1.00 35.97 115 PRO C N 1
ATOM 5203 C CA . PRO D 1 115 ? 0.067 11.844 -3.428 1.00 30.96 115 PRO C CA 1
ATOM 5204 C C . PRO D 1 115 ? 1.445 12.218 -2.909 1.00 31.89 115 PRO C C 1
ATOM 5205 O O . PRO D 1 115 ? 2.431 11.497 -3.073 1.00 32.09 115 PRO C O 1
ATOM 5209 N N . GLN D 1 116 ? 1.487 13.375 -2.239 1.00 32.09 116 GLN C N 1
ATOM 5210 C CA . GLN D 1 116 ? 2.663 13.852 -1.515 1.00 33.02 116 GLN C CA 1
ATOM 5211 C C . GLN D 1 116 ? 3.878 14.017 -2.427 1.00 34.66 116 GLN C C 1
ATOM 5212 O O . GLN D 1 116 ? 5.013 13.777 -2.014 1.00 30.20 116 GLN C O 1
ATOM 5218 N N . ASN D 1 117 ? 3.645 14.415 -3.680 1.00 37.99 117 ASN C N 1
ATOM 5219 C CA . ASN D 1 117 ? 4.717 14.633 -4.646 1.00 30.45 117 ASN C CA 1
ATOM 5220 C C . ASN D 1 117 ? 5.540 13.363 -4.890 1.00 34.56 117 ASN C C 1
ATOM 5221 O O . ASN D 1 117 ? 6.709 13.422 -5.283 1.00 39.38 117 ASN C O 1
ATOM 5226 N N . LYS D 1 118 ? 4.940 12.194 -4.694 1.00 35.25 118 LYS C N 1
ATOM 5227 C CA . LYS D 1 118 ? 5.614 10.933 -4.959 1.00 34.25 118 LYS C CA 1
ATOM 5228 C C . LYS D 1 118 ? 5.121 10.301 -6.271 1.00 34.61 118 LYS C C 1
ATOM 5229 O O . LYS D 1 118 ? 4.227 10.811 -6.959 1.00 32.97 118 LYS C O 1
ATOM 5235 N N . ALA D 1 119 ? 5.745 9.186 -6.645 1.00 34.39 119 ALA C N 1
ATOM 5236 C CA . ALA D 1 119 ? 5.384 8.504 -7.884 1.00 34.89 119 ALA C CA 1
ATOM 5237 C C . ALA D 1 119 ? 5.669 7.023 -7.749 1.00 31.55 119 ALA C C 1
ATOM 5238 O O . ALA D 1 119 ? 6.276 6.560 -6.777 1.00 31.23 119 ALA C O 1
ATOM 5240 N N . ALA D 1 120 ? 5.206 6.283 -8.749 1.00 30.26 120 ALA C N 1
ATOM 5241 C CA . ALA D 1 120 ? 5.361 4.844 -8.773 1.00 30.08 120 ALA C CA 1
ATOM 5242 C C . ALA D 1 120 ? 5.397 4.390 -10.222 1.00 30.66 120 ALA C C 1
ATOM 5243 O O . ALA D 1 120 ? 4.817 5.030 -11.107 1.00 35.03 120 ALA C O 1
ATOM 5245 N N . LYS D 1 121 ? 6.116 3.304 -10.462 1.00 28.15 121 LYS C N 1
ATOM 5246 C CA . LYS D 1 121 ? 6.125 2.650 -11.761 1.00 34.23 121 LYS C CA 1
ATOM 5247 C C . LYS D 1 121 ? 5.239 1.412 -11.668 1.00 30.61 121 LYS C C 1
ATOM 5248 O O . LYS D 1 121 ? 5.360 0.633 -10.721 1.00 34.46 121 LYS C O 1
ATOM 5254 N N . VAL D 1 122 ? 4.317 1.257 -12.614 1.00 30.12 122 VAL C N 1
ATOM 5255 C CA . VAL D 1 122 ? 3.325 0.188 -12.572 1.00 33.25 122 VAL C CA 1
ATOM 5256 C C . VAL D 1 122 ? 3.284 -0.470 -13.944 1.00 33.26 122 VAL C C 1
ATOM 5257 O O . VAL D 1 122 ? 3.975 -0.050 -14.872 1.00 31.81 122 VAL C O 1
ATOM 5261 N N . ALA D 1 123 ? 2.464 -1.517 -14.058 1.00 37.07 123 ALA C N 1
ATOM 5262 C CA . ALA D 1 123 ? 2.186 -2.191 -15.322 1.00 36.34 123 ALA C CA 1
ATOM 5263 C C . ALA D 1 123 ? 0.697 -2.095 -15.622 1.00 34.14 123 ALA C C 1
ATOM 5264 O O . ALA D 1 123 ? -0.133 -2.028 -14.706 1.00 37.26 123 ALA C O 1
ATOM 5266 N N . GLY D 1 124 ? 0.356 -2.073 -16.906 1.00 30.13 124 GLY C N 1
ATOM 5267 C CA . GLY D 1 124 ? -1.012 -1.790 -17.285 1.00 29.69 124 GLY C CA 1
ATOM 5268 C C . GLY D 1 124 ? -1.418 -2.383 -18.617 1.00 32.90 124 GLY C C 1
ATOM 5269 O O . GLY D 1 124 ? -0.592 -2.645 -19.497 1.00 31.23 124 GLY C O 1
ATOM 5270 N N . TYR D 1 125 ? -2.728 -2.577 -18.753 1.00 34.65 125 TYR C N 1
ATOM 5271 C CA . TYR D 1 125 ? -3.326 -3.016 -20.001 1.00 32.34 125 TYR C CA 1
ATOM 5272 C C . TYR D 1 125 ? -4.686 -2.362 -20.124 1.00 34.46 125 TYR C C 1
ATOM 5273 O O . TYR D 1 125 ? -5.584 -2.644 -19.325 1.00 36.90 125 TYR C O 1
ATOM 5282 N N . VAL D 1 126 ? -4.837 -1.506 -21.126 1.00 36.42 126 VAL C N 1
ATOM 5283 C CA . VAL D 1 126 ? -6.066 -0.773 -21.377 1.00 33.15 126 VAL C CA 1
ATOM 5284 C C . VAL D 1 126 ? -6.666 -1.338 -22.649 1.00 35.83 126 VAL C C 1
ATOM 5285 O O . VAL D 1 126 ? -5.965 -1.465 -23.655 1.00 34.15 126 VAL C O 1
ATOM 5289 N N . TYR D 1 127 ? -7.942 -1.722 -22.593 1.00 35.30 127 TYR C N 1
ATOM 5290 C CA . TYR D 1 127 ? -8.655 -2.248 -23.746 1.00 34.78 127 TYR C CA 1
ATOM 5291 C C . TYR D 1 127 ? -9.857 -1.355 -24.000 1.00 35.48 127 TYR C C 1
ATOM 5292 O O . TYR D 1 127 ? -10.755 -1.273 -23.161 1.00 36.84 127 TYR C O 1
ATOM 5301 N N . LEU D 1 128 ? -9.876 -0.700 -25.155 1.00 37.38 128 LEU C N 1
ATOM 5302 C CA . LEU D 1 128 ? -10.846 0.338 -25.477 1.00 33.07 128 LEU C CA 1
ATOM 5303 C C . LEU D 1 128 ? -11.614 -0.038 -26.736 1.00 37.20 128 LEU C C 1
ATOM 5304 O O . LEU D 1 128 ? -11.008 -0.380 -27.761 1.00 37.54 128 LEU C O 1
ATOM 5309 N N . THR D 1 129 ? -12.942 0.030 -26.659 1.00 33.48 129 THR C N 1
ATOM 5310 C CA . THR D 1 129 ? -13.791 -0.111 -27.829 1.00 35.03 129 THR C CA 1
ATOM 5311 C C . THR D 1 129 ? -14.564 1.186 -28.018 1.00 36.58 129 THR C C 1
ATOM 5312 O O . THR D 1 129 ? -14.986 1.815 -27.040 1.00 29.32 129 THR C O 1
ATOM 5316 N N . SER D 1 130 ? -14.711 1.601 -29.279 1.00 37.15 130 SER C N 1
ATOM 5317 C CA . SER D 1 130 ? -15.503 2.773 -29.638 1.00 35.42 130 SER C CA 1
ATOM 5318 C C . SER D 1 130 ? -16.682 2.285 -30.451 1.00 33.86 130 SER C C 1
ATOM 5319 O O . SER D 1 130 ? -16.508 1.759 -31.554 1.00 40.22 130 SER C O 1
ATOM 5322 N N . VAL D 1 131 ? -17.874 2.447 -29.901 1.00 34.92 131 VAL C N 1
ATOM 5323 C CA . VAL D 1 131 ? -19.085 1.845 -30.433 1.00 33.76 131 VAL C CA 1
ATOM 5324 C C . VAL D 1 131 ? -20.106 2.964 -30.469 1.00 36.49 131 VAL C C 1
ATOM 5325 O O . VAL D 1 131 ? -20.697 3.309 -29.435 1.00 36.83 131 VAL C O 1
ATOM 5329 N N . GLY D 1 132 ? -20.275 3.568 -31.643 1.00 37.55 132 GLY C N 1
ATOM 5330 C CA . GLY D 1 132 ? -21.290 4.581 -31.847 1.00 30.08 132 GLY C CA 1
ATOM 5331 C C . GLY D 1 132 ? -21.033 5.896 -31.154 1.00 35.65 132 GLY C C 1
ATOM 5332 O O . GLY D 1 132 ? -21.990 6.599 -30.819 1.00 40.39 132 GLY C O 1
ATOM 5333 N N . GLY D 1 133 ? -19.768 6.259 -30.920 1.00 32.93 133 GLY C N 1
ATOM 5334 C CA . GLY D 1 133 ? -19.444 7.539 -30.321 1.00 31.49 133 GLY C CA 1
ATOM 5335 C C . GLY D 1 133 ? -19.137 7.505 -28.837 1.00 36.20 133 GLY C C 1
ATOM 5336 O O . GLY D 1 133 ? -18.610 8.493 -28.305 1.00 34.75 133 GLY C O 1
ATOM 5337 N N . LEU D 1 134 ? -19.461 6.412 -28.152 1.00 38.95 134 LEU C N 1
ATOM 5338 C CA . LEU D 1 134 ? -19.091 6.197 -26.762 1.00 32.65 134 LEU C CA 1
ATOM 5339 C C . LEU D 1 134 ? -17.955 5.191 -26.711 1.00 33.92 134 LEU C C 1
ATOM 5340 O O . LEU D 1 134 ? -17.946 4.218 -27.472 1.00 34.11 134 LEU C O 1
ATOM 5345 N N . VAL D 1 135 ? -17.015 5.415 -25.804 1.00 33.40 135 VAL C N 1
ATOM 5346 C CA . VAL D 1 135 ? -15.895 4.507 -25.593 1.00 36.11 135 VAL C CA 1
ATOM 5347 C C . VAL D 1 135 ? -16.211 3.611 -24.401 1.00 33.93 135 VAL C C 1
ATOM 5348 O O . VAL D 1 135 ? -16.448 4.103 -23.289 1.00 31.16 135 VAL C O 1
ATOM 5352 N N . HIS D 1 136 ? -16.201 2.299 -24.628 1.00 31.35 136 HIS C N 1
ATOM 5353 C CA . HIS D 1 136 ? -16.359 1.310 -23.572 1.00 30.48 136 HIS C CA 1
ATOM 5354 C C . HIS D 1 136 ? -15.018 0.604 -23.420 1.00 35.28 136 HIS C C 1
ATOM 5355 O O . HIS D 1 136 ? -14.619 -0.196 -24.279 1.00 34.07 136 HIS C O 1
ATOM 5362 N N . GLY D 1 137 ? -14.314 0.900 -22.328 1.00 29.39 137 GLY C N 1
ATOM 5363 C CA . GLY D 1 137 ? -12.997 0.358 -22.103 1.00 32.08 137 GLY C CA 1
ATOM 5364 C C . GLY D 1 137 ? -12.939 -0.510 -20.856 1.00 32.05 137 GLY C C 1
ATOM 5365 O O . GLY D 1 137 ? -13.913 -0.629 -20.100 1.00 30.57 137 GLY C O 1
ATOM 5366 N N . THR D 1 138 ? -11.778 -1.141 -20.666 1.00 26.87 138 THR C N 1
ATOM 5367 C CA . THR D 1 138 ? -11.392 -1.680 -19.37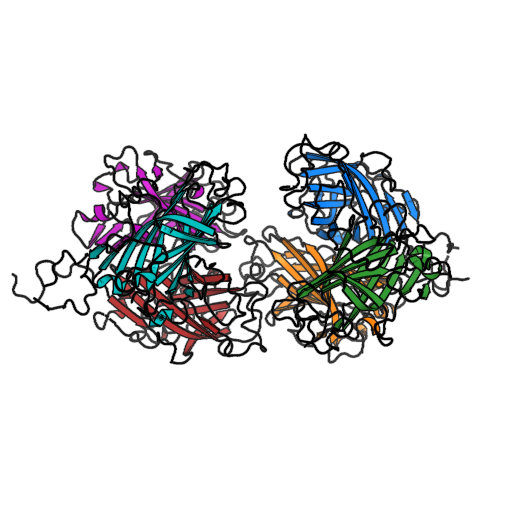5 1.00 29.88 138 THR C CA 1
ATOM 5368 C C . THR D 1 138 ? -9.953 -1.292 -19.093 1.00 32.49 138 THR C C 1
ATOM 5369 O O . THR D 1 138 ? -9.159 -1.078 -20.020 1.00 35.78 138 THR C O 1
ATOM 5373 N N . ILE D 1 139 ? -9.615 -1.189 -17.807 1.00 30.17 139 ILE C N 1
ATOM 5374 C CA . ILE D 1 139 ? -8.223 -1.016 -17.409 1.00 36.08 139 ILE C CA 1
ATOM 5375 C C . ILE D 1 139 ? -7.871 -2.007 -16.303 1.00 35.98 139 ILE C C 1
ATOM 5376 O O . ILE D 1 139 ? -8.697 -2.324 -15.433 1.00 31.09 139 ILE C O 1
ATOM 5381 N N . GLN D 1 140 ? -6.642 -2.524 -16.382 1.00 30.28 140 GLN C N 1
ATOM 5382 C CA . GLN D 1 140 ? -6.081 -3.447 -15.411 1.00 30.32 140 GLN C CA 1
ATOM 5383 C C . GLN D 1 140 ? -4.667 -2.984 -15.090 1.00 33.92 140 GLN C C 1
ATOM 5384 O O . GLN D 1 140 ? -3.856 -2.786 -16.001 1.00 27.40 140 GLN C O 1
ATOM 5390 N N . ILE D 1 141 ? -4.377 -2.796 -13.802 1.00 33.80 141 ILE C N 1
ATOM 5391 C CA . ILE D 1 141 ? -3.085 -2.309 -13.339 1.00 28.93 141 ILE C CA 1
ATOM 5392 C C . ILE D 1 141 ? -2.469 -3.358 -12.433 1.00 31.72 141 ILE C C 1
ATOM 5393 O O . ILE D 1 141 ? -3.140 -3.877 -11.532 1.00 32.32 141 ILE C O 1
ATOM 5398 N N . LYS D 1 142 ? -1.201 -3.670 -12.668 1.00 34.95 142 LYS C N 1
ATOM 5399 C CA . LYS D 1 142 ? -0.410 -4.465 -11.744 1.00 32.75 142 LYS C CA 1
ATOM 5400 C C . LYS D 1 142 ? 0.675 -3.577 -11.168 1.00 30.27 142 LYS C C 1
ATOM 5401 O O . LYS D 1 142 ? 1.297 -2.807 -11.904 1.00 30.81 142 LYS C O 1
ATOM 5407 N N . ALA D 1 143 ? 0.900 -3.689 -9.858 1.00 29.37 143 ALA C N 1
ATOM 5408 C CA . ALA D 1 143 ? 1.923 -2.902 -9.191 1.00 31.67 143 ALA C CA 1
ATOM 5409 C C . ALA D 1 143 ? 2.582 -3.721 -8.086 1.00 32.61 143 ALA C C 1
ATOM 5410 O O . ALA D 1 143 ? 1.915 -4.508 -7.414 1.00 33.07 143 ALA C O 1
ATOM 5412 N N . THR D 1 144 ? 3.886 -3.518 -7.890 1.00 30.42 144 THR C N 1
ATOM 5413 C CA . THR D 1 144 ? 4.617 -4.125 -6.787 1.00 31.61 144 THR C CA 1
ATOM 5414 C C . THR D 1 144 ? 5.102 -3.069 -5.804 1.00 33.34 144 THR C C 1
ATOM 5415 O O . THR D 1 144 ? 5.348 -1.913 -6.167 1.00 36.32 144 THR C O 1
ATOM 5419 N N . ALA D 1 145 ? 5.253 -3.486 -4.548 1.00 30.77 145 ALA C N 1
ATOM 5420 C CA . ALA D 1 145 ? 5.771 -2.580 -3.533 1.00 31.23 145 ALA C CA 1
ATOM 5421 C C . ALA D 1 145 ? 7.182 -2.107 -3.881 1.00 34.80 145 ALA C C 1
ATOM 5422 O O . ALA D 1 145 ? 7.576 -0.981 -3.526 1.00 32.30 145 ALA C O 1
ATOM 5424 N N . GLY D 1 146 ? 7.955 -2.954 -4.570 1.00 30.32 146 GLY C N 1
ATOM 5425 C CA . GLY D 1 146 ? 9.312 -2.580 -4.918 1.00 29.22 146 GLY C CA 1
ATOM 5426 C C . GLY D 1 146 ? 9.362 -1.411 -5.880 1.00 33.81 146 GLY C C 1
ATOM 5427 O O . GLY D 1 146 ? 10.220 -0.531 -5.762 1.00 35.52 146 GLY C O 1
ATOM 5428 N N . TYR D 1 147 ? 8.449 -1.379 -6.848 1.00 34.87 147 TYR C N 1
ATOM 5429 C CA . TYR D 1 147 ? 8.418 -0.259 -7.776 1.00 38.35 147 TYR C CA 1
ATOM 5430 C C . TYR D 1 147 ? 7.496 0.868 -7.323 1.00 33.71 147 TYR C C 1
ATOM 5431 O O . TYR D 1 147 ? 7.287 1.817 -8.082 1.00 32.93 147 TYR C O 1
ATOM 5440 N N . TRP D 1 148 ? 6.954 0.783 -6.112 1.00 31.83 148 TRP C N 1
ATOM 5441 C CA . TRP D 1 148 ? 6.265 1.882 -5.456 1.00 27.86 148 TRP C CA 1
ATOM 5442 C C . TRP D 1 148 ? 7.262 2.649 -4.611 1.00 34.69 148 TRP C C 1
ATOM 5443 O O . TRP D 1 148 ? 8.307 2.122 -4.216 1.00 35.34 148 TRP C O 1
ATOM 5454 N N . PHE D 1 149 ? 6.919 3.900 -4.310 1.00 38.50 149 PHE C N 1
ATOM 5455 C CA . PHE D 1 149 ? 7.745 4.685 -3.411 1.00 34.05 149 PHE C CA 1
ATOM 5456 C C . PHE D 1 149 ? 7.858 3.987 -2.057 1.00 33.51 149 PHE C C 1
ATOM 5457 O O . PHE D 1 149 ? 7.209 2.978 -1.788 1.00 37.10 149 PHE C O 1
ATOM 5465 N N . THR D 1 150 ? 8.731 4.509 -1.209 1.00 35.04 150 THR C N 1
ATOM 5466 C CA . THR D 1 150 ? 8.805 4.043 0.165 1.00 38.52 150 THR C CA 1
ATOM 5467 C C . THR D 1 150 ? 8.622 5.224 1.100 1.00 36.67 150 THR C C 1
ATOM 5468 O O . THR D 1 150 ? 8.945 6.371 0.758 1.00 35.48 150 THR C O 1
ATOM 5472 N N . GLY D 1 151 ? 8.105 4.922 2.284 1.00 32.04 151 GLY C N 1
ATOM 5473 C CA . GLY D 1 151 ? 7.763 5.953 3.242 1.00 34.30 151 GLY C CA 1
ATOM 5474 C C . GLY D 1 151 ? 6.268 6.173 3.261 1.00 36.46 151 GLY C C 1
ATOM 5475 O O . GLY D 1 151 ? 5.626 6.137 2.202 1.00 39.39 151 GLY C O 1
ATOM 5476 N N . GLY D 1 152 ? 5.702 6.390 4.449 1.00 32.16 152 GLY C N 1
ATOM 5477 C CA . GLY D 1 152 ? 4.265 6.503 4.616 1.00 29.60 152 GLY C CA 1
ATOM 5478 C C . GLY D 1 152 ? 3.663 5.196 5.072 1.00 36.45 152 GLY C C 1
ATOM 5479 O O . GLY D 1 152 ? 4.357 4.216 5.358 1.00 44.94 152 GLY C O 1
ATOM 5480 N N . ASN D 1 153 ? 2.337 5.185 5.135 1.00 41.32 153 ASN C N 1
ATOM 5481 C CA . ASN D 1 153 ? 1.592 4.014 5.602 1.00 41.22 153 ASN C CA 1
ATOM 5482 C C . ASN D 1 153 ? 0.377 3.809 4.702 1.00 39.34 153 ASN C C 1
ATOM 5483 O O . ASN D 1 153 ? -0.531 4.651 4.679 1.00 38.52 153 ASN C O 1
ATOM 5488 N N . SER D 1 154 ? 0.343 2.684 3.978 1.00 35.39 154 SER C N 1
ATOM 5489 C CA . SER D 1 154 ? -0.713 2.496 2.992 1.00 32.75 154 SER C CA 1
ATOM 5490 C C . SER D 1 154 ? -2.051 2.166 3.624 1.00 35.43 154 SER C C 1
ATOM 5491 O O . SER D 1 154 ? -3.070 2.203 2.933 1.00 37.67 154 SER C O 1
ATOM 5494 N N . VAL D 1 155 ? -2.095 1.857 4.909 1.00 35.21 155 VAL C N 1
ATOM 5495 C CA . VAL D 1 155 ? -3.402 1.635 5.495 1.00 36.22 155 VAL C CA 1
ATOM 5496 C C . VAL D 1 155 ? -4.021 2.959 5.924 1.00 38.61 155 VAL C C 1
ATOM 5497 O O . VAL D 1 155 ? -5.233 3.153 5.783 1.00 36.75 155 VAL C O 1
ATOM 5501 N N . GLN D 1 156 ? -3.210 3.905 6.412 1.00 37.22 156 GLN C N 1
ATOM 5502 C CA . GLN D 1 156 ? -3.762 5.182 6.866 1.00 39.72 156 GLN C CA 1
ATOM 5503 C C . GLN D 1 156 ? -4.134 6.031 5.659 1.00 34.55 156 GLN C C 1
ATOM 5504 O O . GLN D 1 156 ? -5.311 6.268 5.381 1.00 37.43 156 GLN C O 1
ATOM 5510 N N . GLU D 1 157 ? -3.128 6.526 4.952 1.00 43.43 157 GLU C N 1
ATOM 5511 C CA . GLU D 1 157 ? -3.306 6.945 3.570 1.00 41.43 157 GLU C CA 1
ATOM 5512 C C . GLU D 1 157 ? -3.829 5.756 2.818 1.00 41.87 157 GLU C C 1
ATOM 5513 O O . GLU D 1 157 ? -3.683 4.622 3.263 1.00 52.89 157 GLU C O 1
ATOM 5519 N N . SER D 1 158 ? -4.451 5.968 1.699 1.00 35.54 158 SER C N 1
ATOM 5520 C CA . SER D 1 158 ? -4.724 4.688 1.052 1.00 38.00 158 SER C CA 1
ATOM 5521 C C . SER D 1 158 ? -3.649 4.457 -0.006 1.00 32.36 158 SER C C 1
ATOM 5522 O O . SER D 1 158 ? -2.607 5.128 0.001 1.00 36.92 158 SER C O 1
ATOM 5525 N N . ILE D 1 159 ? -3.874 3.520 -0.918 1.00 28.08 159 ILE C N 1
ATOM 5526 C CA . ILE D 1 159 ? -3.059 3.463 -2.125 1.00 31.41 159 ILE C CA 1
ATOM 5527 C C . ILE D 1 159 ? -3.780 4.266 -3.205 1.00 32.78 159 ILE C C 1
ATOM 5528 O O . ILE D 1 159 ? -4.881 3.904 -3.640 1.00 32.42 159 ILE C O 1
ATOM 5533 N N . ARG D 1 160 ? -3.180 5.392 -3.591 1.00 28.04 160 ARG C N 1
ATOM 5534 C CA . ARG D 1 160 ? -3.768 6.314 -4.551 1.00 30.74 160 ARG C CA 1
ATOM 5535 C C . ARG D 1 160 ? -2.759 6.633 -5.640 1.00 33.90 160 ARG C C 1
ATOM 55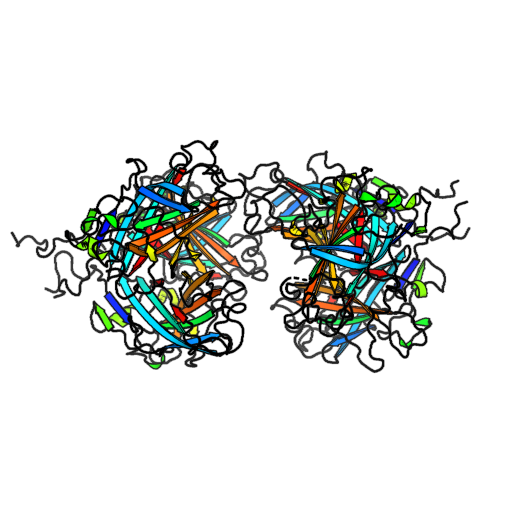36 O O . ARG D 1 160 ? -1.584 6.910 -5.351 1.00 34.54 160 ARG C O 1
ATOM 5544 N N . PHE D 1 161 ? -3.212 6.593 -6.889 1.00 32.56 161 PHE C N 1
ATOM 5545 C CA . PHE D 1 161 ? -2.336 6.935 -8.002 1.00 32.66 161 PHE C CA 1
ATOM 5546 C C . PHE D 1 161 ? -3.186 7.363 -9.192 1.00 33.98 161 PHE C C 1
ATOM 5547 O O . PHE D 1 161 ? -4.304 6.870 -9.390 1.00 34.75 161 PHE C O 1
ATOM 5555 N N . GLY D 1 162 ? -2.663 8.312 -9.954 1.00 28.98 162 GLY C N 1
ATOM 5556 C CA . GLY D 1 162 ? -3.301 8.774 -11.176 1.00 33.35 162 GLY C CA 1
ATOM 5557 C C . GLY D 1 162 ? -2.499 8.330 -12.387 1.00 33.17 162 GLY C C 1
ATOM 5558 O O . GLY D 1 162 ? -1.269 8.310 -12.349 1.00 36.28 162 GLY C O 1
ATOM 5559 N N . LEU D 1 163 ? -3.198 7.958 -13.450 1.00 30.58 163 LEU C N 1
ATOM 5560 C CA . LEU D 1 163 ? -2.569 7.731 -14.743 1.00 33.76 163 LEU C CA 1
ATOM 5561 C C . LEU D 1 163 ? -3.186 8.666 -15.772 1.00 31.87 163 LEU C C 1
ATOM 5562 O O . LEU D 1 163 ? -4.298 9.169 -15.593 1.00 30.62 163 LEU C O 1
ATOM 5567 N N . VAL D 1 164 ? -2.474 8.872 -16.873 1.00 28.46 164 VAL C N 1
ATOM 5568 C CA . VAL D 1 164 ? -3.060 9.472 -18.063 1.00 30.30 164 VAL C CA 1
ATOM 5569 C C . VAL D 1 164 ? -3.098 8.421 -19.156 1.00 29.57 164 VAL C C 1
ATOM 5570 O O . VAL D 1 164 ? -2.092 7.750 -19.407 1.00 35.07 164 VAL C O 1
ATOM 5574 N N . LEU D 1 165 ? -4.264 8.260 -19.777 1.00 31.56 165 LEU C N 1
ATOM 5575 C CA . LEU D 1 165 ? -4.422 7.528 -21.030 1.00 31.85 165 LEU C CA 1
ATOM 5576 C C . LEU D 1 165 ? -4.394 8.521 -22.186 1.00 31.61 165 LEU C C 1
ATOM 5577 O O . LEU D 1 165 ? -5.245 9.416 -22.262 1.00 32.81 165 LEU C O 1
ATOM 5582 N N . CYS D 1 166 ? -3.458 8.338 -23.107 1.00 36.12 166 CYS C N 1
ATOM 5583 C CA . CYS D 1 166 ? -3.298 9.228 -24.255 1.00 34.94 166 CYS C CA 1
ATOM 5584 C C . CYS D 1 166 ? -3.258 8.412 -25.547 1.00 37.83 166 CYS C C 1
ATOM 5585 O O . CYS D 1 166 ? -2.185 8.139 -26.104 1.00 38.68 166 CYS C O 1
ATOM 5588 N N . PRO D 1 167 ? -4.416 8.011 -26.066 1.00 38.29 167 PRO C N 1
ATOM 5589 C CA . PRO D 1 167 ? -4.410 7.254 -27.329 1.00 38.62 167 PRO C CA 1
ATOM 5590 C C . PRO D 1 167 ? -3.825 8.029 -28.507 1.00 40.07 167 PRO C C 1
ATOM 5591 O O . PRO D 1 167 ? -3.474 7.410 -29.518 1.00 45.14 167 PRO C O 1
ATOM 5595 N N . PHE D 1 168 ? -3.703 9.354 -28.421 1.00 34.94 168 PHE C N 1
ATOM 5596 C CA . PHE D 1 168 ? -3.118 10.143 -29.496 1.00 37.03 168 PHE C CA 1
ATOM 5597 C C . PHE D 1 168 ? -1.680 10.520 -29.186 1.00 41.57 168 PHE C C 1
ATOM 5598 O O . PHE D 1 168 ? -1.194 11.577 -29.615 1.00 43.59 168 PHE C O 1
ATOM 5606 N N . SER D 1 169 ? -0.986 9.668 -28.436 1.00 40.09 169 SER C N 1
ATOM 5607 C CA . SER D 1 169 ? 0.365 10.008 -28.025 1.00 39.66 169 SER C CA 1
ATOM 5608 C C . SER D 1 169 ? 1.302 10.114 -29.216 1.00 40.08 169 SER C C 1
ATOM 5609 O O . SER D 1 169 ? 2.300 10.841 -29.145 1.00 43.15 169 SER C O 1
ATOM 5612 N N . ALA D 1 170 ? 1.002 9.405 -30.314 1.00 41.67 170 ALA C N 1
ATOM 5613 C CA . ALA D 1 170 ? 1.851 9.491 -31.504 1.00 40.33 170 ALA C CA 1
ATOM 5614 C C . ALA D 1 170 ? 1.886 10.907 -32.060 1.00 42.88 170 ALA C C 1
ATOM 5615 O O . ALA D 1 170 ? 2.957 11.426 -32.390 1.00 44.50 170 ALA C O 1
ATOM 5617 N N . ARG D 1 171 ? 0.725 11.552 -32.162 1.00 47.91 171 ARG C N 1
ATOM 5618 C CA . ARG D 1 171 ? 0.652 12.932 -32.617 1.00 53.51 171 ARG C CA 1
ATOM 5619 C C . ARG D 1 171 ? 0.898 13.954 -31.509 1.00 54.47 171 ARG C C 1
ATOM 5620 O O . ARG D 1 171 ? 1.168 15.119 -31.822 1.00 57.15 171 ARG C O 1
ATOM 5628 N N . ASP D 1 172 ? 0.822 13.564 -30.234 1.00 50.61 172 ASP C N 1
ATOM 5629 C CA . ASP D 1 172 ? 0.954 14.507 -29.118 1.00 47.14 172 ASP C CA 1
ATOM 5630 C C . ASP D 1 172 ? 1.711 13.869 -27.960 1.00 49.37 172 ASP C C 1
ATOM 5631 O O . ASP D 1 172 ? 1.149 13.623 -26.883 1.00 44.37 172 ASP C O 1
ATOM 5636 N N . PRO D 1 173 ? 3.016 13.626 -28.136 1.00 48.80 173 PRO C N 1
ATOM 5637 C CA . PRO D 1 173 ? 3.801 13.012 -27.047 1.00 38.81 173 PRO C CA 1
ATOM 5638 C C . PRO D 1 173 ? 3.814 13.839 -25.773 1.00 39.28 173 PRO C C 1
ATOM 5639 O O . PRO D 1 173 ? 3.902 13.265 -24.685 1.00 37.07 173 PRO C O 1
ATOM 5643 N N . THR D 1 174 ? 3.742 15.173 -25.888 1.00 44.62 174 THR C N 1
ATOM 5644 C CA . THR D 1 174 ? 3.664 16.056 -24.728 1.00 38.53 174 THR C CA 1
ATOM 5645 C C . THR D 1 174 ? 2.572 15.620 -23.770 1.00 43.30 174 THR C C 1
ATOM 5646 O O . THR D 1 174 ? 2.710 15.785 -22.550 1.00 45.70 174 THR C O 1
ATOM 5650 N N . ALA D 1 175 ? 1.488 15.051 -24.295 1.00 36.64 175 ALA C N 1
ATOM 5651 C CA . ALA D 1 175 ? 0.355 14.674 -23.468 1.00 38.70 175 ALA C CA 1
ATOM 5652 C C . ALA D 1 175 ? 0.484 13.284 -22.853 1.00 38.48 175 ALA C C 1
ATOM 5653 O O . ALA D 1 175 ? -0.323 12.928 -21.987 1.00 36.94 175 ALA C O 1
ATOM 5655 N N . ASN D 1 176 ? 1.467 12.491 -23.270 1.00 35.58 176 ASN C N 1
ATOM 5656 C CA . ASN D 1 176 ? 1.615 11.126 -22.771 1.00 35.58 176 ASN C CA 1
ATOM 5657 C C . ASN D 1 176 ? 2.383 11.120 -21.445 1.00 36.13 176 ASN C C 1
ATOM 5658 O O . ASN D 1 176 ? 3.444 10.510 -21.301 1.00 34.29 176 ASN C O 1
ATOM 5663 N N . LEU D 1 177 ? 1.791 11.805 -20.458 1.00 36.18 177 LEU C N 1
ATOM 5664 C CA . LEU D 1 177 ? 2.419 12.014 -19.157 1.00 32.40 177 LEU C CA 1
ATOM 5665 C C . LEU D 1 177 ? 2.768 10.716 -18.443 1.00 34.78 177 LEU C C 1
ATOM 5666 O O . LEU D 1 177 ? 3.685 10.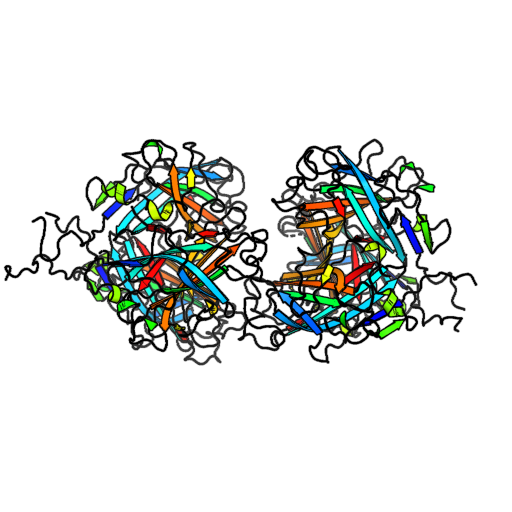697 -17.612 1.00 36.77 177 LEU C O 1
ATOM 5671 N N . SER D 1 178 ? 2.044 9.637 -18.711 1.00 35.81 178 SER C N 1
ATOM 5672 C CA . SER D 1 178 ? 2.373 8.350 -18.115 1.00 34.23 178 SER C CA 1
ATOM 5673 C C . SER D 1 178 ? 3.315 7.520 -18.977 1.00 37.13 178 SER C C 1
ATOM 5674 O O . SER D 1 178 ? 3.865 6.527 -18.489 1.00 32.88 178 SER C O 1
ATOM 5677 N N . GLY D 1 179 ? 3.508 7.892 -20.242 1.00 38.37 179 GLY C N 1
ATOM 5678 C CA . GLY D 1 179 ? 4.459 7.184 -21.071 1.00 33.42 179 GLY C CA 1
ATOM 5679 C C . GLY D 1 179 ? 4.023 5.784 -21.442 1.00 34.31 179 GLY C C 1
ATOM 5680 O O . GLY D 1 179 ? 4.812 4.838 -21.345 1.00 42.34 179 GLY C O 1
ATOM 5681 N N . TRP D 1 180 ? 2.772 5.628 -21.856 1.00 31.67 180 TRP C N 1
ATOM 5682 C CA . TRP D 1 180 ? 2.365 4.376 -22.468 1.00 33.77 180 TRP C CA 1
ATOM 5683 C C . TRP D 1 180 ? 3.036 4.221 -23.831 1.00 38.34 180 TRP C C 1
ATOM 5684 O O . TRP D 1 180 ? 3.308 5.212 -24.524 1.00 37.75 180 TRP C O 1
ATOM 5695 N N . PRO D 1 181 ? 3.291 2.989 -24.257 1.00 39.24 181 PRO C N 1
ATOM 5696 C CA . PRO D 1 181 ? 3.606 2.766 -25.674 1.00 31.08 181 PRO C CA 1
ATOM 5697 C C . PRO D 1 181 ? 2.444 3.246 -26.538 1.00 33.46 181 PRO C C 1
ATOM 5698 O O . PRO D 1 181 ? 1.345 3.534 -26.049 1.00 34.56 181 PRO C O 1
ATOM 5702 N N . ALA D 1 182 ? 2.700 3.372 -27.841 1.00 35.47 182 ALA C N 1
ATOM 5703 C CA . ALA D 1 182 ? 1.636 3.778 -28.754 1.00 38.96 182 ALA C CA 1
ATOM 5704 C C . ALA D 1 182 ? 0.542 2.706 -28.806 1.00 39.16 182 ALA C C 1
ATOM 5705 O O . ALA D 1 182 ? 0.805 1.526 -28.573 1.00 41.12 182 ALA C O 1
ATOM 5707 N N . PRO D 1 183 ? -0.705 3.092 -29.061 1.00 37.57 183 PRO C N 1
ATOM 5708 C CA . PRO D 1 183 ? -1.771 2.089 -29.103 1.00 34.31 183 PRO C CA 1
ATOM 5709 C C . PRO D 1 183 ? -1.534 1.090 -30.218 1.00 38.51 183 PRO C C 1
ATOM 5710 O O . PRO D 1 183 ? -0.769 1.332 -31.151 1.00 44.45 183 PRO C O 1
ATOM 5714 N N . VAL D 1 184 ? -2.190 -0.060 -30.091 1.00 39.36 184 VAL C N 1
ATOM 5715 C CA . VAL D 1 184 ? -2.240 -1.068 -31.141 1.00 39.43 184 VAL C CA 1
ATOM 5716 C C . VAL D 1 184 ? -3.679 -1.143 -31.625 1.00 40.48 184 VAL C C 1
ATOM 5717 O O . VAL D 1 184 ? -4.597 -1.387 -30.833 1.00 42.26 184 VAL C O 1
ATOM 5721 N N . VAL D 1 185 ? -3.881 -0.900 -32.915 1.00 42.70 185 VAL C N 1
ATOM 5722 C CA . VAL D 1 185 ? -5.223 -0.876 -33.484 1.00 40.68 185 VAL C CA 1
ATOM 5723 C C . VAL D 1 185 ? -5.635 -2.302 -33.817 1.00 39.98 185 VAL C C 1
ATOM 5724 O O . VAL D 1 185 ? -4.994 -2.966 -34.631 1.00 40.52 185 VAL C O 1
ATOM 5728 N N . TRP D 1 186 ? -6.694 -2.783 -33.179 1.00 44.22 186 TRP C N 1
ATOM 5729 C CA . TRP D 1 186 ? -7.223 -4.107 -33.474 1.00 37.07 186 TRP C CA 1
ATOM 5730 C C . TRP D 1 186 ? -8.408 -4.055 -34.408 1.00 36.40 186 TRP C C 1
ATOM 5731 O O . TRP D 1 186 ? -8.779 -5.087 -34.968 1.00 39.50 186 TRP C O 1
ATOM 5742 N N . SER D 1 187 ? -9.009 -2.882 -34.575 1.00 38.12 187 SER C N 1
ATOM 5743 C CA . SER D 1 187 ? -10.098 -2.686 -35.518 1.00 38.20 187 SER C CA 1
ATOM 5744 C C . SER D 1 187 ? -10.096 -1.227 -35.938 1.00 39.38 187 SER C C 1
ATOM 5745 O O . SER D 1 187 ? -10.324 -0.351 -35.102 1.00 38.15 187 SER C O 1
ATOM 5748 N N . GLY D 1 188 ? -9.842 -0.967 -37.215 1.00 47.78 188 GLY C N 1
ATOM 5749 C CA . GLY D 1 188 ? -9.817 0.386 -37.742 1.00 46.88 188 GLY C CA 1
ATOM 5750 C C . GLY D 1 188 ? -8.527 0.688 -38.484 1.00 47.20 188 GLY C C 1
ATOM 5751 O O . GLY D 1 188 ? -7.566 -0.082 -38.477 1.00 41.23 188 GLY C O 1
ATOM 5752 N N . ASP D 1 189 ? -8.531 1.849 -39.137 1.00 48.68 189 ASP C N 1
ATOM 5753 C CA . ASP D 1 189 ? -7.365 2.300 -39.880 1.00 51.22 189 ASP C CA 1
ATOM 5754 C C . ASP D 1 189 ? -6.387 3.008 -38.939 1.00 51.08 189 ASP C C 1
ATOM 5755 O O . ASP D 1 189 ? -6.603 3.101 -37.730 1.00 52.32 189 ASP C O 1
ATOM 5760 N N . SER D 1 190 ? -5.284 3.509 -39.494 1.00 57.05 190 SER C N 1
ATOM 5761 C CA . SER D 1 190 ? -4.220 4.070 -38.664 1.00 57.00 190 SER C CA 1
ATOM 5762 C C . SER D 1 190 ? -4.602 5.393 -38.014 1.00 55.41 190 SER C C 1
ATOM 5763 O O . SER D 1 190 ? -3.859 5.869 -37.150 1.00 56.43 190 SER C O 1
ATOM 5766 N N . ASN D 1 191 ? -5.713 6.003 -38.412 1.00 51.66 191 ASN C N 1
ATOM 5767 C CA . ASN D 1 191 ? -6.181 7.238 -37.804 1.00 52.29 191 ASN C CA 1
ATOM 5768 C C . ASN D 1 191 ? -7.184 6.990 -36.681 1.00 51.81 191 ASN C C 1
ATOM 5769 O O . ASN D 1 191 ? -7.772 7.944 -36.162 1.00 52.43 191 ASN C O 1
ATOM 5774 N N . THR D 1 192 ? -7.372 5.740 -36.277 1.00 47.91 192 THR C N 1
ATOM 5775 C CA . THR D 1 192 ? -8.421 5.392 -35.329 1.00 48.95 192 THR C CA 1
ATOM 5776 C C . THR D 1 192 ? -8.125 5.798 -33.880 1.00 46.76 192 THR C C 1
ATOM 5777 O O . THR D 1 192 ? -9.066 6.123 -33.142 1.00 46.93 192 THR C O 1
ATOM 5781 N N . PRO D 1 193 ? -6.873 5.812 -33.411 1.00 43.86 193 PRO C N 1
ATOM 5782 C CA . PRO D 1 193 ? -6.651 6.262 -32.023 1.00 43.70 193 PRO C CA 1
ATOM 5783 C C . PRO D 1 193 ? -7.184 7.663 -31.735 1.00 42.62 193 PRO C C 1
ATOM 5784 O O . PRO D 1 193 ? -7.466 7.966 -30.572 1.00 43.85 193 PRO C O 1
ATOM 5788 N N . LEU D 1 194 ? -7.354 8.519 -32.747 1.00 45.30 194 LEU C N 1
ATOM 5789 C CA . LEU D 1 194 ? -7.932 9.838 -32.507 1.00 43.97 194 LEU C CA 1
ATOM 5790 C C . LEU D 1 194 ? -9.397 9.758 -32.135 1.00 46.60 194 LEU C C 1
ATOM 5791 O O . LEU D 1 194 ? -9.925 10.703 -31.536 1.00 47.68 194 LEU C O 1
ATOM 5796 N N . TYR D 1 195 ? -10.075 8.669 -32.496 1.00 44.99 195 TYR C N 1
ATOM 5797 C CA . TYR D 1 195 ? -11.469 8.549 -32.113 1.00 43.68 195 TYR C CA 1
ATOM 5798 C C . TYR D 1 195 ? -11.612 8.286 -30.632 1.00 43.81 195 TYR C C 1
ATOM 5799 O O . TYR D 1 195 ? -12.738 8.324 -30.118 1.00 51.92 195 TYR C O 1
ATOM 5808 N N . PHE D 1 196 ? -10.511 8.025 -29.935 1.00 37.79 196 PHE C N 1
ATOM 5809 C CA . PHE D 1 196 ? -10.573 7.705 -28.519 1.00 38.40 196 PHE C CA 1
ATOM 5810 C C . PHE D 1 196 ? -10.147 8.862 -27.624 1.00 36.36 196 PHE C C 1
ATOM 5811 O O . PHE D 1 196 ? -10.131 8.705 -26.398 1.00 31.84 196 PHE C O 1
ATOM 5819 N N . ALA D 1 197 ? -9.799 10.010 -28.198 1.00 32.60 197 ALA C N 1
ATOM 5820 C CA . ALA D 1 197 ? -9.783 11.228 -27.406 1.00 36.99 197 ALA C CA 1
ATOM 5821 C C . ALA D 1 197 ? -11.182 11.503 -26.868 1.00 38.68 197 ALA C C 1
ATOM 5822 O O . ALA D 1 197 ? -12.191 11.196 -27.515 1.00 32.71 197 ALA C O 1
ATOM 5824 N N . ALA D 1 198 ? -11.240 12.072 -25.664 1.00 37.68 198 ALA C N 1
ATOM 5825 C CA . ALA D 1 198 ? -12.528 12.391 -25.070 1.00 33.46 198 ALA C CA 1
ATOM 5826 C C . ALA D 1 198 ? -13.158 13.565 -25.800 1.00 35.55 198 ALA C C 1
ATOM 5827 O O . ALA D 1 198 ? -12.481 14.536 -26.160 1.00 32.74 198 ALA C O 1
ATOM 5829 N N . ASN D 1 199 ? -14.467 13.460 -25.996 1.00 32.28 199 ASN C N 1
ATOM 5830 C CA . ASN D 1 199 ? -15.298 14.441 -26.676 1.00 33.60 199 ASN C CA 1
ATOM 5831 C C . ASN D 1 199 ? -14.961 15.874 -26.304 1.00 37.05 199 ASN C C 1
ATOM 5832 O O . ASN D 1 199 ? -15.033 16.262 -25.127 1.00 35.03 199 ASN C O 1
ATOM 5837 N N . ALA D 1 200 ? -14.649 16.675 -27.329 1.00 36.93 200 ALA C N 1
ATOM 5838 C CA . ALA D 1 200 ? -14.258 18.059 -27.105 1.00 34.50 200 ALA C CA 1
ATOM 5839 C C . ALA D 1 200 ? -15.424 18.869 -26.557 1.00 35.70 200 ALA C C 1
ATOM 5840 O O . ALA D 1 200 ? -15.290 19.556 -25.538 1.00 36.85 200 ALA C O 1
ATOM 5842 N N . ILE D 1 201 ? -16.589 18.780 -27.197 1.00 30.36 201 ILE C N 1
ATOM 5843 C CA . ILE D 1 201 ? -17.715 19.573 -26.725 1.00 32.66 201 ILE C CA 1
ATOM 5844 C C . ILE D 1 201 ? -18.128 19.136 -25.325 1.00 35.63 201 ILE C C 1
ATOM 5845 O O . ILE D 1 201 ? -18.239 19.960 -24.405 1.00 33.99 201 ILE C O 1
ATOM 5850 N N . SER D 1 202 ? -18.346 17.834 -25.135 1.00 33.02 202 SER C N 1
ATOM 5851 C CA . SER D 1 202 ? -18.979 17.390 -23.895 1.00 35.25 202 SER C CA 1
ATOM 5852 C C . SER D 1 202 ? -18.060 17.491 -22.673 1.00 37.40 202 SER C C 1
ATOM 5853 O O . SER D 1 202 ? -18.564 17.494 -21.545 1.00 33.37 202 SER C O 1
ATOM 5856 N N . TYR D 1 203 ? -16.737 17.602 -22.847 1.00 36.26 203 TYR C N 1
ATOM 5857 C CA . TYR D 1 203 ? -15.857 17.725 -21.690 1.00 33.54 203 TYR C CA 1
ATOM 5858 C C . TYR D 1 203 ? -15.238 19.111 -21.543 1.00 39.53 203 TYR C C 1
ATOM 5859 O O . TYR D 1 203 ? -14.345 19.289 -20.699 1.00 33.87 203 TYR C O 1
ATOM 5868 N N . THR D 1 204 ? -15.718 20.099 -22.312 1.00 38.13 204 THR C N 1
ATOM 5869 C CA . THR D 1 204 ? -15.072 21.409 -22.352 1.00 35.29 204 THR C CA 1
ATOM 5870 C C . THR D 1 204 ? -14.961 22.014 -20.963 1.00 39.22 204 THR C C 1
ATOM 5871 O O . THR D 1 204 ? -13.932 22.610 -20.613 1.00 44.31 204 THR C O 1
ATOM 5875 N N . ASN D 1 205 ? -16.012 21.884 -20.157 1.00 36.95 205 ASN C N 1
ATOM 5876 C CA . ASN D 1 205 ? -15.998 22.413 -18.802 1.00 36.99 205 ASN C CA 1
ATOM 5877 C C . ASN D 1 205 ? -15.983 21.295 -17.767 1.00 35.27 205 ASN C C 1
ATOM 5878 O O . ASN D 1 205 ? -16.308 21.520 -16.599 1.00 32.80 205 ASN C O 1
ATOM 5883 N N . ASN D 1 206 ? -15.601 20.089 -18.188 1.00 33.78 206 ASN C N 1
ATOM 5884 C CA . ASN D 1 206 ? -15.433 18.937 -17.318 1.00 34.65 206 ASN C CA 1
ATOM 5885 C C . ASN D 1 206 ? -14.120 18.243 -17.689 1.00 34.62 206 ASN C C 1
ATOM 5886 O O . ASN D 1 206 ? -14.094 17.096 -18.122 1.00 32.28 206 ASN C O 1
ATOM 5891 N N . ARG D 1 207 ? -13.002 18.947 -17.522 1.00 36.02 207 ARG C N 1
ATOM 5892 C CA . ARG D 1 207 ? -11.704 18.375 -17.853 1.00 35.80 207 ARG C CA 1
ATOM 5893 C C . ARG D 1 207 ? -10.658 19.088 -17.019 1.00 35.19 207 ARG C C 1
ATOM 5894 O O . ARG D 1 207 ? -10.688 20.312 -16.887 1.00 35.07 207 ARG C O 1
ATOM 5902 N N . VAL D 1 208 ? -9.766 18.332 -16.458 1.00 34.38 208 VAL C N 1
ATOM 5903 C CA . VAL D 1 208 ? -8.755 18.885 -15.569 1.00 43.68 208 VAL C CA 1
ATOM 5904 C C . VAL D 1 208 ? -7.546 19.294 -16.412 1.00 43.37 208 VAL C C 1
ATOM 5905 O O . VAL D 1 208 ? -7.187 18.607 -17.385 1.00 33.35 208 VAL C O 1
ATOM 5909 N N . ASN D 1 209 ? -6.939 20.440 -16.078 1.00 44.63 209 ASN C N 1
ATOM 5910 C CA . ASN D 1 209 ? -5.667 20.829 -16.687 1.00 42.93 209 ASN C CA 1
ATOM 5911 C C . ASN D 1 209 ? -4.563 20.229 -15.835 1.00 39.92 209 ASN C C 1
ATOM 5912 O O . ASN D 1 209 ? -4.420 20.569 -14.658 1.00 36.21 209 ASN C O 1
ATOM 5917 N N . LEU D 1 210 ? -3.803 19.318 -16.415 1.00 42.25 210 LEU C N 1
ATOM 5918 C CA . LEU D 1 210 ? -2.734 18.688 -15.666 1.00 42.36 210 LEU C CA 1
ATOM 5919 C C . LEU D 1 210 ? -1.484 19.544 -15.744 1.00 41.12 210 LEU C C 1
ATOM 5920 O O . LEU D 1 210 ? -1.257 20.254 -16.725 1.00 43.90 210 LEU C O 1
ATOM 5925 N N . ALA D 1 211 ? -0.704 19.510 -14.669 1.00 46.59 211 ALA C N 1
ATOM 5926 C CA . ALA D 1 211 ? 0.538 20.265 -14.605 1.00 43.65 211 ALA C CA 1
ATOM 5927 C C . ALA D 1 211 ? 1.362 20.049 -15.868 1.00 49.04 211 ALA C C 1
ATOM 5928 O O . ALA D 1 211 ? 1.573 18.914 -16.313 1.00 43.87 211 ALA C O 1
ATOM 5930 N N . VAL D 1 212 ? 1.802 21.162 -16.461 1.00 51.66 212 VAL C N 1
ATOM 5931 C CA . VAL D 1 212 ? 2.733 21.089 -17.577 1.00 53.21 212 VAL C CA 1
ATOM 5932 C C . VAL D 1 212 ? 4.126 20.672 -17.106 1.00 49.31 212 VAL C C 1
ATOM 5933 O O . VAL D 1 212 ? 4.916 20.147 -17.899 1.00 46.09 212 VAL C O 1
ATOM 5937 N N . THR D 1 213 ? 4.426 20.849 -15.818 1.00 45.43 213 THR C N 1
ATOM 5938 C CA . THR D 1 213 ? 5.778 20.725 -15.285 1.00 46.44 213 THR C CA 1
ATOM 5939 C C . THR D 1 213 ? 5.756 19.812 -14.067 1.00 52.50 213 THR C C 1
ATOM 5940 O O . THR D 1 213 ? 5.158 20.168 -13.038 1.00 53.55 213 THR C O 1
ATOM 5944 N N . GLY D 1 214 ? 6.407 18.636 -14.183 1.00 47.28 214 GLY C N 1
ATOM 5945 C CA . GLY D 1 214 ? 6.572 17.752 -13.037 1.00 42.40 214 GLY C CA 1
ATOM 5946 C C . GLY D 1 214 ? 5.345 16.919 -12.695 1.00 43.45 214 GLY C C 1
ATOM 5947 O O . GLY D 1 214 ? 4.424 16.736 -13.509 1.00 52.24 214 GLY C O 1
ATOM 5948 N N . ASN D 1 215 ? 5.343 16.407 -11.457 1.00 35.79 215 ASN C N 1
ATOM 5949 C CA . ASN D 1 215 ? 4.337 15.451 -10.997 1.00 35.61 215 ASN C CA 1
ATOM 5950 C C . ASN D 1 215 ? 2.939 16.061 -11.023 1.00 42.49 215 ASN C C 1
ATOM 5951 O O . ASN D 1 215 ? 2.742 17.218 -10.635 1.00 45.97 215 ASN C O 1
ATOM 5956 N N . PHE D 1 216 ? 1.955 15.259 -11.441 1.00 37.28 216 PHE C N 1
ATOM 5957 C CA . PHE D 1 216 ? 0.645 15.764 -11.844 1.00 34.89 216 PHE C CA 1
ATOM 5958 C C . PHE D 1 216 ? -0.513 15.144 -11.063 1.00 39.86 216 PHE C C 1
ATOM 5959 O O . PHE D 1 216 ? -1.679 15.352 -11.438 1.00 40.47 216 PHE C O 1
ATOM 5967 N N . TYR D 1 217 ? -0.239 14.375 -10.008 1.00 37.69 217 TYR C N 1
ATOM 5968 C CA . TYR D 1 217 ? -1.313 13.728 -9.260 1.00 33.89 217 TYR C CA 1
ATOM 5969 C C . TYR D 1 217 ? -2.407 14.730 -8.903 1.00 39.95 217 TYR C C 1
ATOM 5970 O O . TYR D 1 217 ? -2.123 15.852 -8.476 1.00 39.84 217 TYR C O 1
ATOM 5979 N N . LYS D 1 218 ? -3.663 14.332 -9.112 1.00 41.39 218 LYS C N 1
ATOM 5980 C CA . LYS D 1 218 ? -4.818 15.134 -8.716 1.00 38.47 218 LYS C CA 1
ATOM 5981 C C . LYS D 1 218 ? -5.767 14.241 -7.937 1.00 33.25 218 LYS C C 1
ATOM 5982 O O . LYS D 1 218 ? -6.238 13.224 -8.456 1.00 33.92 218 LYS C O 1
ATOM 5988 N N . GLU D 1 219 ? -6.024 14.610 -6.691 1.00 34.60 219 GLU C N 1
ATOM 5989 C CA . GLU D 1 219 ? -7.034 13.930 -5.900 1.00 36.71 219 GLU C CA 1
ATOM 5990 C C . GLU D 1 219 ? -8.402 14.032 -6.565 1.00 36.25 219 GLU C C 1
ATOM 5991 O O . GLU D 1 219 ? -8.769 15.071 -7.116 1.00 30.31 219 GLU C O 1
ATOM 5997 N N . GLU D 1 220 ? -9.178 12.942 -6.504 1.00 42.16 220 GLU C N 1
ATOM 5998 C CA . GLU D 1 220 ? -10.486 12.970 -7.156 1.00 39.31 220 GLU C CA 1
ATOM 5999 C C . GLU D 1 220 ? -11.357 14.106 -6.615 1.00 40.27 220 GLU C C 1
ATOM 6000 O O . GLU D 1 220 ? -12.177 14.664 -7.359 1.00 35.32 220 GLU C O 1
ATOM 6006 N N . THR D 1 221 ? -11.138 14.529 -5.359 1.00 38.70 221 THR C N 1
ATOM 6007 C CA . THR D 1 221 ? -11.915 15.660 -4.856 1.00 36.31 221 THR C CA 1
ATOM 6008 C C . THR D 1 221 ? -11.557 16.974 -5.533 1.00 32.45 221 THR C C 1
ATOM 6009 O O . THR D 1 221 ? -12.213 17.980 -5.257 1.00 40.74 221 THR C O 1
ATOM 6013 N N . GLU D 1 222 ? -10.562 17.010 -6.416 1.00 38.68 222 GLU C N 1
ATOM 6014 C CA . GLU D 1 222 ? -10.183 18.247 -7.093 1.00 34.54 222 GLU C CA 1
ATOM 6015 C C . GLU D 1 222 ? -10.375 18.178 -8.607 1.00 41.43 222 GLU C C 1
ATOM 6016 O O . GLU D 1 222 ? -9.982 19.113 -9.317 1.00 40.42 222 GLU C O 1
ATOM 6022 N N . LEU D 1 223 ? -10.989 17.090 -9.127 1.00 41.22 223 LEU C N 1
ATOM 6023 C CA . LEU D 1 223 ? -11.324 17.031 -10.540 1.00 34.93 223 LEU C CA 1
ATOM 6024 C C . LEU D 1 223 ? -12.609 17.809 -10.803 1.00 37.08 223 LEU C C 1
ATOM 6025 O O . LEU D 1 223 ? -13.546 17.731 -9.999 1.00 40.08 223 LEU C O 1
ATOM 6030 N N . PRO D 1 224 ? -12.700 18.531 -11.948 1.00 37.64 224 PRO C N 1
ATOM 6031 C CA . PRO D 1 224 ? -13.953 19.230 -12.288 1.00 35.24 224 PRO C CA 1
ATOM 6032 C C . PRO D 1 224 ? -15.039 18.257 -12.721 1.00 35.82 224 PRO C C 1
ATOM 6033 O O . PRO D 1 224 ? -15.586 18.378 -13.827 1.00 32.85 224 PRO C O 1
ATOM 6037 N N . GLY D 1 225 ? -15.329 17.270 -11.876 1.00 30.53 225 GLY C N 1
ATOM 6038 C CA . GLY D 1 225 ? -16.328 16.281 -12.213 1.00 33.65 225 GLY C CA 1
ATOM 6039 C C . GLY D 1 225 ? -15.731 14.953 -12.636 1.00 35.61 225 GLY C C 1
ATOM 6040 O O . GLY D 1 225 ? -14.771 14.913 -13.409 1.00 35.33 225 GLY C O 1
ATOM 6041 N N . TYR D 1 226 ? -16.300 13.853 -12.153 1.00 35.57 226 TYR C N 1
ATOM 6042 C CA . TYR D 1 226 ? -15.796 12.532 -12.485 1.00 29.53 226 TYR C CA 1
ATOM 6043 C C . TYR D 1 226 ? -16.946 11.539 -12.554 1.00 32.09 226 TYR C C 1
ATOM 6044 O O . TYR D 1 226 ? -18.101 11.848 -12.224 1.00 34.35 226 TYR C O 1
ATOM 6053 N N . THR D 1 227 ? -16.607 10.338 -12.998 1.00 29.09 227 THR C N 1
ATOM 6054 C CA . THR D 1 227 ? -17.444 9.165 -12.853 1.00 29.97 227 THR C CA 1
ATOM 6055 C C . THR D 1 227 ? -16.661 8.154 -12.032 1.00 31.58 227 THR C C 1
ATOM 6056 O O . THR D 1 227 ? -15.430 8.072 -12.126 1.00 29.70 227 THR C O 1
ATOM 6060 N N . ARG D 1 228 ? -17.369 7.411 -11.193 1.00 33.64 228 ARG C N 1
ATOM 6061 C CA . ARG D 1 228 ? -16.744 6.487 -10.266 1.00 29.54 228 ARG C CA 1
ATOM 6062 C C . ARG D 1 228 ? -17.136 5.075 -10.643 1.00 27.58 228 ARG C C 1
ATOM 6063 O O . ARG D 1 228 ? -18.287 4.818 -11.013 1.00 27.03 228 ARG C O 1
ATOM 6071 N N . HIS D 1 229 ? -16.184 4.163 -10.527 1.00 23.70 229 HIS C N 1
ATOM 6072 C CA . HIS D 1 229 ? -16.429 2.764 -10.856 1.00 27.97 229 HIS C CA 1
ATOM 6073 C C . HIS D 1 229 ? -15.753 1.908 -9.804 1.00 29.83 229 HIS C C 1
ATOM 6074 O O . HIS D 1 229 ? -14.520 1.919 -9.708 1.00 31.97 229 HIS C O 1
ATOM 6081 N N . SER D 1 230 ? -16.552 1.181 -9.016 1.00 27.94 230 SER C N 1
ATOM 6082 C CA . SER D 1 230 ? -16.045 0.502 -7.833 1.00 31.32 230 SER C CA 1
ATOM 6083 C C . SER D 1 230 ? -15.544 -0.892 -8.181 1.00 28.73 230 SER C C 1
ATOM 6084 O O . SER D 1 230 ? -16.158 -1.605 -8.981 1.00 25.94 230 SER C O 1
ATOM 6087 N N . PHE D 1 231 ? -14.419 -1.269 -7.576 1.00 30.31 231 PHE C N 1
ATOM 6088 C CA . PHE D 1 231 ? -13.823 -2.587 -7.771 1.00 33.72 231 PHE C CA 1
ATOM 6089 C C . PHE D 1 231 ? -13.147 -3.008 -6.468 1.00 32.52 231 PHE C C 1
ATOM 6090 O O . PHE D 1 231 ? -13.277 -2.349 -5.437 1.00 32.28 231 PHE C O 1
ATOM 6098 N N . CYS D 1 232 ? -12.405 -4.107 -6.526 1.00 33.55 232 CYS C N 1
ATOM 6099 C CA . CYS D 1 232 ? -11.515 -4.511 -5.457 1.00 32.34 232 CYS C CA 1
ATOM 6100 C C . CYS D 1 232 ? -10.417 -5.321 -6.136 1.00 32.65 232 CYS C C 1
ATOM 6101 O O . CYS D 1 232 ? -10.729 -6.239 -6.912 1.00 33.64 232 CYS C O 1
ATOM 6104 N N . PRO D 1 233 ? -9.153 -5.001 -5.898 1.00 31.44 233 PRO C N 1
ATOM 6105 C CA . PRO D 1 233 ? -8.058 -5.773 -6.486 1.00 33.19 233 PRO C CA 1
ATOM 6106 C C . PRO D 1 233 ? -7.684 -6.978 -5.629 1.00 32.23 233 PRO C C 1
ATOM 6107 O O . PRO D 1 233 ? -8.021 -7.074 -4.448 1.00 35.25 233 PRO C O 1
ATOM 6111 N N . THR D 1 234 ? -6.955 -7.896 -6.238 1.00 30.55 234 THR C N 1
ATOM 6112 C CA . THR D 1 234 ? -6.272 -8.928 -5.470 1.00 33.48 234 THR C CA 1
ATOM 6113 C C . THR D 1 234 ? -4.801 -8.557 -5.309 1.00 32.96 234 THR C C 1
ATOM 6114 O O . THR D 1 234 ? -4.313 -7.596 -5.903 1.00 33.25 234 THR C O 1
ATOM 6118 N N . GLY D 1 235 ? -4.097 -9.342 -4.504 1.00 33.75 235 GLY C N 1
ATOM 6119 C CA . GLY D 1 235 ? -2.666 -9.163 -4.343 1.00 29.84 235 GLY C CA 1
ATOM 6120 C C . GLY D 1 235 ? -2.143 -10.194 -3.368 1.00 35.97 235 GLY C C 1
ATOM 6121 O O . GLY D 1 235 ? -2.798 -11.209 -3.126 1.00 36.26 235 GLY C O 1
ATOM 6122 N N . THR D 1 236 ? -0.976 -9.934 -2.772 1.00 32.03 236 THR C N 1
ATOM 6123 C CA . THR D 1 236 ? -0.440 -11.005 -1.953 1.00 35.08 236 THR C CA 1
ATOM 6124 C C . THR D 1 236 ? -1.140 -11.041 -0.600 1.00 34.74 236 THR C C 1
ATOM 6125 O O . THR D 1 236 ? -1.835 -10.106 -0.206 1.00 36.98 236 THR C O 1
ATOM 6129 N N . THR D 1 237 ? -0.854 -12.112 0.145 1.00 35.55 237 THR C N 1
ATOM 6130 C CA . THR D 1 237 ? -1.753 -12.620 1.172 1.00 35.03 237 THR C CA 1
ATOM 6131 C C . THR D 1 237 ? -1.996 -11.625 2.296 1.00 33.89 237 THR C C 1
ATOM 6132 O O . THR D 1 237 ? -3.089 -11.611 2.878 1.00 53.66 237 THR C O 1
ATOM 6136 N N . GLY D 1 238 ? -1.054 -10.768 2.606 1.00 24.72 238 GLY C N 1
ATOM 6137 C CA . GLY D 1 238 ? -1.488 -9.930 3.716 1.00 33.21 238 GLY C CA 1
ATOM 6138 C C . GLY D 1 238 ? -2.129 -8.582 3.405 1.00 34.17 238 GLY C C 1
ATOM 6139 O O . GLY D 1 238 ? -2.304 -7.779 4.332 1.00 33.22 238 GLY C O 1
ATOM 6140 N N . MET D 1 239 ? -2.480 -8.295 2.142 1.00 31.42 239 MET C N 1
ATOM 6141 C CA . MET D 1 239 ? -2.849 -6.927 1.779 1.00 32.77 239 MET C CA 1
ATOM 6142 C C . MET D 1 239 ? -4.165 -6.504 2.424 1.00 35.25 239 MET C C 1
ATOM 6143 O O . MET D 1 239 ? -4.307 -5.350 2.848 1.00 36.89 239 MET C O 1
ATOM 6148 N N . ASN D 1 240 ? -5.136 -7.415 2.502 1.00 32.62 240 ASN C N 1
ATOM 6149 C CA . ASN D 1 240 ? -6.419 -7.170 3.161 1.00 32.47 240 ASN C CA 1
ATOM 6150 C C . ASN D 1 240 ? -7.183 -6.003 2.541 1.00 36.98 240 ASN C C 1
ATOM 6151 O O . ASN D 1 240 ? -7.630 -5.081 3.238 1.00 36.63 240 ASN C O 1
ATOM 6156 N N . PHE D 1 241 ? -7.367 -6.067 1.221 1.00 29.42 241 PHE C N 1
ATOM 6157 C CA . PHE D 1 241 ? -8.042 -4.988 0.530 1.00 24.99 241 PHE C CA 1
ATOM 6158 C C . PHE D 1 241 ? -9.508 -4.957 0.934 1.00 33.37 241 PHE C C 1
ATOM 6159 O O . PHE D 1 241 ? -10.151 -5.997 1.080 1.00 34.00 241 PHE C O 1
ATOM 6167 N N . THR D 1 242 ? -10.045 -3.756 1.123 1.00 34.86 242 THR C N 1
ATOM 6168 C CA . THR D 1 242 ? -11.439 -3.614 1.487 1.00 27.80 242 THR C CA 1
ATOM 6169 C C . THR D 1 242 ? -12.275 -2.944 0.412 1.00 31.93 242 THR C C 1
ATOM 6170 O O . THR D 1 242 ? -13.495 -2.814 0.588 1.00 38.48 242 THR C O 1
ATOM 6174 N N . GLY D 1 243 ? -11.674 -2.521 -0.687 1.00 33.16 243 GLY C N 1
ATOM 6175 C CA . GLY D 1 243 ? -12.432 -1.843 -1.722 1.00 31.84 243 GLY C CA 1
ATOM 6176 C C . GLY D 1 243 ? -11.544 -1.017 -2.622 1.00 29.32 243 GLY C C 1
ATOM 6177 O O . GLY D 1 243 ? -10.362 -0.794 -2.359 1.00 29.29 243 GLY C O 1
ATOM 6178 N N . GLY D 1 244 ? -12.140 -0.564 -3.704 1.00 29.37 244 GLY C N 1
ATOM 6179 C CA . GLY D 1 244 ? -11.393 0.152 -4.719 1.00 29.86 244 GLY C CA 1
ATOM 6180 C C . GLY D 1 244 ? -12.328 1.041 -5.493 1.00 32.24 244 GLY C C 1
ATOM 6181 O O . GLY D 1 244 ? -13.523 0.752 -5.624 1.00 32.03 244 GLY C O 1
ATOM 6182 N N . ASN D 1 245 ? -11.778 2.136 -6.014 1.00 30.70 245 ASN C N 1
ATOM 6183 C CA . ASN D 1 245 ? -12.590 3.059 -6.790 1.00 30.87 245 ASN C CA 1
ATOM 6184 C C . ASN D 1 245 ? -11.727 3.714 -7.843 1.00 31.77 245 ASN C C 1
ATOM 6185 O O . ASN D 1 245 ? -10.628 4.191 -7.537 1.00 33.40 245 ASN C O 1
ATOM 6190 N N . LEU D 1 246 ? -12.226 3.700 -9.076 1.00 28.71 246 LEU C N 1
ATOM 6191 C CA . LEU D 1 246 ? -11.598 4.351 -10.206 1.00 26.13 246 LEU C CA 1
ATOM 6192 C C . LEU D 1 246 ? -12.421 5.578 -10.529 1.00 26.43 246 LEU C C 1
ATOM 6193 O O . LEU D 1 246 ? -13.637 5.465 -10.708 1.00 31.14 246 LEU C O 1
ATOM 6198 N N . TYR D 1 247 ? -11.766 6.742 -10.579 1.00 29.45 247 TYR C N 1
ATOM 6199 C CA . TYR D 1 247 ? -12.408 8.028 -10.865 1.00 30.34 247 TYR C CA 1
ATOM 6200 C C . TYR D 1 247 ? -11.931 8.53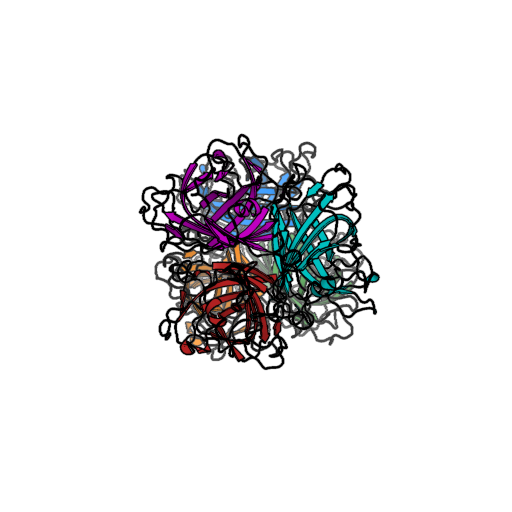1 -12.216 1.00 27.99 247 TYR C C 1
ATOM 6201 O O . TYR D 1 247 ? -10.741 8.812 -12.381 1.00 29.74 247 TYR C O 1
ATOM 6210 N N . VAL D 1 248 ? -12.855 8.658 -13.165 1.00 27.32 248 VAL C N 1
ATOM 6211 C CA . VAL D 1 248 ? -12.530 8.912 -14.561 1.00 26.04 248 VAL C CA 1
ATOM 6212 C C . VAL D 1 248 ? -12.850 10.356 -14.879 1.00 26.88 248 VAL C C 1
ATOM 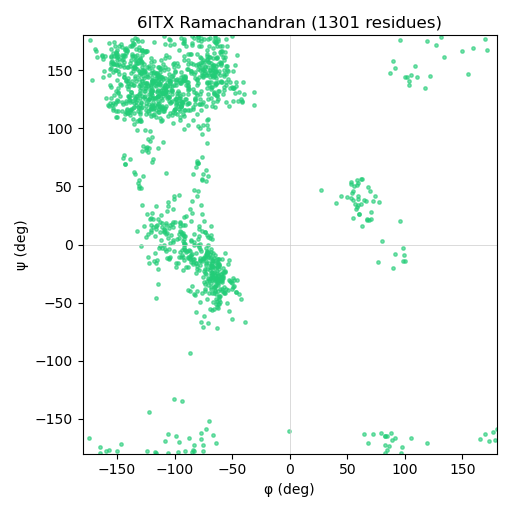6213 O O . VAL D 1 248 ? -13.970 10.825 -14.645 1.00 34.43 248 VAL C O 1
ATOM 6217 N N . CYS D 1 249 ? -11.878 11.063 -15.421 1.00 28.95 249 CYS C N 1
ATOM 6218 C CA . CYS D 1 249 ? -12.091 12.441 -15.747 1.00 30.41 249 CYS C CA 1
ATOM 6219 C C . CYS D 1 249 ? -11.123 12.816 -16.863 1.00 35.11 249 CYS C C 1
ATOM 6220 O O . CYS D 1 249 ? -9.905 12.577 -16.722 1.00 34.96 249 CYS C O 1
ATOM 6223 N N . PRO D 1 250 ? -11.608 13.368 -17.974 1.00 32.25 250 PRO C N 1
ATOM 6224 C CA . PRO D 1 250 ? -10.702 13.715 -19.068 1.00 34.21 250 PRO C CA 1
ATOM 6225 C C . PRO D 1 250 ? -9.840 14.922 -18.719 1.00 38.73 250 PRO C C 1
ATOM 6226 O O . PRO D 1 250 ? -10.165 15.730 -17.837 1.00 35.31 250 PRO C O 1
ATOM 6230 N N . CYS D 1 251 ? -8.712 15.027 -19.432 1.00 34.50 251 CYS C N 1
ATOM 6231 C CA . CYS D 1 251 ? -7.691 16.011 -19.121 1.00 34.41 251 CYS C CA 1
ATOM 6232 C C . CYS D 1 251 ? -7.066 16.601 -20.381 1.00 36.42 251 CYS C C 1
ATOM 6233 O O . CYS D 1 251 ? -7.013 15.964 -21.438 1.00 34.12 251 CYS C O 1
ATOM 6236 N N . THR D 1 252 ? -6.576 17.828 -20.247 1.00 39.83 252 THR C N 1
ATOM 6237 C CA . THR D 1 252 ? -5.628 18.403 -21.189 1.00 43.38 252 THR C CA 1
ATOM 6238 C C . THR D 1 252 ? -4.343 18.766 -20.467 1.00 41.06 252 THR C C 1
ATOM 6239 O O . THR D 1 252 ? -4.353 19.120 -19.284 1.00 43.26 252 THR C O 1
ATOM 6243 N N . VAL D 1 253 ? -3.243 18.645 -21.201 1.00 46.27 253 VAL C N 1
ATOM 6244 C CA . VAL D 1 253 ? -1.953 19.228 -20.860 1.00 50.64 253 VAL C CA 1
ATOM 6245 C C . VAL D 1 253 ? -1.747 20.372 -21.841 1.00 59.25 253 VAL C C 1
ATOM 6246 O O . VAL D 1 253 ? -1.700 20.143 -23.057 1.00 64.61 253 VAL C O 1
ATOM 6250 N N . ASN D 1 254 ? -1.650 21.603 -21.324 1.00 61.51 254 ASN C N 1
ATOM 6251 C CA . ASN D 1 254 ? -1.773 22.781 -22.189 1.00 71.03 254 ASN C CA 1
ATOM 6252 C C . ASN D 1 254 ? -0.639 22.872 -23.209 1.00 77.12 254 ASN C C 1
ATOM 6253 O O . ASN D 1 254 ? -0.857 23.304 -24.352 1.00 81.73 254 ASN C O 1
ATOM 6258 N N . THR D 1 255 ? 0.576 22.489 -22.822 1.00 70.29 255 THR C N 1
ATOM 6259 C CA . THR D 1 255 ? 1.678 22.578 -23.777 1.00 70.36 255 THR C CA 1
ATOM 6260 C C . THR D 1 255 ? 1.570 21.559 -24.938 1.00 68.20 255 THR C C 1
ATOM 6261 O O . THR D 1 255 ? 2.514 21.512 -25.752 1.00 70.30 255 THR C O 1
ATOM 6265 N N . GLY D 1 256 ? 0.468 20.805 -25.009 1.00 61.90 256 GLY C N 1
ATOM 6266 C CA . GLY D 1 256 ? 0.303 19.823 -26.058 1.00 58.84 256 GLY C CA 1
ATOM 6267 C C . GLY D 1 256 ? 0.201 20.450 -27.436 1.00 65.16 256 GLY C C 1
ATOM 6268 O O . GLY D 1 256 ? -0.175 21.613 -27.610 1.00 69.69 256 GLY C O 1
ATOM 6269 N N . ALA D 1 257 ? 0.573 19.648 -28.436 1.00 64.93 257 ALA C N 1
ATOM 6270 C CA . ALA D 1 257 ? 0.476 20.089 -29.820 1.00 63.91 257 ALA C CA 1
ATOM 6271 C C . ALA D 1 257 ? -0.980 20.190 -30.258 1.00 67.89 257 ALA C C 1
ATOM 6272 O O . ALA D 1 257 ? -1.378 21.158 -30.924 1.00 65.56 257 ALA C O 1
ATOM 6274 N N . THR D 1 258 ? -1.787 19.208 -29.870 1.00 62.48 258 THR C N 1
ATOM 6275 C CA . THR D 1 258 ? -3.203 19.157 -30.180 1.00 59.43 258 THR C CA 1
ATOM 6276 C C . THR D 1 258 ? -4.008 19.951 -29.152 1.00 63.33 258 THR C C 1
ATOM 6277 O O . THR D 1 258 ? -3.493 20.419 -28.131 1.00 64.49 258 THR C O 1
ATOM 6281 N N . THR D 1 259 ? -5.303 20.092 -29.420 1.00 64.56 259 THR C N 1
ATOM 6282 C CA . THR D 1 259 ? -6.272 20.455 -28.394 1.00 63.11 259 THR C CA 1
ATOM 6283 C C . THR D 1 259 ? -7.059 19.243 -27.894 1.00 53.45 259 THR C C 1
ATOM 6284 O O . THR D 1 259 ? -8.133 19.410 -27.311 1.00 54.43 259 THR C O 1
ATOM 6288 N N . LEU D 1 260 ? -6.541 18.034 -28.105 1.00 47.66 260 LEU C N 1
ATOM 6289 C CA . LEU D 1 260 ? -7.271 16.796 -27.869 1.00 48.95 260 LEU C CA 1
ATOM 6290 C C . LEU D 1 260 ? -7.320 16.442 -26.379 1.00 47.31 260 LEU C C 1
ATOM 6291 O O . LEU D 1 260 ? -6.482 16.858 -25.575 1.00 44.13 260 LEU C O 1
ATOM 6296 N N . ASN D 1 261 ? -8.324 15.657 -26.016 1.00 41.72 261 ASN C N 1
ATOM 6297 C CA . ASN D 1 261 ? -8.608 15.366 -24.618 1.00 39.97 261 ASN C CA 1
ATOM 6298 C C . ASN D 1 261 ? -8.129 13.953 -24.301 1.00 40.34 261 ASN C C 1
ATOM 6299 O O . ASN D 1 261 ? -8.674 12.970 -24.820 1.00 37.66 261 ASN C O 1
ATOM 6304 N N . ALA D 1 262 ? -7.108 13.858 -23.450 1.00 38.83 262 ALA C N 1
ATOM 6305 C CA . ALA D 1 262 ? -6.656 12.587 -22.906 1.00 35.61 262 ALA C CA 1
ATOM 6306 C C . ALA D 1 262 ? -7.530 12.219 -21.701 1.00 36.25 262 ALA C C 1
ATOM 6307 O O . ALA D 1 262 ? -8.436 12.968 -21.317 1.00 37.70 262 ALA C O 1
ATOM 6309 N N . ILE D 1 263 ? -7.291 11.053 -21.096 1.00 33.04 263 ILE C N 1
ATOM 6310 C CA . ILE D 1 263 ? -8.114 10.578 -19.980 1.00 37.77 263 ILE C CA 1
ATOM 6311 C C . ILE D 1 263 ? -7.262 10.465 -18.724 1.00 31.23 263 ILE C C 1
ATOM 6312 O O . ILE D 1 263 ? -6.245 9.765 -18.721 1.00 32.20 263 ILE C O 1
ATOM 6317 N N . TYR D 1 264 ? -7.700 11.107 -17.650 1.00 30.61 264 TYR C N 1
ATOM 6318 C CA . TYR D 1 264 ? -7.029 10.992 -16.361 1.00 30.10 264 TYR C CA 1
ATOM 6319 C C . TYR D 1 264 ? -7.851 10.085 -15.465 1.00 30.78 264 TYR C C 1
ATOM 6320 O O . TYR D 1 264 ? -9.085 10.154 -15.455 1.00 29.91 264 TYR C O 1
ATOM 6329 N N . MET D 1 265 ? -7.159 9.225 -14.728 1.00 29.68 265 MET C N 1
ATOM 6330 C CA . MET D 1 265 ? -7.796 8.169 -13.952 1.00 25.20 265 MET C CA 1
ATOM 6331 C C . MET D 1 265 ? -7.049 8.042 -12.641 1.00 29.35 265 MET C C 1
ATOM 6332 O O . MET D 1 265 ? -5.862 7.699 -12.634 1.00 36.39 265 MET C O 1
ATOM 6337 N N . VAL D 1 266 ? -7.718 8.332 -11.540 1.00 29.88 266 VAL C N 1
ATOM 6338 C CA . VAL D 1 266 ? -7.119 8.199 -10.222 1.00 32.65 266 VAL C CA 1
ATOM 6339 C C . VAL D 1 266 ? -7.753 6.987 -9.553 1.00 31.78 266 VAL C C 1
ATOM 6340 O O . VAL D 1 266 ? -8.971 6.786 -9.631 1.00 29.32 266 VAL C O 1
ATOM 6344 N N . PHE D 1 267 ? -6.912 6.140 -8.971 1.00 36.31 267 PHE C N 1
ATOM 6345 C CA . PHE D 1 267 ? -7.333 4.910 -8.319 1.00 34.28 267 PHE C CA 1
ATOM 6346 C C . PHE D 1 267 ? -7.220 5.089 -6.808 1.00 31.97 267 PHE C C 1
ATOM 6347 O O . PHE D 1 267 ? -6.236 5.652 -6.324 1.00 34.54 267 PHE C O 1
ATOM 6355 N N . VAL D 1 268 ? -8.218 4.638 -6.050 1.00 28.88 268 VAL C N 1
ATOM 6356 C CA . VAL D 1 268 ? -8.123 4.670 -4.584 1.00 34.09 268 VAL C CA 1
ATOM 6357 C C . VAL D 1 268 ? -8.442 3.284 -4.044 1.00 30.20 268 VAL C C 1
ATOM 6358 O O . VAL D 1 268 ? -9.557 2.787 -4.230 1.00 30.70 268 VAL C O 1
ATOM 6362 N N . ILE D 1 269 ? -7.476 2.667 -3.372 1.00 28.76 269 ILE C N 1
ATOM 6363 C CA . ILE D 1 269 ? -7.585 1.280 -2.936 1.00 28.45 269 ILE C CA 1
ATOM 6364 C C . ILE D 1 269 ? -7.452 1.263 -1.421 1.00 28.77 269 ILE C C 1
ATOM 6365 O O . ILE D 1 269 ? -6.534 1.878 -0.872 1.00 30.24 269 ILE C O 1
ATOM 6370 N N . THR D 1 270 ? -8.373 0.594 -0.744 1.00 29.90 270 THR C N 1
ATOM 6371 C CA . THR D 1 270 ? -8.438 0.658 0.712 1.00 33.48 270 THR C CA 1
ATOM 6372 C C . THR D 1 270 ? -8.130 -0.706 1.337 1.00 33.87 270 THR C C 1
ATOM 6373 O O . THR D 1 270 ? -8.344 -1.758 0.724 1.00 33.88 270 THR C O 1
ATOM 6377 N N . GLN D 1 271 ? -7.617 -0.664 2.570 1.00 31.40 271 GLN C N 1
ATOM 6378 C CA . GLN D 1 271 ? -7.187 -1.829 3.323 1.00 31.78 271 GLN C CA 1
ATOM 6379 C C . GLN D 1 271 ? -7.719 -1.744 4.740 1.00 30.23 271 GLN C C 1
ATOM 6380 O O . GLN D 1 271 ? -7.790 -0.668 5.328 1.00 36.80 271 GLN C O 1
ATOM 6386 N N . SER D 1 272 ? -8.054 -2.895 5.299 1.00 35.12 272 SER C N 1
ATOM 6387 C CA . SER D 1 272 ? -8.366 -2.958 6.712 1.00 32.37 272 SER C CA 1
ATOM 6388 C C . SER D 1 272 ? -7.088 -2.752 7.526 1.00 34.04 272 SER C C 1
ATOM 6389 O O . SER D 1 272 ? -5.976 -2.723 6.989 1.00 35.29 272 SER C O 1
ATOM 6392 N N . ALA D 1 273 ? -7.261 -2.602 8.846 1.00 39.68 273 ALA C N 1
ATOM 6393 C CA . ALA D 1 273 ? -6.149 -2.321 9.754 1.00 37.19 273 ALA C CA 1
ATOM 6394 C C . ALA D 1 273 ? -5.089 -3.419 9.768 1.00 42.92 273 ALA C C 1
ATOM 6395 O O . ALA D 1 273 ? -3.947 -3.159 10.156 1.00 41.63 273 ALA C O 1
ATOM 6397 N N . LEU D 1 274 ? -5.431 -4.633 9.353 1.00 43.09 274 LEU C N 1
ATOM 6398 C CA . LEU D 1 274 ? -4.474 -5.733 9.387 1.00 52.18 274 LEU C CA 1
ATOM 6399 C C . LEU D 1 274 ? -3.457 -5.684 8.243 1.00 49.45 274 LEU C C 1
ATOM 6400 O O . LEU D 1 274 ? -2.591 -6.566 8.172 1.00 48.09 274 LEU C O 1
ATOM 6405 N N . GLY D 1 275 ? -3.527 -4.681 7.365 1.00 39.07 275 GLY C N 1
ATOM 6406 C CA . GLY D 1 275 ? -2.941 -4.816 6.049 1.00 33.15 275 GLY C CA 1
ATOM 6407 C C . GLY D 1 275 ? -1.452 -4.530 6.014 1.00 38.36 275 GLY C C 1
ATOM 6408 O O . GLY D 1 275 ? -0.923 -3.706 6.758 1.00 37.28 275 GLY C O 1
ATOM 6409 N N . THR D 1 276 ? -0.764 -5.245 5.128 1.00 37.51 276 THR C N 1
ATOM 6410 C CA . THR D 1 276 ? 0.634 -4.953 4.875 1.00 32.49 276 THR C CA 1
ATOM 6411 C C . THR D 1 276 ? 0.789 -3.496 4.475 1.00 34.08 276 THR C C 1
ATOM 6412 O O . THR D 1 276 ? -0.040 -2.947 3.749 1.00 41.09 276 THR C O 1
ATOM 6416 N N . ASN D 1 277 ? 1.844 -2.862 4.979 1.00 37.16 277 ASN C N 1
ATOM 6417 C CA . ASN D 1 277 ? 2.184 -1.499 4.602 1.00 29.64 277 ASN C CA 1
ATOM 6418 C C . ASN D 1 277 ? 2.901 -1.553 3.264 1.00 31.92 277 ASN C C 1
ATOM 6419 O O . ASN D 1 277 ? 4.090 -1.867 3.196 1.00 36.37 277 ASN C O 1
ATOM 6424 N N . PHE D 1 278 ? 2.178 -1.226 2.192 1.00 35.51 278 PHE C N 1
ATOM 6425 C CA . PHE D 1 278 ? 2.733 -1.306 0.840 1.00 33.17 278 PHE C CA 1
ATOM 6426 C C . PHE D 1 278 ? 3.942 -0.401 0.693 1.00 35.39 278 PHE C C 1
ATOM 6427 O O . PHE D 1 278 ? 4.844 -0.690 -0.101 1.00 34.78 278 PHE C O 1
ATOM 6435 N N . PHE D 1 279 ? 3.982 0.686 1.457 1.00 34.31 279 PHE C N 1
ATOM 6436 C CA . PHE D 1 279 ? 4.998 1.717 1.304 1.00 36.88 279 PHE C CA 1
ATOM 6437 C C . PHE D 1 279 ? 6.221 1.466 2.176 1.00 36.99 279 PHE C C 1
ATOM 6438 O O . PHE D 1 279 ? 7.197 2.221 2.093 1.00 34.53 279 PHE C O 1
ATOM 6446 N N . ALA D 1 280 ? 6.180 0.443 3.014 1.00 35.77 280 ALA C N 1
ATOM 6447 C CA . ALA D 1 280 ? 7.203 0.255 4.019 1.00 32.11 280 ALA C CA 1
ATOM 6448 C C . ALA D 1 280 ? 8.436 -0.372 3.391 1.00 38.80 280 ALA C C 1
ATOM 6449 O O . ALA D 1 280 ? 8.349 -1.116 2.409 1.00 40.51 280 ALA C O 1
ATOM 6451 N N . SER D 1 281 ? 9.597 -0.074 3.973 1.00 37.87 281 SER C N 1
ATOM 6452 C CA . SER D 1 281 ? 10.829 -0.664 3.472 1.00 40.40 281 SER C CA 1
ATOM 6453 C C . SER D 1 281 ? 11.017 -2.116 3.924 1.00 46.65 281 SER C C 1
ATOM 6454 O O . SER D 1 281 ? 11.872 -2.812 3.362 1.00 44.84 281 SER C O 1
ATOM 6457 N N . ASN D 1 282 ? 10.245 -2.584 4.926 1.00 48.06 282 ASN C N 1
ATOM 6458 C CA . ASN D 1 282 ? 10.206 -3.997 5.325 1.00 42.86 282 ASN C CA 1
ATOM 6459 C C . ASN D 1 282 ? 9.484 -4.877 4.328 1.00 41.41 282 ASN C C 1
ATOM 6460 O O . ASN D 1 282 ? 9.536 -6.101 4.465 1.00 40.59 282 ASN C O 1
ATOM 6465 N N . THR D 1 283 ? 8.754 -4.305 3.409 1.00 38.24 283 THR C N 1
ATOM 6466 C CA . THR D 1 283 ? 7.848 -5.116 2.613 1.00 41.42 283 THR C CA 1
ATOM 6467 C C . THR D 1 283 ? 8.610 -5.788 1.472 1.00 35.08 283 THR C C 1
ATOM 6468 O O . THR D 1 283 ? 9.319 -5.105 0.722 1.00 35.71 283 THR C O 1
ATOM 6472 N N . PRO D 1 284 ? 8.518 -7.108 1.334 1.00 36.09 284 PRO C N 1
ATOM 6473 C CA . PRO D 1 284 ? 9.092 -7.783 0.154 1.00 36.41 284 PRO C CA 1
ATOM 6474 C C . PRO D 1 284 ? 8.746 -7.025 -1.110 1.00 34.50 284 PRO C C 1
ATOM 6475 O O . PRO D 1 284 ? 7.565 -6.768 -1.378 1.00 35.23 284 PRO C O 1
ATOM 6479 N N . PRO D 1 285 ? 9.749 -6.621 -1.893 1.00 36.15 285 PRO C N 1
ATOM 6480 C CA . PRO D 1 285 ? 9.472 -5.842 -3.115 1.00 35.91 285 PRO C CA 1
ATOM 6481 C C . PRO D 1 285 ? 8.575 -6.550 -4.124 1.00 33.71 285 PRO C C 1
ATOM 6482 O O . PRO D 1 285 ? 8.103 -5.898 -5.060 1.00 34.37 285 PRO C O 1
ATOM 6486 N N . ASN D 1 286 ? 8.319 -7.844 -3.972 1.00 32.63 286 ASN C N 1
ATOM 6487 C CA . ASN D 1 286 ? 7.476 -8.559 -4.917 1.00 37.24 286 ASN C CA 1
ATOM 6488 C C . ASN D 1 286 ? 6.025 -8.671 -4.471 1.00 33.77 286 ASN C C 1
ATOM 6489 O O . ASN D 1 286 ? 5.183 -9.105 -5.270 1.00 33.79 286 ASN C O 1
ATOM 6494 N N . THR D 1 287 ? 5.730 -8.328 -3.219 1.00 28.42 287 THR C N 1
ATOM 6495 C CA . THR D 1 287 ? 4.386 -7.959 -2.789 1.00 33.33 287 THR C CA 1
ATOM 6496 C C . THR D 1 287 ? 3.691 -7.110 -3.850 1.00 36.01 287 THR C C 1
ATOM 6497 O O . THR D 1 287 ? 4.245 -6.108 -4.316 1.00 35.32 287 THR C O 1
ATOM 6501 N N . PHE D 1 288 ? 2.470 -7.494 -4.224 1.00 28.97 288 PHE C N 1
ATOM 6502 C CA . PHE D 1 288 ? 1.841 -6.874 -5.377 1.00 31.28 288 PHE C CA 1
ATOM 6503 C C . PHE D 1 288 ? 0.343 -6.720 -5.165 1.00 31.10 288 PHE C C 1
ATOM 6504 O O . PHE D 1 288 ? -0.260 -7.364 -4.310 1.00 30.95 288 PHE C O 1
ATOM 6512 N N . PHE D 1 289 ? -0.253 -5.864 -5.980 1.00 27.03 289 PHE C N 1
ATOM 6513 C CA . PHE D 1 289 ? -1.682 -5.874 -6.170 1.00 28.22 289 PHE C CA 1
ATOM 6514 C C . PHE D 1 289 ? -1.958 -5.927 -7.664 1.00 31.23 289 PHE C C 1
ATOM 6515 O O . PHE D 1 289 ? -1.158 -5.463 -8.487 1.00 29.77 289 PHE C O 1
ATOM 6523 N N . LEU D 1 290 ? -3.087 -6.538 -8.000 1.00 29.91 290 LEU C N 1
ATOM 6524 C CA . LEU D 1 290 ? -3.530 -6.670 -9.378 1.00 29.47 290 LEU C CA 1
ATOM 6525 C C . LEU D 1 290 ? -5.026 -6.393 -9.372 1.00 32.99 290 LEU C C 1
ATOM 6526 O O . LEU D 1 290 ? -5.788 -7.091 -8.686 1.00 28.19 290 LEU C O 1
ATOM 6531 N N . THR D 1 291 ? -5.433 -5.328 -10.066 1.00 32.02 291 THR C N 1
ATOM 6532 C CA . THR D 1 291 ? -6.848 -5.071 -10.242 1.00 28.98 291 THR C CA 1
ATOM 6533 C C . THR D 1 291 ? -7.390 -6.069 -11.253 1.00 33.38 291 THR C C 1
ATOM 6534 O O . THR D 1 291 ? -6.644 -6.550 -12.116 1.00 32.79 291 THR C O 1
ATOM 6538 N N . PRO D 1 292 ? -8.670 -6.406 -11.173 1.00 27.15 292 PRO C N 1
ATOM 6539 C CA . PRO D 1 292 ? -9.317 -7.025 -12.311 1.00 30.49 292 PRO C CA 1
ATOM 6540 C C . PRO D 1 292 ? -9.351 -6.028 -13.452 1.00 30.04 292 PRO C C 1
ATOM 6541 O O . PRO D 1 292 ? -8.938 -4.869 -13.276 1.00 29.79 292 PRO C O 1
ATOM 6545 N N . PRO D 1 293 ? -9.804 -6.426 -14.638 1.00 28.53 293 PRO C N 1
ATOM 6546 C CA . PRO D 1 293 ? -10.155 -5.406 -15.641 1.00 30.79 293 PRO C CA 1
ATOM 6547 C C . PRO D 1 293 ? -11.296 -4.561 -15.090 1.00 31.81 293 PRO C C 1
ATOM 6548 O O . PRO D 1 293 ? -12.323 -5.098 -14.659 1.00 26.92 293 PRO C O 1
ATOM 6552 N N . ILE D 1 294 ? -11.107 -3.243 -15.055 1.00 27.84 294 ILE C N 1
ATOM 6553 C CA . ILE D 1 294 ? -12.122 -2.332 -14.531 1.00 27.60 294 ILE C CA 1
ATOM 6554 C C . ILE D 1 294 ? -12.872 -1.705 -15.703 1.00 29.33 294 ILE C C 1
ATOM 6555 O O . ILE D 1 294 ? -12.262 -0.977 -16.502 1.00 29.63 294 ILE C O 1
ATOM 6560 N N . PRO D 1 295 ? -14.164 -1.963 -15.854 1.00 35.85 295 PRO C N 1
ATOM 6561 C CA . PRO D 1 295 ? -14.897 -1.390 -16.990 1.00 30.23 295 PRO C CA 1
ATOM 6562 C C . PRO D 1 295 ? -15.298 0.050 -16.713 1.00 31.37 295 PRO C C 1
ATOM 6563 O O . PRO D 1 295 ? -15.726 0.390 -15.609 1.00 34.90 295 PRO C O 1
ATOM 6567 N N . PHE D 1 296 ? -15.128 0.901 -17.730 1.00 30.38 296 PHE C N 1
ATOM 6568 C CA . PHE D 1 296 ? -15.490 2.311 -17.664 1.00 24.96 296 PHE C CA 1
ATOM 6569 C C . PHE D 1 296 ? -15.871 2.795 -19.058 1.00 30.65 296 PHE C C 1
ATOM 6570 O O . PHE D 1 296 ? -15.532 2.179 -20.075 1.00 30.96 296 PHE C O 1
ATOM 6578 N N . THR D 1 297 ? -16.573 3.924 -19.098 1.00 34.01 297 THR C N 1
ATOM 6579 C CA . THR D 1 297 ? -17.123 4.453 -20.336 1.00 29.00 297 THR C CA 1
ATOM 6580 C C . THR D 1 297 ? -16.972 5.968 -20.325 1.00 30.22 297 THR C C 1
ATOM 6581 O O . THR D 1 297 ? -17.159 6.607 -19.285 1.00 28.69 297 THR C O 1
ATOM 6585 N N . TYR D 1 298 ? -16.595 6.540 -21.469 1.00 29.56 298 TYR C N 1
ATOM 6586 C CA . TYR D 1 298 ? -16.629 7.987 -21.638 1.00 30.67 298 TYR C CA 1
ATOM 6587 C C . TYR D 1 298 ? -17.052 8.291 -23.069 1.00 33.16 298 TYR C C 1
ATOM 6588 O O . TYR D 1 298 ? -17.103 7.395 -23.922 1.00 33.17 298 TYR C O 1
ATOM 6597 N N . VAL D 1 299 ? -17.363 9.565 -23.330 1.00 32.58 299 VAL C N 1
ATOM 6598 C CA . VAL D 1 299 ? -17.782 9.988 -24.666 1.00 31.82 299 VAL C CA 1
ATOM 6599 C C . VAL D 1 299 ? -16.552 10.173 -25.543 1.00 33.53 299 VAL C C 1
ATOM 6600 O O . VAL D 1 299 ? -15.603 10.877 -25.166 1.00 31.22 299 VAL C O 1
ATOM 6604 N N . GLY D 1 300 ? -16.574 9.543 -26.723 1.00 33.61 300 GLY C N 1
ATOM 6605 C CA . GLY D 1 300 ? -15.485 9.617 -27.669 1.00 27.59 300 GLY C CA 1
ATOM 6606 C C . GLY D 1 300 ? -15.546 10.847 -28.551 1.00 32.04 300 GLY C C 1
ATOM 6607 O O . GLY D 1 300 ? -16.412 11.718 -28.430 1.00 25.58 300 GLY C O 1
ATOM 6608 N N . ALA D 1 301 ? -14.589 10.897 -29.475 1.00 39.72 301 ALA C N 1
ATOM 6609 C CA . ALA D 1 301 ? -14.315 12.087 -30.271 1.00 35.97 301 ALA C CA 1
ATOM 6610 C C . ALA D 1 301 ? -15.469 12.456 -31.225 1.00 43.65 301 ALA C C 1
ATOM 6611 O O . ALA D 1 301 ? -16.126 11.606 -31.863 1.00 37.69 301 ALA C O 1
ATOM 6614 N N . LYS E 1 85 ? -26.941 -5.438 69.976 1.00 99.64 85 LYS E N 1
ATOM 6615 C CA . LYS E 1 85 ? -25.789 -5.521 69.079 1.00 105.09 85 LYS E CA 1
ATOM 6616 C C . LYS E 1 85 ? -26.045 -4.729 67.799 1.00 106.74 85 LYS E C 1
ATOM 6617 O O . LYS E 1 85 ? -25.635 -3.573 67.680 1.00 104.49 85 LYS E O 1
ATOM 6623 N N . VAL E 1 86 ? -26.718 -5.355 66.840 1.00 103.87 86 VAL E N 1
ATOM 6624 C CA . VAL E 1 86 ? -27.116 -4.691 65.606 1.00 106.26 86 VAL E CA 1
ATOM 6625 C C . VAL E 1 86 ? -28.592 -4.339 65.762 1.00 106.30 86 VAL E C 1
ATOM 6626 O O . VAL E 1 86 ? -29.473 -5.200 65.683 1.00 101.01 86 VAL E O 1
ATOM 6630 N N . SER E 1 87 ? -28.862 -3.063 66.006 1.00 107.97 87 SER E N 1
ATOM 6631 C CA . SER E 1 87 ? -30.226 -2.594 66.179 1.00 110.41 87 SER E CA 1
ATOM 6632 C C . SER E 1 87 ? -30.968 -2.560 64.836 1.00 107.87 87 SER E C 1
ATOM 6633 O O . SER E 1 87 ? -30.347 -2.452 63.770 1.00 105.06 87 SER E O 1
ATOM 6636 N N . PRO E 1 88 ? -32.310 -2.677 64.854 1.00 106.22 88 PRO E N 1
ATOM 6637 C CA . PRO E 1 88 ? -33.072 -2.490 63.608 1.00 101.59 88 PRO E CA 1
ATOM 6638 C C . PRO E 1 88 ? -33.292 -1.023 63.245 1.00 99.33 88 PRO E C 1
ATOM 6639 O O . PRO E 1 88 ? -34.409 -0.630 62.888 1.00 95.39 88 PRO E O 1
ATOM 6643 N N . THR E 1 89 ? -32.244 -0.199 63.333 1.00 97.90 89 THR E N 1
ATOM 6644 C CA . THR E 1 89 ? -32.247 1.114 62.695 1.00 106.47 89 THR E CA 1
ATOM 6645 C C . THR E 1 89 ? -31.192 1.229 61.601 1.00 109.49 89 THR E C 1
ATOM 6646 O O . THR E 1 89 ? -31.487 1.712 60.504 1.00 104.21 89 THR E O 1
ATOM 6650 N N . GLN E 1 90 ? -29.961 0.785 61.851 1.00 106.83 90 GLN E N 1
ATOM 6651 C CA . GLN E 1 90 ? -28.992 0.593 60.778 1.00 100.87 90 GLN E CA 1
ATOM 6652 C C . GLN E 1 90 ? -29.238 -0.712 60.018 1.00 95.97 90 GLN E C 1
ATOM 6653 O O . GLN E 1 90 ? -28.374 -1.144 59.245 1.00 93.51 90 GLN E O 1
ATOM 6659 N N . THR E 1 91 ? -30.405 -1.335 60.225 1.00 97.09 91 THR E N 1
ATOM 6660 C CA . THR E 1 91 ? -30.872 -2.506 59.486 1.00 92.72 91 THR E CA 1
ATOM 6661 C C . THR E 1 91 ? -32.041 -2.095 58.600 1.00 89.10 91 THR E C 1
ATOM 6662 O O . THR E 1 91 ? -33.206 -2.174 59.027 1.00 89.38 91 THR E O 1
ATOM 6666 N N . PRO E 1 92 ? -31.790 -1.635 57.370 1.00 84.43 92 PRO E N 1
ATOM 6667 C CA . PRO E 1 92 ? -32.901 -1.299 56.473 1.00 79.68 92 PRO E CA 1
ATOM 6668 C C . PRO E 1 92 ? -33.736 -2.531 56.160 1.00 79.73 92 PRO E C 1
ATOM 6669 O O . PRO E 1 92 ? -33.216 -3.583 55.778 1.00 76.31 92 PRO E O 1
ATOM 6673 N N . LEU E 1 93 ? -35.039 -2.392 56.354 1.00 79.31 93 LEU E N 1
ATOM 6674 C CA . LEU E 1 93 ? -35.975 -3.471 56.113 1.00 72.05 93 LEU E CA 1
ATOM 6675 C C . LEU E 1 93 ? -36.478 -3.409 54.670 1.00 76.73 93 LEU E C 1
ATOM 6676 O O . LEU E 1 93 ? -36.639 -2.330 54.081 1.00 72.18 93 LEU E O 1
ATOM 6681 N N . THR E 1 94 ? -36.693 -4.590 54.096 1.00 70.77 94 THR E N 1
ATOM 6682 C CA . THR E 1 94 ? -37.194 -4.724 52.737 1.00 64.88 94 THR E CA 1
ATOM 6683 C C . THR E 1 94 ? -38.716 -4.815 52.771 1.00 68.04 94 THR E C 1
ATOM 6684 O O . THR E 1 94 ? -39.273 -5.767 53.335 1.00 66.85 94 THR E O 1
ATOM 6688 N N . ARG E 1 95 ? -39.379 -3.817 52.178 1.00 66.01 95 ARG E N 1
ATOM 6689 C CA . ARG E 1 95 ? -40.833 -3.729 52.137 1.00 68.36 95 ARG E CA 1
ATOM 6690 C C . ARG E 1 95 ? -41.375 -4.173 50.786 1.00 64.79 95 ARG E C 1
ATOM 6691 O O . ARG E 1 95 ? -40.702 -4.077 49.762 1.00 61.68 95 ARG E O 1
ATOM 6699 N N . ILE E 1 96 ? -42.633 -4.614 50.795 1.00 62.77 96 ILE E N 1
ATOM 6700 C CA . ILE E 1 96 ? -43.284 -5.197 49.628 1.00 64.72 96 ILE E CA 1
ATOM 6701 C C . ILE E 1 96 ? -44.735 -4.734 49.606 1.00 61.96 96 ILE E C 1
ATOM 6702 O O . ILE E 1 96 ? -45.481 -4.986 50.558 1.00 63.43 96 ILE E O 1
ATOM 6707 N N . ILE E 1 97 ? -45.141 -4.075 48.521 1.00 60.23 97 ILE E N 1
ATOM 6708 C CA . ILE E 1 97 ? -46.553 -3.862 48.229 1.00 60.56 97 ILE E CA 1
ATOM 6709 C C . ILE E 1 97 ? -46.825 -4.372 46.821 1.00 59.06 97 ILE E C 1
ATOM 6710 O O . ILE E 1 97 ? -45.947 -4.358 45.952 1.00 60.38 97 ILE E O 1
ATOM 6715 N N . SER E 1 98 ? -48.040 -4.861 46.606 1.00 58.80 98 SER E N 1
ATOM 6716 C CA . SER E 1 98 ? -48.491 -5.292 45.292 1.00 58.03 98 SER E CA 1
ATOM 6717 C C . SER E 1 98 ? -49.802 -4.596 44.963 1.00 58.38 98 SER E C 1
ATOM 6718 O O . SER E 1 98 ? -50.584 -4.255 45.857 1.00 59.48 98 SER E O 1
ATOM 6721 N N . MET E 1 99 ? -50.032 -4.376 43.671 1.00 53.23 99 MET E N 1
ATOM 6722 C CA . MET E 1 99 ? -51.253 -3.731 43.210 1.00 56.96 99 MET E CA 1
ATOM 6723 C C . MET E 1 99 ? -51.797 -4.497 42.015 1.00 55.86 99 MET E C 1
ATOM 6724 O O . MET E 1 99 ? -51.034 -4.905 41.138 1.00 53.72 99 MET E O 1
ATOM 6729 N N . GLY E 1 100 ? -53.113 -4.697 41.984 1.00 54.07 100 GLY E N 1
ATOM 6730 C CA . GLY E 1 100 ? -53.704 -5.482 40.924 1.00 50.11 100 GLY E CA 1
ATOM 6731 C C . GLY E 1 100 ? -53.680 -6.964 41.249 1.00 52.90 100 GLY E C 1
ATOM 6732 O O . GLY E 1 100 ? -53.305 -7.391 42.345 1.00 52.79 100 GLY E O 1
ATOM 6733 N N . ASN E 1 101 ? -54.075 -7.763 40.260 1.00 53.08 101 ASN E N 1
ATOM 6734 C CA . ASN E 1 101 ? -54.317 -9.191 40.450 1.00 54.28 101 ASN E CA 1
ATOM 6735 C C . ASN E 1 101 ? -53.355 -9.987 39.571 1.00 54.61 101 ASN E C 1
ATOM 6736 O O . ASN E 1 101 ? -53.473 -9.982 38.337 1.00 52.46 101 ASN E O 1
ATOM 6741 N N . ASN E 1 102 ? -52.427 -10.705 40.218 1.00 51.07 102 ASN E N 1
ATOM 6742 C CA . ASN E 1 102 ? -51.408 -11.513 39.554 1.00 48.37 102 ASN E CA 1
ATOM 6743 C C . ASN E 1 102 ? -51.969 -12.734 38.841 1.00 55.12 102 ASN E C 1
ATOM 6744 O O . ASN E 1 102 ? -51.177 -13.578 38.397 1.00 54.11 102 ASN E O 1
ATOM 6749 N N . LEU E 1 103 ? -53.286 -12.897 38.716 1.00 56.01 103 LEU E N 1
ATOM 6750 C CA . LEU E 1 103 ? -53.855 -14.038 38.022 1.00 53.93 103 LEU E CA 1
ATOM 6751 C C . LEU E 1 103 ? -54.642 -13.657 36.780 1.00 56.07 103 LEU E C 1
ATOM 6752 O O . LEU E 1 103 ? -54.923 -14.535 35.960 1.00 56.66 103 LEU E O 1
ATOM 6757 N N . PHE E 1 104 ? -55.007 -12.386 36.623 1.00 55.27 104 PHE E N 1
ATOM 6758 C CA . PHE E 1 104 ? -55.647 -11.893 35.406 1.00 59.15 104 PHE E CA 1
ATOM 6759 C C . PHE E 1 104 ? -56.957 -12.630 35.128 1.00 59.31 104 PHE E C 1
ATOM 6760 O O . PHE E 1 104 ? -57.267 -12.989 33.988 1.00 67.31 104 PHE E O 1
ATOM 6768 N N . ASP E 1 105 ? -57.729 -12.864 36.186 1.00 58.42 105 ASP E N 1
ATOM 6769 C CA . ASP E 1 105 ? -59.079 -13.402 36.074 1.00 63.71 105 ASP E CA 1
ATOM 6770 C C . ASP E 1 105 ? -60.151 -12.384 36.455 1.00 63.96 105 ASP E C 1
ATOM 6771 O O . ASP E 1 105 ? -61.346 -12.686 36.338 1.00 68.14 105 ASP E O 1
ATOM 6776 N N . SER E 1 106 ? -59.756 -11.183 36.892 1.00 60.28 106 SER E N 1
ATOM 6777 C CA . SER E 1 106 ? -60.672 -10.117 37.274 1.00 56.59 106 SER E CA 1
ATOM 6778 C C . SER E 1 106 ? -61.034 -9.202 36.113 1.00 56.57 106 SER E C 1
ATOM 6779 O O . SER E 1 106 ? -61.378 -8.037 36.338 1.00 56.04 106 SER E O 1
ATOM 6782 N N . GLY E 1 107 ? -60.949 -9.682 34.880 1.00 56.99 107 GLY E N 1
ATOM 6783 C CA . GLY E 1 107 ? -61.310 -8.800 33.788 1.00 53.70 107 GLY E CA 1
ATOM 6784 C C . GLY E 1 107 ? -60.267 -7.716 33.550 1.00 56.05 107 GLY E C 1
ATOM 6785 O O . GLY E 1 107 ? -59.122 -7.779 34.006 1.00 57.78 107 GLY E O 1
ATOM 6786 N N . TYR E 1 108 ? -60.692 -6.695 32.823 1.00 56.25 108 TYR E N 1
ATOM 6787 C CA . TYR E 1 108 ? -59.819 -5.612 32.388 1.00 51.48 108 TYR E CA 1
ATOM 6788 C C . TYR E 1 108 ? -60.418 -4.300 32.877 1.00 56.60 108 TYR E C 1
ATOM 6789 O O . TYR E 1 108 ? -61.123 -3.603 32.140 1.00 56.78 108 TYR E O 1
ATOM 6798 N N . GLU E 1 109 ? -60.127 -3.962 34.135 1.00 59.95 109 GLU E N 1
ATOM 6799 C CA . GLU E 1 109 ? -60.714 -2.793 34.771 1.00 61.64 109 GLU E CA 1
ATOM 6800 C C . GLU E 1 109 ? -59.751 -1.631 34.962 1.00 58.96 109 GLU E C 1
ATOM 6801 O O . GLU E 1 109 ? -60.185 -0.564 35.409 1.00 62.74 109 GLU E O 1
ATOM 6807 N N . ILE E 1 110 ? -58.472 -1.800 34.647 1.00 57.55 110 ILE E N 1
ATOM 6808 C CA . ILE E 1 110 ? -57.490 -0.740 34.832 1.00 52.96 110 ILE E CA 1
ATOM 6809 C C . ILE E 1 110 ? -57.517 0.190 33.621 1.00 55.61 110 ILE E C 1
ATOM 6810 O O . ILE E 1 110 ? -57.535 -0.264 32.468 1.00 50.88 110 ILE E O 1
ATOM 6815 N N . PHE E 1 111 ? -57.536 1.499 33.879 1.00 54.56 111 PHE E N 1
ATOM 6816 C CA . PHE E 1 111 ? -57.748 2.497 32.834 1.00 54.31 111 PHE E CA 1
ATOM 6817 C C . PHE E 1 111 ? -56.400 2.894 32.243 1.00 55.65 111 PHE E C 1
ATOM 6818 O O . PHE E 1 111 ? -55.513 3.368 32.965 1.00 53.84 111 PHE E O 1
ATOM 6826 N N . ALA E 1 112 ? -56.250 2.696 30.936 1.00 48.91 112 ALA E N 1
ATOM 6827 C CA . ALA E 1 112 ? -55.045 3.065 30.212 1.00 47.39 112 ALA E CA 1
ATOM 6828 C C . ALA E 1 112 ? -55.360 4.217 29.268 1.00 47.77 112 ALA E C 1
ATOM 6829 O O . ALA E 1 112 ? -56.360 4.169 28.540 1.00 44.45 112 ALA E O 1
ATOM 6831 N N . SER E 1 113 ? -54.510 5.248 29.288 1.00 43.95 113 SER E N 1
ATOM 6832 C CA . SER E 1 113 ? -54.626 6.383 28.382 1.00 47.15 113 SER E CA 1
ATOM 6833 C C . SER E 1 113 ? -53.728 6.191 27.161 1.00 46.48 113 SER E C 1
ATOM 6834 O O . SER E 1 113 ? -52.583 5.749 27.282 1.00 50.41 113 SER E O 1
ATOM 6837 N N . CYS E 1 114 ? -54.239 6.544 25.991 1.00 41.38 114 CYS E N 1
ATOM 6838 C CA . CYS E 1 114 ? -53.626 6.224 24.712 1.00 42.94 114 CYS E CA 1
ATOM 6839 C C . CYS E 1 114 ? -53.485 7.474 23.865 1.00 49.13 114 CYS E C 1
ATOM 6840 O O . CYS E 1 114 ? -54.077 8.514 24.168 1.00 51.43 114 CYS E O 1
ATOM 6843 N N . PRO E 1 115 ? -52.693 7.408 22.788 1.00 50.29 115 PRO E N 1
ATOM 6844 C CA . PRO E 1 115 ? -52.548 8.561 21.890 1.00 41.82 115 PRO E CA 1
ATOM 6845 C C . PRO E 1 115 ? -53.884 9.081 21.386 1.00 49.16 115 PRO E C 1
ATOM 6846 O O . PRO E 1 115 ? -54.841 8.321 21.209 1.00 49.26 115 PRO E O 1
ATOM 6850 N N . GLN E 1 116 ? -53.922 10.395 21.134 1.00 52.40 116 GLN E N 1
ATOM 6851 C CA . GLN E 1 116 ? -55.017 11.054 20.409 1.00 49.05 116 GLN E CA 1
ATOM 6852 C C . GLN E 1 116 ? -56.337 11.003 21.179 1.00 50.92 116 GLN E C 1
ATOM 6853 O O . GLN E 1 116 ? -57.407 10.859 20.585 1.00 47.78 116 GLN E O 1
ATOM 6859 N N . ASN E 1 117 ? -56.263 11.137 22.502 1.00 48.86 117 ASN E N 1
ATOM 6860 C CA . ASN E 1 117 ? -57.436 11.133 23.372 1.00 52.00 117 ASN E CA 1
ATOM 6861 C C . ASN E 1 117 ? -58.217 9.836 23.263 1.00 51.10 117 ASN E C 1
ATOM 6862 O O . ASN E 1 117 ? -59.429 9.810 23.485 1.00 53.98 117 ASN E O 1
ATOM 6867 N N . LYS E 1 118 ? -57.537 8.760 22.897 1.00 53.70 118 LYS E N 1
ATOM 6868 C CA . LYS E 1 118 ? -58.114 7.430 22.935 1.00 46.90 118 LYS E CA 1
ATOM 6869 C C . LYS E 1 118 ? -57.813 6.782 24.282 1.00 45.83 118 LYS E C 1
ATOM 6870 O O . LYS E 1 118 ? -57.068 7.315 25.112 1.00 46.37 118 LYS E O 1
ATOM 6876 N N . ALA E 1 119 ? -58.403 5.613 24.494 1.00 42.35 119 ALA E N 1
ATOM 6877 C CA . ALA E 1 119 ? -58.296 4.970 25.791 1.00 48.88 119 ALA E CA 1
ATOM 6878 C C . ALA E 1 119 ? -58.384 3.458 25.623 1.00 50.50 119 ALA E C 1
ATOM 6879 O O . ALA E 1 119 ? -58.793 2.943 24.575 1.00 52.11 119 ALA E O 1
ATOM 6881 N N . ALA E 1 120 ? -57.991 2.749 26.674 1.00 38.96 120 ALA E N 1
ATOM 6882 C CA . ALA E 1 120 ? -58.116 1.308 26.668 1.00 43.64 120 ALA E CA 1
ATOM 6883 C C . ALA E 1 120 ? -58.198 0.828 28.108 1.00 49.12 120 ALA E C 1
ATOM 6884 O O . ALA E 1 120 ? -57.771 1.513 29.044 1.00 45.30 120 ALA E O 1
ATOM 6886 N N . LYS E 1 121 ? -58.770 -0.357 28.269 1.00 44.05 121 LYS E N 1
ATOM 6887 C CA . LYS E 1 121 ? -58.914 -0.997 29.563 1.00 50.90 121 LYS E CA 1
ATOM 6888 C C . LYS E 1 121 ? -58.083 -2.274 29.557 1.00 52.36 121 LYS E C 1
ATOM 6889 O O . LYS E 1 121 ? -58.153 -3.062 28.606 1.00 57.13 121 LYS E O 1
ATOM 6895 N N . VAL E 1 122 ? -57.269 -2.456 30.596 1.00 48.30 122 VAL E N 1
ATOM 6896 C CA . VAL E 1 122 ? -56.302 -3.539 30.645 1.00 46.13 122 VAL E CA 1
ATOM 6897 C C . VAL E 1 122 ? -56.357 -4.169 32.027 1.00 46.91 122 VAL E C 1
ATOM 6898 O O . VAL E 1 122 ? -57.043 -3.687 32.927 1.00 44.09 122 VAL E O 1
ATOM 6902 N N . ALA E 1 123 ? -55.622 -5.269 32.179 1.00 48.09 123 ALA E N 1
ATOM 6903 C CA . ALA E 1 123 ? -55.347 -5.883 33.468 1.00 47.26 123 ALA E CA 1
ATOM 6904 C C . ALA E 1 123 ? -53.862 -5.740 33.785 1.00 48.87 123 ALA E C 1
ATOM 6905 O O . ALA E 1 123 ? -53.027 -5.662 32.877 1.00 46.98 123 ALA E O 1
ATOM 6907 N N . GLY E 1 124 ? -53.538 -5.686 35.084 1.00 45.90 124 GLY E N 1
ATOM 6908 C CA . GLY E 1 124 ? -52.163 -5.513 35.507 1.00 37.32 124 GLY E CA 1
ATOM 6909 C C . GLY E 1 124 ? -51.879 -6.084 36.885 1.00 52.02 124 GLY E C 1
ATOM 6910 O O . GLY E 1 124 ? -52.785 -6.392 37.672 1.00 52.73 124 GLY E O 1
ATOM 6911 N N . TYR E 1 125 ? -50.583 -6.220 37.168 1.00 48.28 125 TYR E N 1
ATOM 6912 C CA . TYR E 1 125 ? -50.098 -6.643 38.475 1.00 48.64 125 TYR E CA 1
ATOM 6913 C C . TYR E 1 125 ? -48.722 -6.036 38.688 1.00 50.52 125 TYR E C 1
ATOM 6914 O O . TYR E 1 125 ? -47.794 -6.294 37.914 1.00 50.70 125 TYR E O 1
ATOM 6923 N N . VAL E 1 126 ? -48.596 -5.249 39.750 1.00 52.78 126 VAL E N 1
ATOM 6924 C CA . VAL E 1 126 ? -47.377 -4.528 40.079 1.00 49.48 126 VAL E CA 1
ATOM 6925 C C . VAL E 1 126 ? -46.855 -5.076 41.394 1.00 53.62 126 VAL E C 1
ATOM 6926 O O . VAL E 1 126 ? -47.597 -5.148 42.378 1.00 57.49 126 VAL E O 1
ATOM 6930 N N . TYR E 1 127 ? -45.590 -5.474 41.401 1.00 53.04 127 TYR E N 1
ATOM 6931 C CA . TYR E 1 127 ? -44.921 -6.005 42.578 1.00 49.66 127 TYR E CA 1
ATOM 6932 C C . TYR E 1 127 ? -43.747 -5.086 42.847 1.00 55.40 127 TYR E C 1
ATOM 6933 O O . TYR E 1 127 ? -42.889 -4.925 41.977 1.00 60.04 127 TYR E O 1
ATOM 6942 N N . LEU E 1 128 ? -43.727 -4.455 44.021 1.00 54.70 128 LEU E N 1
ATOM 6943 C CA . LEU E 1 128 ? -42.753 -3.411 44.323 1.00 52.68 128 LEU E CA 1
ATOM 6944 C C . LEU E 1 128 ? -42.005 -3.741 45.604 1.00 54.10 128 LEU E C 1
ATOM 6945 O O . LEU E 1 128 ? -42.620 -4.088 46.618 1.00 56.28 128 LEU E O 1
ATOM 6950 N N . THR E 1 129 ? -40.685 -3.633 45.560 1.00 50.82 129 THR E N 1
ATOM 6951 C CA . THR E 1 129 ? -39.864 -3.808 46.744 1.00 53.34 129 THR E CA 1
ATOM 6952 C C . THR E 1 129 ? -39.103 -2.516 47.002 1.00 55.90 129 THR E C 1
ATOM 6953 O O . THR E 1 129 ? -38.679 -1.835 46.062 1.00 53.81 129 THR E O 1
ATOM 6957 N N . SER E 1 130 ? -38.978 -2.158 48.277 1.00 56.59 130 SER E N 1
ATOM 6958 C CA . SER E 1 130 ? -38.144 -1.042 48.701 1.00 57.21 130 SER E CA 1
ATOM 6959 C C . SER E 1 130 ? -36.959 -1.608 49.471 1.00 55.21 130 SER E C 1
ATOM 6960 O O . SER E 1 130 ? -37.147 -2.291 50.483 1.00 57.97 130 SER E O 1
ATOM 6963 N N . VAL E 1 131 ? -35.749 -1.366 48.968 1.00 53.37 131 VAL E N 1
ATOM 6964 C CA . VAL E 1 131 ? -34.520 -1.759 49.651 1.00 58.38 131 VAL E CA 1
ATOM 6965 C C . VAL E 1 131 ? -33.615 -0.532 49.704 1.00 62.37 131 VAL E C 1
ATOM 6966 O O . VAL E 1 131 ? -33.329 0.086 48.667 1.00 59.93 131 VAL E O 1
ATOM 6970 N N . GLY E 1 132 ? -33.238 -0.134 50.916 1.00 67.12 132 GLY E N 1
ATOM 6971 C CA . GLY E 1 132 ? -32.289 0.957 51.084 1.00 57.27 132 GLY E CA 1
ATOM 6972 C C . GLY E 1 132 ? -32.708 2.246 50.419 1.00 57.08 132 GLY E C 1
ATOM 6973 O O . GLY E 1 132 ? -31.859 2.983 49.907 1.00 58.81 132 GLY E O 1
ATOM 6974 N N . GLY E 1 133 ? -34.008 2.532 50.400 1.00 58.77 133 GLY E N 1
ATOM 6975 C CA . GLY E 1 133 ? -34.501 3.733 49.762 1.00 60.13 133 GLY E CA 1
ATOM 6976 C C . GLY E 1 133 ? -34.647 3.672 48.252 1.00 59.87 133 GLY E C 1
ATOM 6977 O O . GLY E 1 133 ? -35.006 4.690 47.641 1.00 61.70 133 GLY E O 1
ATOM 6978 N N . LEU E 1 134 ? -34.376 2.531 47.624 1.00 57.09 134 LEU E N 1
ATOM 6979 C CA . LEU E 1 134 ? -34.587 2.347 46.192 1.00 54.40 134 LEU E CA 1
ATOM 6980 C C . LEU E 1 134 ? -35.715 1.351 45.984 1.00 54.62 134 LEU E C 1
ATOM 6981 O O . LEU E 1 134 ? -35.733 0.289 46.617 1.00 58.12 134 LEU E O 1
ATOM 6986 N N . VAL E 1 135 ? -36.647 1.687 45.104 1.00 53.26 135 VAL E N 1
ATOM 6987 C CA . VAL E 1 135 ? -37.722 0.771 44.733 1.00 55.94 135 VAL E CA 1
ATOM 6988 C C . VAL E 1 135 ? -37.249 -0.105 43.572 1.00 52.17 135 VAL E C 1
ATOM 6989 O O . VAL E 1 135 ? -36.865 0.405 42.515 1.00 47.96 135 VAL E O 1
ATOM 6993 N N . HIS E 1 136 ? -37.264 -1.424 43.770 1.00 54.55 136 HIS E N 1
ATOM 6994 C CA . HIS E 1 136 ? -37.086 -2.391 42.686 1.00 50.96 136 HIS E CA 1
ATOM 6995 C C . HIS E 1 136 ? -38.408 -3.133 42.521 1.00 50.74 136 HIS E C 1
ATOM 6996 O O . HIS E 1 136 ? -38.789 -3.933 43.382 1.00 48.87 136 HIS E O 1
ATOM 7003 N N . GLY E 1 137 ? -39.112 -2.865 41.423 1.00 46.31 137 GLY E N 1
ATOM 7004 C CA . GLY E 1 137 ? -40.368 -3.526 41.141 1.00 47.88 137 GLY E CA 1
ATOM 7005 C C . GLY E 1 137 ? -40.380 -4.220 39.786 1.00 54.46 137 GLY E C 1
ATOM 7006 O O . GLY E 1 137 ? -39.378 -4.248 39.060 1.00 49.67 137 GLY E O 1
ATOM 7007 N N . THR E 1 138 ? -41.546 -4.794 39.473 1.00 47.07 138 THR E N 1
ATOM 7008 C CA . THR E 1 138 ? -41.839 -5.358 38.163 1.00 45.84 138 THR E CA 1
ATOM 7009 C C . THR E 1 138 ? -43.287 -5.038 37.825 1.00 49.35 138 THR E C 1
ATOM 7010 O O . THR E 1 138 ? -44.162 -5.197 38.680 1.00 54.90 138 THR E O 1
ATOM 7014 N N . ILE E 1 139 ? -43.554 -4.619 36.587 1.00 47.93 139 ILE E N 1
ATOM 7015 C CA . ILE E 1 139 ? -44.925 -4.441 36.107 1.00 47.40 139 ILE E CA 1
ATOM 7016 C C . ILE E 1 139 ? -45.226 -5.467 35.016 1.00 47.17 139 ILE E C 1
ATOM 7017 O O . ILE E 1 139 ? -44.357 -5.837 34.215 1.00 42.25 139 ILE E O 1
ATOM 7022 N N . GLN E 1 140 ? -46.475 -5.936 34.994 1.00 45.47 140 GLN E N 1
ATOM 7023 C CA . GLN E 1 140 ? -46.932 -6.929 34.028 1.00 44.76 140 GLN E CA 1
ATOM 7024 C C . GLN E 1 140 ? -48.325 -6.542 33.557 1.00 44.92 140 GLN E C 1
ATOM 7025 O O . GLN E 1 140 ? -49.243 -6.439 34.370 1.00 44.56 140 GLN E O 1
ATOM 7031 N N . ILE E 1 141 ? -48.507 -6.363 32.255 1.00 41.00 141 ILE E N 1
ATOM 7032 C CA . ILE E 1 141 ? -49.804 -5.981 31.715 1.00 44.45 141 ILE E CA 1
ATOM 7033 C C . ILE E 1 141 ? -50.292 -7.052 30.741 1.00 46.72 141 ILE E C 1
ATOM 7034 O O . ILE E 1 141 ? -49.504 -7.611 29.966 1.00 42.14 141 ILE E O 1
ATOM 7039 N N . LYS E 1 142 ? -51.595 -7.357 30.818 1.00 45.91 142 LYS E N 1
ATOM 7040 C CA . LYS E 1 142 ? -52.333 -8.112 29.811 1.00 46.47 142 LYS E CA 1
ATOM 7041 C C . LYS E 1 142 ? -53.403 -7.199 29.219 1.00 45.90 142 LYS E C 1
ATOM 7042 O O . LYS E 1 142 ? -53.986 -6.374 29.933 1.00 43.48 142 LYS E O 1
ATOM 7048 N N . ALA E 1 143 ? -53.650 -7.332 27.914 1.00 41.79 143 ALA E N 1
ATOM 7049 C CA . ALA E 1 143 ? -54.672 -6.529 27.257 1.00 42.07 143 ALA E CA 1
ATOM 7050 C C . ALA E 1 143 ? -55.238 -7.314 26.080 1.00 42.88 143 ALA E C 1
ATOM 7051 O O . ALA E 1 143 ? -54.576 -8.203 25.544 1.00 44.93 143 ALA E O 1
ATOM 7053 N N . THR E 1 144 ? -56.474 -6.986 25.684 1.00 35.83 144 THR E N 1
ATOM 7054 C CA . THR E 1 144 ? -57.134 -7.636 24.556 1.00 39.17 144 THR E CA 1
ATOM 7055 C C . THR E 1 144 ? -57.632 -6.610 23.550 1.00 40.32 144 THR E C 1
ATOM 7056 O O . THR E 1 144 ? -57.942 -5.468 23.891 1.00 45.15 144 THR E O 1
ATOM 7060 N N . ALA E 1 145 ? -57.766 -7.061 22.301 1.00 40.09 145 ALA E N 1
ATOM 7061 C CA . ALA E 1 145 ? -58.223 -6.182 21.230 1.00 41.09 145 ALA E CA 1
ATOM 7062 C C . ALA E 1 145 ? -59.656 -5.697 21.450 1.00 46.60 145 ALA E C 1
ATOM 7063 O O . ALA E 1 145 ? -60.014 -4.592 21.012 1.00 43.50 145 ALA E O 1
ATOM 7065 N N . GLY E 1 146 ? -60.492 -6.498 22.117 1.00 45.83 146 GLY E N 1
ATOM 7066 C CA . GLY E 1 146 ? -61.875 -6.098 22.306 1.00 44.29 146 GLY E CA 1
ATOM 7067 C C . GLY E 1 146 ? -62.024 -4.967 23.298 1.00 49.00 146 GLY E C 1
ATOM 7068 O O . GLY E 1 146 ? -62.931 -4.133 23.167 1.00 49.52 146 GLY E O 1
ATOM 7069 N N . TYR E 1 147 ? -61.139 -4.917 24.292 1.00 45.76 147 TYR E N 1
ATOM 7070 C CA . TYR E 1 147 ? -61.097 -3.836 25.265 1.00 53.08 147 TYR E CA 1
ATOM 7071 C C . TYR E 1 147 ? -60.138 -2.716 24.869 1.00 45.66 147 TYR E C 1
ATOM 7072 O O . TYR E 1 147 ? -59.949 -1.764 25.641 1.00 47.79 147 TYR E O 1
ATOM 7081 N N . TRP E 1 148 ? -59.523 -2.808 23.706 1.00 36.09 148 TRP E N 1
ATOM 7082 C CA . TRP E 1 148 ? -58.767 -1.688 23.176 1.00 42.69 148 TRP E CA 1
ATOM 7083 C C . TRP E 1 148 ? -59.690 -0.861 22.287 1.00 43.42 148 TRP E C 1
ATOM 7084 O O . TRP E 1 148 ? -60.744 -1.328 21.855 1.00 46.92 148 TRP E O 1
ATOM 7095 N N . PHE E 1 149 ? -59.287 0.377 22.008 1.00 41.72 149 PHE E N 1
ATOM 7096 C CA . PHE E 1 149 ? -60.080 1.183 21.090 1.00 42.63 149 PHE E CA 1
ATOM 7097 C C . PHE E 1 149 ? -60.116 0.547 19.704 1.00 44.90 149 PHE E C 1
ATOM 7098 O O . PHE E 1 149 ? -59.488 -0.491 19.469 1.00 44.17 149 PHE E O 1
ATOM 7106 N N . THR E 1 150 ? -60.861 1.162 18.786 1.00 45.97 150 THR E N 1
ATOM 7107 C CA . THR E 1 150 ? -60.981 0.678 17.421 1.00 45.09 150 THR E CA 1
ATOM 7108 C C . THR E 1 150 ? -60.734 1.827 16.457 1.00 46.98 150 THR E C 1
ATOM 7109 O O . THR E 1 150 ? -61.058 2.984 16.748 1.00 47.99 150 THR E O 1
ATOM 7113 N N . GLY E 1 151 ? -60.128 1.495 15.313 1.00 48.11 151 GLY E N 1
ATOM 7114 C CA . GLY E 1 151 ? -59.666 2.487 14.362 1.00 43.14 151 GLY E CA 1
ATOM 7115 C C . GLY E 1 151 ? -58.177 2.726 14.492 1.00 46.54 151 GLY E C 1
ATOM 7116 O O . GLY E 1 151 ? -57.622 2.704 15.601 1.00 42.85 151 GLY E O 1
ATOM 7117 N N . GLY E 1 152 ? -57.522 2.971 13.365 1.00 46.54 152 GLY E N 1
ATOM 7118 C CA . GLY E 1 152 ? -56.076 3.070 13.326 1.00 45.69 152 GLY E CA 1
ATOM 7119 C C . GLY E 1 152 ? -55.439 1.756 12.910 1.00 50.21 152 GLY E C 1
ATOM 7120 O O . GLY E 1 152 ? -56.104 0.754 12.620 1.00 53.14 152 GLY E O 1
ATOM 7121 N N . ASN E 1 153 ? -54.110 1.772 12.875 1.00 48.32 153 ASN E N 1
ATOM 7122 C CA . ASN E 1 153 ? -53.327 0.597 12.517 1.00 48.77 153 ASN E CA 1
ATOM 7123 C C . ASN E 1 153 ? -52.227 0.419 13.550 1.00 47.87 153 ASN E C 1
ATOM 7124 O O . ASN E 1 153 ? -51.321 1.255 13.637 1.00 50.41 153 ASN E O 1
ATOM 7129 N N . SER E 1 154 ? -52.282 -0.675 14.314 1.00 41.81 154 SER E N 1
ATOM 7130 C CA . SER E 1 154 ? -51.313 -0.822 15.394 1.00 46.64 154 SER E CA 1
ATOM 7131 C C . SER E 1 154 ? -49.901 -1.078 14.876 1.00 50.02 154 SER E C 1
ATOM 7132 O O . SER E 1 154 ? -48.946 -0.910 15.640 1.00 47.94 154 SER E O 1
ATOM 7135 N N . VAL E 1 155 ? -49.743 -1.464 13.606 1.00 46.92 155 VAL E N 1
ATOM 7136 C CA . VAL E 1 155 ? -48.408 -1.719 13.062 1.00 46.24 155 VAL E CA 1
ATOM 7137 C C . VAL E 1 155 ? -47.727 -0.423 12.619 1.00 48.11 155 VAL E C 1
ATOM 7138 O O . VAL E 1 155 ? -46.531 -0.224 12.864 1.00 42.99 155 VAL E O 1
ATOM 7142 N N . GLN E 1 156 ? -48.462 0.470 11.948 1.00 50.54 156 GLN E N 1
ATOM 7143 C CA . GLN E 1 156 ? -47.893 1.753 11.547 1.00 46.91 156 GLN E CA 1
ATOM 7144 C C . GLN E 1 156 ? -47.759 2.669 12.760 1.00 47.58 156 GLN E C 1
ATOM 7145 O O . GLN E 1 156 ? -46.646 3.056 13.140 1.00 56.63 156 GLN E O 1
ATOM 7151 N N . GLU E 1 157 ? -48.875 3.009 13.402 1.00 51.94 157 GLU E N 1
ATOM 7152 C CA . GLU E 1 157 ? -48.779 3.461 14.785 1.00 46.83 157 GLU E CA 1
ATOM 7153 C C . GLU E 1 157 ? -48.030 2.387 15.550 1.00 51.85 157 GLU E C 1
ATOM 7154 O O . GLU E 1 157 ? -47.803 1.292 15.038 1.00 57.36 157 GLU E O 1
ATOM 7160 N N . SER E 1 158 ? -47.671 2.648 16.770 1.00 44.04 158 SER E N 1
ATOM 7161 C CA . SER E 1 158 ? -47.392 1.429 17.505 1.00 46.75 158 SER E CA 1
ATOM 7162 C C . SER E 1 158 ? -48.509 1.204 18.515 1.00 46.59 158 SER E C 1
ATOM 7163 O O . SER E 1 158 ? -49.564 1.848 18.461 1.00 51.78 158 SER E O 1
ATOM 7166 N N . ILE E 1 159 ? -48.305 0.262 19.421 1.00 43.05 159 ILE E N 1
ATOM 7167 C CA . ILE E 1 159 ? -49.224 0.098 20.534 1.00 43.91 159 ILE E CA 1
ATOM 7168 C C . ILE E 1 159 ? -48.634 0.883 21.691 1.00 42.43 159 ILE E C 1
ATOM 7169 O O . ILE E 1 159 ? -47.599 0.500 22.245 1.00 43.98 159 ILE E O 1
ATOM 7174 N N . ARG E 1 160 ? -49.283 1.991 22.040 1.00 41.80 160 ARG E N 1
ATOM 7175 C CA . ARG E 1 160 ? -48.784 2.920 23.044 1.00 45.35 160 ARG E CA 1
ATOM 7176 C C . ARG E 1 160 ? -49.851 3.153 24.102 1.00 47.89 160 ARG E C 1
ATOM 7177 O O . ARG E 1 160 ? -51.031 3.332 23.778 1.00 46.03 160 ARG E O 1
ATOM 7185 N N . PHE E 1 161 ? -49.442 3.174 25.366 1.00 47.38 161 PHE E N 1
ATOM 7186 C CA . PHE E 1 161 ? -50.414 3.489 26.401 1.00 45.06 161 PHE E CA 1
ATOM 7187 C C . PHE E 1 161 ? -49.695 3.887 27.675 1.00 43.69 161 PHE E C 1
ATOM 7188 O O . PHE E 1 161 ? -48.636 3.337 27.996 1.00 44.48 161 PHE E O 1
ATOM 7196 N N . GLY E 1 162 ? -50.288 4.843 28.386 1.00 44.96 162 GLY E N 1
ATOM 7197 C CA . GLY E 1 162 ? -49.751 5.339 29.640 1.00 41.14 162 GLY E CA 1
ATOM 7198 C C . GLY E 1 162 ? -50.558 4.791 30.802 1.00 46.50 162 GLY E C 1
ATOM 7199 O O . GLY E 1 162 ? -51.772 4.612 30.699 1.00 49.81 162 GLY E O 1
ATOM 7200 N N . LEU E 1 163 ? -49.857 4.489 31.889 1.00 48.42 163 LEU E N 1
ATOM 7201 C CA . LEU E 1 163 ? -50.455 3.998 33.120 1.00 46.36 163 LEU E CA 1
ATOM 7202 C C . LEU E 1 163 ? -49.914 4.814 34.279 1.00 49.35 163 LEU E C 1
ATOM 7203 O O . LEU E 1 163 ? -48.774 5.281 34.237 1.00 48.49 163 LEU E O 1
ATOM 7208 N N . VAL E 1 164 ? -50.729 4.986 35.320 1.00 47.01 164 VAL E N 1
ATOM 7209 C CA . VAL E 1 164 ? -50.306 5.710 36.510 1.00 45.61 164 VAL E CA 1
ATOM 7210 C C . VAL E 1 164 ? -50.220 4.732 37.671 1.00 47.13 164 VAL E C 1
ATOM 7211 O O . VAL E 1 164 ? -51.073 3.854 37.821 1.00 51.84 164 VAL E O 1
ATOM 7215 N N . LEU E 1 165 ? -49.163 4.871 38.470 1.00 50.43 165 LEU E N 1
ATOM 7216 C CA . LEU E 1 165 ? -48.937 4.082 39.677 1.00 54.15 165 LEU E CA 1
ATOM 7217 C C . LEU E 1 165 ? -49.077 5.010 40.881 1.00 61.51 165 LEU E C 1
ATOM 7218 O O . LEU E 1 165 ? -48.191 5.830 41.152 1.00 60.11 165 LEU E O 1
ATOM 7223 N N . CYS E 1 166 ? -50.192 4.872 41.603 1.00 66.45 166 CYS E N 1
ATOM 7224 C CA . CYS E 1 166 ? -50.495 5.649 42.803 1.00 61.81 166 CYS E CA 1
ATOM 7225 C C . CYS E 1 166 ? -50.529 4.688 43.985 1.00 66.83 166 CYS E C 1
ATOM 7226 O O . CYS E 1 166 ? -51.602 4.201 44.372 1.00 69.24 166 CYS E O 1
ATOM 7229 N N . PRO E 1 167 ? -49.370 4.361 44.566 1.00 67.98 167 PRO E N 1
ATOM 7230 C CA . PRO E 1 167 ? -49.368 3.511 45.766 1.00 64.19 167 PRO E CA 1
ATOM 7231 C C . PRO E 1 167 ? -49.865 4.217 47.013 1.00 65.50 167 PRO E C 1
ATOM 7232 O O . PRO E 1 167 ? -50.075 3.549 48.034 1.00 69.64 167 PRO E O 1
ATOM 7236 N N . PHE E 1 168 ? -50.046 5.535 46.980 1.00 64.02 168 PHE E N 1
ATOM 7237 C CA . PHE E 1 168 ? -50.691 6.243 48.081 1.00 67.62 168 PHE E CA 1
ATOM 7238 C C . PHE E 1 168 ? -52.150 6.546 47.762 1.00 68.34 168 PHE E C 1
ATOM 7239 O O . PHE E 1 168 ? -52.673 7.615 48.088 1.00 67.78 168 PHE E O 1
ATOM 7247 N N . SER E 1 169 ? -52.831 5.594 47.123 1.00 66.52 169 SER E N 1
ATOM 7248 C CA . SER E 1 169 ? -54.183 5.847 46.642 1.00 68.49 169 SER E CA 1
ATOM 7249 C C . SER E 1 169 ? -55.157 6.029 47.793 1.00 72.23 169 SER E C 1
ATOM 7250 O O . SER E 1 169 ? -56.144 6.769 47.659 1.00 64.91 169 SER E O 1
ATOM 7253 N N . ALA E 1 170 ? -54.902 5.361 48.922 1.00 71.01 170 ALA E N 1
ATOM 7254 C CA . ALA E 1 170 ? -55.705 5.589 50.116 1.00 69.70 170 ALA E CA 1
ATOM 7255 C C . ALA E 1 170 ? -55.751 7.078 50.448 1.00 74.12 170 ALA E C 1
ATOM 7256 O O . ALA E 1 170 ? -56.822 7.692 50.474 1.00 79.69 170 ALA E O 1
ATOM 7258 N N . ARG E 1 171 ? -54.581 7.690 50.637 1.00 73.14 171 ARG E N 1
ATOM 7259 C CA . ARG E 1 171 ? -54.516 9.078 51.072 1.00 72.04 171 ARG E CA 1
ATOM 7260 C C . ARG E 1 171 ? -54.791 10.090 49.958 1.00 72.77 171 ARG E C 1
ATOM 7261 O O . ARG E 1 171 ? -54.997 11.268 50.270 1.00 70.96 171 ARG E O 1
ATOM 7269 N N . ASP E 1 172 ? -54.790 9.683 48.681 1.00 73.77 172 ASP E N 1
ATOM 7270 C CA . ASP E 1 172 ? -55.025 10.601 47.555 1.00 70.86 172 ASP E CA 1
ATOM 7271 C C . ASP E 1 172 ? -55.834 9.887 46.477 1.00 73.15 172 ASP E C 1
ATOM 7272 O O . ASP E 1 172 ? -55.337 9.616 45.375 1.00 70.79 172 ASP E O 1
ATOM 7277 N N . PRO E 1 173 ? -57.110 9.599 46.753 1.00 74.19 173 PRO E N 1
ATOM 7278 C CA . PRO E 1 173 ? -57.875 8.710 45.857 1.00 68.96 173 PRO E CA 1
ATOM 7279 C C . PRO E 1 173 ? -57.976 9.190 44.419 1.00 66.48 173 PRO E C 1
ATOM 7280 O O . PRO E 1 173 ? -58.068 8.354 43.512 1.00 68.74 173 PRO E O 1
ATOM 7284 N N . THR E 1 174 ? -57.969 10.497 44.170 1.00 65.97 174 THR E N 1
ATOM 7285 C CA . THR E 1 174 ? -58.130 10.988 42.806 1.00 64.96 174 THR E CA 1
ATOM 7286 C C . THR E 1 174 ? -56.809 11.126 42.059 1.00 67.57 174 THR E C 1
ATOM 7287 O O . THR E 1 174 ? -56.820 11.450 40.862 1.00 65.49 174 THR E O 1
ATOM 7291 N N . ALA E 1 175 ? -55.677 10.903 42.729 1.00 67.72 175 ALA E N 1
ATOM 7292 C CA . ALA E 1 175 ? -54.410 10.764 42.024 1.00 68.09 175 ALA E CA 1
ATOM 7293 C C . ALA E 1 175 ? -54.256 9.390 41.375 1.00 66.43 175 ALA E C 1
ATOM 7294 O O . ALA E 1 175 ? -53.343 9.205 40.565 1.00 65.03 175 ALA E O 1
ATOM 7296 N N . ASN E 1 176 ? -55.137 8.440 41.712 1.00 66.37 176 ASN E N 1
ATOM 7297 C CA . ASN E 1 176 ? -55.155 7.081 41.165 1.00 57.70 176 ASN E CA 1
ATOM 7298 C C . ASN E 1 176 ? -55.851 7.122 39.806 1.00 54.11 176 ASN E C 1
ATOM 7299 O O . ASN E 1 176 ? -56.962 6.627 39.615 1.00 57.07 176 ASN E O 1
ATOM 7304 N N . LEU E 1 177 ? -55.158 7.727 38.841 1.00 60.13 177 LEU E N 1
ATOM 7305 C CA . LEU E 1 177 ? -55.751 8.021 37.542 1.00 58.12 177 LEU E CA 1
ATOM 7306 C C . LEU E 1 177 ? -56.064 6.782 36.712 1.00 53.32 177 LEU E C 1
ATOM 7307 O O . LEU E 1 177 ? -56.797 6.891 35.725 1.00 56.01 177 LEU E O 1
ATOM 7312 N N . SER E 1 178 ? -55.540 5.613 37.072 1.00 54.63 178 SER E N 1
ATOM 7313 C CA . SER E 1 178 ? -55.759 4.414 36.272 1.00 56.58 178 SER E CA 1
ATOM 7314 C C . SER E 1 178 ? -56.729 3.421 36.899 1.00 56.16 178 SER E C 1
ATOM 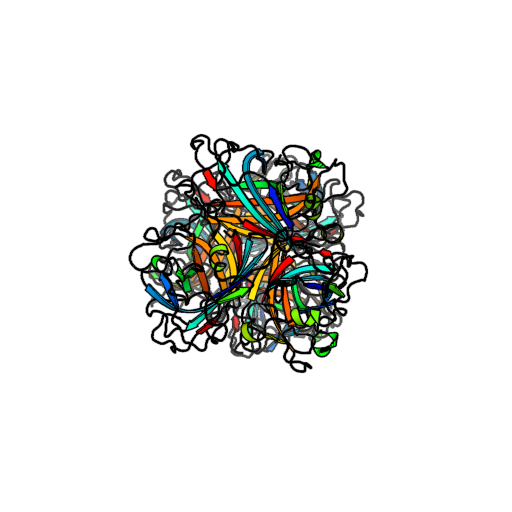7315 O O . SER E 1 178 ? -57.155 2.484 36.213 1.00 57.51 178 SER E O 1
ATOM 7318 N N . GLY E 1 179 ? -57.086 3.594 38.168 1.00 52.96 179 GLY E N 1
ATOM 7319 C CA . GLY E 1 179 ? -58.108 2.781 38.789 1.00 50.92 179 GLY E CA 1
ATOM 7320 C C . GLY E 1 179 ? -57.595 1.599 39.568 1.00 55.13 179 GLY E C 1
ATOM 7321 O O . GLY E 1 179 ? -58.353 0.650 39.802 1.00 56.53 179 GLY E O 1
ATOM 7322 N N . TRP E 1 180 ? -56.339 1.616 39.976 1.00 49.41 180 TRP E N 1
ATOM 7323 C CA . TRP E 1 180 ? -55.781 0.460 40.654 1.00 57.42 180 TRP E CA 1
ATOM 7324 C C . TRP E 1 180 ? -56.506 0.223 41.980 1.00 59.91 180 TRP E C 1
ATOM 7325 O O . TRP E 1 180 ? -56.792 1.179 42.713 1.00 65.82 180 TRP E O 1
ATOM 7336 N N . PRO E 1 181 ? -56.815 -1.030 42.321 1.00 58.43 181 PRO E N 1
ATOM 7337 C CA . PRO E 1 181 ? -57.282 -1.319 43.681 1.00 53.07 181 PRO E CA 1
ATOM 7338 C C . PRO E 1 181 ? -56.244 -0.881 44.701 1.00 58.49 181 PRO E C 1
ATOM 7339 O O . PRO E 1 181 ? -55.074 -0.655 44.381 1.00 59.64 181 PRO E O 1
ATOM 7343 N N . ALA E 1 182 ? -56.692 -0.735 45.942 1.00 64.67 182 ALA E N 1
ATOM 7344 C CA . ALA E 1 182 ? -55.785 -0.326 47.002 1.00 60.08 182 ALA E CA 1
ATOM 7345 C C . ALA E 1 182 ? -54.617 -1.311 47.101 1.00 65.38 182 ALA E C 1
ATOM 7346 O O . ALA E 1 182 ? -54.795 -2.513 46.867 1.00 67.51 182 ALA E O 1
ATOM 7348 N N . PRO E 1 183 ? -53.415 -0.841 47.430 1.00 56.26 183 PRO E N 1
ATOM 7349 C CA . PRO E 1 183 ? -52.265 -1.747 47.503 1.00 52.44 183 PRO E CA 1
ATOM 7350 C C . PRO E 1 183 ? -52.442 -2.782 48.596 1.00 56.50 183 PRO E C 1
ATOM 7351 O O . PRO E 1 183 ? -53.229 -2.616 49.527 1.00 59.91 183 PRO E O 1
ATOM 7355 N N . VAL E 1 184 ? -51.675 -3.859 48.481 1.00 59.31 184 VAL E N 1
ATOM 7356 C CA . VAL E 1 184 ? -51.657 -4.921 49.477 1.00 56.23 184 VAL E CA 1
ATOM 7357 C C . VAL E 1 184 ? -50.235 -5.034 50.005 1.00 62.57 184 VAL E C 1
ATOM 7358 O O . VAL E 1 184 ? -49.309 -5.360 49.250 1.00 63.69 184 VAL E O 1
ATOM 7362 N N . VAL E 1 185 ? -50.062 -4.761 51.295 1.00 66.99 185 VAL E N 1
ATOM 7363 C CA . VAL E 1 185 ? -48.743 -4.787 51.920 1.00 64.31 185 VAL E CA 1
ATOM 7364 C C . VAL E 1 185 ? -48.383 -6.226 52.272 1.00 67.02 185 VAL E C 1
ATOM 7365 O O . VAL E 1 185 ? -49.133 -6.903 52.985 1.00 68.24 185 VAL E O 1
ATOM 7369 N N . TRP E 1 186 ? -47.228 -6.691 51.782 1.00 65.24 186 TRP E N 1
ATOM 7370 C CA . TRP E 1 186 ? -46.682 -8.000 52.132 1.00 64.33 186 TRP E CA 1
ATOM 7371 C C . TRP E 1 186 ? -45.512 -7.914 53.102 1.00 58.72 186 TRP E C 1
ATOM 7372 O O . TRP E 1 186 ? -45.098 -8.943 53.648 1.00 51.72 186 TRP E O 1
ATOM 7383 N N . SER E 1 187 ? -44.955 -6.728 53.314 1.00 58.58 187 SER E N 1
ATOM 7384 C CA . SER E 1 187 ? -43.852 -6.578 54.254 1.00 64.54 187 SER E CA 1
ATOM 7385 C C . SER E 1 187 ? -43.927 -5.179 54.848 1.00 73.97 187 SER E C 1
ATOM 7386 O O . SER E 1 187 ? -43.668 -4.197 54.143 1.00 68.86 187 SER E O 1
ATOM 7389 N N . GLY E 1 188 ? -44.280 -5.092 56.134 1.00 79.39 188 GLY E N 1
ATOM 7390 C CA . GLY E 1 188 ? -44.369 -3.833 56.852 1.00 81.52 188 GLY E CA 1
ATOM 7391 C C . GLY E 1 188 ? -45.772 -3.567 57.364 1.00 85.32 188 GLY E C 1
ATOM 7392 O O . GLY E 1 188 ? -46.661 -4.423 57.318 1.00 82.00 188 GLY E O 1
ATOM 7393 N N . ASP E 1 189 ? -45.966 -2.345 57.860 1.00 87.29 189 ASP E N 1
ATOM 7394 C CA . ASP E 1 189 ? -47.199 -1.931 58.512 1.00 86.97 189 ASP E CA 1
ATOM 7395 C C . ASP E 1 189 ? -48.105 -1.209 57.514 1.00 81.17 189 ASP E C 1
ATOM 7396 O O . ASP E 1 189 ? -47.850 -1.197 56.308 1.00 83.52 189 ASP E O 1
ATOM 7401 N N . SER E 1 190 ? -49.179 -0.595 58.019 1.00 82.32 190 SER E N 1
ATOM 7402 C CA . SER E 1 190 ? -50.113 0.134 57.166 1.00 80.73 190 SER E CA 1
ATOM 7403 C C . SER E 1 190 ? -49.515 1.416 56.594 1.00 79.91 190 SER E C 1
ATOM 7404 O O . SER E 1 190 ? -50.148 2.040 55.734 1.00 77.52 190 SER E O 1
ATOM 7407 N N . ASN E 1 191 ? -48.321 1.816 57.040 1.00 79.26 191 ASN E N 1
ATOM 7408 C CA . ASN E 1 191 ? -47.687 3.052 56.597 1.00 83.26 191 ASN E CA 1
ATOM 7409 C C . ASN E 1 191 ? -46.746 2.867 55.407 1.00 80.08 191 ASN E C 1
ATOM 7410 O O . ASN E 1 191 ? -46.321 3.866 54.815 1.00 77.05 191 ASN E O 1
ATOM 7415 N N . THR E 1 192 ? -46.415 1.630 55.032 1.00 76.92 192 THR E N 1
ATOM 7416 C CA . THR E 1 192 ? -45.392 1.425 54.012 1.00 77.38 192 THR E CA 1
ATOM 7417 C C . THR E 1 192 ? -45.818 1.824 52.597 1.00 73.18 192 THR E C 1
ATOM 7418 O O . THR E 1 192 ? -44.949 2.192 51.799 1.00 70.57 192 THR E O 1
ATOM 7422 N N . PRO E 1 193 ? -47.112 1.776 52.214 1.00 68.87 193 PRO E N 1
ATOM 7423 C CA . PRO E 1 193 ? -47.467 2.256 50.869 1.00 69.36 193 PRO E CA 1
ATOM 7424 C C . PRO E 1 193 ? -46.989 3.671 50.578 1.00 69.90 193 PRO E C 1
ATOM 7425 O O . PRO E 1 193 ? -46.926 4.078 49.413 1.00 69.50 193 PRO E O 1
ATOM 7429 N N . LEU E 1 194 ? -46.634 4.422 51.622 1.00 69.06 194 LEU E N 1
ATOM 7430 C CA . LEU E 1 194 ? -46.077 5.755 51.429 1.00 73.11 194 LEU E CA 1
ATOM 7431 C C . LEU E 1 194 ? -44.597 5.713 51.078 1.00 72.69 194 LEU E C 1
ATOM 7432 O O . LEU E 1 194 ? -44.073 6.674 50.493 1.00 65.21 194 LEU E O 1
ATOM 7437 N N . TYR E 1 195 ? -43.920 4.616 51.410 1.00 71.09 195 TYR E N 1
ATOM 7438 C CA . TYR E 1 195 ? -42.504 4.487 51.106 1.00 69.44 195 TYR E CA 1
ATOM 7439 C C . TYR E 1 195 ? -42.258 4.291 49.621 1.00 65.17 195 TYR E C 1
ATOM 7440 O O . TYR E 1 195 ? -41.099 4.306 49.189 1.00 68.79 195 TYR E O 1
ATOM 7449 N N . PHE E 1 196 ? -43.322 4.120 48.840 1.00 65.55 196 PHE E N 1
ATOM 7450 C CA . PHE E 1 196 ? -43.233 3.844 47.416 1.00 63.04 196 PHE E CA 1
ATOM 7451 C C . PHE E 1 196 ? -43.642 5.043 46.571 1.00 58.74 196 PHE E C 1
ATOM 7452 O O . PHE E 1 196 ? -43.930 4.892 45.384 1.00 56.27 196 PHE E O 1
ATOM 7460 N N . ALA E 1 197 ? -43.689 6.229 47.158 1.00 59.28 197 ALA E N 1
ATOM 7461 C CA . ALA E 1 197 ? -43.802 7.396 46.310 1.00 58.97 197 ALA E CA 1
ATOM 7462 C C . ALA E 1 197 ? -42.425 7.748 45.766 1.00 61.46 197 ALA E C 1
ATOM 7463 O O . ALA E 1 197 ? -41.390 7.274 46.249 1.00 59.91 197 ALA E O 1
ATOM 7465 N N . ALA E 1 198 ? -42.419 8.568 44.729 1.00 55.34 198 ALA E N 1
ATOM 7466 C CA . ALA E 1 198 ? -41.169 8.937 44.091 1.00 57.20 198 ALA E CA 1
ATOM 7467 C C . ALA E 1 198 ? -40.484 10.012 44.919 1.00 58.30 198 ALA E C 1
ATOM 7468 O O . ALA E 1 198 ? -41.050 11.093 45.137 1.00 57.30 198 ALA E O 1
ATOM 7470 N N . ASN E 1 199 ? -39.267 9.703 45.368 1.00 56.45 199 ASN E N 1
ATOM 7471 C CA . ASN E 1 199 ? -38.433 10.582 46.176 1.00 58.59 199 ASN E CA 1
ATOM 7472 C C . ASN E 1 199 ? -38.658 12.060 45.881 1.00 61.78 199 ASN E C 1
ATOM 7473 O O . ASN E 1 199 ? -38.449 12.511 44.746 1.00 59.80 199 ASN E O 1
ATOM 7478 N N . ALA E 1 200 ? -39.080 12.811 46.907 1.00 60.24 200 ALA E N 1
ATOM 7479 C CA . ALA E 1 200 ? -39.517 14.187 46.701 1.00 57.81 200 ALA E CA 1
ATOM 7480 C C . ALA E 1 200 ? -38.375 15.066 46.196 1.00 61.39 200 ALA E C 1
ATOM 7481 O O . ALA E 1 200 ? -38.532 15.802 45.212 1.00 54.74 200 ALA E O 1
ATOM 7483 N N . ILE E 1 201 ? -37.209 14.990 46.848 1.00 55.87 201 ILE E N 1
ATOM 7484 C CA . ILE E 1 201 ? -36.096 15.863 46.479 1.00 57.97 201 ILE E CA 1
ATOM 7485 C C . ILE E 1 201 ? -35.644 15.580 45.056 1.00 58.86 201 ILE E C 1
ATOM 7486 O O . ILE E 1 201 ? -35.556 16.486 44.219 1.00 58.54 201 ILE E O 1
ATOM 7491 N N . SER E 1 202 ? -35.333 14.320 44.766 1.00 58.13 202 SER E N 1
ATOM 7492 C CA . SER E 1 202 ? -34.615 13.992 43.543 1.00 59.78 202 SER E CA 1
ATOM 7493 C C . SER E 1 202 ? -35.497 13.955 42.295 1.00 58.34 202 SER E C 1
ATOM 7494 O O . SER E 1 202 ? -34.969 13.735 41.201 1.00 56.24 202 SER E O 1
ATOM 7497 N N . TYR E 1 203 ? -36.803 14.207 42.401 1.00 57.38 203 TYR E N 1
ATOM 7498 C CA . TYR E 1 203 ? -37.637 14.307 41.212 1.00 55.28 203 TYR E CA 1
ATOM 7499 C C . TYR E 1 203 ? -38.336 15.658 41.050 1.00 61.87 203 TYR E C 1
ATOM 7500 O O . TYR E 1 203 ? -39.212 15.767 40.183 1.00 59.92 203 TYR E O 1
ATOM 7509 N N . THR E 1 204 ? -37.988 16.693 41.837 1.00 62.46 204 THR E N 1
ATOM 7510 C CA . THR E 1 204 ? -38.750 17.943 41.741 1.00 65.36 204 THR E CA 1
ATOM 7511 C C . THR E 1 204 ? -38.708 18.507 40.327 1.00 62.11 204 THR E C 1
ATOM 7512 O O . THR E 1 204 ? -39.681 19.121 39.872 1.00 61.23 204 THR E O 1
ATOM 7516 N N . ASN E 1 205 ? -37.603 18.295 39.616 1.00 60.67 205 ASN E N 1
ATOM 7517 C CA . ASN E 1 205 ? -37.448 18.790 38.256 1.00 62.61 205 ASN E CA 1
ATOM 7518 C C . ASN E 1 205 ? -37.483 17.677 37.210 1.00 60.07 205 ASN E C 1
ATOM 7519 O O . ASN E 1 205 ? -37.188 17.933 36.038 1.00 58.34 205 ASN E O 1
ATOM 7524 N N . ASN E 1 206 ? -37.871 16.462 37.602 1.00 59.54 206 ASN E N 1
ATOM 7525 C CA . ASN E 1 206 ? -37.992 15.295 36.732 1.00 56.77 206 ASN E CA 1
ATOM 7526 C C . ASN E 1 206 ? -39.340 14.618 36.952 1.00 57.06 206 ASN E C 1
ATOM 7527 O O . ASN E 1 206 ? -39.422 13.432 37.284 1.00 54.61 206 ASN E O 1
ATOM 7532 N N . ARG E 1 207 ? -40.424 15.379 36.793 1.00 57.51 207 ARG E N 1
ATOM 7533 C CA . ARG E 1 207 ? -41.758 14.884 37.110 1.00 55.11 207 ARG E CA 1
ATOM 7534 C C . ARG E 1 207 ? -42.744 15.575 36.189 1.00 57.83 207 ARG E C 1
ATOM 7535 O O . ARG E 1 207 ? -42.587 16.760 35.889 1.00 54.91 207 ARG E O 1
ATOM 7543 N N . VAL E 1 208 ? -43.751 14.828 35.732 1.00 59.30 208 VAL E N 1
ATOM 7544 C CA . VAL E 1 208 ? -44.762 15.353 34.825 1.00 56.49 208 VAL E CA 1
ATOM 7545 C C . VAL E 1 208 ? -45.944 15.817 35.655 1.00 58.87 208 VAL E C 1
ATOM 7546 O O . VAL E 1 208 ? -46.337 15.159 36.627 1.00 56.49 208 VAL E O 1
ATOM 7550 N N . ASN E 1 209 ? -46.507 16.957 35.279 1.00 62.07 209 ASN E N 1
ATOM 7551 C CA . ASN E 1 209 ? -47.765 17.416 35.842 1.00 68.50 209 ASN E CA 1
ATOM 7552 C C . ASN E 1 209 ? -48.889 16.788 35.023 1.00 66.93 209 ASN E C 1
ATOM 7553 O O . ASN E 1 209 ? -49.002 17.042 33.820 1.00 64.36 209 ASN E O 1
ATOM 7558 N N . LEU E 1 210 ? -49.692 15.942 35.663 1.00 66.79 210 LEU E N 1
ATOM 7559 C CA . LEU E 1 210 ? -50.743 15.196 34.982 1.00 70.35 210 LEU E CA 1
ATOM 7560 C C . LEU E 1 210 ? -52.098 15.869 35.162 1.00 72.12 210 LEU E C 1
ATOM 7561 O O . LEU E 1 210 ? -52.445 16.315 36.259 1.00 74.94 210 LEU E O 1
ATOM 7566 N N . ALA E 1 211 ? -52.866 15.923 34.077 1.00 76.80 211 ALA E N 1
ATOM 7567 C CA . ALA E 1 211 ? -54.225 16.445 34.138 1.00 81.04 211 ALA E CA 1
ATOM 7568 C C . ALA E 1 211 ? -55.099 15.537 35.002 1.00 81.72 211 ALA E C 1
ATOM 7569 O O . ALA E 1 211 ? -55.122 14.317 34.809 1.00 86.30 211 ALA E O 1
ATOM 7571 N N . VAL E 1 212 ? -55.839 16.136 35.942 1.00 80.93 212 VAL E N 1
ATOM 7572 C CA . VAL E 1 212 ? -56.556 15.353 36.951 1.00 83.33 212 VAL E CA 1
ATOM 7573 C C . VAL E 1 212 ? -57.700 14.551 36.347 1.00 78.87 212 VAL E C 1
ATOM 7574 O O . VAL E 1 212 ? -58.068 13.498 36.880 1.00 82.17 212 VAL E O 1
ATOM 7578 N N . THR E 1 213 ? -58.300 15.029 35.261 1.00 76.37 213 THR E N 1
ATOM 7579 C CA . THR E 1 213 ? -59.322 14.266 34.553 1.00 90.70 213 THR E CA 1
ATOM 7580 C C . THR E 1 213 ? -58.669 13.489 33.410 1.00 85.26 213 THR E C 1
ATOM 7581 O O . THR E 1 213 ? -57.713 13.968 32.790 1.00 84.48 213 THR E O 1
ATOM 7585 N N . GLY E 1 214 ? -59.180 12.275 33.163 1.00 82.93 214 GLY E N 1
ATOM 7586 C CA . GLY E 1 214 ? -58.578 11.283 32.285 1.00 70.57 214 GLY E CA 1
ATOM 7587 C C . GLY E 1 214 ? -58.176 11.769 30.906 1.00 76.22 214 GLY E C 1
ATOM 7588 O O . GLY E 1 214 ? -58.395 12.934 30.546 1.00 75.77 214 GLY E O 1
ATOM 7589 N N . ASN E 1 215 ? -57.620 10.862 30.107 1.00 67.04 215 ASN E N 1
ATOM 7590 C CA . ASN E 1 215 ? -56.824 11.227 28.940 1.00 68.52 215 ASN E CA 1
ATOM 7591 C C . ASN E 1 215 ? -55.597 12.033 29.383 1.00 66.87 215 ASN E C 1
ATOM 7592 O O . ASN E 1 215 ? -55.343 13.164 28.957 1.00 62.69 215 ASN E O 1
ATOM 7597 N N . PHE E 1 216 ? -54.840 11.409 30.275 1.00 61.02 216 PHE E N 1
ATOM 7598 C CA . PHE E 1 216 ? -53.581 11.928 30.768 1.00 59.88 216 PHE E CA 1
ATOM 7599 C C . PHE E 1 216 ? -52.384 11.453 29.937 1.00 58.17 216 PHE E C 1
ATOM 7600 O O . PHE E 1 216 ? -51.241 11.561 30.397 1.00 53.29 216 PHE E O 1
ATOM 7608 N N . TYR E 1 217 ? -52.617 10.941 28.730 1.00 56.10 217 TYR E N 1
ATOM 7609 C CA . TYR E 1 217 ? -51.551 10.264 28.004 1.00 53.25 217 TYR E CA 1
ATOM 7610 C C . TYR E 1 217 ? -50.441 11.241 27.635 1.00 50.82 217 TYR E C 1
ATOM 7611 O O . TYR E 1 217 ? -50.690 12.312 27.069 1.00 51.79 217 TYR E O 1
ATOM 7620 N N . LYS E 1 218 ? -49.206 10.870 27.954 1.00 50.78 218 LYS E N 1
ATOM 7621 C CA . LYS E 1 218 ? -48.063 11.684 27.571 1.00 59.37 218 LYS E CA 1
ATOM 7622 C C . LYS E 1 218 ? -46.996 10.785 26.953 1.00 50.78 218 LYS E C 1
ATOM 7623 O O . LYS E 1 218 ? -46.569 9.797 27.562 1.00 46.70 218 LYS E O 1
ATOM 7629 N N . GLU E 1 219 ? -46.607 11.132 25.729 1.00 50.56 219 GLU E N 1
ATOM 7630 C CA . GLU E 1 219 ? -45.554 10.449 24.993 1.00 50.54 219 GLU E CA 1
ATOM 7631 C C . GLU E 1 219 ? -44.220 10.572 25.714 1.00 48.04 219 GLU E C 1
ATOM 7632 O O . GLU E 1 219 ? -43.939 11.571 26.375 1.00 49.95 219 GLU E O 1
ATOM 7638 N N . GLU E 1 220 ? -43.391 9.537 25.586 1.00 51.63 220 GLU E N 1
ATOM 7639 C CA . GLU E 1 220 ? -42.072 9.563 26.211 1.00 49.07 220 GLU E CA 1
ATOM 7640 C C . GLU E 1 220 ? -41.252 10.775 25.746 1.00 48.55 220 GLU E C 1
ATOM 7641 O O . GLU E 1 220 ? -40.532 11.392 26.543 1.00 42.41 220 GLU E O 1
ATOM 7647 N N . THR E 1 221 ? -41.386 11.164 24.471 1.00 49.69 221 THR E N 1
ATOM 7648 C CA . THR E 1 221 ? -40.696 12.342 23.954 1.00 45.43 221 THR E CA 1
ATOM 7649 C C . THR E 1 221 ? -41.096 13.637 24.653 1.00 49.66 221 THR E C 1
ATOM 7650 O O . THR E 1 221 ? -40.427 14.657 24.454 1.00 53.70 221 THR E O 1
ATOM 7654 N N . GLU E 1 222 ? -42.160 13.637 25.448 1.00 52.81 222 GLU E N 1
ATOM 7655 C CA . GLU E 1 222 ? -42.585 14.828 26.168 1.00 50.63 222 GLU E CA 1
ATOM 7656 C C . GLU E 1 222 ? -42.351 14.720 27.662 1.00 53.07 222 GLU E C 1
ATOM 7657 O O . GLU E 1 222 ? -42.690 15.656 28.395 1.00 53.51 222 GLU E O 1
ATOM 7663 N N . LEU E 1 223 ? -41.819 13.601 28.140 1.00 54.10 223 LEU E N 1
ATOM 7664 C CA . LEU E 1 223 ? -41.559 13.520 29.565 1.00 51.82 223 LEU E CA 1
ATOM 7665 C C . LEU E 1 223 ? -40.334 14.360 29.914 1.00 54.23 223 LEU E C 1
ATOM 7666 O O . LEU E 1 223 ? -39.437 14.541 29.082 1.00 52.88 223 LEU E O 1
ATOM 7671 N N . PRO E 1 224 ? -40.285 14.899 31.134 1.00 54.53 224 PRO E N 1
ATOM 7672 C CA . PRO E 1 224 ? -39.078 15.586 31.616 1.00 53.98 224 PRO E CA 1
ATOM 7673 C C . PRO E 1 224 ? -37.991 14.592 32.017 1.00 54.27 224 PRO E C 1
ATOM 7674 O O . PRO E 1 224 ? -37.489 14.589 33.149 1.00 57.49 224 PRO E O 1
ATOM 7678 N N . GLY E 1 225 ? -37.632 13.725 31.084 1.00 48.23 225 GLY E N 1
ATOM 7679 C CA . GLY E 1 225 ? -36.686 12.664 31.365 1.00 48.06 225 GLY E CA 1
ATOM 7680 C C . GLY E 1 225 ? -37.372 11.395 31.823 1.00 53.17 225 GLY E C 1
ATOM 7681 O O . GLY E 1 225 ? -38.451 11.414 32.417 1.00 55.56 225 GLY E O 1
ATOM 7682 N N . TYR E 1 226 ? -36.723 10.264 31.539 1.00 49.34 226 TYR E N 1
ATOM 7683 C CA . TYR E 1 226 ? -37.258 8.953 31.889 1.00 47.52 226 TYR E CA 1
ATOM 7684 C C . TYR E 1 226 ? -36.123 7.944 31.967 1.00 47.76 226 TYR E C 1
ATOM 7685 O O . TYR E 1 226 ? -34.983 8.218 31.583 1.00 47.62 226 TYR E O 1
ATOM 7694 N N . THR E 1 227 ? -36.472 6.749 32.418 1.00 42.56 227 THR E N 1
ATOM 7695 C CA . THR E 1 227 ? -35.629 5.578 32.286 1.00 42.31 227 THR E CA 1
ATOM 7696 C C . THR E 1 227 ? -36.346 4.561 31.414 1.00 45.37 227 THR E C 1
ATOM 7697 O O . THR E 1 227 ? -37.553 4.356 31.561 1.00 48.31 227 THR E O 1
ATOM 7701 N N . ARG E 1 228 ? -35.610 3.942 30.496 1.00 46.94 228 ARG E N 1
ATOM 7702 C CA . ARG E 1 228 ? -36.176 2.983 29.560 1.00 41.05 228 ARG E CA 1
ATOM 7703 C C . ARG E 1 228 ? -35.861 1.568 30.009 1.00 41.81 228 ARG E C 1
ATOM 7704 O O . ARG E 1 228 ? -34.795 1.300 30.568 1.00 43.95 228 ARG E O 1
ATOM 7712 N N . HIS E 1 229 ? -36.799 0.658 29.756 1.00 40.86 229 HIS E N 1
ATOM 7713 C CA . HIS E 1 229 ? -36.610 -0.754 30.100 1.00 44.55 229 HIS E CA 1
ATOM 7714 C C . HIS E 1 229 ? -37.200 -1.606 28.982 1.00 42.47 229 HIS E C 1
ATOM 7715 O O . HIS E 1 229 ? -38.413 -1.579 28.741 1.00 38.59 229 HIS E O 1
ATOM 7722 N N . SER E 1 230 ? -36.329 -2.314 28.262 1.00 36.87 230 SER E N 1
ATOM 7723 C CA . SER E 1 230 ? -36.716 -2.942 27.012 1.00 35.54 230 SER E CA 1
ATOM 7724 C C . SER E 1 230 ? -37.228 -4.343 27.268 1.00 33.59 230 SER E C 1
ATOM 7725 O O . SER E 1 230 ? -36.653 -5.091 28.062 1.00 38.02 230 SER E O 1
ATOM 7728 N N . PHE E 1 231 ? -38.318 -4.691 26.595 1.00 36.91 231 PHE E N 1
ATOM 7729 C CA . PHE E 1 231 ? -38.959 -5.985 26.778 1.00 39.79 231 PHE E CA 1
ATOM 7730 C C . PHE E 1 231 ? -39.633 -6.374 25.473 1.00 40.16 231 PHE E C 1
ATOM 7731 O O . PHE E 1 231 ? -39.541 -5.665 24.467 1.00 43.50 231 PHE E O 1
ATOM 7739 N N . CYS E 1 232 ? -40.310 -7.519 25.490 1.00 39.44 232 CYS E N 1
ATOM 7740 C CA . CYS E 1 232 ? -41.148 -7.887 24.364 1.00 38.43 232 CYS E CA 1
ATOM 7741 C C . CYS E 1 232 ? -42.271 -8.713 24.966 1.00 35.64 232 CYS E C 1
ATOM 7742 O O . CYS E 1 232 ? -41.991 -9.620 25.760 1.00 37.93 232 CYS E O 1
ATOM 7745 N N . PRO E 1 233 ? -43.522 -8.430 24.633 1.00 33.56 233 PRO E N 1
ATOM 7746 C CA . PRO E 1 233 ? -44.622 -9.240 25.147 1.00 38.07 233 PRO E CA 1
ATOM 7747 C C . PRO E 1 233 ? -44.864 -10.453 24.262 1.00 36.43 233 PRO E C 1
ATOM 7748 O O . PRO E 1 233 ? -44.415 -10.527 23.116 1.00 40.84 233 PRO E O 1
ATOM 7752 N N . THR E 1 234 ? -45.591 -11.405 24.818 1.00 35.17 234 THR E N 1
ATOM 7753 C CA . THR E 1 234 ? -46.201 -12.453 24.017 1.00 38.87 234 THR E CA 1
ATOM 7754 C C . THR E 1 234 ? -47.641 -12.100 23.703 1.00 41.48 234 THR E C 1
ATOM 7755 O O . THR E 1 234 ? -48.238 -11.204 24.307 1.00 42.13 234 THR E O 1
ATOM 7759 N N . GLY E 1 235 ? -48.209 -12.855 22.771 1.00 44.99 235 GLY E N 1
ATOM 7760 C CA . GLY E 1 235 ? -49.624 -12.737 22.495 1.00 43.28 235 GLY E CA 1
ATOM 7761 C C . GLY E 1 235 ? -50.044 -13.654 21.368 1.00 41.45 235 GLY E C 1
ATOM 7762 O O . GLY E 1 235 ? -49.295 -14.527 20.930 1.00 37.14 235 GLY E O 1
ATOM 7763 N N . THR E 1 236 ? -51.269 -13.423 20.907 1.00 41.66 236 THR E N 1
ATOM 7764 C CA . THR E 1 236 ? -51.861 -14.178 19.819 1.00 39.82 236 THR E CA 1
ATOM 7765 C C . THR E 1 236 ? -50.902 -14.301 18.642 1.00 43.01 236 THR E C 1
ATOM 7766 O O . THR E 1 236 ? -50.045 -13.440 18.417 1.00 43.89 236 THR E O 1
ATOM 7770 N N . THR E 1 237 ? -51.092 -15.362 17.855 1.00 44.89 237 THR E N 1
ATOM 7771 C CA . THR E 1 237 ? -50.034 -15.838 16.975 1.00 44.81 237 THR E CA 1
ATOM 7772 C C . THR E 1 237 ? -49.637 -14.788 15.946 1.00 50.90 237 THR E C 1
ATOM 7773 O O . THR E 1 237 ? -48.449 -14.454 15.812 1.00 63.93 237 THR E O 1
ATOM 7777 N N . GLY E 1 238 ? -50.593 -14.225 15.235 1.00 36.08 238 GLY E N 1
ATOM 7778 C CA . GLY E 1 238 ? -50.052 -13.321 14.228 1.00 38.88 238 GLY E CA 1
ATOM 7779 C C . GLY E 1 238 ? -49.596 -11.934 14.660 1.00 40.85 238 GLY E C 1
ATOM 7780 O O . GLY E 1 238 ? -49.417 -11.079 13.784 1.00 39.04 238 GLY E O 1
ATOM 7781 N N . MET E 1 239 ? -49.392 -11.673 15.967 1.00 36.38 239 MET E N 1
ATOM 7782 C CA . MET E 1 239 ? -49.079 -10.313 16.418 1.00 37.47 239 MET E CA 1
ATOM 7783 C C . MET E 1 239 ? -47.681 -9.856 15.997 1.00 38.93 239 MET E C 1
ATOM 7784 O O . MET E 1 239 ? -47.464 -8.656 15.807 1.00 37.72 239 MET E O 1
ATOM 7789 N N . ASN E 1 240 ? -46.722 -10.780 15.897 1.00 35.32 240 ASN E N 1
ATOM 7790 C CA . ASN E 1 240 ? -45.389 -10.505 15.374 1.00 31.52 240 ASN E CA 1
ATOM 7791 C C . ASN E 1 240 ? -44.707 -9.334 16.077 1.00 39.03 240 ASN E C 1
ATOM 7792 O O . ASN E 1 240 ? -44.214 -8.402 15.438 1.00 44.78 240 ASN E O 1
ATOM 7797 N N . PHE E 1 241 ? -44.659 -9.388 17.403 1.00 37.59 241 PHE E N 1
ATOM 7798 C CA . PHE E 1 241 ? -43.983 -8.338 18.153 1.00 32.70 241 PHE E CA 1
ATOM 7799 C C . PHE E 1 241 ? -42.495 -8.325 17.848 1.00 36.16 241 PHE E C 1
ATOM 7800 O O . PHE E 1 241 ? -41.848 -9.373 17.769 1.00 40.19 241 PHE E O 1
ATOM 7808 N N . THR E 1 242 ? -41.940 -7.129 17.711 1.00 37.06 242 THR E N 1
ATOM 7809 C CA . THR E 1 242 ? -40.514 -6.982 17.469 1.00 37.95 242 THR E CA 1
ATOM 7810 C C . THR E 1 242 ? -39.778 -6.344 18.637 1.00 40.50 242 THR E C 1
ATOM 7811 O O . THR E 1 242 ? -38.552 -6.196 18.570 1.00 49.32 242 THR E O 1
ATOM 7815 N N . GLY E 1 243 ? -40.477 -5.978 19.695 1.00 38.01 243 GLY E N 1
ATOM 7816 C CA . GLY E 1 243 ? -39.842 -5.407 20.869 1.00 35.11 243 GLY E CA 1
ATOM 7817 C C . GLY E 1 243 ? -40.768 -4.441 21.570 1.00 35.49 243 GLY E C 1
ATOM 7818 O O . GLY E 1 243 ? -41.806 -4.038 21.052 1.00 39.50 243 GLY E O 1
ATOM 7819 N N . GLY E 1 244 ? -40.384 -4.085 22.784 1.00 35.32 244 GLY E N 1
ATOM 7820 C CA . GLY E 1 244 ? -41.161 -3.137 23.554 1.00 38.25 244 GLY E CA 1
ATOM 7821 C C . GLY E 1 244 ? -40.265 -2.319 24.457 1.00 43.93 244 GLY E C 1
ATOM 7822 O O . GLY E 1 244 ? -39.126 -2.702 24.762 1.00 42.14 244 GLY E O 1
ATOM 7823 N N . ASN E 1 245 ? -40.792 -1.170 24.879 1.00 43.03 245 ASN E N 1
ATOM 7824 C CA . ASN E 1 245 ? -40.079 -0.295 25.791 1.00 38.13 245 ASN E CA 1
ATOM 7825 C C . ASN E 1 245 ? -41.040 0.285 26.806 1.00 39.31 245 ASN E C 1
ATOM 7826 O O . ASN E 1 245 ? -42.179 0.637 26.484 1.00 39.96 245 ASN E O 1
ATOM 7831 N N . LEU E 1 246 ? -40.561 0.378 28.034 1.00 38.67 246 LEU E N 1
ATOM 7832 C CA . LEU E 1 246 ? -41.312 0.940 29.139 1.00 42.92 246 LEU E CA 1
ATOM 7833 C C . LEU E 1 246 ? -40.572 2.187 29.597 1.00 40.65 246 LEU E C 1
ATOM 7834 O O . LEU E 1 246 ? -39.482 2.085 30.169 1.00 45.13 246 LEU E O 1
ATOM 7839 N N . TYR E 1 247 ? -41.150 3.356 29.344 1.00 36.19 247 TYR E N 1
ATOM 7840 C CA . TYR E 1 247 ? -40.563 4.613 29.787 1.00 42.47 247 TYR E CA 1
ATOM 7841 C C . TYR E 1 247 ? -41.155 4.994 31.140 1.00 42.24 247 TYR E C 1
ATOM 7842 O O . TYR E 1 247 ? -42.375 5.119 31.282 1.00 44.92 247 TYR E O 1
ATOM 7851 N N . VAL E 1 248 ? -40.284 5.165 32.128 1.00 39.08 248 VAL E N 1
ATOM 7852 C CA . VAL E 1 248 ? -40.670 5.372 33.519 1.00 45.52 248 VAL E CA 1
ATOM 7853 C C . VAL E 1 248 ? -40.332 6.803 33.919 1.00 50.70 248 VAL E C 1
ATOM 7854 O O . VAL E 1 248 ? -39.171 7.225 33.822 1.00 49.59 248 VAL E O 1
ATOM 7858 N N . CYS E 1 249 ? -41.344 7.540 34.403 1.00 51.37 249 CYS E N 1
ATOM 7859 C CA . CYS E 1 249 ? -41.179 8.920 34.840 1.00 50.10 249 CYS E CA 1
ATOM 7860 C C . CYS E 1 249 ? -42.220 9.326 35.886 1.00 51.10 249 CYS E C 1
ATOM 7861 O O . CYS E 1 249 ? -43.430 9.272 35.614 1.00 49.34 249 CYS E O 1
ATOM 7864 N N . PRO E 1 250 ? -41.793 9.732 37.087 1.00 50.64 250 PRO E N 1
ATOM 7865 C CA . PRO E 1 250 ? -42.751 10.142 38.120 1.00 50.97 250 PRO E CA 1
ATOM 7866 C C . PRO E 1 250 ? -43.588 11.353 37.723 1.00 52.50 250 PRO E C 1
ATOM 7867 O O . PRO E 1 250 ? -43.198 12.187 36.901 1.00 48.21 250 PRO E O 1
ATOM 7871 N N . CYS E 1 251 ? -44.762 11.443 38.349 1.00 52.02 251 CYS E N 1
ATOM 7872 C CA . CYS E 1 251 ? -45.736 12.482 38.047 1.00 57.14 251 CYS E CA 1
ATOM 7873 C C . CYS E 1 251 ? -46.334 13.049 39.333 1.00 59.40 251 CYS E C 1
ATOM 7874 O O . CYS E 1 251 ? -46.226 12.460 40.416 1.00 58.38 251 CYS E O 1
ATOM 7877 N N . THR E 1 252 ? -46.972 14.212 39.195 1.00 61.53 252 THR E N 1
ATOM 7878 C CA . THR E 1 252 ? -47.894 14.747 40.193 1.00 66.74 252 THR E CA 1
ATOM 7879 C C . THR E 1 252 ? -49.266 14.877 39.558 1.00 66.42 252 THR E C 1
ATOM 7880 O O . THR E 1 252 ? -49.379 15.277 38.392 1.00 69.77 252 THR E O 1
ATOM 7884 N N . VAL E 1 253 ? -50.310 14.556 40.315 1.00 63.44 253 VAL E N 1
ATOM 7885 C CA . VAL E 1 253 ? -51.671 14.857 39.893 1.00 69.89 253 VAL E CA 1
ATOM 7886 C C . VAL E 1 253 ? -52.120 16.129 40.608 1.00 78.96 253 VAL E C 1
ATOM 7887 O O . VAL E 1 253 ? -52.215 16.163 41.845 1.00 73.70 253 VAL E O 1
ATOM 7891 N N . ASN E 1 254 ? -52.381 17.167 39.798 1.00 80.46 254 ASN E N 1
ATOM 7892 C CA . ASN E 1 254 ? -52.722 18.533 40.198 1.00 83.50 254 ASN E CA 1
ATOM 7893 C C . ASN E 1 254 ? -53.646 18.626 41.417 1.00 86.29 254 ASN E C 1
ATOM 7894 O O . ASN E 1 254 ? -53.244 19.135 42.470 1.00 92.46 254 ASN E O 1
ATOM 7899 N N . THR E 1 255 ? -54.897 18.171 41.294 1.00 83.80 255 THR E N 1
ATOM 7900 C CA . THR E 1 255 ? -55.892 18.471 42.324 1.00 90.00 255 THR E CA 1
ATOM 7901 C C . THR E 1 255 ? -55.710 17.658 43.599 1.00 78.05 255 THR E C 1
ATOM 7902 O O . THR E 1 255 ? -56.180 18.098 44.657 1.00 74.96 255 THR E O 1
ATOM 7906 N N . GLY E 1 256 ? -55.040 16.505 43.523 1.00 72.58 256 GLY E N 1
ATOM 7907 C CA . GLY E 1 256 ? -54.819 15.655 44.682 1.00 74.22 256 GLY E CA 1
ATOM 7908 C C . GLY E 1 256 ? -54.483 16.418 45.952 1.00 84.19 256 GLY E C 1
ATOM 7909 O O . GLY E 1 256 ? -53.759 17.423 45.919 1.00 86.00 256 GLY E O 1
ATOM 7910 N N . ALA E 1 257 ? -55.041 15.975 47.080 1.00 83.69 257 ALA E N 1
ATOM 7911 C CA . ALA E 1 257 ? -54.787 16.595 48.379 1.00 76.55 257 ALA E CA 1
ATOM 7912 C C . ALA E 1 257 ? -53.472 16.140 49.000 1.00 78.68 257 ALA E C 1
ATOM 7913 O O . ALA E 1 257 ? -53.410 15.858 50.199 1.00 73.44 257 ALA E O 1
ATOM 7915 N N . THR E 1 258 ? -52.423 16.031 48.184 1.00 76.55 258 THR E N 1
ATOM 7916 C CA . THR E 1 258 ? -51.069 15.727 48.627 1.00 72.55 258 THR E CA 1
ATOM 7917 C C . THR E 1 258 ? -50.097 16.391 47.664 1.00 76.39 258 THR E C 1
ATOM 7918 O O . THR E 1 258 ? -50.482 16.872 46.592 1.00 70.12 258 THR E O 1
ATOM 7922 N N . THR E 1 259 ? -48.830 16.437 48.068 1.00 75.90 259 THR E N 1
ATOM 7923 C CA . THR E 1 259 ? -47.746 16.769 47.153 1.00 80.77 259 THR E CA 1
ATOM 7924 C C . THR E 1 259 ? -46.893 15.547 46.833 1.00 75.41 259 THR E C 1
ATOM 7925 O O . THR E 1 259 ? -45.802 15.692 46.267 1.00 77.98 259 THR E O 1
ATOM 7929 N N . LEU E 1 260 ? -47.366 14.353 47.185 1.00 66.41 260 LEU E N 1
ATOM 7930 C CA . LEU E 1 260 ? -46.616 13.132 46.936 1.00 66.47 260 LEU E CA 1
ATOM 7931 C C . LEU E 1 260 ? -46.492 12.846 45.436 1.00 72.44 260 LEU E C 1
ATOM 7932 O O . LEU E 1 260 ? -47.356 13.211 44.627 1.00 72.41 260 LEU E O 1
ATOM 7937 N N . ASN E 1 261 ? -45.396 12.183 45.068 1.00 66.96 261 ASN E N 1
ATOM 7938 C CA . ASN E 1 261 ? -45.080 11.899 43.672 1.00 65.58 261 ASN E CA 1
ATOM 7939 C C . ASN E 1 261 ? -45.547 10.494 43.293 1.00 64.56 261 ASN E C 1
ATOM 7940 O O . ASN E 1 261 ? -45.252 9.519 43.997 1.00 61.02 261 ASN E O 1
ATOM 7945 N N . ALA E 1 262 ? -46.266 10.398 42.177 1.00 62.60 262 ALA E N 1
ATOM 7946 C CA . ALA E 1 262 ? -46.750 9.141 41.625 1.00 60.26 262 ALA E CA 1
ATOM 7947 C C . ALA E 1 262 ? -45.897 8.744 40.423 1.00 59.03 262 ALA E C 1
ATOM 7948 O O . ALA E 1 262 ? -45.070 9.518 39.940 1.00 56.85 262 ALA E O 1
ATOM 7950 N N . ILE E 1 263 ? -46.115 7.526 39.926 1.00 58.43 263 ILE E N 1
ATOM 7951 C CA . ILE E 1 263 ? -45.293 6.939 38.869 1.00 56.83 263 ILE E CA 1
ATOM 7952 C C . ILE E 1 263 ? -46.115 6.822 37.586 1.00 47.62 263 ILE E C 1
ATOM 7953 O O . ILE E 1 263 ? -47.120 6.106 37.554 1.00 53.24 263 ILE E O 1
ATOM 7958 N N . TYR E 1 264 ? -45.693 7.511 36.529 1.00 43.16 264 TYR E N 1
ATOM 7959 C CA . TYR E 1 264 ? -46.325 7.377 35.222 1.00 43.66 264 TYR E CA 1
ATOM 7960 C C . TYR E 1 264 ? -45.485 6.452 34.355 1.00 48.15 264 TYR E C 1
ATOM 7961 O O . TYR E 1 264 ? -44.259 6.400 34.486 1.00 47.54 264 TYR E O 1
ATOM 7970 N N . MET E 1 265 ? -46.153 5.714 33.469 1.00 46.34 265 MET E N 1
ATOM 7971 C CA . MET E 1 265 ? -45.481 4.700 32.664 1.00 40.77 265 MET E CA 1
ATOM 7972 C C . MET E 1 265 ? -46.099 4.641 31.280 1.00 41.15 265 MET E C 1
ATOM 7973 O O . MET E 1 265 ? -47.291 4.359 31.135 1.00 43.73 265 MET E O 1
ATOM 7978 N N . VAL E 1 266 ? -45.300 4.878 30.255 1.00 40.01 266 VAL E N 1
ATOM 7979 C CA . VAL E 1 266 ? -45.780 4.743 28.891 1.00 46.57 266 VAL E CA 1
ATOM 7980 C C . VAL E 1 266 ? -45.074 3.553 28.246 1.00 45.13 266 VAL E C 1
ATOM 7981 O O . VAL E 1 266 ? -43.846 3.412 28.346 1.00 40.45 266 VAL E O 1
ATOM 7985 N N . PHE E 1 267 ? -45.861 2.669 27.637 1.00 45.39 267 PHE E N 1
ATOM 7986 C CA . PHE E 1 267 ? -45.352 1.477 26.972 1.00 46.28 267 PHE E CA 1
ATOM 7987 C C . PHE E 1 267 ? -45.433 1.664 25.464 1.00 44.01 267 PHE E C 1
ATOM 7988 O O . PHE E 1 267 ? -46.446 2.150 24.951 1.00 44.26 267 PHE E O 1
ATOM 7996 N N . VAL E 1 268 ? -44.373 1.280 24.752 1.00 43.40 268 VAL E N 1
ATOM 7997 C CA . VAL E 1 268 ? -44.382 1.260 23.289 1.00 45.62 268 VAL E CA 1
ATOM 7998 C C . VAL E 1 268 ? -44.003 -0.144 22.844 1.00 41.60 268 VAL E C 1
ATOM 7999 O O . VAL E 1 268 ? -42.869 -0.593 23.053 1.00 45.00 268 VAL E O 1
ATOM 8003 N N . ILE E 1 269 ? -44.962 -0.842 22.252 1.00 44.33 269 ILE E N 1
ATOM 8004 C CA . ILE E 1 269 ? -44.785 -2.188 21.728 1.00 39.77 269 ILE E CA 1
ATOM 8005 C C . ILE E 1 269 ? -44.854 -2.097 20.211 1.00 42.24 269 ILE E C 1
ATOM 8006 O O . ILE E 1 269 ? -45.769 -1.464 19.665 1.00 42.88 269 ILE E O 1
ATOM 8011 N N . THR E 1 270 ? -43.876 -2.687 19.529 1.00 36.29 270 THR E N 1
ATOM 8012 C CA . THR E 1 270 ? -43.812 -2.593 18.081 1.00 36.27 270 THR E CA 1
ATOM 8013 C C . THR E 1 270 ? -44.080 -3.963 17.471 1.00 37.90 270 THR E C 1
ATOM 8014 O O . THR E 1 270 ? -43.826 -4.997 18.097 1.00 37.84 270 THR E O 1
ATOM 8018 N N . GLN E 1 271 ? -44.623 -3.960 16.251 1.00 38.57 271 GLN E N 1
ATOM 8019 C CA . GLN E 1 271 ? -44.874 -5.171 15.478 1.00 40.24 271 GLN E CA 1
ATOM 8020 C C . GLN E 1 271 ? -44.186 -5.092 14.123 1.00 36.94 271 GLN E C 1
ATOM 8021 O O . GLN E 1 271 ? -43.776 -4.022 13.665 1.00 32.55 271 GLN E O 1
ATOM 8027 N N . SER E 1 272 ? -44.126 -6.251 13.467 1.00 35.76 272 SER E N 1
ATOM 8028 C CA . SER E 1 272 ? -43.626 -6.371 12.108 1.00 35.20 272 SER E CA 1
ATOM 8029 C C . SER E 1 272 ? -44.668 -5.898 11.103 1.00 34.84 272 SER E C 1
ATOM 8030 O O . SER E 1 272 ? -45.862 -5.832 11.396 1.00 40.12 272 SER E O 1
ATOM 8033 N N . ALA E 1 273 ? -44.190 -5.586 9.892 1.00 38.28 273 ALA E N 1
ATOM 8034 C CA . ALA E 1 273 ? -45.049 -5.116 8.810 1.00 34.05 273 ALA E CA 1
ATOM 8035 C C . ALA E 1 273 ? -46.273 -6.001 8.605 1.00 42.82 273 ALA E C 1
ATOM 8036 O O . ALA E 1 273 ? -47.325 -5.513 8.182 1.00 51.80 273 ALA E O 1
ATOM 8038 N N . LEU E 1 274 ? -46.174 -7.289 8.922 1.00 44.77 274 LEU E N 1
ATOM 8039 C CA . LEU E 1 274 ? -47.264 -8.234 8.720 1.00 45.21 274 LEU E CA 1
ATOM 8040 C C . LEU E 1 274 ? -48.027 -8.575 10.000 1.00 42.08 274 LEU E C 1
ATOM 8041 O O . LEU E 1 274 ? -48.736 -9.587 10.032 1.00 41.10 274 LEU E O 1
ATOM 8046 N N . GLY E 1 275 ? -47.905 -7.771 11.054 1.00 38.01 275 GLY E N 1
ATOM 8047 C CA . GLY E 1 275 ? -48.595 -8.083 12.295 1.00 35.76 275 GLY E CA 1
ATOM 8048 C C . GLY E 1 275 ? -50.075 -7.726 12.260 1.00 39.51 275 GLY E C 1
ATOM 8049 O O . GLY E 1 275 ? -50.516 -6.793 11.583 1.00 35.85 275 GLY E O 1
ATOM 8050 N N . THR E 1 276 ? -50.856 -8.492 13.012 1.00 39.12 276 THR E N 1
ATOM 8051 C CA . THR E 1 276 ? -52.274 -8.190 13.142 1.00 40.26 276 THR E CA 1
ATOM 8052 C C . THR E 1 276 ? -52.483 -6.777 13.682 1.00 42.71 276 THR E C 1
ATOM 8053 O O . THR E 1 276 ? -51.844 -6.369 14.657 1.00 43.19 276 THR E O 1
ATOM 8057 N N . ASN E 1 277 ? -53.382 -6.030 13.038 1.00 44.41 277 ASN E N 1
ATOM 8058 C CA . ASN E 1 277 ? -53.790 -4.699 13.488 1.00 40.24 277 ASN E CA 1
ATOM 8059 C C . ASN E 1 277 ? -54.659 -4.843 14.733 1.00 40.33 277 ASN E C 1
ATOM 8060 O O . ASN E 1 277 ? -55.836 -5.194 14.641 1.00 39.63 277 ASN E O 1
ATOM 8065 N N . PHE E 1 278 ? -54.073 -4.578 15.906 1.00 39.48 278 PHE E N 1
ATOM 8066 C CA . PHE E 1 278 ? -54.802 -4.681 17.168 1.00 40.21 278 PHE E CA 1
ATOM 8067 C C . PHE E 1 278 ? -56.027 -3.780 17.173 1.00 44.82 278 PHE E C 1
ATOM 8068 O O . PHE E 1 278 ? -57.030 -4.080 17.837 1.00 42.05 278 PHE E O 1
ATOM 8076 N N . PHE E 1 279 ? -55.967 -2.677 16.437 1.00 41.81 279 PHE E N 1
ATOM 8077 C CA . PHE E 1 279 ? -57.023 -1.683 16.471 1.00 43.24 279 PHE E CA 1
ATOM 8078 C C . PHE E 1 279 ? -58.125 -1.963 15.474 1.00 40.55 279 PHE E C 1
ATOM 8079 O O . PHE E 1 279 ? -59.162 -1.299 15.526 1.00 43.63 279 PHE E O 1
ATOM 8087 N N . ALA E 1 280 ? -57.917 -2.902 14.561 1.00 39.01 280 ALA E N 1
ATOM 8088 C CA . ALA E 1 280 ? -58.864 -3.120 13.482 1.00 41.50 280 ALA E CA 1
ATOM 8089 C C . ALA E 1 280 ? -60.160 -3.743 14.001 1.00 43.17 280 ALA E C 1
ATOM 8090 O O . ALA E 1 280 ? -60.174 -4.505 14.973 1.00 43.33 280 ALA E O 1
ATOM 8092 N N . SER E 1 281 ? -61.264 -3.391 13.339 1.00 45.29 281 SER E N 1
ATOM 8093 C CA . SER E 1 281 ? -62.569 -3.932 13.686 1.00 43.12 281 SER E CA 1
ATOM 8094 C C . SER E 1 281 ? -62.733 -5.380 13.245 1.00 47.76 281 SER E C 1
ATOM 8095 O O . SER E 1 281 ? -63.558 -6.097 13.822 1.00 51.10 281 SER E O 1
ATOM 8098 N N . ASN E 1 282 ? -61.995 -5.830 12.226 1.00 45.24 282 ASN E N 1
ATOM 8099 C CA . ASN E 1 282 ? -62.072 -7.231 11.840 1.00 47.29 282 ASN E CA 1
ATOM 8100 C C . ASN E 1 282 ? -61.021 -8.067 12.542 1.00 50.15 282 ASN E C 1
ATOM 8101 O O . ASN E 1 282 ? -60.655 -9.157 12.060 1.00 46.97 282 ASN E O 1
ATOM 8106 N N . THR E 1 283 ? -60.546 -7.579 13.690 1.00 44.36 283 THR E N 1
ATOM 8107 C CA . THR E 1 283 ? -59.608 -8.306 14.522 1.00 49.54 283 THR E CA 1
ATOM 8108 C C . THR E 1 283 ? -60.380 -8.976 15.644 1.00 45.54 283 THR E C 1
ATOM 8109 O O . THR E 1 283 ? -61.047 -8.270 16.416 1.00 43.10 283 THR E O 1
ATOM 8113 N N . PRO E 1 284 ? -60.341 -10.305 15.760 1.00 46.40 284 PRO E N 1
ATOM 8114 C CA . PRO E 1 284 ? -61.052 -11.003 16.855 1.00 48.46 284 PRO E CA 1
ATOM 8115 C C . PRO E 1 284 ? -60.737 -10.388 18.207 1.00 44.11 284 PRO E C 1
ATOM 8116 O O . PRO E 1 284 ? -59.576 -10.090 18.516 1.00 39.33 284 PRO E O 1
ATOM 8120 N N . PRO E 1 285 ? -61.753 -10.190 19.047 1.00 45.65 285 PRO E N 1
ATOM 8121 C CA . PRO E 1 285 ? -61.543 -9.442 20.291 1.00 45.44 285 PRO E CA 1
ATOM 8122 C C . PRO E 1 285 ? -60.762 -10.207 21.341 1.00 45.39 285 PRO E C 1
ATOM 8123 O O . PRO E 1 285 ? -60.283 -9.582 22.301 1.00 47.45 285 PRO E O 1
ATOM 8127 N N . ASN E 1 286 ? -60.617 -11.521 21.206 1.00 42.41 286 ASN E N 1
ATOM 8128 C CA . ASN E 1 286 ? -59.788 -12.276 22.137 1.00 37.09 286 ASN E CA 1
ATOM 8129 C C . ASN E 1 286 ? -58.320 -12.279 21.740 1.00 36.31 286 ASN E C 1
ATOM 8130 O O . ASN E 1 286 ? -57.516 -12.937 22.404 1.00 43.16 286 ASN E O 1
ATOM 8135 N N . THR E 1 287 ? -57.958 -11.577 20.671 1.00 35.72 287 THR E N 1
ATOM 8136 C CA . THR E 1 287 ? -56.557 -11.308 20.381 1.00 35.33 287 THR E CA 1
ATOM 8137 C C . THR E 1 287 ? -55.965 -10.468 21.504 1.00 39.22 287 THR E C 1
ATOM 8138 O O . THR E 1 287 ? -56.510 -9.422 21.861 1.00 43.51 287 THR E O 1
ATOM 8142 N N . PHE E 1 288 ? -54.849 -10.910 22.062 1.00 36.74 288 PHE E N 1
ATOM 8143 C CA . PHE E 1 288 ? -54.352 -10.307 23.290 1.00 40.59 288 PHE E CA 1
ATOM 8144 C C . PHE E 1 288 ? -52.850 -10.057 23.206 1.00 44.81 288 PHE E C 1
ATOM 8145 O O . PHE E 1 288 ? -52.168 -10.465 22.256 1.00 45.09 288 PHE E O 1
ATOM 8153 N N . PHE E 1 289 ? -52.338 -9.365 24.223 1.00 39.66 289 PHE E N 1
ATOM 8154 C CA . PHE E 1 289 ? -50.914 -9.347 24.484 1.00 40.51 289 PHE E CA 1
ATOM 8155 C C . PHE E 1 289 ? -50.715 -9.407 25.986 1.00 41.03 289 PHE E C 1
ATOM 8156 O O . PHE E 1 289 ? -51.580 -9.000 26.764 1.00 41.34 289 PHE E O 1
ATOM 8164 N N . LEU E 1 290 ? -49.574 -9.956 26.379 1.00 42.56 290 LEU E N 1
ATOM 8165 C CA . LEU E 1 290 ? -49.253 -10.137 27.785 1.00 42.03 290 LEU E CA 1
ATOM 8166 C C . LEU E 1 290 ? -47.755 -9.903 27.926 1.00 44.74 290 LEU E C 1
ATOM 8167 O O . LEU E 1 290 ? -46.949 -10.707 27.436 1.00 42.00 290 LEU E O 1
ATOM 8172 N N . THR E 1 291 ? -47.387 -8.776 28.537 1.00 42.21 291 THR E N 1
ATOM 8173 C CA . THR E 1 291 ? -45.997 -8.536 28.864 1.00 39.17 291 THR E CA 1
ATOM 8174 C C . THR E 1 291 ? -45.557 -9.538 29.923 1.00 43.59 291 THR E C 1
ATOM 8175 O O . THR E 1 291 ? -46.375 -10.011 30.720 1.00 45.08 291 THR E O 1
ATOM 8179 N N . PRO E 1 292 ? -44.273 -9.870 29.968 1.00 42.06 292 PRO E N 1
ATOM 8180 C CA . PRO E 1 292 ? -43.743 -10.530 31.140 1.00 40.61 292 PRO E CA 1
ATOM 8181 C C . PRO E 1 292 ? -43.740 -9.540 32.286 1.00 44.83 292 PRO E C 1
ATOM 8182 O O . PRO E 1 292 ? -44.135 -8.379 32.093 1.00 46.28 292 PRO E O 1
ATOM 8186 N N . PRO E 1 293 ? -43.332 -9.943 33.488 1.00 42.90 293 PRO E N 1
ATOM 8187 C CA . PRO E 1 293 ? -42.982 -8.932 34.494 1.00 39.51 293 PRO E CA 1
ATOM 8188 C C . PRO E 1 293 ? -41.797 -8.143 33.972 1.00 40.72 293 PRO E C 1
ATOM 8189 O O . PRO E 1 293 ? -40.767 -8.713 33.609 1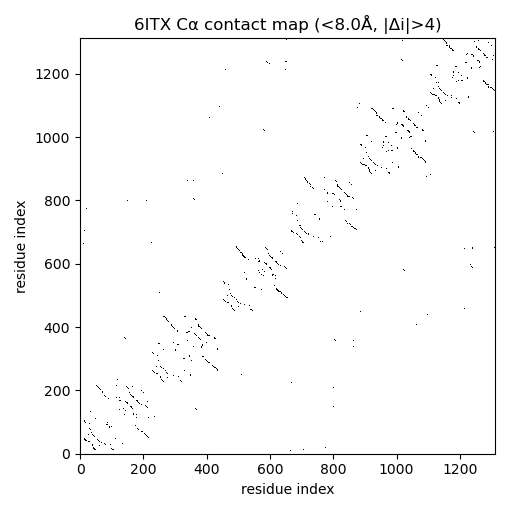.00 44.01 293 PRO E O 1
ATOM 8193 N N . ILE E 1 294 ? -41.959 -6.827 33.892 1.00 44.28 294 ILE E N 1
ATOM 8194 C CA . ILE E 1 294 ? -40.906 -5.943 33.406 1.00 42.40 294 ILE E CA 1
ATOM 8195 C C . ILE E 1 294 ? -40.259 -5.284 34.624 1.00 43.93 294 ILE E C 1
ATOM 8196 O O . ILE E 1 294 ? -40.916 -4.474 35.289 1.00 45.73 294 ILE E O 1
ATOM 8201 N N . PRO E 1 295 ? -39.013 -5.607 34.949 1.00 50.16 295 PRO E N 1
ATOM 8202 C CA . PRO E 1 295 ? -38.375 -4.973 36.109 1.00 47.65 295 PRO E CA 1
ATOM 8203 C C . PRO E 1 295 ? -37.943 -3.547 35.803 1.00 48.79 295 PRO E C 1
ATOM 8204 O O . PRO E 1 295 ? -37.564 -3.211 34.678 1.00 44.75 295 PRO E O 1
ATOM 8208 N N . PHE E 1 296 ? -38.029 -2.702 36.834 1.00 52.21 296 PHE E N 1
ATOM 8209 C CA . PHE E 1 296 ? -37.627 -1.301 36.770 1.00 48.96 296 PHE E CA 1
ATOM 8210 C C . PHE E 1 296 ? -37.276 -0.846 38.183 1.00 49.45 296 PHE E C 1
ATOM 8211 O O . PHE E 1 296 ? -37.661 -1.476 39.171 1.00 47.37 296 PHE E O 1
ATOM 8219 N N . THR E 1 297 ? -36.556 0.273 38.267 1.00 52.62 297 THR E N 1
ATOM 8220 C CA . THR E 1 297 ? -36.140 0.840 39.543 1.00 48.52 297 THR E CA 1
ATOM 8221 C C . THR E 1 297 ? -36.325 2.349 39.522 1.00 45.02 297 THR E C 1
ATOM 8222 O O . THR E 1 297 ? -36.064 2.987 38.497 1.00 47.87 297 THR E O 1
ATOM 8226 N N . TYR E 1 298 ? -36.787 2.917 40.644 1.00 48.62 298 TYR E N 1
ATOM 8227 C CA . TYR E 1 298 ? -36.773 4.365 40.863 1.00 48.71 298 TYR E CA 1
ATOM 8228 C C . TYR E 1 298 ? -36.358 4.638 42.302 1.00 54.44 298 TYR E C 1
ATOM 8229 O O . TYR E 1 298 ? -36.249 3.718 43.120 1.00 59.61 298 TYR E O 1
ATOM 8238 N N . VAL E 1 299 ? -36.113 5.916 42.615 1.00 55.81 299 VAL E N 1
ATOM 8239 C CA . VAL E 1 299 ? -35.770 6.314 43.983 1.00 53.86 299 VAL E CA 1
ATOM 8240 C C . VAL E 1 299 ? -37.035 6.357 44.824 1.00 53.14 299 VAL E C 1
ATOM 8241 O O . VAL E 1 299 ? -38.026 6.990 44.442 1.00 50.18 299 VAL E O 1
ATOM 8245 N N . GLY E 1 300 ? -36.991 5.700 45.984 1.00 55.98 300 GLY E N 1
ATOM 8246 C CA . GLY E 1 300 ? -38.138 5.606 46.858 1.00 56.74 300 GLY E CA 1
ATOM 8247 C C . GLY E 1 300 ? -38.337 6.851 47.692 1.00 60.66 300 GLY E C 1
ATOM 8248 O O . GLY E 1 300 ? -37.558 7.805 47.642 1.00 57.47 300 GLY E O 1
ATOM 8249 N N . ALA E 1 301 ? -39.409 6.818 48.492 1.00 67.15 301 ALA E N 1
ATOM 8250 C CA . ALA E 1 301 ? -39.840 7.958 49.316 1.00 64.59 301 ALA E CA 1
ATOM 8251 C C . ALA E 1 301 ? -38.713 8.472 50.188 1.00 67.20 301 ALA E C 1
ATOM 8252 O O . ALA E 1 301 ? -38.157 7.713 50.988 1.00 63.72 301 ALA E O 1
ATOM 8255 N N . GLY F 1 81 ? -26.048 -8.633 72.350 1.00 81.15 81 GLY F N 1
ATOM 8256 C CA . GLY F 1 81 ? -26.485 -9.855 71.691 1.00 98.00 81 GLY F CA 1
ATOM 8257 C C . GLY F 1 81 ? -25.906 -10.089 70.298 1.00 106.59 81 GLY F C 1
ATOM 8258 O O . GLY F 1 81 ? -26.560 -9.809 69.291 1.00 93.63 81 GLY F O 1
ATOM 8259 N N . LEU F 1 82 ? -24.683 -10.632 70.248 1.00 112.01 82 LEU F N 1
ATOM 8260 C CA . LEU F 1 82 ? -23.913 -10.816 69.020 1.00 101.53 82 LEU F CA 1
ATOM 8261 C C . LEU F 1 82 ? -24.260 -12.108 68.275 1.00 105.25 82 LEU F C 1
ATOM 8262 O O . LEU F 1 82 ? -23.406 -12.637 67.552 1.00 104.78 82 LEU F O 1
ATOM 8267 N N . ALA F 1 83 ? -25.481 -12.619 68.435 1.00 104.66 83 ALA F N 1
ATOM 8268 C CA . ALA F 1 83 ? -25.957 -13.831 67.765 1.00 106.89 83 ALA F CA 1
ATOM 8269 C C . ALA F 1 83 ? -27.440 -13.978 68.093 1.00 111.30 83 ALA F C 1
ATOM 8270 O O . ALA F 1 83 ? -27.997 -13.194 68.868 1.00 112.78 83 ALA F O 1
ATOM 8272 N N . LEU F 1 84 ? -28.076 -14.991 67.501 1.00 112.13 84 LEU F N 1
ATOM 8273 C CA . LEU F 1 84 ? -29.479 -15.327 67.782 1.00 112.45 84 LEU F CA 1
ATOM 8274 C C . LEU F 1 84 ? -29.829 -16.622 67.045 1.00 110.25 84 LEU F C 1
ATOM 8275 O O . LEU F 1 84 ? -28.942 -17.336 66.558 1.00 108.10 84 LEU F O 1
ATOM 8280 N N . LYS F 1 85 ? -31.135 -16.918 66.964 1.00 108.29 85 LYS F N 1
ATOM 8281 C CA . LYS F 1 85 ? -31.616 -18.098 66.247 1.00 109.89 85 LYS F CA 1
ATOM 8282 C C . LYS F 1 85 ? -31.192 -18.073 64.780 1.00 112.17 85 LYS F C 1
ATOM 8283 O O . LYS F 1 85 ? -30.838 -19.113 64.207 1.00 107.71 85 LYS F O 1
ATOM 8289 N N . VAL F 1 86 ? -31.249 -16.900 64.149 1.00 109.95 86 VAL F N 1
ATOM 8290 C CA . VAL F 1 86 ? -30.681 -16.666 62.822 1.00 107.99 86 VAL F CA 1
ATOM 8291 C C . VAL F 1 86 ? -29.756 -15.463 62.978 1.00 108.37 86 VAL F C 1
ATOM 8292 O O . VAL F 1 86 ? -30.214 -14.313 62.966 1.00 105.12 86 VAL F O 1
ATOM 8296 N N . SER F 1 87 ? -28.454 -15.721 63.128 1.00 106.97 87 SER F N 1
ATOM 8297 C CA . SER F 1 87 ? -27.517 -14.679 63.527 1.00 106.36 87 SER F CA 1
ATOM 8298 C C . SER F 1 87 ? -27.285 -13.680 62.397 1.00 108.64 87 SER F C 1
ATOM 8299 O O . SER F 1 87 ? -27.530 -13.982 61.225 1.00 108.76 87 SER F O 1
ATOM 8302 N N . PRO F 1 88 ? -26.802 -12.464 62.729 1.00 111.43 88 PRO F N 1
ATOM 8303 C CA . PRO F 1 88 ? -26.418 -11.501 61.680 1.00 106.50 88 PRO F CA 1
ATOM 8304 C C . PRO F 1 88 ? -25.186 -11.920 60.887 1.00 106.03 88 PRO F C 1
ATOM 8305 O O . PRO F 1 88 ? -24.567 -11.096 60.206 1.00 106.14 88 PRO F O 1
ATOM 8309 N N . THR F 1 89 ? -24.810 -13.192 60.995 1.00 108.82 89 THR F N 1
ATOM 8310 C CA . THR F 1 89 ? -23.961 -13.871 60.025 1.00 110.22 89 THR F CA 1
ATOM 8311 C C . THR F 1 89 ? -24.851 -14.801 59.206 1.00 105.72 89 THR F C 1
ATOM 8312 O O . THR F 1 89 ? -25.601 -15.604 59.776 1.00 105.69 89 THR F O 1
ATOM 8316 N N . GLN F 1 90 ? -24.778 -14.677 57.877 1.00 101.02 90 GLN F N 1
ATOM 8317 C CA . GLN F 1 90 ? -25.750 -15.237 56.933 1.00 103.12 90 GLN F CA 1
ATOM 8318 C C . GLN F 1 90 ? -27.117 -14.563 57.045 1.00 98.15 90 GLN F C 1
ATOM 8319 O O . GLN F 1 90 ? -28.138 -15.146 56.657 1.00 97.23 90 GLN F O 1
ATOM 8325 N N . THR F 1 91 ? -27.156 -13.349 57.595 1.00 95.60 91 THR F N 1
ATOM 8326 C CA . THR F 1 91 ? -28.256 -12.407 57.393 1.00 94.10 91 THR F CA 1
ATOM 8327 C C . THR F 1 91 ? -27.620 -11.183 56.745 1.00 90.69 91 THR F C 1
ATOM 8328 O O . THR F 1 91 ? -27.079 -10.303 57.438 1.00 93.62 91 THR F O 1
ATOM 8332 N N . PRO F 1 92 ? -27.610 -11.115 55.416 1.00 82.78 92 PRO F N 1
ATOM 8333 C CA . PRO F 1 92 ? -26.949 -9.993 54.741 1.00 76.41 92 PRO F CA 1
ATOM 8334 C C . PRO F 1 92 ? -27.715 -8.699 54.944 1.00 71.33 92 PRO F C 1
ATOM 8335 O O . PRO F 1 92 ? -28.947 -8.659 54.881 1.00 72.69 92 PRO F O 1
ATOM 8339 N N . LEU F 1 93 ? -26.967 -7.630 55.165 1.00 69.40 93 LEU F N 1
ATOM 8340 C CA . LEU F 1 93 ? -27.543 -6.351 55.538 1.00 76.02 93 LEU F CA 1
ATOM 8341 C C . LEU F 1 93 ? -27.418 -5.352 54.390 1.00 69.03 93 LEU F C 1
ATOM 8342 O O . LEU F 1 93 ? -26.357 -5.226 53.769 1.00 68.01 93 LEU F O 1
ATOM 8347 N N . THR F 1 94 ? -28.502 -4.623 54.142 1.00 63.00 94 THR F N 1
ATOM 8348 C CA . THR F 1 94 ? -28.543 -3.566 53.135 1.00 60.97 94 THR F CA 1
ATOM 8349 C C . THR F 1 94 ? -27.741 -2.354 53.609 1.00 64.46 94 THR F C 1
ATOM 8350 O O . THR F 1 94 ? -28.196 -1.613 54.482 1.00 74.61 94 THR F O 1
ATOM 8354 N N . ARG F 1 95 ? -26.566 -2.120 53.031 1.00 59.44 95 ARG F N 1
ATOM 8355 C CA . ARG F 1 95 ? -25.786 -0.927 53.336 1.00 60.91 95 ARG F CA 1
ATOM 8356 C C . ARG F 1 95 ? -26.022 0.163 52.287 1.00 63.37 95 ARG F C 1
ATOM 8357 O O . ARG F 1 95 ? -26.351 -0.119 51.133 1.00 62.90 95 ARG F O 1
ATOM 8365 N N . ILE F 1 96 ? -25.845 1.419 52.703 1.00 60.64 96 ILE F N 1
ATOM 8366 C CA . ILE F 1 96 ? -26.158 2.588 51.886 1.00 55.80 96 ILE F CA 1
ATOM 8367 C C . ILE F 1 96 ? -25.039 3.605 52.019 1.00 58.81 96 ILE F C 1
ATOM 8368 O O . ILE F 1 96 ? -24.666 3.977 53.135 1.00 64.75 96 ILE F O 1
ATOM 8373 N N . ILE F 1 97 ? -24.521 4.084 50.891 1.00 56.76 97 ILE F N 1
ATOM 8374 C CA . ILE F 1 97 ? -23.709 5.292 50.874 1.00 56.29 97 ILE F CA 1
ATOM 8375 C C . ILE F 1 97 ? -24.257 6.189 49.779 1.00 55.30 97 ILE F C 1
ATOM 8376 O O . ILE F 1 97 ? -24.960 5.742 48.873 1.00 60.51 97 ILE F O 1
ATOM 8381 N N . SER F 1 98 ? -23.939 7.471 49.878 1.00 58.19 98 SER F N 1
ATOM 8382 C CA . SER F 1 98 ? -24.240 8.421 48.821 1.00 57.75 98 SER F CA 1
ATOM 8383 C C . SER F 1 98 ? -22.999 9.256 48.579 1.00 54.76 98 SER F C 1
ATOM 8384 O O . SER F 1 98 ? -22.131 9.361 49.443 1.00 59.57 98 SER F O 1
ATOM 8387 N N . MET F 1 99 ? -22.900 9.815 47.378 1.00 54.00 99 MET F N 1
ATOM 8388 C CA . MET F 1 99 ? -21.813 10.717 47.023 1.00 54.54 99 MET F CA 1
ATOM 8389 C C . MET F 1 99 ? -22.418 11.892 46.270 1.00 49.93 99 MET F C 1
ATOM 8390 O O . MET F 1 99 ? -23.481 11.761 45.661 1.00 53.35 99 MET F O 1
ATOM 8395 N N . GLY F 1 100 ? -21.768 13.054 46.359 1.00 57.21 100 GLY F N 1
ATOM 8396 C CA . GLY F 1 100 ? -22.327 14.276 45.792 1.00 52.34 100 GLY F CA 1
ATOM 8397 C C . GLY F 1 100 ? -23.575 14.767 46.528 1.00 52.14 100 GLY F C 1
ATOM 8398 O O . GLY F 1 100 ? -23.966 14.252 47.584 1.00 48.72 100 GLY F O 1
ATOM 8399 N N . ASN F 1 101 ? -24.224 15.764 45.914 1.00 47.71 101 ASN F N 1
ATOM 8400 C CA . ASN F 1 101 ? -25.234 16.595 46.568 1.00 55.67 101 ASN F CA 1
ATOM 8401 C C . ASN F 1 101 ? -26.563 16.523 45.817 1.00 57.95 101 ASN F C 1
ATOM 8402 O O . ASN F 1 101 ? -26.683 17.053 44.703 1.00 57.05 101 ASN F O 1
ATOM 8407 N N . ASN F 1 102 ? -27.587 15.924 46.460 1.00 57.51 102 ASN F N 1
ATOM 8408 C CA . ASN F 1 102 ? -28.903 15.740 45.823 1.00 59.04 102 ASN F CA 1
ATOM 8409 C C . ASN F 1 102 ? -29.709 17.005 45.706 1.00 57.67 102 ASN F C 1
ATOM 8410 O O . ASN F 1 102 ? -30.893 16.892 45.392 1.00 58.57 102 ASN F O 1
ATOM 8415 N N . LEU F 1 103 ? -29.221 18.216 45.932 1.00 57.53 103 LEU F N 1
ATOM 8416 C CA . LEU F 1 103 ? -30.052 19.390 45.737 1.00 57.93 103 LEU F CA 1
ATOM 8417 C C . LEU F 1 103 ? -29.541 20.285 44.626 1.00 58.13 103 LEU F C 1
ATOM 8418 O O . LEU F 1 103 ? -30.284 21.163 44.171 1.00 53.29 103 LEU F O 1
ATOM 8423 N N . PHE F 1 104 ? -28.310 20.070 44.164 1.00 58.09 104 PHE F N 1
ATOM 8424 C CA . PHE F 1 104 ? -27.734 20.844 43.072 1.00 63.36 104 PHE F CA 1
ATOM 8425 C C . PHE F 1 104 ? -27.791 22.337 43.388 1.00 63.71 104 PHE F C 1
ATOM 8426 O O . PHE F 1 104 ? -28.048 23.179 42.520 1.00 66.23 104 PHE F O 1
ATOM 8434 N N . ASP F 1 105 ? -27.557 22.654 44.669 1.00 65.11 105 ASP F N 1
ATOM 8435 C CA . ASP F 1 105 ? -27.362 24.017 45.150 1.00 69.77 105 ASP F CA 1
ATOM 8436 C C . ASP F 1 105 ? -25.901 24.328 45.437 1.00 72.52 105 ASP F C 1
ATOM 8437 O O . ASP F 1 105 ? -25.571 25.493 45.691 1.00 76.72 105 ASP F O 1
ATOM 8442 N N . SER F 1 106 ? -25.029 23.320 45.433 1.00 67.08 106 SER F N 1
ATOM 8443 C CA . SER F 1 106 ? -23.616 23.574 45.199 1.00 59.15 106 SER F CA 1
ATOM 8444 C C . SER F 1 106 ? -23.501 24.116 43.784 1.00 60.79 106 SER F C 1
ATOM 8445 O O . SER F 1 106 ? -24.498 24.404 43.111 1.00 65.31 106 SER F O 1
ATOM 8448 N N . GLY F 1 107 ? -22.280 24.241 43.300 1.00 57.52 107 GLY F N 1
ATOM 8449 C CA . GLY F 1 107 ? -22.141 24.649 41.921 1.00 57.58 107 GLY F CA 1
ATOM 8450 C C . GLY F 1 107 ? -22.027 23.423 41.045 1.00 61.45 107 GLY F C 1
ATOM 8451 O O . GLY F 1 107 ? -22.749 22.438 41.225 1.00 60.96 107 GLY F O 1
ATOM 8452 N N . TYR F 1 108 ? -21.081 23.465 40.119 1.00 59.48 108 TYR F N 1
ATOM 8453 C CA . TYR F 1 108 ? -20.739 22.344 39.260 1.00 57.12 108 TYR F CA 1
ATOM 8454 C C . TYR F 1 108 ? -19.252 22.043 39.470 1.00 59.10 108 TYR F C 1
ATOM 8455 O O . TYR F 1 108 ? -18.391 22.495 38.706 1.00 54.21 108 TYR F O 1
ATOM 8464 N N . GLU F 1 109 ? -18.955 21.278 40.528 1.00 60.49 109 GLU F N 1
ATOM 8465 C CA . GLU F 1 109 ? -17.598 21.123 41.042 1.00 64.92 109 GLU F CA 1
ATOM 8466 C C . GLU F 1 109 ? -17.041 19.713 40.835 1.00 67.83 109 GLU F C 1
ATOM 8467 O O . GLU F 1 109 ? -16.144 19.275 41.571 1.00 65.18 109 GLU F O 1
ATOM 8473 N N . ILE F 1 110 ? -17.544 19.002 39.824 1.00 64.18 110 ILE F N 1
ATOM 8474 C CA . ILE F 1 110 ? -17.203 17.602 39.603 1.00 58.38 110 ILE F CA 1
ATOM 8475 C C . ILE F 1 110 ? -16.692 17.436 38.187 1.00 53.29 110 ILE F C 1
ATOM 8476 O O . ILE F 1 110 ? -17.369 17.819 37.227 1.00 48.96 110 ILE F O 1
ATOM 8481 N N . PHE F 1 111 ? -15.497 16.872 38.061 1.00 58.64 111 PHE F N 1
ATOM 8482 C CA . PHE F 1 111 ? -14.789 16.912 36.790 1.00 60.85 111 PHE F CA 1
ATOM 8483 C C . PHE F 1 111 ? -15.306 15.794 35.906 1.00 55.07 111 PHE F C 1
ATOM 8484 O O . PHE F 1 111 ? -15.455 14.654 36.359 1.00 54.55 111 PHE F O 1
ATOM 8492 N N . ALA F 1 112 ? -15.628 16.138 34.666 1.00 45.84 112 ALA F N 1
ATOM 8493 C CA . ALA F 1 112 ? -16.021 15.167 33.661 1.00 45.17 112 ALA F CA 1
ATOM 8494 C C . ALA F 1 112 ? -15.052 15.280 32.501 1.00 47.99 112 ALA F C 1
ATOM 8495 O O . ALA F 1 112 ? -14.748 16.391 32.051 1.00 54.29 112 ALA F O 1
ATOM 8497 N N . SER F 1 113 ? -14.559 14.140 32.032 1.00 47.26 113 SER F N 1
ATOM 8498 C CA . SER F 1 113 ? -13.668 14.109 30.882 1.00 46.72 113 SER F CA 1
ATOM 8499 C C . SER F 1 113 ? -14.498 13.924 29.618 1.00 45.72 113 SER F C 1
ATOM 8500 O O . SER F 1 113 ? -15.480 13.178 29.618 1.00 48.81 113 SER F O 1
ATOM 8503 N N . CYS F 1 114 ? -14.104 14.606 28.543 1.00 40.75 114 CYS F N 1
ATOM 8504 C CA . CYS F 1 114 ? -14.877 14.617 27.305 1.00 45.06 114 CYS F CA 1
ATOM 8505 C C . CYS F 1 114 ? -14.013 14.196 26.126 1.00 46.59 114 CYS F C 1
ATOM 8506 O O . CYS F 1 114 ? -12.787 14.163 26.252 1.00 48.64 114 CYS F O 1
ATOM 8509 N N . PRO F 1 115 ? -14.597 13.884 24.967 1.00 53.55 115 PRO F N 1
ATOM 8510 C CA . PRO F 1 115 ? -13.768 13.509 23.812 1.00 49.85 115 PRO F CA 1
ATOM 8511 C C . PRO F 1 115 ? -12.816 14.631 23.416 1.00 48.02 115 PRO F C 1
ATOM 8512 O O . PRO F 1 115 ? -13.040 15.804 23.718 1.00 52.58 115 PRO F O 1
ATOM 8516 N N . GLN F 1 116 ? -11.727 14.243 22.746 1.00 51.10 116 GLN F N 1
ATOM 8517 C CA . GLN F 1 116 ? -10.733 15.166 22.161 1.00 54.06 116 GLN F CA 1
ATOM 8518 C C . GLN F 1 116 ? -10.081 16.078 23.206 1.00 54.53 116 GLN F C 1
ATOM 8519 O O . GLN F 1 116 ? -9.818 17.256 22.954 1.00 52.43 116 GLN F O 1
ATOM 8525 N N . ASN F 1 117 ? -9.792 15.515 24.379 1.00 57.11 117 ASN F N 1
ATOM 8526 C CA . ASN F 1 117 ? -9.045 16.179 25.452 1.00 59.16 117 ASN F CA 1
ATOM 8527 C C . ASN F 1 117 ? -9.761 17.406 25.998 1.00 54.32 117 ASN F C 1
ATOM 8528 O O . ASN F 1 117 ? -9.150 18.230 26.680 1.00 60.34 117 ASN F O 1
ATOM 8533 N N . LYS F 1 118 ? -11.047 17.550 25.724 1.00 50.03 118 LYS F N 1
ATOM 8534 C CA . LYS F 1 118 ? -11.823 18.604 26.351 1.00 49.91 118 LYS F CA 1
ATOM 8535 C C . LYS F 1 118 ? -12.389 18.105 27.673 1.00 49.37 118 LYS F C 1
ATOM 8536 O O . LYS F 1 118 ? -12.391 16.909 27.960 1.00 51.09 118 LYS F O 1
ATOM 8542 N N . ALA F 1 119 ? -12.838 19.045 28.501 1.00 55.53 119 ALA F N 1
ATOM 8543 C CA . ALA F 1 119 ? -13.366 18.717 29.819 1.00 48.63 119 ALA F CA 1
ATOM 8544 C C . ALA F 1 119 ? -14.630 19.522 30.082 1.00 47.55 119 ALA F C 1
ATOM 8545 O O . ALA F 1 119 ? -15.007 20.425 29.323 1.00 44.96 119 ALA F O 1
ATOM 8547 N N . ALA F 1 120 ? -15.290 19.177 31.181 1.00 46.84 120 ALA F N 1
ATOM 8548 C CA . ALA F 1 120 ? -16.488 19.884 31.592 1.00 46.17 120 ALA F CA 1
ATOM 8549 C C . ALA F 1 120 ? -16.615 19.758 33.100 1.00 47.99 120 ALA F C 1
ATOM 8550 O O . ALA F 1 120 ? -15.993 18.891 33.724 1.00 50.04 120 ALA F O 1
ATOM 8552 N N . LYS F 1 121 ? -17.432 20.639 33.678 1.00 50.46 121 LYS F N 1
ATOM 8553 C CA . LYS F 1 121 ? -17.743 20.624 35.101 1.00 49.00 121 LYS F CA 1
ATOM 8554 C C . LYS F 1 121 ? -19.243 20.429 35.277 1.00 46.21 121 LYS F C 1
ATOM 8555 O O . LYS F 1 121 ? -20.041 21.083 34.601 1.00 52.63 121 LYS F O 1
ATOM 8561 N N . VAL F 1 122 ? -19.629 19.507 36.153 1.00 47.75 122 VAL F N 1
ATOM 8562 C CA . VAL F 1 122 ? -21.024 19.111 36.297 1.00 49.95 122 VAL F CA 1
ATOM 8563 C C . VAL F 1 122 ? -21.319 18.893 37.771 1.00 50.06 122 VAL F C 1
ATOM 8564 O O . VAL F 1 122 ? -20.414 18.789 38.598 1.00 53.05 122 VAL F O 1
ATOM 8568 N N . ALA F 1 123 ? -22.606 18.803 38.087 1.00 48.96 123 ALA F N 1
ATOM 8569 C CA . ALA F 1 123 ? -23.070 18.440 39.415 1.00 49.79 123 ALA F CA 1
ATOM 8570 C C . ALA F 1 123 ? -23.653 17.037 39.374 1.00 50.59 123 ALA F C 1
ATOM 8571 O O . ALA F 1 123 ? -24.026 16.537 38.311 1.00 47.40 123 ALA F O 1
ATOM 8573 N N . GLY F 1 124 ? -23.747 16.398 40.537 1.00 52.95 124 GLY F N 1
ATOM 8574 C CA . GLY F 1 124 ? -24.365 15.083 40.517 1.00 51.47 124 GLY F CA 1
ATOM 8575 C C . GLY F 1 124 ? -24.680 14.534 41.889 1.00 45.34 124 GLY F C 1
ATOM 8576 O O . GLY F 1 124 ? -24.222 15.040 42.912 1.00 48.68 124 GLY F O 1
ATOM 8577 N N . TYR F 1 125 ? -25.461 13.457 41.883 1.00 46.70 125 TYR F N 1
ATOM 8578 C CA . TYR F 1 125 ? -25.848 12.750 43.099 1.00 51.95 125 TYR F CA 1
ATOM 8579 C C . TYR F 1 125 ? -25.855 11.257 42.801 1.00 49.56 125 TYR F C 1
ATOM 8580 O O . TYR F 1 125 ? -26.672 10.777 42.011 1.00 51.78 125 TYR F O 1
ATOM 8589 N N . VAL F 1 126 ? -24.957 10.521 43.436 1.00 47.96 126 VAL F N 1
ATOM 8590 C CA . VAL F 1 126 ? -24.890 9.074 43.310 1.00 46.73 126 VAL F CA 1
ATOM 8591 C C . VAL F 1 126 ? -25.417 8.457 44.597 1.00 52.88 126 VAL F C 1
ATOM 8592 O O . VAL F 1 126 ? -24.957 8.801 45.692 1.00 57.67 126 VAL F O 1
ATOM 8596 N N . TYR F 1 127 ? -26.373 7.544 44.467 1.00 52.53 127 TYR F N 1
ATOM 8597 C CA . TYR F 1 127 ? -26.965 6.834 45.595 1.00 53.43 127 TYR F CA 1
ATOM 8598 C C . TYR F 1 127 ? -26.703 5.349 45.399 1.00 54.86 127 TYR F C 1
ATOM 8599 O O . TYR F 1 127 ? -27.133 4.771 44.399 1.00 56.04 127 TYR F O 1
ATOM 8608 N N . LEU F 1 128 ? -26.000 4.731 46.341 1.00 53.77 128 LEU F N 1
ATOM 8609 C CA . LEU F 1 128 ? -25.576 3.347 46.194 1.00 52.96 128 LEU F CA 1
ATOM 8610 C C . LEU F 1 128 ? -26.060 2.532 47.384 1.00 56.66 128 LEU F C 1
ATOM 8611 O O . LEU F 1 128 ? -25.728 2.850 48.530 1.00 58.93 128 LEU F O 1
ATOM 8616 N N . THR F 1 129 ? -26.848 1.494 47.113 1.00 54.30 129 THR F N 1
ATOM 8617 C CA . THR F 1 129 ? -27.140 0.448 48.081 1.00 53.99 129 THR F CA 1
ATOM 8618 C C . THR F 1 129 ? -26.359 -0.803 47.708 1.00 54.57 129 THR F C 1
ATOM 8619 O O . THR F 1 129 ? -26.056 -1.036 46.534 1.00 50.88 129 THR F O 1
ATOM 8623 N N . SER F 1 130 ? -26.023 -1.604 48.719 1.00 53.97 130 SER F N 1
ATOM 8624 C CA . SER F 1 130 ? -25.335 -2.875 48.518 1.00 50.30 130 SER F CA 1
ATOM 8625 C C . SER F 1 130 ? -26.168 -3.958 49.185 1.00 55.26 130 SER F C 1
ATOM 8626 O O . SER F 1 130 ? -26.339 -3.943 50.407 1.00 57.16 130 SER F O 1
ATOM 8629 N N . VAL F 1 131 ? -26.687 -4.891 48.385 1.00 55.86 131 VAL F N 1
ATOM 8630 C CA . VAL F 1 131 ? -27.650 -5.895 48.833 1.00 50.18 131 VAL F CA 1
ATOM 8631 C C . VAL F 1 131 ? -27.157 -7.249 48.352 1.00 54.53 131 VAL F C 1
ATOM 8632 O O . VAL F 1 131 ? -27.250 -7.558 47.156 1.00 59.48 131 VAL F O 1
ATOM 8636 N N . GLY F 1 132 ? -26.662 -8.066 49.277 1.00 56.33 132 GLY F N 1
ATOM 8637 C CA . GLY F 1 132 ? -26.249 -9.414 48.955 1.00 51.79 132 GLY F CA 1
ATOM 8638 C C . GLY F 1 132 ? -25.019 -9.513 48.086 1.00 55.72 132 GLY F C 1
ATOM 8639 O O . GLY F 1 132 ? -24.817 -10.541 47.435 1.00 57.41 132 GLY F O 1
ATOM 8640 N N . GLY F 1 133 ? -24.186 -8.479 48.043 1.00 53.40 133 GLY F N 1
ATOM 8641 C CA . GLY F 1 133 ? -23.007 -8.511 47.206 1.00 58.32 133 GLY F CA 1
ATOM 8642 C C . GLY F 1 133 ? -23.146 -7.814 45.865 1.00 56.28 133 GLY F C 1
ATOM 8643 O O . GLY F 1 133 ? -22.126 -7.571 45.205 1.00 56.36 133 GLY F O 1
ATOM 8644 N N . LEU F 1 134 ? -24.364 -7.493 45.442 1.00 50.64 134 LEU F N 1
ATOM 8645 C CA . LEU F 1 134 ? -24.599 -6.667 44.266 1.00 51.90 134 LEU F CA 1
ATOM 8646 C C . LEU F 1 134 ? -24.843 -5.228 44.706 1.00 56.88 134 LEU F C 1
ATOM 8647 O O . LEU F 1 134 ? -25.655 -4.978 45.604 1.00 59.23 134 LEU F O 1
ATOM 8652 N N . VAL F 1 135 ? -24.147 -4.284 44.086 1.00 51.40 135 VAL F N 1
ATOM 8653 C CA . VAL F 1 135 ? -24.496 -2.879 44.264 1.00 53.72 135 VAL F CA 1
ATOM 8654 C C . VAL F 1 135 ? -25.642 -2.558 43.314 1.00 54.07 135 VAL F C 1
ATOM 8655 O O . VAL F 1 135 ? -25.550 -2.798 42.104 1.00 55.47 135 VAL F O 1
ATOM 8659 N N . HIS F 1 136 ? -26.733 -2.045 43.859 1.00 54.15 136 HIS F N 1
ATOM 8660 C CA . HIS F 1 136 ? -27.791 -1.441 43.061 1.00 52.68 136 HIS F CA 1
ATOM 8661 C C . HIS F 1 136 ? -27.796 0.040 43.420 1.00 55.58 136 HIS F C 1
ATOM 8662 O O . HIS F 1 136 ? -28.071 0.407 44.569 1.00 54.01 136 HIS F O 1
ATOM 8669 N N . GLY F 1 137 ? -27.454 0.887 42.449 1.00 50.05 137 GLY F N 1
ATOM 8670 C CA . GLY F 1 137 ? -27.394 2.312 42.679 1.00 51.27 137 GLY F CA 1
ATOM 8671 C C . GLY F 1 137 ? -28.059 3.089 41.559 1.00 52.14 137 GLY F C 1
ATOM 8672 O O . GLY F 1 137 ? -28.554 2.520 40.583 1.00 51.36 137 GLY F O 1
ATOM 8673 N N . THR F 1 138 ? -28.081 4.408 41.734 1.00 45.13 138 THR F N 1
ATOM 8674 C CA . THR F 1 138 ? -28.557 5.322 40.712 1.00 45.65 138 THR F CA 1
ATOM 8675 C C . THR F 1 138 ? -27.614 6.511 40.658 1.00 47.39 138 THR F C 1
ATOM 8676 O O . THR F 1 138 ? -27.038 6.905 41.672 1.00 53.10 138 THR F O 1
ATOM 8680 N N . ILE F 1 139 ? -27.449 7.077 39.469 1.00 44.10 139 ILE F N 1
ATOM 8681 C CA . ILE F 1 139 ? -26.672 8.293 39.301 1.00 42.82 139 ILE F CA 1
ATOM 8682 C C . ILE F 1 139 ? -27.569 9.329 38.647 1.00 42.26 139 ILE F C 1
ATOM 8683 O O . ILE F 1 139 ? -28.421 8.994 37.817 1.00 41.04 139 ILE F O 1
ATOM 8688 N N . GLN F 1 140 ? -27.393 10.584 39.049 1.00 42.07 140 GLN F N 1
ATOM 8689 C CA . GLN F 1 140 ? -28.125 11.705 38.482 1.00 45.02 140 GLN F CA 1
ATOM 8690 C C . GLN F 1 140 ? -27.155 12.865 38.342 1.00 45.12 140 GLN F C 1
ATOM 8691 O O . GLN F 1 140 ? -26.466 13.213 39.305 1.00 39.12 140 GLN F O 1
ATOM 8697 N N . ILE F 1 141 ? -27.083 13.436 37.137 1.00 43.18 141 ILE F N 1
ATOM 8698 C CA . ILE F 1 141 ? -26.098 14.450 36.790 1.00 40.75 141 ILE F CA 1
ATOM 8699 C C . ILE F 1 141 ? -26.830 15.640 36.187 1.00 47.37 141 ILE F C 1
ATOM 8700 O O . ILE F 1 141 ? -27.793 15.465 35.430 1.00 47.00 141 ILE F O 1
ATOM 8705 N N . LYS F 1 142 ? -26.377 16.851 36.537 1.00 48.50 142 LYS F N 1
ATOM 8706 C CA . LYS F 1 142 ? -26.856 18.097 35.951 1.00 48.42 142 LYS F CA 1
ATOM 8707 C C . LYS F 1 142 ? -25.676 18.866 35.375 1.00 46.91 142 LYS F C 1
ATOM 8708 O O . LYS F 1 142 ? -24.572 18.834 35.930 1.00 46.75 142 LYS F O 1
ATOM 8714 N N . ALA F 1 143 ? -25.909 19.557 34.262 1.00 43.73 143 ALA F N 1
ATOM 8715 C CA . ALA F 1 143 ? -24.840 20.283 33.597 1.00 47.86 143 ALA F CA 1
ATOM 8716 C C . ALA F 1 143 ? -25.418 21.448 32.805 1.00 52.48 143 ALA F C 1
ATOM 8717 O O . ALA F 1 143 ? -26.584 21.432 32.392 1.00 49.87 143 ALA F O 1
ATOM 8719 N N . THR F 1 144 ? -24.567 22.455 32.582 1.00 45.61 144 THR F N 1
ATOM 8720 C CA . THR F 1 144 ? -24.911 23.663 31.847 1.00 47.45 144 THR F CA 1
ATOM 8721 C C . THR F 1 144 ? -23.857 23.932 30.781 1.00 45.93 144 THR F C 1
ATOM 8722 O O . THR F 1 144 ? -22.678 23.621 30.964 1.00 50.34 144 THR F O 1
ATOM 8726 N N . ALA F 1 145 ? -24.288 24.525 29.665 1.00 46.19 145 ALA F N 1
ATOM 8727 C CA . ALA F 1 145 ? -23.350 24.840 28.586 1.00 50.49 145 ALA F CA 1
ATOM 8728 C C . ALA F 1 145 ? -22.255 25.804 29.045 1.00 54.18 145 ALA F C 1
ATOM 8729 O O . ALA F 1 145 ? -21.129 25.789 28.505 1.00 45.96 145 ALA F O 1
ATOM 8731 N N . GLY F 1 146 ? -22.576 26.649 30.036 1.00 50.79 146 GLY F N 1
ATOM 8732 C CA . GLY F 1 146 ? -21.590 27.572 30.565 1.00 45.87 146 GLY F CA 1
ATOM 8733 C C . GLY F 1 146 ? -20.408 26.861 31.188 1.00 47.07 146 GLY F C 1
ATOM 8734 O O . GLY F 1 146 ? -19.263 27.283 31.024 1.00 49.62 146 GLY F O 1
ATOM 8735 N N . TYR F 1 147 ? -20.660 25.768 31.902 1.00 46.63 147 TYR F N 1
ATOM 8736 C CA . TYR F 1 147 ? -19.572 24.966 32.434 1.00 51.64 147 TYR F CA 1
ATOM 8737 C C . TYR F 1 147 ? -19.216 23.805 31.522 1.00 46.32 147 TYR F C 1
ATOM 8738 O O . TYR F 1 147 ? -18.579 22.838 31.961 1.00 45.43 147 TYR F O 1
ATOM 8747 N N . TRP F 1 148 ? -19.610 23.887 30.264 1.00 44.59 148 TRP F N 1
ATOM 8748 C CA . TRP F 1 148 ? -19.231 22.919 29.253 1.00 45.17 148 TRP F CA 1
ATOM 8749 C C . TRP F 1 148 ? -18.309 23.604 28.264 1.00 46.58 148 TRP F C 1
ATOM 8750 O O . TRP F 1 148 ? -18.529 24.773 27.903 1.00 51.03 148 TRP F O 1
ATOM 8761 N N . PHE F 1 149 ? -17.288 22.861 27.831 1.00 39.66 149 PHE F N 1
ATOM 8762 C CA . PHE F 1 149 ? -16.346 23.301 26.816 1.00 40.45 149 PHE F CA 1
ATOM 8763 C C . PHE F 1 149 ? -17.071 23.931 25.635 1.00 39.34 149 PHE F C 1
ATOM 8764 O O . PHE F 1 149 ? -18.273 23.733 25.453 1.00 47.12 149 PHE F O 1
ATOM 8772 N N . THR F 1 150 ? -16.354 24.667 24.805 1.00 41.91 150 THR F N 1
ATOM 8773 C CA . THR F 1 150 ? -16.975 25.373 23.700 1.00 45.26 150 THR F CA 1
ATOM 8774 C C . THR F 1 150 ? -16.301 24.953 22.406 1.00 42.05 150 THR F C 1
ATOM 8775 O O . THR F 1 150 ? -15.110 24.630 22.387 1.00 50.53 150 THR F O 1
ATOM 8779 N N . GLY F 1 151 ? -17.083 24.919 21.339 1.00 45.83 151 GLY F N 1
ATOM 8780 C CA . GLY F 1 151 ? -16.639 24.567 19.997 1.00 42.97 151 GLY F CA 1
ATOM 8781 C C . GLY F 1 151 ? -17.205 23.223 19.570 1.00 47.15 151 GLY F C 1
ATOM 8782 O O . GLY F 1 151 ? -17.349 22.296 20.382 1.00 45.65 151 GLY F O 1
ATOM 8783 N N . GLY F 1 152 ? -17.522 23.111 18.275 1.00 47.66 152 GLY F N 1
ATOM 8784 C CA . GLY F 1 152 ? -18.124 21.910 17.737 1.00 39.78 152 GLY F CA 1
ATOM 8785 C C . GLY F 1 152 ? -19.622 21.892 17.956 1.00 49.74 152 GLY F C 1
ATOM 8786 O O . GLY F 1 152 ? -20.220 22.798 18.539 1.00 55.95 152 GLY F O 1
ATOM 8787 N N . ASN F 1 153 ? -20.238 20.809 17.502 1.00 51.94 153 ASN F N 1
ATOM 8788 C CA . ASN F 1 153 ? -21.691 20.702 17.426 1.00 49.18 153 ASN F CA 1
ATOM 8789 C C . ASN F 1 153 ? -22.178 19.562 18.311 1.00 49.73 153 ASN F C 1
ATOM 8790 O O . ASN F 1 153 ? -21.955 18.391 17.990 1.00 54.13 153 ASN F O 1
ATOM 8795 N N . SER F 1 154 ? -22.883 19.903 19.396 1.00 46.95 154 SER F N 1
ATOM 8796 C CA . SER F 1 154 ? -23.436 18.884 20.285 1.00 49.18 154 SER F CA 1
ATOM 8797 C C . SER F 1 154 ? -24.472 18.007 19.593 1.00 52.36 154 SER F C 1
ATOM 8798 O O . SER F 1 154 ? -24.816 16.937 20.111 1.00 51.72 154 SER F O 1
ATOM 8801 N N . VAL F 1 155 ? -24.971 18.427 18.438 1.00 51.42 155 VAL F N 1
ATOM 8802 C CA . VAL F 1 155 ? -25.930 17.620 17.704 1.00 47.67 155 VAL F CA 1
ATOM 8803 C C . VAL F 1 155 ? -25.235 16.606 16.789 1.00 54.31 155 VAL F C 1
ATOM 8804 O O . VAL F 1 155 ? -25.677 15.454 16.695 1.00 49.92 155 VAL F O 1
ATOM 8808 N N . GLN F 1 156 ? -24.140 16.981 16.108 1.00 48.97 156 GLN F N 1
ATOM 8809 C CA . GLN F 1 156 ? -23.470 16.030 15.216 1.00 46.68 156 GLN F CA 1
ATOM 8810 C C . GLN F 1 156 ? -22.642 15.035 16.028 1.00 45.83 156 GLN F C 1
ATOM 8811 O O . GLN F 1 156 ? -22.920 13.833 16.037 1.00 46.74 156 GLN F O 1
ATOM 8817 N N . GLU F 1 157 ? -21.598 15.518 16.687 1.00 50.22 157 GLU F N 1
ATOM 8818 C CA . GLU F 1 157 ? -21.073 14.822 17.849 1.00 48.87 157 GLU F CA 1
ATOM 8819 C C . GLU F 1 157 ? -22.190 14.740 18.870 1.00 50.74 157 GLU F C 1
ATOM 8820 O O . GLU F 1 157 ? -23.104 15.561 18.865 1.00 61.21 157 GLU F O 1
ATOM 8826 N N . SER F 1 158 ? -22.151 13.766 19.754 1.00 42.85 158 SER F N 1
ATOM 8827 C CA . SER F 1 158 ? -23.213 13.792 20.752 1.00 51.74 158 SER F CA 1
ATOM 8828 C C . SER F 1 158 ? -22.718 14.463 22.046 1.00 50.34 158 SER F C 1
ATOM 8829 O O . SER F 1 158 ? -21.588 14.954 22.138 1.00 53.10 158 SER F O 1
ATOM 8832 N N . ILE F 1 159 ? -23.577 14.529 23.055 1.00 39.62 159 ILE F N 1
ATOM 8833 C CA . ILE F 1 159 ? -23.131 14.980 24.365 1.00 41.25 159 ILE F CA 1
ATOM 8834 C C . ILE F 1 159 ? -22.530 13.766 25.067 1.00 45.55 159 ILE F C 1
ATOM 8835 O O . ILE F 1 159 ? -23.251 12.851 25.476 1.00 48.59 159 ILE F O 1
ATOM 8840 N N . ARG F 1 160 ? -21.200 13.748 25.182 1.00 45.04 160 ARG F N 1
ATOM 8841 C CA . ARG F 1 160 ? -20.461 12.623 25.737 1.00 40.45 160 ARG F CA 1
ATOM 8842 C C . ARG F 1 160 ? -19.574 13.104 26.868 1.00 43.49 160 ARG F C 1
ATOM 8843 O O . ARG F 1 160 ? -18.880 14.114 26.719 1.00 45.42 160 ARG F O 1
ATOM 8851 N N . PHE F 1 161 ? -19.582 12.374 27.983 1.00 43.07 161 PHE F N 1
ATOM 8852 C CA . PHE F 1 161 ? -18.659 12.681 29.066 1.00 44.33 161 PHE F CA 1
ATOM 8853 C C . PHE F 1 161 ? -18.411 11.437 29.910 1.00 45.72 161 PHE F C 1
ATOM 8854 O O . PHE F 1 161 ? -19.227 10.515 29.944 1.00 48.88 161 PHE F O 1
ATOM 8862 N N . GLY F 1 162 ? -17.271 11.418 30.577 1.00 44.95 162 GLY F N 1
ATOM 8863 C CA . GLY F 1 162 ? -16.914 10.329 31.470 1.00 43.71 162 GLY F CA 1
ATOM 8864 C C . GLY F 1 162 ? -16.808 10.813 32.902 1.00 47.27 162 GLY F C 1
ATOM 8865 O O . GLY F 1 162 ? -16.376 11.938 33.157 1.00 52.70 162 GLY F O 1
ATOM 8866 N N . LEU F 1 163 ? -17.209 9.957 33.830 1.00 43.77 163 LEU F N 1
ATOM 8867 C CA . LEU F 1 163 ? -17.039 10.193 35.248 1.00 42.87 163 LEU F CA 1
ATOM 8868 C C . LEU F 1 163 ? -16.402 8.964 35.861 1.00 46.18 163 LEU F C 1
ATOM 8869 O O . LEU F 1 163 ? -16.446 7.869 35.292 1.00 47.51 163 LEU F O 1
ATOM 8874 N N . VAL F 1 164 ? -15.824 9.153 37.041 1.00 44.35 164 VAL F N 1
ATOM 8875 C CA . VAL F 1 164 ? -15.311 8.055 37.844 1.00 40.75 164 VAL F CA 1
ATOM 8876 C C . VAL F 1 164 ? -16.000 8.123 39.194 1.00 42.74 164 VAL F C 1
ATOM 8877 O O . VAL F 1 164 ? -16.199 9.210 39.741 1.00 50.10 164 VAL F O 1
ATOM 8881 N N . LEU F 1 165 ? -16.411 6.976 39.705 1.00 45.66 165 LEU F N 1
ATOM 8882 C CA . LEU F 1 165 ? -16.988 6.869 41.040 1.00 49.13 165 LEU F CA 1
ATOM 8883 C C . LEU F 1 165 ? -15.968 6.154 41.916 1.00 53.56 165 LEU F C 1
ATOM 8884 O O . LEU F 1 165 ? -15.667 4.979 41.690 1.00 58.81 165 LEU F O 1
ATOM 8889 N N . CYS F 1 166 ? -15.437 6.858 42.915 1.00 62.61 166 CYS F N 1
ATOM 8890 C CA . CYS F 1 166 ? -14.406 6.328 43.803 1.00 58.01 166 CYS F CA 1
ATOM 8891 C C . CYS F 1 166 ? -14.926 6.317 45.231 1.00 57.93 166 CYS F C 1
ATOM 8892 O O . CYS F 1 166 ? -14.511 7.137 46.056 1.00 62.39 166 CYS F O 1
ATOM 8895 N N . PRO F 1 167 ? -15.829 5.397 45.563 1.00 59.17 167 PRO F N 1
ATOM 8896 C CA . PRO F 1 167 ? -16.426 5.421 46.906 1.00 65.52 167 PRO F CA 1
ATOM 8897 C C . PRO F 1 167 ? -15.418 5.161 48.021 1.00 65.30 167 PRO F C 1
ATOM 8898 O O . PRO F 1 167 ? -15.761 5.342 49.196 1.00 62.89 167 PRO F O 1
ATOM 8902 N N . PHE F 1 168 ? -14.189 4.768 47.688 1.00 62.92 168 PHE F N 1
ATOM 8903 C CA . PHE F 1 168 ? -13.116 4.583 48.657 1.00 61.94 168 PHE F CA 1
ATOM 8904 C C . PHE F 1 168 ? -12.083 5.709 48.580 1.00 67.19 168 PHE F C 1
ATOM 8905 O O . PHE F 1 168 ? -10.893 5.484 48.821 1.00 70.90 168 PHE F O 1
ATOM 8913 N N . SER F 1 169 ? -12.517 6.931 48.252 1.00 66.40 169 SER F N 1
ATOM 8914 C CA . SER F 1 169 ? -11.570 8.029 48.066 1.00 63.22 169 SER F CA 1
ATOM 8915 C C . SER F 1 169 ? -10.811 8.381 49.342 1.00 72.41 169 SER F C 1
ATOM 8916 O O . SER F 1 169 ? -9.825 9.126 49.265 1.00 72.01 169 SER F O 1
ATOM 8919 N N . ALA F 1 170 ? -11.242 7.874 50.503 1.00 72.89 170 ALA F N 1
ATOM 8920 C CA . ALA F 1 170 ? -10.482 8.024 51.740 1.00 71.67 170 ALA F CA 1
ATOM 8921 C C . ALA F 1 170 ? -9.129 7.327 51.625 1.00 77.08 170 ALA F C 1
ATOM 8922 O O . ALA F 1 170 ? -8.089 7.989 51.516 1.00 78.95 170 ALA F O 1
ATOM 8924 N N . ARG F 1 171 ? -9.133 5.989 51.626 1.00 74.07 171 ARG F N 1
ATOM 8925 C CA . ARG F 1 171 ? -7.884 5.242 51.527 1.00 76.38 171 ARG F CA 1
ATOM 8926 C C . ARG F 1 171 ? -7.097 5.571 50.263 1.00 74.82 171 ARG F C 1
ATOM 8927 O O . ARG F 1 171 ? -5.888 5.326 50.226 1.00 84.84 171 ARG F O 1
ATOM 8935 N N . ASP F 1 172 ? -7.734 6.123 49.231 1.00 72.68 172 ASP F N 1
ATOM 8936 C CA . ASP F 1 172 ? -7.077 6.354 47.943 1.00 71.82 172 ASP F CA 1
ATOM 8937 C C . ASP F 1 172 ? -7.573 7.652 47.327 1.00 70.10 172 ASP F C 1
ATOM 8938 O O . ASP F 1 172 ? -8.368 7.647 46.379 1.00 65.08 172 ASP F O 1
ATOM 8943 N N . PRO F 1 173 ? -7.087 8.796 47.817 1.00 71.27 173 PRO F N 1
ATOM 8944 C CA . PRO F 1 173 ? -7.621 10.075 47.320 1.00 65.30 173 PRO F CA 1
ATOM 8945 C C . PRO F 1 173 ? -7.310 10.335 45.859 1.00 62.09 173 PRO F C 1
ATOM 8946 O O . PRO F 1 173 ? -8.188 10.805 45.128 1.00 63.55 173 PRO F O 1
ATOM 8950 N N . THR F 1 174 ? -6.091 10.046 45.403 1.00 57.77 174 THR F N 1
ATOM 8951 C CA . THR F 1 174 ? -5.708 10.435 44.047 1.00 65.51 174 THR F CA 1
ATOM 8952 C C . THR F 1 174 ? -6.409 9.618 42.968 1.00 65.54 174 THR F C 1
ATOM 8953 O O . THR F 1 174 ? -6.238 9.920 41.779 1.00 56.62 174 THR F O 1
ATOM 8957 N N . ALA F 1 175 ? -7.164 8.588 43.352 1.00 60.15 175 ALA F N 1
ATOM 8958 C CA . ALA F 1 175 ? -8.021 7.866 42.433 1.00 58.32 175 ALA F CA 1
ATOM 8959 C C . ALA F 1 175 ? -9.389 8.517 42.274 1.00 62.01 175 ALA F C 1
ATOM 8960 O O . ALA F 1 175 ? -10.157 8.095 41.406 1.00 62.58 175 ALA F O 1
ATOM 8962 N N . ASN F 1 176 ? -9.717 9.523 43.090 1.00 60.01 176 ASN F N 1
ATOM 8963 C CA . ASN F 1 176 ? -10.967 10.272 42.946 1.00 55.95 176 ASN F CA 1
ATOM 8964 C C . ASN F 1 176 ? -10.798 11.291 41.817 1.00 55.25 176 ASN F C 1
ATOM 8965 O O . ASN F 1 176 ? -10.748 12.506 42.017 1.00 55.50 176 ASN F O 1
ATOM 8970 N N . LEU F 1 177 ? -10.724 10.756 40.593 1.00 56.62 177 LEU F N 1
ATOM 8971 C CA . LEU F 1 177 ? -10.416 11.569 39.420 1.00 47.69 177 LEU F CA 1
ATOM 8972 C C . LEU F 1 177 ? -11.520 12.567 39.090 1.00 52.78 177 LEU F C 1
ATOM 8973 O O . LEU F 1 177 ? -11.241 13.624 38.513 1.00 55.95 177 LEU F O 1
ATOM 8978 N N . SER F 1 178 ? -12.774 12.250 39.408 1.00 51.34 178 SER F N 1
ATOM 8979 C CA . SER F 1 178 ? -13.846 13.198 39.154 1.00 53.08 178 SER F CA 1
ATOM 8980 C C . SER F 1 178 ? -14.041 14.182 40.301 1.00 59.74 178 SER F C 1
ATOM 8981 O O . SER F 1 178 ? -14.831 15.128 40.165 1.00 60.61 178 SER F O 1
ATOM 8984 N N . GLY F 1 179 ? -13.329 13.995 41.409 1.00 57.02 179 GLY F N 1
ATOM 8985 C CA . GLY F 1 179 ? -13.358 14.943 42.503 1.00 54.79 179 GLY F CA 1
ATOM 8986 C C . GLY F 1 179 ? -14.633 14.897 43.308 1.00 56.69 179 GLY F C 1
ATOM 8987 O O . GLY F 1 179 ? -15.169 15.952 43.664 1.00 63.90 179 GLY F O 1
ATOM 8988 N N . TRP F 1 180 ? -15.146 13.704 43.592 1.00 58.71 180 TRP F N 1
ATOM 8989 C CA . TRP F 1 180 ? -16.366 13.612 44.379 1.00 61.02 180 TRP F CA 1
ATOM 8990 C C . TRP F 1 180 ? -16.060 13.872 45.853 1.00 58.51 180 TRP F C 1
ATOM 8991 O O . TRP F 1 180 ? -14.974 13.545 46.334 1.00 55.79 180 TRP F O 1
ATOM 9002 N N . PRO F 1 181 ? -16.998 14.463 46.590 1.00 62.82 181 PRO F N 1
ATOM 9003 C CA . PRO F 1 181 ? -16.831 14.554 48.045 1.00 59.67 181 PRO F CA 1
ATOM 9004 C C . PRO F 1 181 ? -16.807 13.159 48.642 1.00 62.66 181 PRO F C 1
ATOM 9005 O O . PRO F 1 181 ? -17.074 12.160 47.968 1.00 65.93 181 PRO F O 1
ATOM 9009 N N . ALA F 1 182 ? -16.476 13.086 49.926 1.00 60.61 182 ALA F N 1
ATOM 9010 C CA . ALA F 1 182 ? -16.440 11.787 50.566 1.00 53.23 182 ALA F CA 1
ATOM 9011 C C . ALA F 1 182 ? -17.857 11.232 50.651 1.00 55.35 182 ALA F C 1
ATOM 9012 O O . ALA F 1 182 ? -18.826 11.984 50.771 1.00 57.70 182 ALA F O 1
ATOM 9014 N N . PRO F 1 183 ? -18.013 9.925 50.531 1.00 58.83 183 PRO F N 1
ATOM 9015 C CA . PRO F 1 183 ? -19.355 9.354 50.620 1.00 57.08 183 PRO F CA 1
ATOM 9016 C C . PRO F 1 183 ? -19.865 9.453 52.039 1.00 55.43 183 PRO F C 1
ATOM 9017 O O . PRO F 1 183 ? -19.129 9.206 52.995 1.00 64.31 183 PRO F O 1
ATOM 9021 N N . VAL F 1 184 ? -21.126 9.831 52.178 1.00 57.54 184 VAL F N 1
ATOM 9022 C CA . VAL F 1 184 ? -21.763 9.840 53.486 1.00 58.41 184 VAL F CA 1
ATOM 9023 C C . VAL F 1 184 ? -22.489 8.507 53.641 1.00 59.06 184 VAL F C 1
ATOM 9024 O O . VAL F 1 184 ? -23.327 8.131 52.813 1.00 61.98 184 VAL F O 1
ATOM 9028 N N . VAL F 1 185 ? -22.090 7.747 54.653 1.00 58.02 185 VAL F N 1
ATOM 9029 C CA . VAL F 1 185 ? -22.613 6.408 54.882 1.00 53.17 185 VAL F CA 1
ATOM 9030 C C . VAL F 1 185 ? -23.954 6.535 55.589 1.00 61.17 185 VAL F C 1
ATOM 9031 O O . VAL F 1 185 ? -24.007 6.946 56.750 1.00 61.72 185 VAL F O 1
ATOM 9035 N N . TRP F 1 186 ? -25.035 6.162 54.903 1.00 64.67 186 TRP F N 1
ATOM 9036 C CA . TRP F 1 186 ? -26.373 6.175 55.484 1.00 61.75 186 TRP F CA 1
ATOM 9037 C C . TRP F 1 186 ? -26.772 4.845 56.117 1.00 60.22 186 TRP F C 1
ATOM 9038 O O . TRP F 1 186 ? -27.902 4.729 56.610 1.00 59.29 186 TRP F O 1
ATOM 9049 N N . SER F 1 187 ? -25.898 3.839 56.089 1.00 63.66 187 SER F N 1
ATOM 9050 C CA . SER F 1 187 ? -26.151 2.565 56.756 1.00 69.03 187 SER F CA 1
ATOM 9051 C C . SER F 1 187 ? -24.886 1.720 56.701 1.00 72.75 187 SER F C 1
ATOM 9052 O O . SER F 1 187 ? -24.191 1.706 55.680 1.00 71.26 187 SER F O 1
ATOM 9055 N N . GLY F 1 188 ? -24.608 1.007 57.794 1.00 78.22 188 GLY F N 1
ATOM 9056 C CA . GLY F 1 188 ? -23.361 0.281 57.962 1.00 75.63 188 GLY F CA 1
ATOM 9057 C C . GLY F 1 188 ? -22.343 1.085 58.752 1.00 75.42 188 GLY F C 1
ATOM 9058 O O . GLY F 1 188 ? -22.556 2.246 59.121 1.00 73.01 188 GLY F O 1
ATOM 9059 N N . ASP F 1 189 ? -21.207 0.429 59.011 1.00 79.43 189 ASP F N 1
ATOM 9060 C CA . ASP F 1 189 ? -20.102 1.005 59.776 1.00 71.95 189 ASP F CA 1
ATOM 9061 C C . ASP F 1 189 ? -19.274 1.987 58.952 1.00 70.10 189 ASP F C 1
ATOM 9062 O O . ASP F 1 189 ? -19.710 2.472 57.906 1.00 71.65 189 ASP F O 1
ATOM 9067 N N . SER F 1 190 ? -18.067 2.275 59.417 1.00 71.05 190 SER F N 1
ATOM 9068 C CA . SER F 1 190 ? -17.231 3.293 58.800 1.00 75.80 190 SER F CA 1
ATOM 9069 C C . SER F 1 190 ? -16.444 2.766 57.602 1.00 74.79 190 SER F C 1
ATOM 9070 O O . SER F 1 190 ? -15.904 3.571 56.832 1.00 74.69 190 SER F O 1
ATOM 9073 N N . ASN F 1 191 ? -16.384 1.449 57.408 1.00 74.95 191 ASN F N 1
ATOM 9074 C CA . ASN F 1 191 ? -15.639 0.856 56.304 1.00 80.40 191 ASN F CA 1
ATOM 9075 C C . ASN F 1 191 ? -16.520 0.412 55.139 1.00 75.92 191 ASN F C 1
ATOM 9076 O O . ASN F 1 191 ? -15.999 -0.164 54.178 1.00 74.65 191 ASN F O 1
ATOM 9081 N N . THR F 1 192 ? -17.830 0.660 55.190 1.00 70.78 192 THR F N 1
ATOM 9082 C CA . THR F 1 192 ? -18.710 0.097 54.172 1.00 71.83 192 THR F CA 1
ATOM 9083 C C . THR F 1 192 ? -18.462 0.657 52.772 1.00 70.02 192 THR F C 1
ATOM 9084 O O . THR F 1 192 ? -18.824 -0.013 51.795 1.00 70.42 192 THR F O 1
ATOM 9088 N N . PRO F 1 193 ? -17.881 1.855 52.605 1.00 68.24 193 PRO F N 1
ATOM 9089 C CA . PRO F 1 193 ? -17.424 2.227 51.257 1.00 63.86 193 PRO F CA 1
ATOM 9090 C C . PRO F 1 193 ? -16.560 1.160 50.598 1.00 68.04 193 PRO F C 1
ATOM 9091 O O . PRO F 1 193 ? -16.634 0.989 49.375 1.00 69.55 193 PRO F O 1
ATOM 9095 N N . LEU F 1 194 ? -15.765 0.416 51.375 1.00 70.57 194 LEU F N 1
ATOM 9096 C CA . LEU F 1 194 ? -14.964 -0.674 50.822 1.00 73.18 194 LEU F CA 1
ATOM 9097 C C . LEU F 1 194 ? -15.819 -1.742 50.151 1.00 71.63 194 LEU F C 1
ATOM 9098 O O . LEU F 1 194 ? -15.324 -2.455 49.270 1.00 72.43 194 LEU F O 1
ATOM 9103 N N . TYR F 1 195 ? -17.082 -1.877 50.555 1.00 69.48 195 TYR F N 1
ATOM 9104 C CA . TYR F 1 195 ? -17.980 -2.841 49.935 1.00 70.58 195 TYR F CA 1
ATOM 9105 C C . TYR F 1 195 ? -18.516 -2.357 48.592 1.00 65.44 195 TYR F C 1
ATOM 9106 O O . TYR F 1 195 ? -18.998 -3.172 47.797 1.00 60.36 195 TYR F O 1
ATOM 9115 N N . PHE F 1 196 ? -18.431 -1.059 48.318 1.00 63.99 196 PHE F N 1
ATOM 9116 C CA . PHE F 1 196 ? -18.937 -0.488 47.082 1.00 61.96 196 PHE F CA 1
ATOM 9117 C C . PHE F 1 196 ? -17.858 -0.349 46.012 1.00 60.04 196 PHE F C 1
ATOM 9118 O O . PHE F 1 196 ? -18.088 0.302 44.990 1.00 56.24 196 PHE F O 1
ATOM 9126 N N . ALA F 1 197 ? -16.693 -0.951 46.217 1.00 57.12 197 ALA F N 1
ATOM 9127 C CA . ALA F 1 197 ? -15.734 -1.099 45.138 1.00 60.23 197 ALA F CA 1
ATOM 9128 C C . ALA F 1 197 ? -16.100 -2.319 44.297 1.00 61.10 197 ALA F C 1
ATOM 9129 O O . ALA F 1 197 ? -16.564 -3.337 44.824 1.00 58.32 197 ALA F O 1
ATOM 9131 N N . ALA F 1 198 ? -15.892 -2.215 42.984 1.00 52.16 198 ALA F N 1
ATOM 9132 C CA . ALA F 1 198 ? -16.300 -3.288 42.086 1.00 53.11 198 ALA F CA 1
ATOM 9133 C C . ALA F 1 198 ? -15.481 -4.554 42.339 1.00 52.33 198 ALA F C 1
ATOM 9134 O O . ALA F 1 198 ? -14.246 -4.513 42.416 1.00 46.25 198 ALA F O 1
ATOM 9136 N N . ASN F 1 199 ? -16.193 -5.675 42.483 1.00 47.74 199 ASN F N 1
ATOM 9137 C CA . ASN F 1 199 ? -15.643 -7.005 42.714 1.00 50.29 199 ASN F CA 1
ATOM 9138 C C . ASN F 1 199 ? -14.275 -7.210 42.074 1.00 52.54 199 ASN F C 1
ATOM 9139 O O . ASN F 1 199 ? -14.078 -6.902 40.893 1.00 49.93 199 ASN F O 1
ATOM 9144 N N . ALA F 1 200 ? -13.321 -7.739 42.840 1.00 53.36 200 ALA F N 1
ATOM 9145 C CA . ALA F 1 200 ? -11.976 -7.901 42.297 1.00 52.39 200 ALA F CA 1
ATOM 9146 C C . ALA F 1 200 ? -11.891 -9.086 41.331 1.00 48.79 200 ALA F C 1
ATOM 9147 O O . ALA F 1 200 ? -11.244 -8.991 40.281 1.00 43.73 200 ALA F O 1
ATOM 9149 N N . ILE F 1 201 ? -12.520 -10.213 41.670 1.00 48.38 201 ILE F N 1
ATOM 9150 C CA . ILE F 1 201 ? -12.393 -11.405 40.837 1.00 46.71 201 ILE F CA 1
ATOM 9151 C C . ILE F 1 201 ? -13.107 -11.201 39.509 1.00 47.17 201 ILE F C 1
ATOM 9152 O O . ILE F 1 201 ? -12.502 -11.320 38.439 1.00 45.17 201 ILE F O 1
ATOM 9157 N N . SER F 1 202 ? -14.397 -10.857 39.563 1.00 45.43 202 SER F N 1
ATOM 9158 C CA . SER F 1 202 ? -15.233 -10.837 38.366 1.00 43.71 202 SER F CA 1
ATOM 9159 C C . SER F 1 202 ? -14.863 -9.733 37.376 1.00 43.65 202 SER F C 1
ATOM 9160 O O . SER F 1 202 ? -15.204 -9.845 36.190 1.00 44.01 202 SER F O 1
ATOM 9163 N N . TYR F 1 203 ? -14.166 -8.684 37.809 1.00 42.81 203 TYR F N 1
ATOM 9164 C CA . TYR F 1 203 ? -13.782 -7.610 36.904 1.00 41.95 203 TYR F CA 1
ATOM 9165 C C . TYR F 1 203 ? -12.301 -7.638 36.529 1.00 42.46 203 TYR F C 1
ATOM 9166 O O . TYR F 1 203 ? -11.841 -6.728 35.826 1.00 42.92 203 TYR F O 1
ATOM 9175 N N . THR F 1 204 ? -11.557 -8.668 36.948 1.00 38.66 204 THR F N 1
ATOM 9176 C CA . THR F 1 204 ? -10.128 -8.760 36.640 1.00 45.35 204 THR F CA 1
ATOM 9177 C C . THR F 1 204 ? -9.819 -8.374 35.194 1.00 48.00 204 THR F C 1
ATOM 9178 O O . THR F 1 204 ? -8.902 -7.581 34.936 1.00 51.25 204 THR F O 1
ATOM 9182 N N . ASN F 1 205 ? -10.593 -8.915 34.238 1.00 44.55 205 ASN F N 1
ATOM 9183 C CA . ASN F 1 205 ? -10.405 -8.641 32.816 1.00 45.51 205 ASN F CA 1
ATOM 9184 C C . ASN F 1 205 ? -11.574 -7.881 32.203 1.00 43.86 205 ASN F C 1
ATOM 9185 O O . ASN F 1 205 ? -11.775 -7.933 30.985 1.00 41.05 205 ASN F O 1
ATOM 9190 N N . ASN F 1 206 ? -12.352 -7.184 33.021 1.00 45.23 206 ASN F N 1
ATOM 9191 C CA . ASN F 1 206 ? -13.399 -6.289 32.553 1.00 39.61 206 ASN F CA 1
ATOM 9192 C C . ASN F 1 206 ? -13.274 -4.957 33.261 1.00 46.00 206 ASN F C 1
ATOM 9193 O O . ASN F 1 206 ? -14.241 -4.418 33.807 1.00 54.52 206 ASN F O 1
ATOM 9198 N N . ARG F 1 207 ? -12.056 -4.416 33.277 1.00 46.38 207 ARG F N 1
ATOM 9199 C CA . ARG F 1 207 ? -11.775 -3.141 33.913 1.00 40.33 207 ARG F CA 1
ATOM 9200 C C . ARG F 1 207 ? -10.766 -2.378 33.067 1.00 42.69 207 ARG F C 1
ATOM 9201 O O . ARG F 1 207 ? -9.843 -2.963 32.492 1.00 41.64 207 ARG F O 1
ATOM 9209 N N . VAL F 1 208 ? -10.972 -1.069 32.980 1.00 46.29 208 VAL F N 1
ATOM 9210 C CA . VAL F 1 208 ? -10.191 -0.175 32.135 1.00 49.08 208 VAL F CA 1
ATOM 9211 C C . VAL F 1 208 ? -9.219 0.599 33.021 1.00 49.59 208 VAL F C 1
ATOM 9212 O O . VAL F 1 208 ? -9.599 1.072 34.100 1.00 48.99 208 VAL F O 1
ATOM 9216 N N . ASN F 1 209 ? -7.967 0.725 32.575 1.00 44.97 209 ASN F N 1
ATOM 9217 C CA . ASN F 1 209 ? -6.939 1.418 33.351 1.00 54.59 209 ASN F CA 1
ATOM 9218 C C . ASN F 1 209 ? -6.879 2.889 32.926 1.00 54.59 209 ASN F C 1
ATOM 9219 O O . ASN F 1 209 ? -6.660 3.196 31.747 1.00 50.58 209 ASN F O 1
ATOM 9224 N N . LEU F 1 210 ? -7.068 3.796 33.882 1.00 55.15 210 LEU F N 1
ATOM 9225 C CA . LEU F 1 210 ? -6.967 5.225 33.621 1.00 58.41 210 LEU F CA 1
ATOM 9226 C C . LEU F 1 210 ? -5.697 5.775 34.256 1.00 63.70 210 LEU F C 1
ATOM 9227 O O . LEU F 1 210 ? -5.351 5.405 35.385 1.00 68.43 210 LEU F O 1
ATOM 9232 N N . ALA F 1 211 ? -4.991 6.632 33.518 1.00 69.44 211 ALA F N 1
ATOM 9233 C CA . ALA F 1 211 ? -3.874 7.357 34.103 1.00 71.98 211 ALA F CA 1
ATOM 9234 C C . ALA F 1 211 ? -4.406 8.465 35.000 1.00 72.03 211 ALA F C 1
ATOM 9235 O O . ALA F 1 211 ? -5.543 8.926 34.855 1.00 72.07 211 ALA F O 1
ATOM 9237 N N . VAL F 1 212 ? -3.561 8.921 35.919 1.00 71.18 212 VAL F N 1
ATOM 9238 C CA . VAL F 1 212 ? -3.968 9.984 36.832 1.00 69.00 212 VAL F CA 1
ATOM 9239 C C . VAL F 1 212 ? -3.934 11.310 36.090 1.00 65.75 212 VAL F C 1
ATOM 9240 O O . VAL F 1 212 ? -3.638 12.355 36.665 1.00 71.11 212 VAL F O 1
ATOM 9244 N N . THR F 1 213 ? -4.252 11.270 34.802 1.00 75.50 213 THR F N 1
ATOM 9245 C CA . THR F 1 213 ? -4.084 12.398 33.900 1.00 71.29 213 THR F CA 1
ATOM 9246 C C . THR F 1 213 ? -5.135 13.475 34.104 1.00 80.67 213 THR F C 1
ATOM 9247 O O . THR F 1 213 ? -4.857 14.645 33.796 1.00 78.82 213 THR F O 1
ATOM 9251 N N . GLY F 1 214 ? -6.338 13.116 34.581 1.00 75.82 214 GLY F N 1
ATOM 9252 C CA . GLY F 1 214 ? -7.443 14.043 34.483 1.00 72.94 214 GLY F CA 1
ATOM 9253 C C . GLY F 1 214 ? -8.057 14.153 33.099 1.00 71.76 214 GLY F C 1
ATOM 9254 O O . GLY F 1 214 ? -9.153 14.710 32.975 1.00 73.21 214 GLY F O 1
ATOM 9255 N N . ASN F 1 215 ? -7.387 13.663 32.048 1.00 68.23 215 ASN F N 1
ATOM 9256 C CA . ASN F 1 215 ? -8.021 13.510 30.741 1.00 64.73 215 ASN F CA 1
ATOM 9257 C C . ASN F 1 215 ? -8.273 12.033 30.452 1.00 63.54 215 ASN F C 1
ATOM 9258 O O . ASN F 1 215 ? -7.751 11.481 29.479 1.00 60.76 215 ASN F O 1
ATOM 9263 N N . PHE F 1 216 ? -9.083 11.401 31.293 1.00 58.02 216 PHE F N 1
ATOM 9264 C CA . PHE F 1 216 ? -9.239 9.957 31.355 1.00 59.29 216 PHE F CA 1
ATOM 9265 C C . PHE F 1 216 ? -10.356 9.439 30.461 1.00 56.77 216 PHE F C 1
ATOM 9266 O O . PHE F 1 216 ? -10.603 8.229 30.450 1.00 56.41 216 PHE F O 1
ATOM 9274 N N . TYR F 1 217 ? -11.038 10.321 29.737 1.00 53.77 217 TYR F N 1
ATOM 9275 C CA . TYR F 1 217 ? -12.186 9.927 28.934 1.00 51.90 217 TYR F CA 1
ATOM 9276 C C . TYR F 1 217 ? -11.860 8.722 28.069 1.00 51.15 217 TYR F C 1
ATOM 9277 O O . TYR F 1 217 ? -10.902 8.734 27.284 1.00 50.61 217 TYR F O 1
ATOM 9286 N N . LYS F 1 218 ? -12.654 7.676 28.240 1.00 50.24 218 LYS F N 1
ATOM 9287 C CA . LYS F 1 218 ? -12.631 6.512 27.375 1.00 48.19 218 LYS F CA 1
ATOM 9288 C C . LYS F 1 218 ? -13.973 6.461 26.666 1.00 47.67 218 LYS F C 1
ATOM 9289 O O . LYS F 1 218 ? -15.023 6.570 27.314 1.00 41.09 218 LYS F O 1
ATOM 9295 N N . GLU F 1 219 ? -13.931 6.363 25.337 1.00 46.32 219 GLU F N 1
ATOM 9296 C CA . GLU F 1 219 ? -15.131 6.050 24.577 1.00 45.10 219 GLU F CA 1
ATOM 9297 C C . GLU F 1 219 ? -15.596 4.643 24.933 1.00 46.58 219 GLU F C 1
ATOM 9298 O O . GLU F 1 219 ? -14.778 3.757 25.201 1.00 41.84 219 GLU F O 1
ATOM 9304 N N . GLU F 1 220 ? -16.918 4.436 24.966 1.00 45.78 220 GLU F N 1
ATOM 9305 C CA . GLU F 1 220 ? -17.416 3.104 25.308 1.00 48.02 220 GLU F CA 1
ATOM 9306 C C . GLU F 1 220 ? -16.983 2.070 24.276 1.00 43.02 220 GLU F C 1
ATOM 9307 O O . GLU F 1 220 ? -16.914 0.880 24.592 1.00 36.61 220 GLU F O 1
ATOM 9313 N N . THR F 1 221 ? -16.667 2.521 23.060 1.00 46.79 221 THR F N 1
ATOM 9314 C CA . THR F 1 221 ? -15.986 1.688 22.075 1.00 48.88 221 THR F CA 1
ATOM 9315 C C . THR F 1 221 ? -14.762 0.999 22.669 1.00 44.31 221 THR F C 1
ATOM 9316 O O . THR F 1 221 ? -14.471 -0.152 22.337 1.00 53.97 221 THR F O 1
ATOM 9320 N N . GLU F 1 222 ? -14.037 1.683 23.553 1.00 46.65 222 GLU F N 1
ATOM 9321 C CA . GLU F 1 222 ? -12.762 1.212 24.078 1.00 41.18 222 GLU F CA 1
ATOM 9322 C C . GLU F 1 222 ? -12.874 0.612 25.473 1.00 46.91 222 GLU F C 1
ATOM 9323 O O . GLU F 1 222 ? -11.850 0.446 26.149 1.00 48.44 222 GLU F O 1
ATOM 9329 N N . LEU F 1 223 ? -14.102 0.294 25.935 1.00 42.76 223 LEU F N 1
ATOM 9330 C CA . LEU F 1 223 ? -14.034 -0.314 27.255 1.00 44.13 223 LEU F CA 1
ATOM 9331 C C . LEU F 1 223 ? -13.852 -1.825 27.132 1.00 46.33 223 LEU F C 1
ATOM 9332 O O . LEU F 1 223 ? -14.269 -2.434 26.139 1.00 47.74 223 LEU F O 1
ATOM 9337 N N . PRO F 1 224 ? -13.208 -2.461 28.095 1.00 46.57 224 PRO F N 1
ATOM 9338 C CA . PRO F 1 224 ? -13.185 -3.925 28.097 1.00 40.56 224 PRO F CA 1
ATOM 9339 C C . PRO F 1 224 ? -14.521 -4.465 28.562 1.00 39.96 224 PRO F C 1
ATOM 9340 O O . PRO F 1 224 ? -14.588 -5.154 29.587 1.00 42.00 224 PRO F O 1
ATOM 9344 N N . GLY F 1 225 ? -15.585 -4.147 27.828 1.00 33.19 225 GLY F N 1
ATOM 9345 C CA . GLY F 1 225 ? -16.915 -4.606 28.163 1.00 39.37 225 GLY F CA 1
ATOM 9346 C C . GLY F 1 225 ? -17.644 -3.644 29.087 1.00 38.26 225 GLY F C 1
ATOM 9347 O O . GLY F 1 225 ? -17.047 -2.839 29.798 1.00 42.80 225 GLY F O 1
ATOM 9348 N N . TYR F 1 226 ? -18.966 -3.728 29.074 1.00 31.97 226 TYR F N 1
ATOM 9349 C CA . TYR F 1 226 ? -19.741 -2.785 29.864 1.00 38.54 226 TYR F CA 1
ATOM 9350 C C . TYR F 1 226 ? -21.175 -3.262 29.919 1.00 39.41 226 TYR F C 1
ATOM 9351 O O . TYR F 1 226 ? -21.601 -4.117 29.134 1.00 36.52 226 TYR F O 1
ATOM 9360 N N . THR F 1 227 ? -21.924 -2.654 30.836 1.00 36.78 227 THR F N 1
ATOM 9361 C CA . THR F 1 227 ? -23.372 -2.740 30.860 1.00 37.32 227 THR F CA 1
ATOM 9362 C C . THR F 1 227 ? -23.954 -1.403 30.436 1.00 42.15 227 THR F C 1
ATOM 9363 O O . THR F 1 227 ? -23.392 -0.345 30.748 1.00 41.96 227 THR F O 1
ATOM 9367 N N . ARG F 1 228 ? -25.064 -1.456 29.705 1.00 40.76 228 ARG F N 1
ATOM 9368 C CA . ARG F 1 228 ? -25.699 -0.256 29.189 1.00 38.23 228 ARG F CA 1
ATOM 9369 C C . ARG F 1 228 ? -27.059 -0.066 29.835 1.00 38.08 228 ARG F C 1
ATOM 9370 O O . ARG F 1 228 ? -27.760 -1.038 30.134 1.00 42.89 228 ARG F O 1
ATOM 9378 N N . HIS F 1 229 ? -27.425 1.202 30.037 1.00 42.45 229 HIS F N 1
ATOM 9379 C CA . HIS F 1 229 ? -28.664 1.574 30.717 1.00 41.95 229 HIS F CA 1
ATOM 9380 C C . HIS F 1 229 ? -29.253 2.785 30.016 1.00 42.66 229 HIS F C 1
ATOM 9381 O O . HIS F 1 229 ? -28.628 3.847 29.978 1.00 41.92 229 HIS F O 1
ATOM 9388 N N . SER F 1 230 ? -30.433 2.628 29.438 1.00 41.95 230 SER F N 1
ATOM 9389 C CA . SER F 1 230 ? -30.988 3.690 28.614 1.00 43.78 230 SER F CA 1
ATOM 9390 C C . SER F 1 230 ? -31.848 4.623 29.454 1.00 47.55 230 SER F C 1
ATOM 9391 O O . SER F 1 230 ? -32.537 4.195 30.394 1.00 44.39 230 SER F O 1
ATOM 9394 N N . PHE F 1 231 ? -31.806 5.902 29.093 1.00 44.58 231 PHE F N 1
ATOM 9395 C CA . PHE F 1 231 ? -32.531 6.949 29.798 1.00 46.74 231 PHE F CA 1
ATOM 9396 C C . PHE F 1 231 ? -32.727 8.106 28.832 1.00 47.34 231 PHE F C 1
ATOM 9397 O O . PHE F 1 231 ? -32.339 8.034 27.662 1.00 45.23 231 PHE F O 1
ATOM 9405 N N . CYS F 1 232 ? -33.324 9.187 29.339 1.00 43.67 232 CYS F N 1
ATOM 9406 C CA . CYS F 1 232 ? -33.382 10.425 28.601 1.00 43.66 232 CYS F CA 1
ATOM 9407 C C . CYS F 1 232 ? -33.383 11.526 29.649 1.00 47.78 232 CYS F C 1
ATOM 9408 O O . CYS F 1 232 ? -34.094 11.399 30.651 1.00 49.89 232 CYS F O 1
ATOM 9411 N N . PRO F 1 233 ? -32.589 12.575 29.482 1.00 49.55 233 PRO F N 1
ATOM 9412 C CA . PRO F 1 233 ? -32.624 13.688 30.427 1.00 48.67 233 PRO F CA 1
ATOM 9413 C C . PRO F 1 233 ? -33.638 14.729 29.968 1.00 47.96 233 PRO F C 1
ATOM 9414 O O . PRO F 1 233 ? -34.154 14.684 28.850 1.00 49.89 233 PRO F O 1
ATOM 9418 N N . THR F 1 234 ? -33.891 15.687 30.845 1.00 48.52 234 THR F N 1
ATOM 9419 C CA . THR F 1 234 ? -34.652 16.879 30.497 1.00 53.15 234 THR F CA 1
ATOM 9420 C C . THR F 1 234 ? -33.689 18.060 30.379 1.00 48.44 234 THR F C 1
ATOM 9421 O O . THR F 1 234 ? -32.479 17.911 30.556 1.00 49.24 234 THR F O 1
ATOM 9425 N N . GLY F 1 235 ? -34.227 19.237 30.083 1.00 47.69 235 GLY F N 1
ATOM 9426 C CA . GLY F 1 235 ? -33.398 20.423 30.001 1.00 50.61 235 GLY F CA 1
ATOM 9427 C C . GLY F 1 235 ? -34.113 21.569 29.308 1.00 48.85 235 GLY F C 1
ATOM 9428 O O . GLY F 1 235 ? -35.326 21.542 29.102 1.00 48.30 235 GLY F O 1
ATOM 9429 N N . THR F 1 236 ? -33.323 22.589 28.975 1.00 41.81 236 THR F N 1
ATOM 9430 C CA . THR F 1 236 ? -33.841 23.747 28.266 1.00 46.10 236 THR F CA 1
ATOM 9431 C C . THR F 1 236 ? -34.658 23.294 27.065 1.00 52.41 236 THR F C 1
ATOM 9432 O O . THR F 1 236 ? -34.377 22.256 26.463 1.00 59.50 236 THR F O 1
ATOM 9436 N N . THR F 1 237 ? -35.670 24.085 26.701 1.00 50.64 237 THR F N 1
ATOM 9437 C CA . THR F 1 237 ? -36.736 23.550 25.859 1.00 60.60 237 THR F CA 1
ATOM 9438 C C . THR F 1 237 ? -36.266 23.236 24.436 1.00 61.41 237 THR F C 1
ATOM 9439 O O . THR F 1 237 ? -36.750 22.265 23.830 1.00 67.40 237 THR F O 1
ATOM 9443 N N . GLY F 1 238 ? -35.321 23.998 23.893 1.00 47.60 238 GLY F N 1
ATOM 9444 C CA . GLY F 1 238 ? -34.925 23.659 22.532 1.00 54.47 238 GLY F CA 1
ATOM 9445 C C . GLY F 1 238 ? -33.905 22.541 22.367 1.00 52.48 238 GLY F C 1
ATOM 9446 O O . GLY F 1 238 ? -33.422 22.325 21.250 1.00 47.66 238 GLY F O 1
ATOM 9447 N N . MET F 1 239 ? -33.570 21.816 23.446 1.00 46.53 239 MET F N 1
ATOM 9448 C CA . MET F 1 239 ? -32.541 20.777 23.380 1.00 48.12 239 MET F CA 1
ATOM 9449 C C . MET F 1 239 ? -32.940 19.613 22.470 1.00 46.49 239 MET F C 1
ATOM 9450 O O . MET F 1 239 ? -32.077 19.022 21.813 1.00 44.28 239 MET F O 1
ATOM 9455 N N . ASN F 1 240 ? -34.228 19.246 22.450 1.00 44.90 240 ASN F N 1
ATOM 9456 C CA . ASN F 1 240 ? -34.752 18.164 21.611 1.00 42.37 240 ASN F CA 1
ATOM 9457 C C . ASN F 1 240 ? -33.980 16.859 21.815 1.00 47.43 240 ASN F C 1
ATOM 9458 O O . ASN F 1 240 ? -33.488 16.241 20.865 1.00 40.50 240 ASN F O 1
ATOM 9463 N N . PHE F 1 241 ? -33.891 16.431 23.076 1.00 49.04 241 PHE F N 1
ATOM 9464 C CA . PHE F 1 241 ? -33.184 15.200 23.415 1.00 41.14 241 PHE F CA 1
ATOM 9465 C C . PHE F 1 241 ? -33.963 13.979 22.939 1.00 45.37 241 PHE F C 1
ATOM 9466 O O . PHE F 1 241 ? -35.151 13.818 23.245 1.00 41.74 241 PHE F O 1
ATOM 9474 N N . THR F 1 242 ? -33.279 13.086 22.226 1.00 50.66 242 THR F N 1
ATOM 9475 C CA . THR F 1 242 ? -33.901 11.892 21.670 1.00 45.04 242 THR F CA 1
ATOM 9476 C C . THR F 1 242 ? -33.390 10.617 22.312 1.00 40.97 242 THR F C 1
ATOM 9477 O O . THR F 1 242 ? -33.511 9.550 21.713 1.00 47.54 242 THR F O 1
ATOM 9481 N N . GLY F 1 243 ? -32.805 10.695 23.491 1.00 44.55 243 GLY F N 1
ATOM 9482 C CA . GLY F 1 243 ? -32.400 9.497 24.205 1.00 45.00 243 GLY F CA 1
ATOM 9483 C C . GLY F 1 243 ? -30.999 9.574 24.777 1.00 47.23 243 GLY F C 1
ATOM 9484 O O . GLY F 1 243 ? -30.164 10.388 24.368 1.00 49.22 243 GLY F O 1
ATOM 9485 N N . GLY F 1 244 ? -30.737 8.699 25.748 1.00 48.67 244 GLY F N 1
ATOM 9486 C CA . GLY F 1 244 ? -29.429 8.630 26.371 1.00 45.65 244 GLY F CA 1
ATOM 9487 C C . GLY F 1 244 ? -29.105 7.234 26.860 1.00 41.10 244 GLY F C 1
ATOM 9488 O O . GLY F 1 244 ? -29.991 6.399 27.093 1.00 40.64 244 GLY F O 1
ATOM 9489 N N . ASN F 1 245 ? -27.805 6.998 27.023 1.00 43.98 245 ASN F N 1
ATOM 9490 C CA . ASN F 1 245 ? -27.292 5.718 27.497 1.00 45.53 245 ASN F CA 1
ATOM 9491 C C . ASN F 1 245 ? -26.139 5.950 28.458 1.00 41.97 245 ASN F C 1
ATOM 9492 O O . ASN F 1 245 ? -25.243 6.757 28.187 1.00 45.34 245 ASN F O 1
ATOM 9497 N N . LEU F 1 246 ? -26.175 5.241 29.575 1.00 40.71 246 LEU F N 1
ATOM 9498 C CA . LEU F 1 246 ? -25.104 5.238 30.557 1.00 43.86 246 LEU F CA 1
ATOM 9499 C C . LEU F 1 246 ? -24.334 3.932 30.398 1.00 42.94 246 LEU F C 1
ATOM 9500 O O . LEU F 1 246 ? -24.923 2.850 30.513 1.00 45.10 246 LEU F O 1
ATOM 9505 N N . TYR F 1 247 ? -23.032 4.020 30.124 1.00 38.29 247 TYR F N 1
ATOM 9506 C CA . TYR F 1 247 ? -22.203 2.828 29.976 1.00 41.01 247 TYR F CA 1
ATOM 9507 C C . TYR F 1 247 ? -21.373 2.634 31.239 1.00 42.47 247 TYR F C 1
ATOM 9508 O O . TYR F 1 247 ? -20.612 3.526 31.620 1.00 45.92 247 TYR F O 1
ATOM 9517 N N . VAL F 1 248 ? -21.516 1.472 31.879 1.00 40.02 248 VAL F N 1
ATOM 9518 C CA . VAL F 1 248 ? -20.931 1.200 33.193 1.00 39.70 248 VAL F CA 1
ATOM 9519 C C . VAL F 1 248 ? -19.868 0.119 33.058 1.00 43.97 248 VAL F C 1
ATOM 9520 O O . VAL F 1 248 ? -20.169 -1.016 32.664 1.00 46.59 248 VAL F O 1
ATOM 9524 N N . CYS F 1 249 ? -18.629 0.463 33.416 1.00 45.80 249 CYS F N 1
ATOM 9525 C CA . CYS F 1 249 ? -17.499 -0.460 33.402 1.00 43.41 249 CYS F CA 1
ATOM 9526 C C . CYS F 1 249 ? -16.479 -0.080 34.475 1.00 48.48 249 CYS F C 1
ATOM 9527 O O . CYS F 1 249 ? -15.988 1.059 34.491 1.00 52.35 249 CYS F O 1
ATOM 9530 N N . PRO F 1 250 ? -16.129 -0.986 35.384 1.00 43.09 250 PRO F N 1
ATOM 9531 C CA . PRO F 1 250 ? -15.170 -0.630 36.435 1.00 47.64 250 PRO F CA 1
ATOM 9532 C C . PRO F 1 250 ? -13.790 -0.274 35.894 1.00 49.59 250 PRO F C 1
ATOM 9533 O O . PRO F 1 250 ? -13.406 -0.589 34.763 1.00 48.93 250 PRO F O 1
ATOM 9537 N N . CYS F 1 251 ? -13.034 0.405 36.743 1.00 51.39 251 CYS F N 1
ATOM 9538 C CA . CYS F 1 251 ? -11.776 0.994 36.328 1.00 52.35 251 CYS F CA 1
ATOM 9539 C C . CYS F 1 251 ? -10.775 0.906 37.465 1.00 49.65 251 CYS F C 1
ATOM 9540 O O . CYS F 1 251 ? -11.138 0.887 38.645 1.00 45.49 251 CYS F O 1
ATOM 9543 N N . THR F 1 252 ? -9.506 0.873 37.086 1.00 53.59 252 THR F N 1
ATOM 9544 C CA . THR F 1 252 ? -8.396 0.939 38.017 1.00 53.80 252 THR F CA 1
ATOM 9545 C C . THR F 1 252 ? -7.576 2.175 37.672 1.00 58.54 252 THR F C 1
ATOM 9546 O O . THR F 1 252 ? -7.339 2.460 36.489 1.00 56.94 252 THR F O 1
ATOM 9550 N N . VAL F 1 253 ? -7.215 2.952 38.694 1.00 57.89 253 VAL F N 1
ATOM 9551 C CA . VAL F 1 253 ? -6.409 4.157 38.527 1.00 58.57 253 VAL F CA 1
ATOM 9552 C C . VAL F 1 253 ? -4.999 3.856 39.010 1.00 62.91 253 VAL F C 1
ATOM 9553 O O . VAL F 1 253 ? -4.815 3.397 40.143 1.00 64.21 253 VAL F O 1
ATOM 9557 N N . ASN F 1 254 ? -4.003 4.117 38.161 1.00 63.74 254 ASN F N 1
ATOM 9558 C CA . ASN F 1 254 ? -2.633 3.767 38.529 1.00 69.72 254 ASN F CA 1
ATOM 9559 C C . ASN F 1 254 ? -2.099 4.685 39.620 1.00 70.90 254 ASN F C 1
ATOM 9560 O O . ASN F 1 254 ? -1.433 5.688 39.336 1.00 70.47 254 ASN F O 1
ATOM 9565 N N . THR F 1 255 ? -2.358 4.325 40.872 1.00 69.32 255 THR F N 1
ATOM 9566 C CA . THR F 1 255 ? -2.114 5.196 42.015 1.00 67.78 255 THR F CA 1
ATOM 9567 C C . THR F 1 255 ? -1.028 4.686 42.953 1.00 72.44 255 THR F C 1
ATOM 9568 O O . THR F 1 255 ? -0.266 5.489 43.503 1.00 73.90 255 THR F O 1
ATOM 9572 N N . GLY F 1 256 ? -0.907 3.368 43.124 1.00 71.39 256 GLY F N 1
ATOM 9573 C CA . GLY F 1 256 ? 0.044 2.785 44.040 1.00 68.31 256 GLY F CA 1
ATOM 9574 C C . GLY F 1 256 ? -0.469 2.571 45.451 1.00 76.54 256 GLY F C 1
ATOM 9575 O O . GLY F 1 256 ? 0.101 1.756 46.188 1.00 82.85 256 GLY F O 1
ATOM 9576 N N . ALA F 1 257 ? -1.527 3.278 45.849 1.00 75.47 257 ALA F N 1
ATOM 9577 C CA . ALA F 1 257 ? -2.092 3.105 47.181 1.00 67.75 257 ALA F CA 1
ATOM 9578 C C . ALA F 1 257 ? -2.942 1.841 47.274 1.00 69.62 257 ALA F C 1
ATOM 9579 O O . ALA F 1 257 ? -2.773 1.042 48.201 1.00 75.79 257 ALA F O 1
ATOM 9581 N N . THR F 1 258 ? -3.866 1.637 46.334 1.00 69.39 258 THR F N 1
ATOM 9582 C CA . THR F 1 258 ? -4.776 0.503 46.437 1.00 71.46 258 THR F CA 1
ATOM 9583 C C . THR F 1 258 ? -4.922 -0.205 45.096 1.00 67.29 258 THR F C 1
ATOM 9584 O O . THR F 1 258 ? -4.740 0.382 44.026 1.00 66.33 258 THR F O 1
ATOM 9588 N N . THR F 1 259 ? -5.241 -1.491 45.187 1.00 68.99 259 THR F N 1
ATOM 9589 C CA . THR F 1 259 ? -5.617 -2.330 44.062 1.00 69.45 259 THR F CA 1
ATOM 9590 C C . THR F 1 259 ? -7.128 -2.367 43.855 1.00 67.21 259 THR F C 1
ATOM 9591 O O . THR F 1 259 ? -7.629 -3.261 43.160 1.00 65.74 259 THR F O 1
ATOM 9595 N N . LEU F 1 260 ? -7.862 -1.426 44.448 1.00 61.81 260 LEU F N 1
ATOM 9596 C CA . LEU F 1 260 ? -9.316 -1.471 44.421 1.00 63.02 260 LEU F CA 1
ATOM 9597 C C . LEU F 1 260 ? -9.867 -0.950 43.091 1.00 59.81 260 LEU F C 1
ATOM 9598 O O . LEU F 1 260 ? -9.232 -0.165 42.378 1.00 59.61 260 LEU F O 1
ATOM 9603 N N . ASN F 1 261 ? -11.076 -1.409 42.767 1.00 57.79 261 ASN F N 1
ATOM 9604 C CA . ASN F 1 261 ? -11.723 -1.125 41.491 1.00 52.17 261 ASN F CA 1
ATOM 9605 C C . ASN F 1 261 ? -12.726 0.001 41.701 1.00 52.04 261 ASN F C 1
ATOM 9606 O O . ASN F 1 261 ? -13.723 -0.168 42.413 1.00 53.71 261 ASN F O 1
ATOM 9611 N N . ALA F 1 262 ? -12.450 1.152 41.103 1.00 50.19 262 ALA F N 1
ATOM 9612 C CA . ALA F 1 262 ? -13.449 2.202 41.015 1.00 51.45 262 ALA F CA 1
ATOM 9613 C C . ALA F 1 262 ? -14.357 1.904 39.823 1.00 53.29 262 ALA F C 1
ATOM 9614 O O . ALA F 1 262 ? -14.204 0.889 39.138 1.00 53.86 262 ALA F O 1
ATOM 9616 N N . ILE F 1 263 ? -15.308 2.792 39.549 1.00 48.01 263 ILE F N 1
ATOM 9617 C CA . ILE F 1 263 ? -16.284 2.570 38.490 1.00 48.48 263 ILE F CA 1
ATOM 9618 C C . ILE F 1 263 ? -16.251 3.750 37.531 1.00 46.13 263 ILE F C 1
ATOM 9619 O O . ILE F 1 263 ? -16.509 4.888 37.935 1.00 45.72 263 ILE F O 1
ATOM 9624 N N . TYR F 1 264 ? -15.933 3.476 36.264 1.00 46.53 264 TYR F N 1
ATOM 9625 C CA . TYR F 1 264 ? -15.991 4.471 35.204 1.00 43.72 264 TYR F CA 1
ATOM 9626 C C . TYR F 1 264 ? -17.378 4.463 34.587 1.00 43.57 264 TYR F C 1
ATOM 9627 O O . TYR F 1 264 ? -18.077 3.447 34.592 1.00 42.20 264 TYR F O 1
ATOM 9636 N N . MET F 1 265 ? -17.790 5.619 34.081 1.00 47.61 265 MET F N 1
ATOM 9637 C CA . MET F 1 265 ? -19.121 5.757 33.499 1.00 47.20 265 MET F CA 1
ATOM 9638 C C . MET F 1 265 ? -19.056 6.789 32.392 1.00 47.07 265 MET F C 1
ATOM 9639 O O . MET F 1 265 ? -18.625 7.919 32.633 1.00 50.76 265 MET F O 1
ATOM 9644 N N . VAL F 1 266 ? -19.462 6.405 31.188 1.00 43.96 266 VAL F N 1
ATOM 9645 C CA . VAL F 1 266 ? -19.530 7.327 30.064 1.00 45.67 266 VAL F CA 1
ATOM 9646 C C . VAL F 1 266 ? -20.996 7.472 29.686 1.00 43.91 266 VAL F C 1
ATOM 9647 O O . VAL F 1 266 ? -21.735 6.479 29.636 1.00 45.17 266 VAL F O 1
ATOM 9651 N N . PHE F 1 267 ? -21.427 8.714 29.496 1.00 44.29 267 PHE F N 1
ATOM 9652 C CA . PHE F 1 267 ? -22.786 9.055 29.103 1.00 41.87 267 PHE F CA 1
ATOM 9653 C C . PHE F 1 267 ? -22.762 9.529 27.658 1.00 46.08 267 PHE F C 1
ATOM 9654 O O . PHE F 1 267 ? -21.869 10.291 27.261 1.00 38.75 267 PHE F O 1
ATOM 9662 N N . VAL F 1 268 ? -23.742 9.078 26.874 1.00 47.66 268 VAL F N 1
ATOM 9663 C CA . VAL F 1 268 ? -23.955 9.572 25.516 1.00 45.51 268 VAL F CA 1
ATOM 9664 C C . VAL F 1 268 ? -25.418 9.967 25.397 1.00 45.98 268 VAL F C 1
ATOM 9665 O O . VAL F 1 268 ? -26.304 9.113 25.539 1.00 45.81 268 VAL F O 1
ATOM 9669 N N . ILE F 1 269 ? -25.669 11.257 25.152 1.00 46.11 269 ILE F N 1
ATOM 9670 C CA . ILE F 1 269 ? -27.010 11.836 25.084 1.00 45.55 269 ILE F CA 1
ATOM 9671 C C . ILE F 1 269 ? -27.204 12.417 23.688 1.00 48.00 269 ILE F C 1
ATOM 9672 O O . ILE F 1 269 ? -26.341 13.157 23.200 1.00 48.78 269 ILE F O 1
ATOM 9677 N N . THR F 1 270 ? -28.336 12.104 23.054 1.00 38.08 270 THR F N 1
ATOM 9678 C CA . THR F 1 270 ? -28.535 12.450 21.652 1.00 41.38 270 THR F CA 1
ATOM 9679 C C . THR F 1 270 ? -29.617 13.511 21.472 1.00 43.14 270 THR F C 1
ATOM 9680 O O . THR F 1 270 ? -30.482 13.705 22.329 1.00 45.34 270 THR F O 1
ATOM 9684 N N . GLN F 1 271 ? -29.556 14.188 20.321 1.00 38.85 271 GLN F N 1
ATOM 9685 C CA . GLN F 1 271 ? -30.456 15.278 19.975 1.00 41.74 271 GLN F CA 1
ATOM 9686 C C . GLN F 1 271 ? -30.944 15.097 18.543 1.00 41.85 271 GLN F C 1
ATOM 9687 O O . GLN F 1 271 ? -30.238 14.541 17.696 1.00 44.62 271 GLN F O 1
ATOM 9693 N N . SER F 1 272 ? -32.141 15.598 18.260 1.00 39.23 272 SER F N 1
ATOM 9694 C CA . SER F 1 272 ? -32.629 15.559 16.891 1.00 39.44 272 SER F CA 1
ATOM 9695 C C . SER F 1 272 ? -32.003 16.703 16.088 1.00 42.65 272 SER F C 1
ATOM 9696 O O . SER F 1 272 ? -31.273 17.542 16.621 1.00 38.67 272 SER F O 1
ATOM 9699 N N . ALA F 1 273 ? -32.304 16.743 14.782 1.00 47.69 273 ALA F N 1
ATOM 9700 C CA . ALA F 1 273 ? -31.579 17.619 13.858 1.00 43.47 273 ALA F CA 1
ATOM 9701 C C . ALA F 1 273 ? -31.605 19.088 14.262 1.00 46.77 273 ALA F C 1
ATOM 9702 O O . ALA F 1 273 ? -30.710 19.841 13.855 1.00 46.35 273 ALA F O 1
ATOM 9704 N N . LEU F 1 274 ? -32.598 19.517 15.042 1.00 40.37 274 LEU F N 1
ATOM 9705 C CA . LEU F 1 274 ? -32.833 20.936 15.258 1.00 40.67 274 LEU F CA 1
ATOM 9706 C C . LEU F 1 274 ? -32.554 21.391 16.684 1.00 41.86 274 LEU F C 1
ATOM 9707 O O . LEU F 1 274 ? -32.903 22.519 17.038 1.00 46.67 274 LEU F O 1
ATOM 9712 N N . GLY F 1 275 ? -31.938 20.556 17.510 1.00 44.22 275 GLY F N 1
ATOM 9713 C CA . GLY F 1 275 ? -31.700 20.933 18.886 1.00 44.00 275 GLY F CA 1
ATOM 9714 C C . GLY F 1 275 ? -30.660 22.033 19.019 1.00 51.98 275 GLY F C 1
ATOM 9715 O O . GLY F 1 275 ? -29.866 22.307 18.109 1.00 47.12 275 GLY F O 1
ATOM 9716 N N . THR F 1 276 ? -30.686 22.683 20.184 1.00 49.05 276 THR F N 1
ATOM 9717 C CA . THR F 1 276 ? -29.667 23.664 20.524 1.00 47.50 276 THR F CA 1
ATOM 9718 C C . THR F 1 276 ? -28.292 23.016 20.513 1.00 48.72 276 THR F C 1
ATOM 9719 O O . THR F 1 276 ? -28.115 21.888 20.984 1.00 43.77 276 THR F O 1
ATOM 9723 N N . ASN F 1 277 ? -27.314 23.745 19.989 1.00 49.49 277 ASN F N 1
ATOM 9724 C CA . ASN F 1 277 ? -25.920 23.329 20.066 1.00 42.27 277 ASN F CA 1
ATOM 9725 C C . ASN F 1 277 ? -25.418 23.651 21.467 1.00 46.02 277 ASN F C 1
ATOM 9726 O O . ASN F 1 277 ? -25.077 24.796 21.775 1.00 49.03 277 ASN F O 1
ATOM 9731 N N . PHE F 1 278 ? -25.363 22.629 22.320 1.00 46.14 278 PHE F N 1
ATOM 9732 C CA . PHE F 1 278 ? -24.909 22.819 23.694 1.00 44.05 278 PHE F CA 1
ATOM 9733 C C . PHE F 1 278 ? -23.501 23.390 23.753 1.00 46.14 278 PHE F C 1
ATOM 9734 O O . PHE F 1 278 ? -23.125 24.004 24.756 1.00 47.46 278 PHE F O 1
ATOM 9742 N N . PHE F 1 279 ? -22.707 23.188 22.702 1.00 44.90 279 PHE F N 1
ATOM 9743 C CA . PHE F 1 279 ? -21.304 23.580 22.693 1.00 50.43 279 PHE F CA 1
ATOM 9744 C C . PHE F 1 279 ? -21.084 24.954 22.085 1.00 50.24 279 PHE F C 1
ATOM 9745 O O . PHE F 1 279 ? -19.970 25.484 22.167 1.00 46.91 279 PHE F O 1
ATOM 9753 N N . ALA F 1 280 ? -22.101 25.525 21.455 1.00 50.97 280 ALA F N 1
ATOM 9754 C CA . ALA F 1 280 ? -21.916 26.792 20.769 1.00 55.40 280 ALA F CA 1
ATOM 9755 C C . ALA F 1 280 ? -21.676 27.910 21.779 1.00 54.55 280 ALA F C 1
ATOM 9756 O O . ALA F 1 280 ? -22.172 27.879 22.913 1.00 51.60 280 ALA F O 1
ATOM 9758 N N . SER F 1 281 ? -20.871 28.887 21.360 1.00 55.05 281 SER F N 1
ATOM 9759 C CA . SER F 1 281 ? -20.606 30.043 22.209 1.00 58.89 281 SER F CA 1
ATOM 9760 C C . SER F 1 281 ? -21.816 30.977 22.278 1.00 63.46 281 SER F C 1
ATOM 9761 O O . SER F 1 281 ? -22.071 31.576 23.328 1.00 61.46 281 SER F O 1
ATOM 9764 N N . ASN F 1 282 ? -22.586 31.104 21.185 1.00 59.84 282 ASN F N 1
ATOM 9765 C CA . ASN F 1 282 ? -23.845 31.843 21.222 1.00 57.01 282 ASN F CA 1
ATOM 9766 C C . ASN F 1 282 ? -24.973 31.062 21.898 1.00 59.23 282 ASN F C 1
ATOM 9767 O O . ASN F 1 282 ? -26.143 31.307 21.578 1.00 65.10 282 ASN F O 1
ATOM 9772 N N . THR F 1 283 ? -24.645 30.136 22.810 1.00 49.97 283 THR F N 1
ATOM 9773 C CA . THR F 1 283 ? -25.638 29.388 23.562 1.00 53.92 283 THR F CA 1
ATOM 9774 C C . THR F 1 283 ? -25.649 29.880 24.997 1.00 55.23 283 THR F C 1
ATOM 9775 O O . THR F 1 283 ? -24.616 29.783 25.674 1.00 58.14 283 THR F O 1
ATOM 9779 N N . PRO F 1 284 ? -26.761 30.415 25.495 1.00 56.59 284 PRO F N 1
ATOM 9780 C CA . PRO F 1 284 ? -26.807 30.930 26.872 1.00 52.14 284 PRO F CA 1
ATOM 9781 C C . PRO F 1 284 ? -26.237 29.936 27.867 1.00 50.95 284 PRO F C 1
ATOM 9782 O O . PRO F 1 284 ? -26.554 28.741 27.818 1.00 49.66 284 PRO F O 1
ATOM 9786 N N . PRO F 1 285 ? -25.391 30.405 28.789 1.00 51.37 285 PRO F N 1
ATOM 9787 C CA . PRO F 1 285 ? -24.709 29.483 29.706 1.00 48.77 285 PRO F CA 1
ATOM 9788 C C . PRO F 1 285 ? -25.633 28.799 30.679 1.00 47.72 285 PRO F C 1
ATOM 9789 O O . PRO F 1 285 ? -25.238 27.784 31.270 1.00 49.81 285 PRO F O 1
ATOM 9793 N N . ASN F 1 286 ? -26.835 29.325 30.890 1.00 46.12 286 ASN F N 1
ATOM 9794 C CA . ASN F 1 286 ? -27.786 28.668 31.777 1.00 51.18 286 ASN F CA 1
ATOM 9795 C C . ASN F 1 286 ? -28.564 27.547 31.095 1.00 50.38 286 ASN F C 1
ATOM 9796 O O . ASN F 1 286 ? -29.246 26.783 31.789 1.00 52.32 286 ASN F O 1
ATOM 9801 N N . THR F 1 287 ? -28.508 27.448 29.762 1.00 47.97 287 THR F N 1
ATOM 9802 C CA . THR F 1 287 ? -28.941 26.230 29.090 1.00 49.27 287 THR F CA 1
ATOM 9803 C C . THR F 1 287 ? -28.351 25.023 29.804 1.00 52.23 287 THR F C 1
ATOM 9804 O O . THR F 1 287 ? -27.171 25.019 30.172 1.00 52.90 287 THR F O 1
ATOM 9808 N N . PHE F 1 288 ? -29.171 23.996 30.000 1.00 46.32 288 PHE F N 1
ATOM 9809 C CA . PHE F 1 288 ? -28.787 22.912 30.886 1.00 49.97 288 PHE F CA 1
ATOM 9810 C C . PHE F 1 288 ? -29.442 21.612 30.435 1.00 53.37 288 PHE F C 1
ATOM 9811 O O . PHE F 1 288 ? -30.364 21.603 29.606 1.00 48.65 288 PHE F O 1
ATOM 9819 N N . PHE F 1 289 ? -28.938 20.504 30.988 1.00 46.74 289 PHE F N 1
ATOM 9820 C CA . PHE F 1 289 ? -29.644 19.233 30.983 1.00 43.71 289 PHE F CA 1
ATOM 9821 C C . PHE F 1 289 ? -29.566 18.643 32.379 1.00 43.47 289 PHE F C 1
ATOM 9822 O O . PHE F 1 289 ? -28.704 19.000 33.188 1.00 42.44 289 PHE F O 1
ATOM 9830 N N . LEU F 1 290 ? -30.490 17.737 32.656 1.00 44.01 290 LEU F N 1
ATOM 9831 C CA . LEU F 1 290 ? -30.572 17.138 33.980 1.00 47.80 290 LEU F CA 1
ATOM 9832 C C . LEU F 1 290 ? -31.139 15.739 33.817 1.00 45.22 290 LEU F C 1
ATOM 9833 O O . LEU F 1 290 ? -32.276 15.577 33.362 1.00 47.91 290 LEU F O 1
ATOM 9838 N N . THR F 1 291 ? -30.345 14.743 34.134 1.00 46.55 291 THR F N 1
ATOM 9839 C CA . THR F 1 291 ? -30.846 13.386 33.986 1.00 49.34 291 THR F CA 1
ATOM 9840 C C . THR F 1 291 ? -31.787 13.062 35.139 1.00 46.97 291 THR F C 1
ATOM 9841 O O . THR F 1 291 ? -31.679 13.645 36.220 1.00 52.17 291 THR F O 1
ATOM 9845 N N . PRO F 1 292 ? -32.713 12.140 34.946 1.00 44.25 292 PRO F N 1
ATOM 9846 C CA . PRO F 1 292 ? -33.363 11.526 36.089 1.00 43.29 292 PRO F CA 1
ATOM 9847 C C . PRO F 1 292 ? -32.350 10.696 36.851 1.00 43.90 292 PRO F C 1
ATOM 9848 O O . PRO F 1 292 ? -31.225 10.498 36.368 1.00 45.09 292 PRO F O 1
ATOM 9852 N N . PRO F 1 293 ? -32.677 10.226 38.045 1.00 46.35 293 PRO F N 1
ATOM 9853 C CA . PRO F 1 293 ? -31.858 9.152 38.629 1.00 47.17 293 PRO F CA 1
ATOM 9854 C C . PRO F 1 293 ? -31.806 7.979 37.657 1.00 47.25 293 PRO F C 1
ATOM 9855 O O . PRO F 1 293 ? -32.852 7.470 37.235 1.00 48.11 293 PRO F O 1
ATOM 9859 N N . ILE F 1 294 ? -30.604 7.580 37.254 1.00 44.71 294 ILE F N 1
ATOM 9860 C CA . ILE F 1 294 ? -30.412 6.489 36.303 1.00 42.30 294 ILE F CA 1
ATOM 9861 C C . ILE F 1 294 ? -30.006 5.257 37.104 1.00 44.08 294 ILE F C 1
ATOM 9862 O O . ILE F 1 294 ? -28.910 5.250 37.686 1.00 45.94 294 ILE F O 1
ATOM 9867 N N . PRO F 1 295 ? -30.821 4.210 37.151 1.00 44.81 295 PRO F N 1
ATOM 9868 C CA . PRO F 1 295 ? -30.413 3.004 37.879 1.00 44.41 295 PRO F CA 1
ATOM 9869 C C . PRO F 1 295 ? -29.431 2.152 37.083 1.00 47.14 295 PRO F C 1
ATOM 9870 O O . PRO F 1 295 ? -29.369 2.190 35.847 1.00 43.59 295 PRO F O 1
ATOM 9874 N N . PHE F 1 296 ? -28.634 1.395 37.833 1.00 47.26 296 PHE F N 1
ATOM 9875 C CA . PHE F 1 296 ? -27.614 0.513 37.291 1.00 41.63 296 PHE F CA 1
ATOM 9876 C C . PHE F 1 296 ? -27.216 -0.468 38.381 1.00 46.53 296 PHE F C 1
ATOM 9877 O O . PHE F 1 296 ? -27.481 -0.249 39.567 1.00 50.60 296 PHE F O 1
ATOM 9885 N N . THR F 1 297 ? -26.564 -1.547 37.968 1.00 47.65 297 THR F N 1
ATOM 9886 C CA . THR F 1 297 ? -26.137 -2.590 38.888 1.00 46.48 297 THR F CA 1
ATOM 9887 C C . THR F 1 297 ? -24.752 -3.068 38.479 1.00 48.59 297 THR F C 1
ATOM 9888 O O . THR F 1 297 ? -24.432 -3.122 37.286 1.00 47.93 297 THR F O 1
ATOM 9892 N N . TYR F 1 298 ? -23.923 -3.373 39.475 1.00 46.56 298 TYR F N 1
ATOM 9893 C CA . TYR F 1 298 ? -22.654 -4.047 39.250 1.00 40.57 298 TYR F CA 1
ATOM 9894 C C . TYR F 1 298 ? -22.341 -4.872 40.485 1.00 48.41 298 TYR F C 1
ATOM 9895 O O . TYR F 1 298 ? -22.924 -4.670 41.557 1.00 49.53 298 TYR F O 1
ATOM 9904 N N . VAL F 1 299 ? -21.403 -5.800 40.334 1.00 49.94 299 VAL F N 1
ATOM 9905 C CA . VAL F 1 299 ? -21.054 -6.703 41.428 1.00 47.25 299 VAL F CA 1
ATOM 9906 C C . VAL F 1 299 ? -20.163 -5.962 42.419 1.00 50.61 299 VAL F C 1
ATOM 9907 O O . VAL F 1 299 ? -19.119 -5.409 42.048 1.00 45.77 299 VAL F O 1
ATOM 9911 N N . GLY F 1 300 ? -20.579 -5.947 43.683 1.00 54.52 300 GLY F N 1
ATOM 9912 C CA . GLY F 1 300 ? -19.825 -5.296 44.732 1.00 53.23 300 GLY F CA 1
ATOM 9913 C C . GLY F 1 300 ? -18.604 -6.099 45.143 1.00 56.95 300 GLY F C 1
ATOM 9914 O O . GLY F 1 300 ? -18.293 -7.160 44.599 1.00 54.35 300 GLY F O 1
ATOM 9915 N N . ALA F 1 301 ? -17.903 -5.571 46.149 1.00 59.36 301 ALA F N 1
ATOM 9916 C CA . ALA F 1 301 ? -16.628 -6.141 46.596 1.00 60.16 301 ALA F CA 1
ATOM 9917 C C . ALA F 1 301 ? -16.805 -7.415 47.415 1.00 61.84 301 ALA F C 1
ATOM 9918 O O . ALA F 1 301 ? -17.794 -7.606 48.136 1.00 60.31 301 ALA F O 1
#

Solvent-accessible surface area: 49410 Å² total